Protein 4BX8 (pdb70)

Sequence (1138 aa):
AAHLSYGRVNLNVLREAVRRELREFLDKCAGSKAIVWDEYLTGPFGLIAQYSLLKEHEVEKMFTLKGNRLPAADVKNIIFFVRPRLELMDIIAENVLSEDRRGPTRDFHILFVPRRSLLCEQRLKDLGVLGSFIHREEYSLDLIPFDGDLLSMESEGAFKECYLEGDQTSLYHAAKGLMTLQALYGTIPQIFGKGECARQVANMMIRMKREFTGSQNSIFPVFDNLLLLDRNVDLLTPLATQLTYEGLIDEIYGIQNSYVKLPPEKFALPTEAKKLQLNSAEELYAEIRDKNFNAVGSVLSKKAKIISAAFEERHNKQFVSQLPHMQAARGSLANHTSIAELIKDVTTSEDFFDKLTVEQEFMSGIDTDKVNNYIEDCIAQKHSLIKVLRLVCLQSVCNSGLKQKVLDYYKREILQTYGYEHILTLHNLEKAGLLKPQTGGRNNYPTIRKTLRLWMDDVNEQNPTDISYVYSGYAPLSVRLAQLLSRPGWRSIEEVLRILPGPHFEERQPLPNRVTLIFFLGGVTFAEIAALRFLSQLEDGGTEYVIATTKLMNGTSWIEALMEKPFHAAHLSYGRVNLNVLREAVRRELREFLDKCAGSKAIVWDEYLTGPFGLIAQYSLLKEHEVEKMFTLKGNRLPAADVKNIIFFVRPRLELMDIIAENVLSEDRRGPTRDFHILFVPRRSLLCEQRLKDLGVLGSFIHREEYSLDLIPFDGDLLSMESEGAFKECYLEGDQTSLYHAAKGLMTLQALYGTIPQIFGKGECARQVANMMIRMKREFTGSQNSIFPVFDNLLLLDRNVDLLTPLATQLTYEGLIDEIYGIQNSYVKLPPEKFAPKKQGDGGKDLPTEAKKLQLNSAEELYAEIRDKNFNAVGSVLSKKAKIISAAFEERHNPHMQAARGSLANHTSIAELIKDVTTSEDFFDKLTVEQEFMSGIDTDKVNNYIEDCIAQKHSLIKVLRLVCLQSVCNSGLKQKVLDYYKREILQTYGYEHILTLHNLEKAGLLKPQTGGRNNYPTIRKTLRLWMDDVNEQNPTDISYVYSGYAPLSVRLAQLLSRPGWRSIEEVLRILPGPHFEERQPLPNRVTLIFFLGGVTFAEIAALRFLSQLEDGGTEYVIATTKLMNGTSWIEALMEKPF

GO terms:
  GO:0060090 molecular adaptor activity (F, IDA)
  GO:0005765 lysosomal membrane (C, IDA)
  GO:0030897 HOPS complex (C, IDA)
  GO:0061909 autophagosome-lysosome fusion (P, IDA)
  GO:0016192 vesicle-mediated transport (P, IDA)
  GO:0030123 AP-3 adaptor complex (C, IDA)
  GO:0071439 clathrin complex (C, IDA)
  GO:0097352 autophagosome maturation (P, IMP)
  GO:0008333 endosome to lysosome transport (P, IMP)
  GO:0005515 protein binding (F, IPI)
  GO:0010008 endosome membrane (C, TAS)
  GO:0048471 perinuclear region of cytoplasm (C, IDA)
  GO:0005769 early endosome (C, IDA)
  GO:0005770 late endosome (C, IDA)
  GO:0032400 melanosome localization (P, IDA)
  GO:0032418 lysosome localization (P, IDA)
  GO:0005765 lysosomal membrane (C, HDA)

CATH classification: 3.40.50.2060 (+3 more: 3.40.50.1910, 3.90.830.10, 1.25.40.850)

Radius of gyration: 34.43 Å; Cα contacts (8 Å, |Δi|>4): 1919; chains: 2; bounding box: 81×82×118 Å

Foldseek 3Di:
DCQQADPLFRCVLVLVVLLVVVLVVLVVVAWAEEEEEAPLVPQLCVLNDDVVSVVVSRDPYYHYLDAAEDDDDPTQEYEYEEEADAVSLVRVLNHVVNDDPVDDDHQYAYEYVQFYDPVRLVSCVVSPNSVRHPYYYHRLCAWGRLGNQETARAPLCQLCCVLPVVHLPNLLSVLVVVVSCCLRANDAFKEWEAFPSSVVSVVNNVVVVVVDDDDDRPHDHSANYEYEYEVQLFVQPQLAQWQALLSLQCVPFRATSQKTFADPVLHDVVPGTDIDGQYPVLPLSVVGRLAGLVQNVVSLVVLVVVLVVLVVVVVVVCNVVCVVVSVVSVNVSSVVVVSSVVSVVVCPDPLNVVLLVLLLCLLQPHPLADADPNLVVCLVVVPDLLNSLSSQLSSCLSQVAYAPVRLVVSVVSSCVRVHVLCVLLVVLCCSSSRHHHHPPPDRCNVVLCVVLVQFDAPADRNDGPALCSRSNGGRRPLVSVVQVCLPPRCVVPVVNSVPGDGDIDMDGDDDCCHEYEYEYRLEDESSSVSSLCVLQPPPPSSYHYRYYYNHYDHSSSSSVSSRDPDDD/DCQQADPLFRCVLVLVVLLVVVLVVLVVVAWAEEEAEAPLVPLLCVLNDDVVSVVVSRDPYYHYLDAAEDDDDPTQEYEYEEEADAVSLVRVLNHVVNYDPVDDDHQYAYEYVQFYDPVRLVSCVVSPNSVRHPYYYHRLCAWGRLGNQETARAQLCLLCCVLPVVHLPNLLSVLVVVVVCCLRANDAFKEWEAFPSSVVSVVNNVVVVVPDDDDDRPHDHSANYEYEYECQLFVQVQLAQWQALLSLQCVPFRATSQKTFADPVQADADDDPVRDQDPPGGTDIDGQYPVQPLNVVRRLAGLVQNVVSLVVLVVVLVVVVVVVVCPCNVSSVNVSSVVVVSSVVSVVVCPDPLNVVLLVLLLCLLQPHPLAAADPNLVVCLVVVPDLLNSLSSLLSSCLSQVAYACVNLVVSVVSSCVRVHVLCVLLVVLCCSSSRHHHHDPDDRCNVVLCVVLVQFDPPADRNDGPALCSRSNGGRRPLVSVVLVCLPPRCVVPVVNSVPGDGDIDMDGDDDCCREYEYEYRLEDESSSVSSLCVLQPPPVSSYHYRYYYNRHDHSSSSSVSSRDPDD

Organism: Homo sapiens (NCBI:txid9606)

Secondary structure (DSSP, 8-state):
-GGGEETTEETHHHHHHHHHHHHHHHHHS-S-EEEEE-HHHHHHHTTT--HHHHHHTTEEEEEE---S-PPP---SEEEEEE-S-HHHHHHHHHHHHT--SSSPPPEEEEEESS---HHHHHHHHHHSGGGGEEEEEE----SEEEETTEEE---TTHHHHHHHS---HHHHHHHHHHHHHHHHH---SEEEEESHHHHHHHHHHHHHHHT--SS------S-SEEEEEEGGG--SGGGS---BHHHHHHHHT-EETTEEEE-STT---PPP-EEEE-STTSHHHHHHTTSBGGGHHHHHHHHHHHHHHHHHHHH--THHHHHHHHHHHHHHHHHHHHHHHHHHHHHTSHHHHHHHHHHHHHHTTSSTTS--HHHHHHHHTT--HHHHHHHHHHHHHHHTSB-HHHHHHHHHHHHHHH-TTHHHHHHHHHHTTSS-B--SS---HHHHHHHTT-B-SS--SSS-SSGGGGGTTB--HHHHHHHHHHTT-GGGGHHHHHTSSS-EEEEE-----EEEEEEEET-B-HHHHHHHHHHHT-SSS-EEEEEEES-B--HHHHHHTTSPSS--/-GGGEETTEETHHHHHHHHHHHHHHHHHS-S-EEEEE-HHHHHHHTTT--HHHHHHTTEEEEEE---SSPPP---SEEEEEE-S-HHHHHHHHHHHHT--SSS---EEEEEESS---HHHHHHHHHHSGGGGEEEEEE----SEEEETTEEE---TTHHHHHHHS---HHHHHHHHHHHHHHHHH---SEEEEESHHHHHHHHHHHHHHHT--SS---PPPS-SEEEEEEGGG--SGGGS---BHHHHHHHHT-EETTEEEE-STTSPPPP-SSS---SSPPPEEEE-STTSHHHHHHTTSBGGGHHHHHHHHHHHHHHHHHHHH---HHHHHHHHHHHHHHHHHHHHHHTSHHHHHHHHHHHHHHTTSSTTS--HHHHHHHHTT--HHHHHHHHHHHHHHHTSB-HHHHHHHHHHHHHHH-TTHHHHHHHHHHTTSS-B--SS---HHHHHHHTT-B-SS--SSS-SSGGGGGTTBPPHHHHHHHHHHTT-GGGGHHHHHTSSS-EEEEE-----EEEEEEEET-B-HHHHHHHHHHHT-STT-EEEEEEES-B--HHHHHHTTSPSP-

Solvent-accessible surface area: 50122 Å² total; per-residue (Å²): 64,94,45,6,48,153,75,117,4,58,0,22,65,5,41,81,12,5,39,135,69,0,80,104,14,0,87,107,2,76,17,13,6,0,0,1,13,4,117,59,14,63,31,15,6,26,25,0,9,103,87,80,11,6,140,133,28,91,0,102,115,83,46,54,17,175,11,108,142,11,63,97,24,139,11,140,5,0,0,0,0,0,50,30,96,72,102,18,0,55,50,0,3,82,2,14,110,40,27,43,202,204,36,112,121,26,58,11,2,0,0,1,4,17,22,119,36,144,119,2,24,101,83,0,145,114,59,58,2,29,76,51,12,100,46,110,52,72,3,33,12,10,7,6,2,9,5,2,14,7,0,0,21,11,29,87,26,2,9,32,34,21,49,39,106,71,51,75,74,4,2,97,27,0,0,66,1,0,34,42,1,10,53,50,8,1,16,1,18,46,0,28,0,0,0,104,4,0,54,65,0,0,46,33,0,57,121,26,65,204,118,114,139,35,110,150,51,113,75,184,23,24,2,43,17,0,0,0,2,1,4,33,5,3,25,4,0,1,2,0,7,0,14,1,0,12,0,2,0,8,35,53,64,16,17,114,27,6,69,2,130,1,52,33,146,92,28,130,203,132,91,150,44,50,120,27,80,6,9,31,70,45,116,3,0,39,53,0,21,30,44,3,20,58,5,0,46,53,1,18,70,4,23,43,104,17,9,60,23,23,42,109,74,114,156,150,130,90,44,118,90,43,44,92,93,5,112,63,20,113,33,17,27,58,36,1,48,14,0,13,78,23,0,90,95,56,12,52,47,56,54,14,19,24,41,36,63,9,5,45,56,0,4,28,35,91,71,12,49,112,44,19,110,32,0,53,85,1,5,77,131,145,49,70,21,20,35,0,0,19,3,0,0,1,0,1,27,3,13,40,0,0,106,103,180,12,2,69,55,0,57,119,36,1,33,130,41,44,29,152,81,11,72,94,4,8,132,18,0,74,59,7,20,0,1,75,46,62,134,64,55,96,49,63,19,51,74,8,45,96,32,0,50,0,45,86,106,80,18,54,13,84,98,38,116,24,0,1,10,0,3,24,0,0,0,0,8,0,0,0,0,1,32,0,29,28,110,82,18,9,145,68,6,54,77,6,0,176,74,18,56,26,50,44,24,91,54,158,5,108,89,172,114,122,5,6,0,0,0,1,2,7,0,1,0,15,0,0,0,2,0,0,31,22,12,24,114,54,180,94,19,22,6,70,14,7,1,0,0,2,33,18,9,12,0,44,40,8,0,58,21,1,20,91,83,126,118,208,64,94,46,6,48,151,75,120,4,57,0,23,66,5,40,83,14,5,38,119,58,0,79,96,10,0,88,107,1,72,22,19,6,0,0,0,13,4,100,64,12,54,29,12,6,24,26,0,8,106,88,80,10,6,138,134,27,91,0,111,112,73,25,34,17,78,9,34,42,8,64,95,26,135,8,129,3,0,0,0,0,0,44,33,97,74,103,19,0,47,52,0,2,53,0,17,104,19,22,48,163,149,36,106,125,22,54,14,4,0,0,0,4,19,26,112,32,138,124,1,34,88,93,0,144,122,62,55,2,27,76,52,11,101,47,86,42,78,3,34,12,8,7,5,2,9,5,3,14,8,0,0,20,14,30,64,23,3,10,31,36,21,49,41,104,71,50,80,74,3,2,87,25,0,0,68,3,0,44,47,1,10,60,50,8,1,11,1,18,26,0,24,0,1,0,104,6,0,53,64,0,0,58,19,0,43,96,33,56,170,118,134,133,48,107,133,49,110,73,179,22,24,1,37,9,0,1,0,2,1,3,38,5,4,26,8,0,1,1,0,7,1,16,1,0,12,0,2,0,8,34,53,65,16,17,117,28,6,70,1,131,1,50,31,130,92,11,82,111,76,112,74,78,96,70,40,70,27,17,28,76,118,44,56,121,27,81,6,10,32,71,47,141,12,0,38,65,0,21,30,61,2,20,93,5,0,45,71,14,18,71,112,38,44,153,84,16,63,54,38,67,106,136,150,149,161,145,153,26,136,72,42,120,34,17,25,58,37,1,49,14,0,12,80,21,0,118,96,55,19,70,46,133,54,16,109,62,41,37,73,8,4,46,60,0,4,28,38,90,75,12,46,114,46,21,109,32,0,53,87,1,6,73,134,146,57,68,22,20,32,0,0,21,3,0,0,1,0,1,29,2,13,34,0,0,104,96,176,16,4,66,81,0,63,158,51,0,21,104,40,46,27,91,59,16,32,28,6,10,130,18,0,77,56,7,18,0,3,66,38,76,110,78,55,84,53,51,19,51,74,11,45,168,71,4,124,1,44,87,105,158,33,75,40,88,109,35,120,26,1,1,8,0,2,21,0,0,0,0,14,0,0,10,0,1,47,32,31,48,143,100,18,11,147,75,16,49,75,7,0,175,70,18,56,26,49,45,24,92,56,163,4,104,91,126,79,122,9,7,0,0,0,1,2,7,0,1,0,15,0,0,0,2,0,0,28,23,12,25,113,54,143,103,21,32,9,63,13,8,0,0,0,2,23,19,8,11,0,43,26,7,0,57,29,1,20,41,74,24,133

InterPro domains:
  IPR001619 Sec1-like protein [PF00995] (34-589)
  IPR001619 Sec1-like protein [PTHR11679] (26-591)
  IPR027482 Sec1-like, domain 2 [G3DSA:3.40.50.1910] (502-596)
  IPR036045 Sec1-like superfamily [SSF56815] (10-593)
  IPR043127 Sec1-like, domain 3a [G3DSA:3.90.830.10] (243-367)
  IPR043154 Sec1-like, domain 1 [G3DSA:3.40.50.2060] (1-143)
  IPR043155 Vacuolar protein sorting-associated protein 33, domain 3b [G3DSA:1.25.40.850] (368-459)

Structure (mmCIF, N/CA/C/O backbone):
data_4BX8
#
_entry.id   4BX8
#
_cell.length_a   71.470
_cell.length_b   125.010
_cell.length_c   83.280
_cell.angle_alpha   90.00
_cell.angle_beta   115.33
_cell.angle_gamma   90.00
#
_symmetry.space_group_name_H-M   'P 1 21 1'
#
loop_
_entity.id
_entity.type
_entity.pdbx_description
1 polymer 'VACUOLAR PROTEIN SORTING-ASSOCIATED PROTEIN 33A'
2 non-polymer 'CHLORIDE ION'
3 water water
#
loop_
_atom_site.group_PDB
_atom_site.id
_atom_site.type_symbol
_atom_site.label_atom_id
_atom_site.label_alt_id
_atom_site.label_comp_id
_atom_site.label_asym_id
_atom_site.label_entity_id
_atom_site.label_seq_id
_atom_site.pdbx_PDB_ins_code
_atom_site.Cartn_x
_atom_site.Cartn_y
_atom_site.Cartn_z
_atom_site.occupancy
_atom_site.B_iso_or_equiv
_atom_site.auth_seq_id
_atom_site.auth_comp_id
_atom_site.auth_asym_id
_atom_site.auth_atom_id
_atom_site.pdbx_PDB_model_num
ATOM 1 N N . ALA A 1 2 ? 20.939 38.764 55.142 1.00 73.82 2 ALA A N 1
ATOM 2 C CA . ALA A 1 2 ? 21.697 39.841 54.435 1.00 69.61 2 ALA A CA 1
ATOM 3 C C . ALA A 1 2 ? 21.531 39.662 52.923 1.00 67.23 2 ALA A C 1
ATOM 4 O O . ALA A 1 2 ? 22.059 38.713 52.342 1.00 63.05 2 ALA A O 1
ATOM 6 N N . ALA A 1 3 ? 20.794 40.579 52.296 1.00 68.83 3 ALA A N 1
ATOM 7 C CA . ALA A 1 3 ? 20.480 40.480 50.873 1.00 68.63 3 ALA A CA 1
ATOM 8 C C . ALA A 1 3 ? 21.733 40.457 49.990 1.00 66.37 3 ALA A C 1
ATOM 9 O O . ALA A 1 3 ? 21.764 39.772 48.968 1.00 65.85 3 ALA A O 1
ATOM 11 N N . HIS A 1 4 ? 22.775 41.190 50.389 1.00 63.89 4 HIS A N 1
ATOM 12 C CA . HIS A 1 4 ? 23.995 41.223 49.592 1.00 60.60 4 HIS A CA 1
ATOM 13 C C . HIS A 1 4 ? 24.715 39.871 49.467 1.00 60.28 4 HIS A C 1
ATOM 14 O O . HIS A 1 4 ? 25.493 39.669 48.524 1.00 57.67 4 HIS A O 1
ATOM 21 N N . LEU A 1 5 ? 24.475 38.949 50.395 1.00 62.33 5 LEU A N 1
ATOM 22 C CA . LEU A 1 5 ? 25.084 37.620 50.286 1.00 62.48 5 LEU A CA 1
ATOM 23 C C . LEU A 1 5 ? 24.440 36.731 49.220 1.00 66.86 5 LEU A C 1
ATOM 24 O O . LEU A 1 5 ? 24.946 35.640 48.922 1.00 65.30 5 LEU A O 1
ATOM 29 N N . SER A 1 6 ? 23.361 37.221 48.613 1.00 74.11 6 SER A N 1
ATOM 30 C CA . SER A 1 6 ? 22.656 36.485 47.580 1.00 77.30 6 SER A CA 1
ATOM 31 C C . SER A 1 6 ? 22.792 37.195 46.249 1.00 81.18 6 SER A C 1
ATOM 32 O O . SER A 1 6 ? 22.086 38.156 45.992 1.00 80.56 6 SER A O 1
ATOM 35 N N . TYR A 1 7 ? 23.714 36.723 45.413 1.00 85.71 7 TYR A N 1
ATOM 36 C CA . TYR A 1 7 ? 23.972 37.347 44.123 1.00 84.44 7 TYR A CA 1
ATOM 37 C C . TYR A 1 7 ? 23.690 36.375 42.991 1.00 85.80 7 TYR A C 1
ATOM 38 O O . TYR A 1 7 ? 24.376 35.350 42.825 1.00 84.13 7 TYR A O 1
ATOM 47 N N . GLY A 1 8 ? 22.674 36.727 42.202 1.00 92.21 8 GLY A N 1
ATOM 48 C CA . GLY A 1 8 ? 22.129 35.856 41.172 1.00 89.02 8 GLY A CA 1
ATOM 49 C C . GLY A 1 8 ? 21.740 34.517 41.772 1.00 87.59 8 GLY A C 1
ATOM 50 O O . GLY A 1 8 ? 20.863 34.439 42.628 1.00 83.35 8 GLY A O 1
ATOM 51 N N . ARG A 1 9 ? 22.472 33.484 41.368 1.00 86.20 9 ARG A N 1
ATOM 52 C CA . ARG A 1 9 ? 22.108 32.077 41.600 1.00 87.96 9 ARG A CA 1
ATOM 53 C C . ARG A 1 9 ? 22.667 31.482 42.925 1.00 81.62 9 ARG A C 1
ATOM 54 O O . ARG A 1 9 ? 22.150 30.475 43.428 1.00 77.94 9 ARG A O 1
ATOM 62 N N . VAL A 1 10 ? 23.700 32.132 43.477 1.00 74.87 10 VAL A N 1
ATOM 63 C CA . VAL A 1 10 ? 24.401 31.693 44.683 1.00 68.18 10 VAL A CA 1
ATOM 64 C C . VAL A 1 10 ? 23.920 32.483 45.883 1.00 65.95 10 VAL A C 1
ATOM 65 O O . VAL A 1 10 ? 24.216 33.671 46.012 1.00 67.79 10 VAL A O 1
ATOM 69 N N . ASN A 1 11 ? 23.158 31.838 46.752 1.00 64.95 11 ASN A N 1
ATOM 70 C CA . ASN A 1 11 ? 22.685 32.489 47.967 1.00 64.03 11 ASN A CA 1
ATOM 71 C C . ASN A 1 11 ? 23.557 32.038 49.130 1.00 60.78 11 ASN A C 1
ATOM 72 O O . ASN A 1 11 ? 23.367 30.952 49.673 1.00 63.50 11 ASN A O 1
ATOM 77 N N . LEU A 1 12 ? 24.514 32.873 49.506 1.00 56.02 12 LEU A N 1
ATOM 78 C CA . LEU A 1 12 ? 25.421 32.527 50.610 1.00 56.63 12 LEU A CA 1
ATOM 79 C C . LEU A 1 12 ? 24.844 32.724 52.015 1.00 57.98 12 LEU A C 1
ATOM 80 O O . LEU A 1 12 ? 25.544 32.470 52.973 1.00 62.08 12 LEU A O 1
ATOM 85 N N . ASN A 1 13 ? 23.589 33.158 52.136 1.00 58.69 13 ASN A N 1
ATOM 86 C CA . ASN A 1 13 ? 22.875 33.070 53.396 1.00 61.85 13 ASN A CA 1
ATOM 87 C C . ASN A 1 13 ? 22.662 31.641 53.839 1.00 63.60 13 ASN A C 1
ATOM 88 O O . ASN A 1 13 ? 22.560 31.380 55.025 1.00 68.60 13 ASN A O 1
ATOM 93 N N . VAL A 1 14 ? 22.569 30.714 52.897 1.00 65.69 14 VAL A N 1
ATOM 94 C CA . VAL A 1 14 ? 22.351 29.324 53.260 1.00 66.21 14 VAL A CA 1
ATOM 95 C C . VAL A 1 14 ? 23.533 28.891 54.131 1.00 66.62 14 VAL A C 1
ATOM 96 O O . VAL A 1 14 ? 23.345 28.255 55.167 1.00 74.57 14 VAL A O 1
ATOM 100 N N . LEU A 1 15 ? 24.742 29.251 53.719 1.00 64.46 15 LEU A N 1
ATOM 101 C CA . LEU A 1 15 ? 25.947 28.889 54.447 1.00 63.50 15 LEU A CA 1
ATOM 102 C C . LEU A 1 15 ? 26.022 29.645 55.757 1.00 63.93 15 LEU A C 1
ATOM 103 O O . LEU A 1 15 ? 26.195 29.070 56.815 1.00 62.33 15 LEU A O 1
ATOM 108 N N . ARG A 1 16 ? 25.851 30.955 55.689 1.00 67.16 16 ARG A N 1
ATOM 109 C CA . ARG A 1 16 ? 25.915 31.768 56.903 1.00 63.83 16 ARG A CA 1
ATOM 110 C C . ARG A 1 16 ? 24.845 31.387 57.903 1.00 72.19 16 ARG A C 1
ATOM 111 O O . ARG A 1 16 ? 25.120 31.301 59.103 1.00 79.60 16 ARG A O 1
ATOM 119 N N . GLU A 1 17 ? 23.624 31.137 57.433 1.00 76.06 17 GLU A N 1
ATOM 120 C CA . GLU A 1 17 ? 22.543 30.797 58.350 1.00 79.84 17 GLU A CA 1
ATOM 121 C C . GLU A 1 17 ? 22.809 29.442 58.969 1.00 75.55 17 GLU A C 1
ATOM 122 O O . GLU A 1 17 ? 22.433 29.225 60.116 1.00 75.39 17 GLU A O 1
ATOM 128 N N . ALA A 1 18 ? 23.473 28.550 58.221 1.00 72.30 18 ALA A N 1
ATOM 129 C CA . ALA A 1 18 ? 23.806 27.209 58.720 1.00 69.98 18 ALA A CA 1
ATOM 130 C C . ALA A 1 18 ? 24.818 27.259 59.869 1.00 70.71 18 ALA A C 1
ATOM 131 O O . ALA A 1 18 ? 24.646 26.566 60.881 1.00 77.21 18 ALA A O 1
ATOM 133 N N . VAL A 1 19 ? 25.871 28.064 59.715 1.00 66.72 19 VAL A N 1
ATOM 134 C CA . VAL A 1 19 ? 26.898 28.164 60.740 1.00 62.29 19 VAL A CA 1
ATOM 135 C C . VAL A 1 19 ? 26.349 28.969 61.916 1.00 66.85 19 VAL A C 1
ATOM 136 O O . VAL A 1 19 ? 26.612 28.631 63.063 1.00 71.73 19 VAL A O 1
ATOM 140 N N . ARG A 1 20 ? 25.540 29.991 61.647 1.00 69.18 20 ARG A N 1
ATOM 141 C CA . ARG A 1 20 ? 24.796 30.686 62.720 1.00 73.97 20 ARG A CA 1
ATOM 142 C C . ARG A 1 20 ? 23.854 29.777 63.515 1.00 81.48 20 ARG A C 1
ATOM 143 O O . ARG A 1 20 ? 23.607 30.034 64.686 1.00 86.73 20 ARG A O 1
ATOM 151 N N . ARG A 1 21 ? 23.303 28.743 62.881 1.00 86.52 21 ARG A N 1
ATOM 152 C CA . ARG A 1 21 ? 22.483 27.776 63.600 1.00 90.73 21 ARG A CA 1
ATOM 153 C C . ARG A 1 21 ? 23.356 26.851 64.445 1.00 92.12 21 ARG A C 1
ATOM 154 O O . ARG A 1 21 ? 23.066 26.663 65.624 1.00 93.61 21 ARG A O 1
ATOM 162 N N . GLU A 1 22 ? 24.419 26.274 63.868 1.00 90.82 22 GLU A N 1
ATOM 163 C CA . GLU A 1 22 ? 25.299 25.364 64.637 1.00 89.69 22 GLU A CA 1
ATOM 164 C C . GLU A 1 22 ? 25.828 26.050 65.893 1.00 86.80 22 GLU A C 1
ATOM 165 O O . GLU A 1 22 ? 26.010 25.421 66.935 1.00 90.41 22 GLU A O 1
ATOM 171 N N . LEU A 1 23 ? 26.087 27.344 65.765 1.00 84.47 23 LEU A N 1
ATOM 172 C CA . LEU A 1 23 ? 26.577 28.159 66.861 1.00 81.80 23 LEU A CA 1
ATOM 173 C C . LEU A 1 23 ? 25.557 28.228 67.984 1.00 85.52 23 LEU A C 1
ATOM 174 O O . LEU A 1 23 ? 25.873 27.918 69.120 1.00 87.52 23 LEU A O 1
ATOM 179 N N . ARG A 1 24 ? 24.336 28.633 67.652 1.00 90.82 24 ARG A N 1
ATOM 180 C CA . ARG A 1 24 ? 23.257 28.690 68.626 1.00 96.02 24 ARG A CA 1
ATOM 181 C C . ARG A 1 24 ? 23.166 27.337 69.316 1.00 100.51 24 ARG A C 1
ATOM 182 O O . ARG A 1 24 ? 23.214 27.258 70.539 1.00 100.60 24 ARG A O 1
ATOM 190 N N . GLU A 1 25 ? 23.088 26.273 68.513 1.00 102.48 25 GLU A N 1
ATOM 191 C CA . GLU A 1 25 ? 22.879 24.920 69.029 1.00 107.13 25 GLU A CA 1
ATOM 192 C C . GLU A 1 25 ? 23.971 24.560 70.015 1.00 108.02 25 GLU A C 1
ATOM 193 O O . GLU A 1 25 ? 23.674 24.045 71.084 1.00 118.13 25 GLU A O 1
ATOM 199 N N . PHE A 1 26 ? 25.222 24.870 69.677 1.00 103.86 26 PHE A N 1
ATOM 200 C CA . PHE A 1 26 ? 26.325 24.638 70.604 1.00 100.01 26 PHE A CA 1
ATOM 201 C C . PHE A 1 26 ? 26.282 25.508 71.861 1.00 99.38 26 PHE A C 1
ATOM 202 O O . PHE A 1 26 ? 26.669 25.054 72.938 1.00 100.08 26 PHE A O 1
ATOM 210 N N . LEU A 1 27 ? 25.855 26.760 71.737 1.00 97.10 27 LEU A N 1
ATOM 211 C CA . LEU A 1 27 ? 25.716 27.606 72.927 1.00 98.07 27 LEU A CA 1
ATOM 212 C C . LEU A 1 27 ? 24.622 27.061 73.874 1.00 107.19 27 LEU A C 1
ATOM 213 O O . LEU A 1 27 ? 24.791 27.052 75.084 1.00 106.26 27 LEU A O 1
ATOM 218 N N . ASP A 1 28 ? 23.518 26.579 73.311 1.00 112.43 28 ASP A N 1
ATOM 219 C CA . ASP A 1 28 ? 22.444 25.982 74.104 1.00 118.96 28 ASP A CA 1
ATOM 220 C C . ASP A 1 28 ? 22.914 24.718 74.855 1.00 118.63 28 ASP A C 1
ATOM 221 O O . ASP A 1 28 ? 22.450 24.434 75.954 1.00 118.57 28 ASP A O 1
ATOM 226 N N . LYS A 1 29 ? 23.843 23.985 74.248 1.00 113.92 29 LYS A N 1
ATOM 227 C CA . LYS A 1 29 ? 24.451 22.794 74.836 1.00 113.19 29 LYS A CA 1
ATOM 228 C C . LYS A 1 29 ? 25.312 23.107 76.071 1.00 117.09 29 LYS A C 1
ATOM 229 O O . LYS A 1 29 ? 25.494 22.252 76.935 1.00 122.60 29 LYS A O 1
ATOM 235 N N . CYS A 1 30 ? 25.869 24.315 76.154 1.00 117.49 30 CYS A N 1
ATOM 236 C CA . CYS A 1 30 ? 26.570 24.759 77.371 1.00 119.60 30 CYS A CA 1
ATOM 237 C C . CYS A 1 30 ? 25.624 25.641 78.185 1.00 121.17 30 CYS A C 1
ATOM 238 O O . CYS A 1 30 ? 25.910 26.812 78.446 1.00 119.81 30 CYS A O 1
ATOM 241 N N . ALA A 1 31 ? 24.500 25.057 78.588 1.00 123.52 31 ALA A N 1
ATOM 242 C CA . ALA A 1 31 ? 23.408 25.791 79.241 1.00 127.43 31 ALA A CA 1
ATOM 243 C C . ALA A 1 31 ? 23.847 26.524 80.504 1.00 124.88 31 ALA A C 1
ATOM 244 O O . ALA A 1 31 ? 24.811 26.126 81.151 1.00 124.01 31 ALA A O 1
ATOM 246 N N . GLY A 1 32 ? 23.123 27.584 80.852 1.00 124.70 32 GLY A N 1
ATOM 247 C CA . GLY A 1 32 ? 23.533 28.479 81.927 1.00 124.83 32 GLY A CA 1
ATOM 248 C C . GLY A 1 32 ? 24.405 29.570 81.347 1.00 120.12 32 GLY A C 1
ATOM 249 O O . GLY A 1 32 ? 24.835 29.477 80.196 1.00 121.49 32 GLY A O 1
ATOM 250 N N . SER A 1 33 ? 24.682 30.603 82.133 1.00 119.59 33 SER A N 1
ATOM 251 C CA . SER A 1 33 ? 25.501 31.720 81.661 1.00 116.03 33 SER A CA 1
ATOM 252 C C . SER A 1 33 ? 26.915 31.301 81.230 1.00 111.76 33 SER A C 1
ATOM 253 O O . SER A 1 33 ? 27.458 30.285 81.694 1.00 106.39 33 SER A O 1
ATOM 256 N N . LYS A 1 34 ? 27.490 32.114 80.334 1.00 111.42 34 LYS A N 1
ATOM 257 C CA . LYS A 1 34 ? 28.742 31.809 79.635 1.00 105.86 34 LYS A CA 1
ATOM 258 C C . LYS A 1 34 ? 29.632 33.026 79.493 1.00 104.82 34 LYS A C 1
ATOM 259 O O . LYS A 1 34 ? 29.155 34.130 79.233 1.00 110.94 34 LYS A O 1
ATOM 265 N N . ALA A 1 35 ? 30.930 32.821 79.645 1.00 98.37 35 ALA A N 1
ATOM 266 C CA . ALA A 1 35 ? 31.893 33.762 79.107 1.00 90.79 35 ALA A CA 1
ATOM 267 C C . ALA A 1 35 ? 32.766 33.032 78.097 1.00 81.01 35 ALA A C 1
ATOM 268 O O . ALA A 1 35 ? 33.234 31.927 78.359 1.00 75.38 35 ALA A O 1
ATOM 270 N N . ILE A 1 36 ? 32.951 33.647 76.928 1.00 78.88 36 ILE A N 1
ATOM 271 C CA . ILE A 1 36 ? 33.805 33.095 75.883 1.00 71.87 36 ILE A CA 1
ATOM 272 C C . ILE A 1 36 ? 35.185 33.699 75.981 1.00 69.99 36 ILE A C 1
ATOM 273 O O . ILE A 1 36 ? 35.326 34.918 76.107 1.00 70.80 36 ILE A O 1
ATOM 278 N N . VAL A 1 37 ? 36.203 32.852 75.897 1.00 68.53 37 VAL A N 1
ATOM 279 C CA . VAL A 1 37 ? 37.585 33.301 75.900 1.00 65.82 37 VAL A CA 1
ATOM 280 C C . VAL A 1 37 ? 38.104 33.068 74.506 1.00 62.85 37 VAL A C 1
ATOM 281 O O . VAL A 1 37 ? 38.270 31.930 74.109 1.00 61.71 37 VAL A O 1
ATOM 285 N N . TRP A 1 38 ? 38.407 34.162 73.803 1.00 64.26 38 TRP A N 1
ATOM 286 C CA . TRP A 1 38 ? 38.749 34.165 72.380 1.00 56.89 38 TRP A CA 1
ATOM 287 C C . TRP A 1 38 ? 40.243 34.172 72.091 1.00 56.61 38 TRP A C 1
ATOM 288 O O . TRP A 1 38 ? 40.969 35.088 72.484 1.00 55.68 38 TRP A O 1
ATOM 299 N N . ASP A 1 39 ? 40.695 33.137 71.399 1.00 54.15 39 ASP A N 1
ATOM 300 C CA . ASP A 1 39 ? 41.905 33.191 70.599 1.00 56.53 39 ASP A CA 1
ATOM 301 C C . ASP A 1 39 ? 41.800 34.459 69.722 1.00 54.42 39 ASP A C 1
ATOM 302 O O . ASP A 1 39 ? 40.863 34.621 68.979 1.00 51.52 39 ASP A O 1
ATOM 307 N N . GLU A 1 40 ? 42.739 35.365 69.872 1.00 56.95 40 GLU A N 1
ATOM 308 C CA . GLU A 1 40 ? 42.622 36.709 69.350 1.00 62.46 40 GLU A CA 1
ATOM 309 C C . GLU A 1 40 ? 42.296 36.692 67.859 1.00 62.14 40 GLU A C 1
ATOM 310 O O . GLU A 1 40 ? 41.369 37.356 67.373 1.00 59.13 40 GLU A O 1
ATOM 316 N N . TYR A 1 41 ? 43.074 35.892 67.151 1.00 60.28 41 TYR A N 1
ATOM 317 C CA . TYR A 1 41 ? 42.969 35.720 65.731 1.00 58.41 41 TYR A CA 1
ATOM 318 C C . TYR A 1 41 ? 41.567 35.416 65.183 1.00 52.93 41 TYR A C 1
ATOM 319 O O . TYR A 1 41 ? 41.247 35.775 64.056 1.00 52.74 41 TYR A O 1
ATOM 328 N N . LEU A 1 42 ? 40.711 34.776 65.971 1.00 51.20 42 LEU A N 1
ATOM 329 C CA . LEU A 1 42 ? 39.347 34.482 65.519 1.00 51.39 42 LEU A CA 1
ATOM 330 C C . LEU A 1 42 ? 38.349 35.638 65.635 1.00 50.39 42 LEU A C 1
ATOM 331 O O . LEU A 1 42 ? 37.311 35.589 64.994 1.00 54.03 42 LEU A O 1
ATOM 336 N N . THR A 1 43 ? 38.590 36.630 66.482 1.00 52.05 43 THR A N 1
ATOM 337 C CA . THR A 1 43 ? 37.515 37.611 66.778 1.00 59.35 43 THR A CA 1
ATOM 338 C C . THR A 1 43 ? 37.028 38.360 65.528 1.00 59.51 43 THR A C 1
ATOM 339 O O . THR A 1 43 ? 35.819 38.451 65.300 1.00 59.57 43 THR A O 1
ATOM 343 N N . GLY A 1 44 ? 37.971 38.853 64.712 1.00 60.04 44 GLY A N 1
ATOM 344 C CA . GLY A 1 44 ? 37.666 39.615 63.473 1.00 56.42 44 GLY A CA 1
ATOM 345 C C . GLY A 1 44 ? 36.790 38.863 62.474 1.00 54.11 44 GLY A C 1
ATOM 346 O O . GLY A 1 44 ? 35.698 39.338 62.163 1.00 51.14 44 GLY A O 1
ATOM 347 N N . PRO A 1 45 ? 37.254 37.683 61.976 1.00 50.77 45 PRO A N 1
ATOM 348 C CA . PRO A 1 45 ? 36.471 36.827 61.053 1.00 49.97 45 PRO A CA 1
ATOM 349 C C . PRO A 1 45 ? 35.077 36.441 61.560 1.00 53.61 45 PRO A C 1
ATOM 350 O O . PRO A 1 45 ? 34.095 36.419 60.793 1.00 54.27 45 PRO A O 1
ATOM 354 N N . PHE A 1 46 ? 34.998 36.106 62.835 1.00 53.87 46 PHE A N 1
ATOM 355 C CA . PHE A 1 46 ? 33.729 35.768 63.430 1.00 60.76 46 PHE A CA 1
ATOM 356 C C . PHE A 1 46 ? 32.717 36.876 63.285 1.00 57.95 46 PHE A C 1
ATOM 357 O O . PHE A 1 46 ? 31.517 36.601 63.249 1.00 59.79 46 PHE A O 1
ATOM 365 N N . GLY A 1 47 ? 33.177 38.120 63.269 1.00 56.87 47 GLY A N 1
ATOM 366 C CA . GLY A 1 47 ? 32.270 39.257 63.181 1.00 55.08 47 GLY A CA 1
ATOM 367 C C . GLY A 1 47 ? 31.336 39.160 61.988 1.00 57.63 47 GLY A C 1
ATOM 368 O O . GLY A 1 47 ? 30.235 39.699 62.016 1.00 55.81 47 GLY A O 1
ATOM 369 N N . LEU A 1 48 ? 31.780 38.463 60.942 1.00 58.45 48 LEU A N 1
ATOM 370 C CA . LEU A 1 48 ? 30.992 38.283 59.705 1.00 61.04 48 LEU A CA 1
ATOM 371 C C . LEU A 1 48 ? 29.888 37.254 59.816 1.00 57.22 48 LEU A C 1
ATOM 372 O O . LEU A 1 48 ? 29.007 37.211 58.973 1.00 57.21 48 LEU A O 1
ATOM 377 N N . ILE A 1 49 ? 29.950 36.439 60.860 1.00 58.81 49 ILE A N 1
ATOM 378 C CA . ILE A 1 49 ? 28.973 35.361 61.125 1.00 59.76 49 ILE A CA 1
ATOM 379 C C . ILE A 1 49 ? 27.981 35.812 62.203 1.00 64.41 49 ILE A C 1
ATOM 380 O O . ILE A 1 49 ? 26.775 35.692 62.044 1.00 66.98 49 ILE A O 1
ATOM 385 N N . ALA A 1 50 ? 28.499 36.327 63.309 1.00 69.89 50 ALA A N 1
ATOM 386 C CA . ALA A 1 50 ? 27.638 36.844 64.358 1.00 74.19 50 ALA A CA 1
ATOM 387 C C . ALA A 1 50 ? 28.293 37.952 65.169 1.00 74.27 50 ALA A C 1
ATOM 388 O O . ALA A 1 50 ? 29.501 37.971 65.375 1.00 70.86 50 ALA A O 1
ATOM 390 N N . GLN A 1 51 ? 27.441 38.852 65.634 1.00 83.04 51 GLN A N 1
ATOM 391 C CA . GLN A 1 51 ? 27.813 39.976 66.472 1.00 90.86 51 GLN A CA 1
ATOM 392 C C . GLN A 1 51 ? 27.465 39.627 67.929 1.00 92.45 51 GLN A C 1
ATOM 393 O O . GLN A 1 51 ? 26.936 38.539 68.199 1.00 81.97 51 GLN A O 1
ATOM 399 N N . TYR A 1 52 ?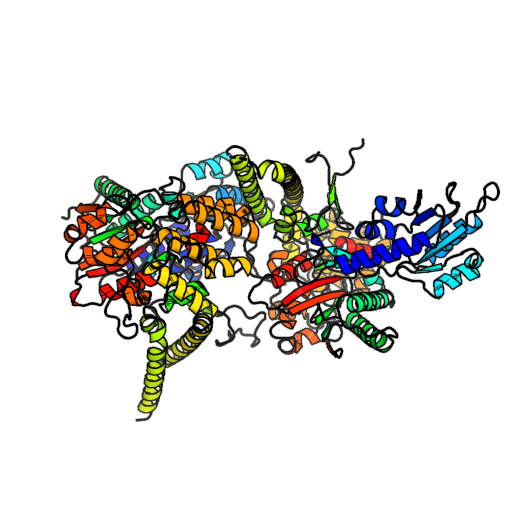 27.752 40.543 68.860 1.00 99.72 52 TYR A N 1
ATOM 400 C CA . TYR A 1 52 ? 27.439 40.306 70.281 1.00 106.46 52 TYR A CA 1
ATOM 401 C C . TYR A 1 52 ? 25.940 40.155 70.517 1.00 111.88 52 TYR A C 1
ATOM 402 O O . TYR A 1 52 ? 25.521 39.358 71.365 1.00 116.42 52 TYR A O 1
ATOM 411 N N . SER A 1 53 ? 25.135 40.908 69.767 1.00 113.96 53 SER A N 1
ATOM 412 C CA . SER A 1 53 ? 23.680 40.862 69.917 1.00 118.80 53 SER A CA 1
ATOM 413 C C . SER A 1 53 ? 23.172 39.417 69.939 1.00 119.79 53 SER A C 1
ATOM 414 O O . SER A 1 53 ? 22.415 39.046 70.845 1.00 124.97 53 SER A O 1
ATOM 417 N N . LEU A 1 54 ? 23.623 38.608 68.972 1.00 114.74 54 LEU A N 1
ATOM 418 C CA . LEU A 1 54 ? 23.264 37.182 68.899 1.00 112.70 54 LEU A CA 1
ATOM 419 C C . LEU A 1 54 ? 23.761 36.365 70.097 1.00 114.19 54 LEU A C 1
ATOM 420 O O . LEU A 1 54 ? 23.042 35.516 70.628 1.00 118.63 54 LEU A O 1
ATOM 425 N N . LEU A 1 55 ? 25.007 36.583 70.489 1.00 109.77 55 LEU A N 1
ATOM 426 C CA . LEU A 1 55 ? 25.584 35.821 71.590 1.00 108.97 55 LEU A CA 1
ATOM 427 C C . LEU A 1 55 ? 24.901 36.134 72.917 1.00 109.90 55 LEU A C 1
ATOM 428 O O . LEU A 1 55 ? 24.729 35.242 73.749 1.00 110.97 55 LEU A O 1
ATOM 433 N N . LYS A 1 56 ? 24.503 37.391 73.106 1.00 110.50 56 LYS A N 1
ATOM 434 C CA . LYS A 1 56 ? 23.723 37.769 74.288 1.00 112.56 56 LYS A CA 1
ATOM 435 C C . LYS A 1 56 ? 22.416 36.975 74.355 1.00 115.20 56 LYS A C 1
ATOM 436 O O . LYS A 1 56 ? 22.034 36.525 75.440 1.00 114.92 56 LYS A O 1
ATOM 442 N N . GLU A 1 57 ? 21.769 36.769 73.197 1.00 115.03 57 GLU A N 1
ATOM 443 C CA . GLU A 1 57 ? 20.537 35.949 73.100 1.00 121.51 57 GLU A CA 1
ATOM 444 C C . GLU A 1 57 ? 20.699 34.567 73.742 1.00 123.88 57 GLU A C 1
ATOM 445 O O . GLU A 1 57 ? 19.712 33.968 74.164 1.00 126.21 57 GLU A O 1
ATOM 451 N N . HIS A 1 58 ? 21.928 34.044 73.761 1.00 122.46 58 HIS A N 1
ATOM 452 C CA . HIS A 1 58 ? 22.217 32.731 74.352 1.00 121.36 58 HIS A CA 1
ATOM 453 C C . HIS A 1 58 ? 23.091 32.826 75.608 1.00 118.36 58 HIS A C 1
ATOM 454 O O . HIS A 1 58 ? 24.008 32.033 75.794 1.00 117.30 58 HIS A O 1
ATOM 461 N N . GLU A 1 59 ? 22.780 33.808 76.455 1.00 118.89 59 GLU A N 1
ATOM 462 C CA . GLU A 1 59 ? 23.407 33.996 77.778 1.00 122.08 59 GLU A CA 1
ATOM 463 C C . GLU A 1 59 ? 24.942 34.050 77.802 1.00 118.82 59 GLU A C 1
ATOM 464 O O . GLU A 1 59 ? 25.568 33.636 78.785 1.00 123.85 59 GLU A O 1
ATOM 470 N N . VAL A 1 60 ? 25.550 34.553 76.735 1.00 113.42 60 VAL A N 1
ATOM 471 C CA . VAL A 1 60 ? 26.956 34.919 76.803 1.00 106.36 60 VAL A CA 1
ATOM 472 C C . VAL A 1 60 ? 27.012 36.308 77.403 1.00 108.36 60 VAL A C 1
ATOM 473 O O . VAL A 1 60 ? 26.786 37.309 76.715 1.00 104.78 60 VAL A O 1
ATOM 477 N N . GLU A 1 61 ? 27.297 36.371 78.695 1.00 109.57 61 GLU A N 1
ATOM 478 C CA . GLU A 1 61 ? 27.297 37.651 79.386 1.00 113.89 61 GLU A CA 1
ATOM 479 C C . GLU A 1 61 ? 28.651 38.376 79.341 1.00 109.35 61 GLU A C 1
ATOM 480 O O . GLU A 1 61 ? 28.700 39.554 79.687 1.00 111.12 61 GLU A O 1
ATOM 486 N N . LYS A 1 62 ? 29.730 37.699 78.920 1.00 103.35 62 LYS A N 1
ATOM 487 C CA . LYS A 1 62 ? 31.088 38.314 78.889 1.00 100.40 62 LYS A CA 1
ATOM 488 C C . LYS A 1 62 ? 32.011 37.665 77.870 1.00 95.43 62 LYS A C 1
ATOM 489 O O . LYS A 1 62 ? 31.854 36.490 77.543 1.00 93.10 62 LYS A O 1
ATOM 495 N N . MET A 1 63 ? 32.990 38.440 77.390 1.00 93.38 63 MET A N 1
ATOM 496 C CA . MET A 1 63 ? 33.953 37.979 76.391 1.00 86.13 63 MET A CA 1
ATOM 497 C C . MET A 1 63 ? 35.364 38.485 76.657 1.00 84.23 63 MET A C 1
ATOM 498 O O . MET A 1 63 ? 35.579 39.670 76.739 1.00 81.32 63 MET A O 1
ATOM 503 N N . PHE A 1 64 ? 36.323 37.573 76.762 1.00 84.29 64 PHE A N 1
ATOM 504 C CA . PHE A 1 64 ? 37.715 37.932 76.998 1.00 80.27 64 PHE A CA 1
ATOM 505 C C . PHE A 1 64 ? 38.590 37.433 75.884 1.00 73.96 64 PHE A C 1
ATOM 506 O O . PHE A 1 64 ? 38.153 36.647 75.058 1.00 72.69 64 PHE A O 1
ATOM 514 N N . THR A 1 65 ? 39.843 37.861 75.909 1.00 71.08 65 THR A N 1
ATOM 515 C CA . THR A 1 65 ? 40.847 37.439 74.955 1.00 70.46 65 THR A CA 1
ATOM 516 C C . THR A 1 65 ? 41.750 36.490 75.675 1.00 71.81 65 THR A C 1
ATOM 517 O O . THR A 1 65 ? 42.045 36.670 76.850 1.00 69.60 65 THR A O 1
ATOM 521 N N . LEU A 1 66 ? 42.149 35.441 74.975 1.00 69.66 66 LEU A N 1
ATOM 522 C CA . LEU A 1 66 ? 43.008 34.441 75.554 1.00 70.81 66 LEU A CA 1
ATOM 523 C C . LEU A 1 66 ? 44.329 35.119 75.794 1.00 74.53 66 LEU A C 1
ATOM 524 O O . LEU A 1 66 ? 45.025 35.410 74.846 1.00 76.80 66 LEU A O 1
ATOM 529 N N . LYS A 1 67 ? 44.621 35.448 77.052 1.00 82.86 67 LYS A N 1
ATOM 530 C CA . LYS A 1 67 ? 45.908 36.072 77.446 1.00 86.93 67 LYS A CA 1
ATOM 531 C C . LYS A 1 67 ? 46.759 35.109 78.254 1.00 88.01 67 LYS A C 1
ATOM 532 O O . LYS A 1 67 ? 47.968 35.104 78.120 1.00 92.55 67 LYS A O 1
ATOM 538 N N . GLY A 1 68 ? 46.132 34.307 79.102 1.00 84.59 68 GLY A N 1
ATOM 539 C CA . GLY A 1 68 ? 46.876 33.412 79.977 1.00 82.96 68 GLY A CA 1
ATOM 540 C C . GLY A 1 68 ? 46.909 33.913 81.398 1.00 83.64 68 GLY A C 1
ATOM 541 O O . GLY A 1 68 ? 46.290 34.920 81.725 1.00 81.28 68 GLY A O 1
ATOM 542 N N . ASN A 1 69 ? 47.630 33.168 82.233 1.00 84.20 69 ASN A N 1
ATOM 543 C CA . ASN A 1 69 ? 47.596 33.311 83.675 1.00 85.80 69 ASN A CA 1
ATOM 544 C C . ASN A 1 69 ? 46.194 33.048 84.205 1.00 80.32 69 ASN A C 1
ATOM 545 O O . ASN A 1 69 ? 45.673 31.947 84.065 1.00 79.05 69 ASN A O 1
ATOM 550 N N . ARG A 1 70 ? 45.589 34.051 84.813 1.00 80.00 70 ARG A N 1
ATOM 551 C CA . ARG A 1 70 ? 44.321 33.878 85.474 1.00 80.35 70 ARG A CA 1
ATOM 552 C C . ARG A 1 70 ? 43.251 34.553 84.660 1.00 79.96 70 ARG A C 1
ATOM 553 O O . ARG A 1 70 ? 43.433 35.666 84.152 1.00 75.67 70 ARG A O 1
ATOM 561 N N . LEU A 1 71 ? 42.108 33.895 84.589 1.00 80.85 71 LEU A N 1
ATOM 562 C CA . LEU A 1 71 ? 40.964 34.493 83.960 1.00 83.07 71 LEU A CA 1
ATOM 563 C C . LEU A 1 71 ? 40.325 35.514 84.899 1.00 89.14 71 LEU A C 1
ATOM 564 O O . LEU A 1 71 ? 40.271 35.307 86.103 1.00 91.63 71 LEU A O 1
ATOM 569 N N . PRO A 1 72 ? 39.825 36.622 84.344 1.00 95.30 72 PRO A N 1
ATOM 570 C CA . PRO A 1 72 ? 39.105 37.563 85.188 1.00 101.71 72 PRO A CA 1
ATOM 571 C C . PRO A 1 72 ? 37.931 36.874 85.871 1.00 108.39 72 PRO A C 1
ATOM 572 O O . PRO A 1 72 ? 37.328 35.966 85.290 1.00 104.39 72 PRO A O 1
ATOM 576 N N . ALA A 1 73 ? 37.621 37.280 87.100 1.00 116.75 73 ALA A N 1
ATOM 577 C CA . ALA A 1 73 ? 36.454 36.735 87.781 1.00 121.29 73 ALA A CA 1
ATOM 578 C C . ALA A 1 73 ? 35.201 37.212 87.042 1.00 123.67 73 ALA A C 1
ATOM 579 O O . ALA A 1 73 ? 35.225 38.212 86.308 1.00 120.33 73 ALA A O 1
ATOM 581 N N . ALA A 1 74 ? 34.120 36.464 87.212 1.00 126.21 74 ALA A N 1
ATOM 582 C CA . ALA A 1 74 ? 32.881 36.716 86.490 1.00 126.90 74 ALA A CA 1
ATOM 583 C C . ALA A 1 74 ? 31.888 35.658 86.907 1.00 126.60 74 ALA A C 1
ATOM 584 O O . ALA A 1 74 ? 32.177 34.459 86.793 1.00 122.43 74 ALA A O 1
ATOM 586 N N . ASP A 1 75 ? 30.726 36.103 87.373 1.00 126.76 75 ASP A N 1
ATOM 587 C CA . ASP A 1 75 ? 29.735 35.199 87.930 1.00 128.02 75 ASP A CA 1
ATOM 588 C C . ASP A 1 75 ? 28.957 34.529 86.799 1.00 123.32 75 ASP A C 1
ATOM 589 O O . ASP A 1 75 ? 27.783 34.820 86.570 1.00 126.73 75 ASP A O 1
ATOM 594 N N . VAL A 1 76 ? 29.645 33.636 86.090 1.00 114.55 76 VAL A N 1
ATOM 595 C CA . VAL A 1 76 ? 29.024 32.784 85.086 1.00 113.88 76 VAL A CA 1
ATOM 596 C C . VAL A 1 76 ? 29.249 31.324 85.451 1.00 112.08 76 VAL A C 1
ATOM 597 O O . VAL A 1 76 ? 30.267 30.982 86.052 1.00 109.17 76 VAL A O 1
ATOM 601 N N . LYS A 1 77 ? 28.307 30.474 85.062 1.00 110.73 77 LYS A N 1
ATOM 602 C CA . LYS A 1 77 ? 28.437 29.032 85.256 1.00 111.40 77 LYS A CA 1
ATOM 603 C C . LYS A 1 77 ? 29.446 28.409 84.274 1.00 105.24 77 LYS A C 1
ATOM 604 O O . LYS A 1 77 ? 30.042 27.367 84.563 1.00 100.56 77 LYS A O 1
ATOM 610 N N . ASN A 1 78 ? 29.648 29.054 83.124 1.00 100.81 78 ASN A N 1
ATOM 611 C CA . ASN A 1 78 ? 30.475 28.472 82.085 1.00 96.44 78 ASN A CA 1
ATOM 612 C C . ASN A 1 78 ? 31.572 29.383 81.618 1.00 88.52 78 ASN A C 1
ATOM 613 O O . ASN A 1 78 ? 31.389 30.591 81.506 1.00 85.20 78 ASN A O 1
ATOM 618 N N . ILE A 1 79 ? 32.708 28.772 81.319 1.00 85.10 79 ILE A N 1
ATOM 619 C CA . ILE A 1 79 ? 33.773 29.404 80.561 1.00 82.16 79 ILE A CA 1
ATOM 620 C C . ILE A 1 79 ? 34.006 28.577 79.334 1.00 77.37 79 ILE A C 1
ATOM 621 O O . ILE A 1 79 ? 34.212 27.370 79.446 1.00 80.94 79 ILE A O 1
ATOM 626 N N . ILE A 1 80 ? 33.968 29.214 78.167 1.00 76.83 80 ILE A N 1
ATOM 627 C CA . ILE A 1 80 ? 34.137 28.502 76.895 1.00 73.04 80 ILE A CA 1
ATOM 628 C C . ILE A 1 80 ? 35.289 29.092 76.112 1.00 68.71 80 ILE A C 1
ATOM 629 O O . ILE A 1 80 ? 35.290 30.282 75.810 1.00 71.02 80 ILE A O 1
ATOM 634 N N . PHE A 1 81 ? 36.272 28.270 75.784 1.00 62.93 81 PHE A N 1
ATOM 635 C CA . PHE A 1 81 ? 37.358 28.707 74.941 1.00 59.14 81 PHE A CA 1
ATOM 636 C C . PHE A 1 81 ? 36.951 28.493 73.486 1.00 64.37 81 PHE A C 1
ATOM 637 O O . PHE A 1 81 ? 36.571 27.373 73.122 1.00 68.79 81 PHE A O 1
ATOM 645 N N . PHE A 1 82 ? 36.996 29.558 72.671 1.00 62.42 82 PHE A N 1
ATOM 646 C CA . PHE A 1 82 ? 36.885 29.462 71.210 1.00 62.95 82 PHE A CA 1
ATOM 647 C C . PHE A 1 82 ? 38.292 29.626 70.697 1.00 60.44 82 PHE A C 1
ATOM 648 O O . PHE A 1 82 ? 38.822 30.746 70.656 1.00 60.12 82 PHE A O 1
ATOM 656 N N . VAL A 1 83 ? 38.905 28.536 70.291 1.00 54.61 83 VAL A N 1
ATOM 657 C CA . VAL A 1 83 ? 40.314 28.561 69.966 1.00 54.01 83 VAL A CA 1
ATOM 658 C C . VAL A 1 83 ? 40.546 27.816 68.651 1.00 56.33 83 VAL A C 1
ATOM 659 O O . VAL A 1 83 ? 39.702 27.000 68.248 1.00 57.38 83 VAL A O 1
ATOM 663 N N . ARG A 1 84 ? 41.638 28.154 67.965 1.00 53.60 84 ARG A N 1
ATOM 664 C CA . ARG A 1 84 ? 42.081 27.414 66.815 1.00 53.60 84 ARG A CA 1
ATOM 665 C C . ARG A 1 84 ? 42.880 26.226 67.323 1.00 56.86 84 ARG A C 1
ATOM 666 O O . ARG A 1 84 ? 43.486 26.320 68.375 1.00 60.53 84 ARG A O 1
ATOM 674 N N . PRO A 1 85 ? 42.920 25.130 66.550 1.00 58.11 85 PRO A N 1
ATOM 675 C CA . PRO A 1 85 ? 43.668 23.944 66.965 1.00 65.48 85 PRO A CA 1
ATOM 676 C C . PRO A 1 85 ? 45.175 24.108 66.806 1.00 67.38 85 PRO A C 1
ATOM 677 O O . PRO A 1 85 ? 45.756 23.533 65.910 1.00 72.01 85 PRO A O 1
ATOM 681 N N . ARG A 1 86 ? 45.796 24.852 67.710 1.00 70.42 86 ARG A N 1
ATOM 682 C CA . ARG A 1 86 ? 47.241 25.091 67.663 1.00 75.32 86 ARG A CA 1
ATOM 683 C C . ARG A 1 86 ? 47.812 24.853 69.050 1.00 75.84 86 ARG A C 1
ATOM 684 O O . ARG A 1 86 ? 47.127 25.104 70.027 1.00 70.61 86 ARG A O 1
ATOM 692 N N . LEU A 1 87 ? 49.063 24.396 69.133 1.00 77.82 87 LEU A N 1
ATOM 693 C CA . LEU A 1 87 ? 49.616 23.881 70.386 1.00 77.45 87 LEU A CA 1
ATOM 694 C C . LEU A 1 87 ? 49.992 24.940 71.405 1.00 76.98 87 LEU A C 1
ATOM 695 O O . LEU A 1 87 ? 49.768 24.762 72.597 1.00 78.49 87 LEU A O 1
ATOM 700 N N . GLU A 1 88 ? 50.629 26.006 70.932 1.00 78.35 88 GLU A N 1
ATOM 701 C CA . GLU A 1 88 ? 51.010 27.164 71.755 1.00 76.82 88 GLU A CA 1
ATOM 702 C C . GLU A 1 88 ? 49.836 27.628 72.619 1.00 71.83 88 GLU A C 1
ATOM 703 O O . GLU A 1 88 ? 49.984 27.874 73.816 1.00 70.40 88 GLU A O 1
ATOM 709 N N . LEU A 1 89 ? 48.666 27.719 71.997 1.00 67.09 89 LEU A N 1
ATOM 710 C CA . LEU A 1 89 ? 47.436 28.156 72.655 1.00 65.68 89 LEU A CA 1
ATOM 711 C C . LEU A 1 89 ? 46.947 27.178 73.736 1.00 68.41 89 LEU A C 1
ATOM 712 O O . LEU A 1 89 ? 46.485 27.611 74.784 1.00 71.42 89 LEU A O 1
ATOM 717 N N . MET A 1 90 ? 47.060 25.875 73.481 1.00 69.71 90 MET A N 1
ATOM 718 C CA . MET A 1 90 ? 46.709 24.841 74.459 1.00 72.64 90 MET A CA 1
ATOM 719 C C . MET A 1 90 ? 47.428 25.064 75.794 1.00 73.92 90 MET A C 1
ATOM 720 O O . MET A 1 90 ? 46.799 24.976 76.858 1.00 74.73 90 MET A O 1
ATOM 725 N N . ASP A 1 91 ? 48.732 25.348 75.743 1.00 74.97 91 ASP A N 1
ATOM 726 C CA . ASP A 1 91 ? 49.492 25.686 76.961 1.00 77.44 91 ASP A CA 1
ATOM 727 C C . ASP A 1 91 ? 48.853 26.860 77.710 1.00 75.86 91 ASP A C 1
ATOM 728 O O . ASP A 1 91 ? 48.682 26.807 78.913 1.00 80.31 91 ASP A O 1
ATOM 733 N N . ILE A 1 92 ? 48.472 27.903 76.991 1.00 74.91 92 ILE A N 1
ATOM 734 C CA . ILE A 1 92 ? 47.853 29.067 77.623 1.00 76.96 92 ILE A CA 1
ATOM 735 C C . ILE A 1 92 ? 46.507 28.672 78.234 1.00 76.15 92 ILE A C 1
ATOM 736 O O . ILE A 1 92 ? 46.145 29.145 79.299 1.00 75.45 92 ILE A O 1
ATOM 741 N N . ILE A 1 93 ? 45.759 27.825 77.536 1.00 76.99 93 ILE A N 1
ATOM 742 C CA . ILE A 1 93 ? 44.479 27.343 78.046 1.00 76.94 93 ILE A CA 1
ATOM 743 C C . ILE A 1 93 ? 44.677 26.624 79.382 1.00 80.33 93 ILE A C 1
ATOM 744 O O . ILE A 1 93 ? 43.898 26.815 80.299 1.00 77.55 93 ILE A O 1
ATOM 749 N N . ALA A 1 94 ? 45.737 25.831 79.491 1.00 88.99 94 ALA A N 1
ATOM 750 C CA . ALA A 1 94 ? 46.022 25.091 80.725 1.00 94.76 94 ALA A CA 1
ATOM 751 C C . ALA A 1 94 ? 46.278 26.033 81.901 1.00 96.71 94 ALA A C 1
ATOM 752 O O . ALA A 1 94 ? 45.690 25.864 82.960 1.00 104.77 94 ALA A O 1
ATOM 754 N N . GLU A 1 95 ? 47.150 27.023 81.716 1.00 96.59 95 GLU A N 1
ATOM 755 C CA . GLU A 1 95 ? 47.368 28.054 82.732 1.00 95.82 95 GLU A CA 1
ATOM 756 C C . GLU A 1 95 ? 46.032 28.512 83.276 1.00 97.54 95 GLU A C 1
ATOM 757 O O . GLU A 1 95 ? 45.849 28.585 84.486 1.00 100.81 95 GLU A O 1
ATOM 763 N N . ASN A 1 96 ? 45.101 28.829 82.373 1.00 94.51 96 ASN A N 1
ATOM 764 C CA . ASN A 1 96 ? 43.766 29.305 82.769 1.00 92.10 96 ASN A CA 1
ATOM 765 C C . ASN A 1 96 ? 42.987 28.284 83.599 1.00 96.51 96 ASN A C 1
ATOM 766 O O . ASN A 1 96 ? 42.395 28.639 84.621 1.00 100.16 96 ASN A O 1
ATOM 771 N N . VAL A 1 97 ? 43.037 27.020 83.202 1.00 98.05 97 VAL A N 1
ATOM 772 C CA . VAL A 1 97 ? 42.302 25.989 83.933 1.00 106.17 97 VAL A CA 1
ATOM 773 C C . VAL A 1 97 ? 42.911 25.753 85.315 1.00 111.40 97 VAL A C 1
ATOM 774 O O . VAL A 1 97 ? 42.189 25.524 86.275 1.00 123.59 97 VAL A O 1
ATOM 778 N N . LEU A 1 98 ? 44.235 25.831 85.415 1.00 114.09 98 LEU A N 1
ATOM 779 C CA . LEU A 1 98 ? 44.948 25.542 86.673 1.00 117.77 98 LEU A CA 1
ATOM 780 C C . LEU A 1 98 ? 45.029 26.781 87.581 1.00 114.32 98 LEU A C 1
ATOM 781 O O . LEU A 1 98 ? 45.047 26.649 88.804 1.00 117.73 98 LEU A O 1
ATOM 786 N N . SER A 1 99 ? 45.062 27.970 86.972 1.00 108.99 99 SER A N 1
ATOM 787 C CA . SER A 1 99 ? 45.035 29.257 87.693 1.00 109.83 99 SER A CA 1
ATOM 788 C C . SER A 1 99 ? 43.661 29.610 88.268 1.00 110.08 99 SER A C 1
ATOM 789 O O . SER A 1 99 ? 43.423 30.779 88.625 1.00 108.35 99 SER A O 1
ATOM 792 N N . GLU A 1 100 ? 42.763 28.623 88.323 1.00 107.22 100 GLU A N 1
ATOM 793 C CA . GLU A 1 100 ? 41.447 28.812 88.880 1.00 108.50 100 GLU A CA 1
ATOM 794 C C . GLU A 1 100 ? 41.571 29.199 90.325 1.00 113.60 100 GLU A C 1
ATOM 795 O O . GLU A 1 100 ? 42.178 28.483 91.118 1.00 111.60 100 GLU A O 1
ATOM 801 N N . ASP A 1 101 ? 41.007 30.365 90.623 1.00 115.12 101 ASP A N 1
ATOM 802 C CA . ASP A 1 101 ? 40.761 30.811 91.983 1.00 118.46 101 ASP A CA 1
ATOM 803 C C . ASP A 1 101 ? 39.811 29.791 92.658 1.00 119.28 101 ASP A C 1
ATOM 804 O O . ASP A 1 101 ? 38.746 29.488 92.130 1.00 114.52 101 ASP A O 1
ATOM 809 N N . ARG A 1 102 ? 40.217 29.258 93.808 1.00 123.12 102 ARG A N 1
ATOM 810 C CA . ARG A 1 102 ? 39.378 28.338 94.599 1.00 130.99 102 ARG A CA 1
ATOM 811 C C . ARG A 1 102 ? 38.514 29.088 95.629 1.00 135.61 102 ARG A C 1
ATOM 812 O O . ARG A 1 102 ? 37.752 28.469 96.371 1.00 136.58 102 ARG A O 1
ATOM 820 N N . ARG A 1 103 ? 38.653 30.417 95.667 1.00 138.44 103 ARG A N 1
ATOM 821 C CA . ARG A 1 103 ? 37.930 31.303 96.589 1.00 143.85 103 ARG A CA 1
ATOM 822 C C . ARG A 1 103 ? 36.648 31.821 95.926 1.00 141.10 103 ARG A C 1
ATOM 823 O O . ARG A 1 103 ? 35.973 32.688 96.484 1.00 143.42 103 ARG A O 1
ATOM 831 N N . GLY A 1 104 ? 36.340 31.310 94.732 1.00 134.79 104 GLY A N 1
ATOM 832 C CA . GLY A 1 104 ? 35.054 31.542 94.091 1.00 132.29 104 GLY A CA 1
ATOM 833 C C . GLY A 1 104 ? 34.308 30.248 93.816 1.00 130.84 104 GLY A C 1
ATOM 834 O O . GLY A 1 104 ? 34.804 29.153 94.097 1.00 124.40 104 GLY A O 1
ATOM 835 N N . PRO A 1 105 ? 33.094 30.364 93.258 1.00 134.11 105 PRO A N 1
ATOM 836 C CA . PRO A 1 105 ? 32.394 29.158 92.815 1.00 133.39 105 PRO A CA 1
ATOM 837 C C . PRO A 1 105 ? 33.134 28.541 91.628 1.00 121.61 105 PRO A C 1
ATOM 838 O O . PRO A 1 105 ? 33.819 29.255 90.917 1.00 112.36 105 PRO A O 1
ATOM 842 N N . THR A 1 106 ? 33.039 27.225 91.463 1.00 120.80 106 THR A N 1
ATOM 843 C CA . THR A 1 106 ? 33.693 26.527 90.350 1.00 115.68 106 THR A CA 1
ATOM 844 C C . THR A 1 106 ? 32.987 26.852 89.038 1.00 110.93 106 THR A C 1
ATOM 845 O O . THR A 1 106 ? 31.765 26.785 88.942 1.00 111.12 106 THR A O 1
ATOM 849 N N . ARG A 1 107 ? 33.766 27.215 88.034 1.00 107.19 107 ARG A N 1
ATOM 850 C CA . ARG A 1 107 ? 33.228 27.497 86.699 1.00 107.29 107 ARG A CA 1
ATOM 851 C C . ARG A 1 107 ? 33.532 26.310 85.826 1.00 105.96 107 ARG A C 1
ATOM 852 O O . ARG A 1 107 ? 34.610 25.720 85.910 1.00 105.87 107 ARG A O 1
ATOM 860 N N . ASP A 1 108 ? 32.552 25.937 85.018 1.00 105.70 108 ASP A N 1
ATOM 861 C CA . ASP A 1 108 ? 32.678 24.759 84.206 1.00 104.24 108 ASP A CA 1
ATOM 862 C C . ASP A 1 108 ? 33.373 25.185 82.958 1.00 100.45 108 ASP A C 1
ATOM 863 O O . ASP A 1 108 ? 33.130 26.295 82.451 1.00 95.93 108 ASP A O 1
ATOM 868 N N . PHE A 1 109 ? 34.241 24.302 82.477 1.00 97.66 109 PHE A N 1
ATOM 869 C CA . PHE A 1 109 ? 35.069 24.590 81.338 1.00 92.34 109 PHE A CA 1
ATOM 870 C C . PHE A 1 109 ? 34.629 23.782 80.140 1.00 91.47 109 PHE A C 1
ATOM 871 O O . PHE A 1 109 ? 34.280 22.607 80.253 1.00 92.31 109 PHE A O 1
ATOM 879 N N . HIS A 1 110 ? 34.619 24.461 78.999 1.00 85.02 110 HIS A N 1
ATOM 880 C CA . HIS A 1 110 ? 34.310 23.872 77.717 1.00 83.38 110 HIS A CA 1
ATOM 881 C C . HIS A 1 110 ? 35.274 24.447 76.678 1.00 78.72 110 HIS A C 1
ATOM 882 O O . HIS A 1 110 ? 35.805 25.550 76.819 1.00 76.19 110 HIS A O 1
ATOM 889 N N . ILE A 1 111 ? 35.459 23.716 75.598 1.00 74.94 111 ILE A N 1
ATOM 890 C CA . ILE A 1 111 ? 36.344 24.178 74.560 1.00 70.83 111 ILE A CA 1
ATOM 891 C C . ILE A 1 111 ? 35.642 23.952 73.220 1.00 68.44 111 ILE A C 1
ATOM 892 O O . ILE A 1 111 ? 34.940 22.953 73.030 1.00 72.50 111 ILE A O 1
ATOM 897 N N . LEU A 1 112 ? 35.778 24.917 72.324 1.00 63.24 112 LEU A N 1
ATOM 898 C CA . LEU A 1 112 ? 35.208 24.821 70.987 1.00 65.19 112 LEU A CA 1
ATOM 899 C C . LEU A 1 112 ? 36.338 25.025 70.020 1.00 60.00 112 LEU A C 1
ATOM 900 O O . LEU A 1 112 ? 36.848 26.142 69.888 1.00 55.88 112 LEU A O 1
ATOM 905 N N . PHE A 1 113 ? 36.768 23.952 69.371 1.00 59.99 113 PHE A N 1
ATOM 906 C CA . PHE A 1 113 ? 37.839 24.070 68.394 1.00 59.55 113 PHE A CA 1
ATOM 907 C C . PHE A 1 113 ? 37.253 24.622 67.113 1.00 57.10 113 PHE A C 1
ATOM 908 O O . PHE A 1 113 ? 36.182 24.183 66.715 1.00 56.09 113 PHE A O 1
ATOM 916 N N . VAL A 1 114 ? 37.965 25.592 66.505 1.00 56.06 114 VAL A N 1
ATOM 917 C CA . VAL A 1 114 ? 37.570 26.239 65.253 1.00 53.96 114 VAL A CA 1
ATOM 918 C C . VAL A 1 114 ? 38.701 26.159 64.238 1.00 52.34 114 VAL A C 1
ATOM 919 O O . VAL A 1 114 ? 39.766 26.688 64.473 1.00 46.87 114 VAL A O 1
ATOM 923 N N . PRO A 1 115 ? 38.466 25.499 63.092 1.00 52.33 115 PRO A N 1
ATOM 924 C CA . PRO A 1 115 ? 37.225 24.863 62.647 1.00 56.26 115 PRO A CA 1
ATOM 925 C C . PRO A 1 115 ? 36.952 23.454 63.221 1.00 58.77 115 PRO A C 1
ATOM 926 O O . PRO A 1 115 ? 35.820 23.004 63.176 1.00 59.11 115 PRO A O 1
ATOM 930 N N . ARG A 1 116 ? 37.969 22.789 63.752 1.00 57.39 116 ARG A N 1
ATOM 931 C CA . ARG A 1 116 ? 37.812 21.425 64.249 1.00 61.63 116 ARG A CA 1
ATOM 932 C C . ARG A 1 116 ? 38.972 21.019 65.129 1.00 61.90 116 ARG A C 1
ATOM 933 O O . ARG A 1 116 ? 40.022 21.654 65.099 1.00 61.13 116 ARG A O 1
ATOM 941 N N . ARG A 1 117 ? 38.803 19.948 65.893 1.00 66.17 117 ARG A N 1
ATOM 942 C CA . ARG A 1 117 ? 39.856 19.531 66.808 1.00 67.32 117 ARG A CA 1
ATOM 943 C C . ARG A 1 117 ? 41.038 19.013 66.018 1.00 67.76 117 ARG A C 1
ATOM 944 O O . ARG A 1 117 ? 40.968 18.923 64.819 1.00 68.07 117 ARG A O 1
ATOM 952 N N . SER A 1 118 ? 42.125 18.696 66.704 1.00 71.73 118 SER A N 1
ATOM 953 C CA . SER A 1 118 ? 43.224 17.919 66.133 1.00 74.28 118 SER A CA 1
ATOM 954 C C . SER A 1 118 ? 43.651 16.925 67.194 1.00 81.57 118 SER A C 1
ATOM 955 O O . SER A 1 118 ? 43.550 17.225 68.380 1.00 79.22 118 SER A O 1
ATOM 958 N N . LEU A 1 119 ? 44.162 15.767 66.764 1.00 88.53 119 LEU A N 1
ATOM 959 C CA . LEU A 1 119 ? 44.722 14.771 67.675 1.00 96.98 119 LEU A CA 1
ATOM 960 C C . LEU A 1 119 ? 45.856 15.332 68.560 1.00 96.07 119 LEU A C 1
ATOM 961 O O . LEU A 1 119 ? 45.834 15.182 69.774 1.00 94.35 119 LEU A O 1
ATOM 966 N N . LEU A 1 120 ? 46.826 15.994 67.932 1.00 97.07 120 LEU A N 1
ATOM 967 C CA . LEU A 1 120 ? 48.006 16.535 68.619 1.00 99.72 120 LEU A CA 1
ATOM 968 C C . LEU A 1 120 ? 47.658 17.443 69.777 1.00 98.52 120 LEU A C 1
ATOM 969 O O . LEU A 1 120 ? 48.312 17.408 70.821 1.00 102.76 120 LEU A O 1
ATOM 974 N N . CYS A 1 121 ? 46.641 18.269 69.565 1.00 96.00 121 CYS A N 1
ATOM 975 C CA . CYS A 1 121 ? 46.213 19.269 70.547 1.00 97.27 121 CYS A CA 1
ATOM 976 C C . CYS A 1 121 ? 45.709 18.644 71.828 1.00 103.36 121 CYS A C 1
ATOM 977 O O . CYS A 1 121 ? 46.159 18.987 72.922 1.00 105.31 121 CYS A O 1
ATOM 980 N N . GLU A 1 122 ? 44.765 17.721 71.676 1.00 107.40 122 GLU A N 1
ATOM 981 C CA . GLU A 1 122 ? 44.169 17.048 72.813 1.00 108.51 122 GLU A CA 1
ATOM 982 C C . GLU A 1 122 ? 45.231 16.268 73.587 1.00 111.13 122 GLU A C 1
ATOM 983 O O . GLU A 1 122 ? 45.132 16.157 74.803 1.00 115.71 122 GLU A O 1
ATOM 989 N N . GLN A 1 123 ? 46.259 15.768 72.898 1.00 111.10 123 GLN A N 1
ATOM 990 C CA . GLN A 1 123 ? 47.413 15.162 73.584 1.00 115.98 123 GLN A CA 1
ATOM 991 C C . GLN A 1 123 ? 48.164 16.191 74.427 1.00 111.19 123 GLN A C 1
ATOM 992 O O . GLN A 1 123 ? 48.729 15.850 75.450 1.00 117.65 123 GLN A O 1
ATOM 998 N N . ARG A 1 124 ? 48.209 17.440 73.983 1.00 104.10 124 ARG A N 1
ATOM 999 C CA . ARG A 1 124 ? 48.852 18.477 74.776 1.00 100.42 124 ARG A CA 1
ATOM 1000 C C . ARG A 1 124 ? 48.094 18.721 76.050 1.00 100.12 124 ARG A C 1
ATOM 1001 O O . ARG A 1 124 ? 48.693 19.021 77.086 1.00 96.75 124 ARG A O 1
ATOM 1009 N N . LEU A 1 125 ? 46.770 18.690 75.931 1.00 100.89 125 LEU A N 1
ATOM 1010 C CA . LEU A 1 125 ? 45.893 18.975 77.057 1.00 104.39 125 LEU A CA 1
ATOM 1011 C C . LEU A 1 125 ? 45.896 17.808 78.044 1.00 109.50 125 LEU A C 1
ATOM 1012 O O . LEU A 1 125 ? 45.907 18.029 79.261 1.00 111.68 125 LEU A O 1
ATOM 1017 N N . LYS A 1 126 ? 45.910 16.579 77.518 1.00 109.91 126 LYS A N 1
ATOM 1018 C CA . LYS A 1 126 ? 45.995 15.374 78.355 1.00 116.93 126 LYS A CA 1
ATOM 1019 C C . LYS A 1 126 ? 47.334 15.283 79.102 1.00 119.09 126 LYS A C 1
ATOM 1020 O O . LYS A 1 126 ? 47.366 14.867 80.259 1.00 121.27 126 LYS A O 1
ATOM 1026 N N . ASP A 1 127 ? 48.420 15.655 78.419 1.00 118.88 127 ASP A N 1
ATOM 1027 C CA . ASP A 1 127 ? 49.774 15.643 78.983 1.00 121.25 127 ASP A CA 1
ATOM 1028 C C . ASP A 1 127 ? 49.916 16.756 80.018 1.00 118.50 127 ASP A C 1
ATOM 1029 O O . ASP A 1 127 ? 50.600 16.593 81.033 1.00 118.07 127 ASP A O 1
ATOM 1034 N N . LEU A 1 128 ? 49.236 17.874 79.774 1.00 114.58 128 LEU A N 1
ATOM 1035 C CA . LEU A 1 128 ? 49.231 18.998 80.718 1.00 116.56 128 LEU A CA 1
ATOM 1036 C C . LEU A 1 128 ? 48.313 18.783 81.939 1.00 117.40 128 LEU A C 1
ATOM 1037 O O . LEU A 1 128 ? 48.386 19.540 82.906 1.00 112.48 128 LEU A O 1
ATOM 1042 N N . GLY A 1 129 ? 47.443 17.772 81.868 1.00 122.94 129 GLY A N 1
ATOM 1043 C CA . GLY A 1 129 ? 46.558 17.389 82.979 1.00 122.65 129 GLY A CA 1
ATOM 1044 C C . GLY A 1 129 ? 45.104 17.803 82.792 1.00 120.20 129 GLY A C 1
ATOM 1045 O O . GLY A 1 129 ? 44.189 17.105 83.229 1.00 117.94 129 GLY A O 1
ATOM 1046 N N . VAL A 1 130 ? 44.900 18.932 82.114 1.00 115.98 130 VAL A N 1
ATOM 1047 C CA . VAL A 1 130 ? 43.599 19.609 82.062 1.00 112.42 130 VAL A CA 1
ATOM 1048 C C . VAL A 1 130 ? 42.552 19.015 81.118 1.00 112.03 130 VAL A C 1
ATOM 1049 O O . VAL A 1 130 ? 41.403 19.463 81.124 1.00 110.06 130 VAL A O 1
ATOM 1053 N N . LEU A 1 131 ? 42.925 18.030 80.305 1.00 112.74 131 LEU A N 1
ATOM 1054 C CA . LEU A 1 131 ? 41.992 17.487 79.313 1.00 111.02 131 LEU A CA 1
ATOM 1055 C C . LEU A 1 131 ? 40.682 17.053 79.962 1.00 114.40 131 LEU A C 1
ATOM 1056 O O . LEU A 1 131 ? 39.596 17.321 79.439 1.00 110.91 131 LEU A O 1
ATOM 1061 N N . GLY A 1 132 ? 40.795 16.393 81.113 1.00 119.17 132 GLY A N 1
ATOM 1062 C CA . GLY A 1 132 ? 39.634 15.855 81.801 1.00 121.65 132 GLY A CA 1
ATOM 1063 C C . GLY A 1 132 ? 38.688 16.878 82.411 1.00 120.10 132 GLY A C 1
ATOM 1064 O O . GLY A 1 132 ? 37.604 16.506 82.854 1.00 129.04 132 GLY A O 1
ATOM 1065 N N . SER A 1 133 ? 39.078 18.154 82.433 1.00 111.12 133 SER A N 1
ATOM 1066 C CA . SER A 1 133 ? 38.291 19.215 83.083 1.00 106.00 133 SER A CA 1
ATOM 1067 C C . SER A 1 133 ? 37.246 19.845 82.169 1.00 101.11 133 SER A C 1
ATOM 1068 O O . SER A 1 133 ? 36.389 20.617 82.617 1.00 98.57 133 SER A O 1
ATOM 1071 N N . PHE A 1 134 ? 37.336 19.551 80.880 1.00 96.32 134 PHE A N 1
ATOM 1072 C CA . PHE A 1 134 ? 36.380 20.095 79.939 1.00 93.94 134 PHE A CA 1
ATOM 1073 C C . PHE A 1 134 ? 35.163 19.201 79.894 1.00 94.26 134 PHE A C 1
ATOM 1074 O O . PHE A 1 134 ? 35.288 18.025 79.647 1.00 97.31 134 PHE A O 1
ATOM 1082 N N . ILE A 1 135 ? 33.992 19.785 80.117 1.00 93.97 135 ILE A N 1
ATOM 1083 C CA . ILE A 1 135 ? 32.732 19.085 79.949 1.00 100.35 135 ILE A CA 1
ATOM 1084 C C . ILE A 1 135 ? 32.511 18.774 78.463 1.00 99.69 135 ILE A C 1
ATOM 1085 O O . ILE A 1 135 ? 32.650 17.619 78.043 1.00 103.39 135 ILE A O 1
ATOM 1090 N N . HIS A 1 136 ? 32.195 19.809 77.680 1.00 97.83 136 HIS A N 1
ATOM 1091 C CA . HIS A 1 136 ? 32.006 19.695 76.228 1.00 95.90 136 HIS A CA 1
ATOM 1092 C C . HIS A 1 136 ? 33.292 20.066 75.492 1.00 87.52 136 HIS A C 1
ATOM 1093 O O . HIS A 1 136 ? 33.762 21.202 75.573 1.00 85.49 136 HIS A O 1
ATOM 1100 N N . ARG A 1 137 ? 33.870 19.092 74.802 1.00 84.62 137 ARG A N 1
ATOM 1101 C CA . ARG A 1 137 ? 34.785 19.365 73.705 1.00 84.36 137 ARG A CA 1
ATOM 1102 C C . ARG A 1 137 ? 33.981 19.226 72.409 1.00 83.55 137 ARG A C 1
ATOM 1103 O O . ARG A 1 137 ? 33.193 18.309 72.262 1.00 85.38 137 ARG A O 1
ATOM 1111 N N . GLU A 1 138 ? 34.146 20.185 71.506 1.00 82.86 138 GLU A N 1
ATOM 1112 C CA . GLU A 1 138 ? 33.313 20.293 70.306 1.00 82.49 138 GLU A CA 1
ATOM 1113 C C . GLU A 1 138 ? 34.109 20.968 69.230 1.00 79.48 138 GLU A C 1
ATOM 1114 O O . GLU A 1 138 ? 35.196 21.485 69.486 1.00 80.90 138 GLU A O 1
ATOM 1120 N N . GLU A 1 139 ? 33.552 20.967 68.027 1.00 77.48 139 GLU A N 1
ATOM 1121 C CA . GLU A 1 139 ? 34.140 21.658 66.918 1.00 76.00 139 GLU A CA 1
ATOM 1122 C C . GLU A 1 139 ? 33.063 22.489 66.177 1.00 77.22 139 GLU A C 1
ATOM 1123 O O . GLU A 1 139 ? 31.869 22.180 66.250 1.00 71.88 139 GLU A O 1
ATOM 1129 N N . TYR A 1 140 ? 33.500 23.570 65.517 1.00 69.34 140 TYR A N 1
ATOM 1130 C CA . TYR A 1 140 ? 32.601 24.477 64.815 1.00 69.51 140 TYR A CA 1
ATOM 1131 C C . TYR A 1 140 ? 33.219 24.713 63.452 1.00 64.73 140 TYR A C 1
ATOM 1132 O O . TYR A 1 140 ? 34.198 25.414 63.336 1.00 53.33 140 TYR A O 1
ATOM 1141 N N . SER A 1 141 ? 32.634 24.096 62.441 1.00 67.82 141 SER A N 1
ATOM 1142 C CA . SER A 1 141 ? 33.299 23.905 61.170 1.00 68.77 141 SER A CA 1
ATOM 1143 C C . SER A 1 141 ? 33.110 25.136 60.318 1.00 63.63 141 SER A C 1
ATOM 1144 O O . SER A 1 141 ? 32.411 25.133 59.311 1.00 65.74 141 SER A O 1
ATOM 1147 N N . LEU A 1 142 ? 33.752 26.199 60.752 1.00 60.16 142 LEU A N 1
ATOM 1148 C CA . LEU A 1 142 ? 33.720 27.452 60.046 1.00 58.55 142 LEU A CA 1
ATOM 1149 C C . LEU A 1 142 ? 35.003 27.462 59.247 1.00 56.06 142 LEU A C 1
ATOM 1150 O O . LEU A 1 142 ? 36.059 27.672 59.810 1.00 51.07 142 LEU A O 1
ATOM 1155 N N . ASP A 1 143 ? 34.896 27.137 57.955 1.00 52.30 143 ASP A N 1
ATOM 1156 C CA . ASP A 1 143 ? 36.036 27.073 57.068 1.00 49.34 143 ASP A CA 1
ATOM 1157 C C . ASP A 1 143 ? 35.891 28.266 56.131 1.00 51.71 143 ASP A C 1
ATOM 1158 O O . ASP A 1 143 ? 36.486 29.299 56.386 1.00 54.84 143 ASP A O 1
ATOM 1163 N N . LEU A 1 144 ? 35.085 28.151 55.081 1.00 51.04 144 LEU A N 1
ATOM 1164 C CA . LEU A 1 144 ? 34.849 29.284 54.185 1.00 46.96 144 LEU A CA 1
ATOM 1165 C C . LEU A 1 144 ? 33.877 30.311 54.767 1.00 46.36 144 LEU A C 1
ATOM 1166 O O . LEU A 1 144 ? 32.737 30.010 55.043 1.00 47.43 144 LEU A O 1
ATOM 1171 N N . ILE A 1 145 ? 34.333 31.538 54.948 1.00 47.45 145 ILE A N 1
ATOM 1172 C CA . ILE A 1 145 ? 33.479 32.586 55.514 1.00 49.12 145 ILE A CA 1
ATOM 1173 C C . ILE A 1 145 ? 32.935 33.499 54.400 1.00 48.35 145 ILE A C 1
ATOM 1174 O O . ILE A 1 145 ? 33.722 34.077 53.677 1.00 47.27 145 ILE A O 1
ATOM 1179 N N . PRO A 1 146 ? 31.598 33.667 54.292 1.00 50.69 146 PRO A N 1
ATOM 1180 C CA . PRO A 1 146 ? 31.041 34.595 53.309 1.00 52.46 146 PRO A CA 1
ATOM 1181 C C . PRO A 1 146 ? 31.406 36.027 53.595 1.00 51.93 146 PRO A C 1
ATOM 1182 O O . PRO A 1 146 ? 31.076 36.525 54.674 1.00 53.77 146 PRO A O 1
ATOM 1186 N N . PHE A 1 147 ? 32.103 36.668 52.656 1.00 49.25 147 PHE A N 1
ATOM 1187 C CA . PHE A 1 147 ? 32.448 38.103 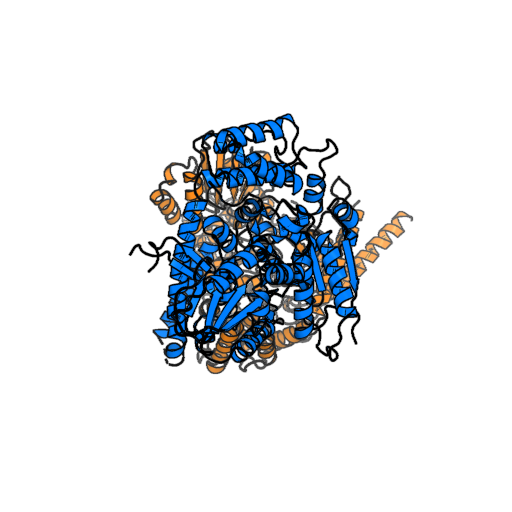52.756 1.00 47.92 147 PHE A CA 1
ATOM 1188 C C . PHE A 1 147 ? 31.519 38.974 51.927 1.00 48.33 147 PHE A C 1
ATOM 1189 O O . PHE A 1 147 ? 31.347 40.162 52.231 1.00 50.78 147 PHE A O 1
ATOM 1197 N N . ASP A 1 148 ? 30.970 38.399 50.856 1.00 45.48 148 ASP A N 1
ATOM 1198 C CA . ASP A 1 148 ? 30.015 39.081 49.971 1.00 46.49 148 ASP A CA 1
ATOM 1199 C C . ASP A 1 148 ? 29.354 38.011 49.086 1.00 46.52 148 ASP A C 1
ATOM 1200 O O . ASP A 1 148 ? 29.718 36.814 49.140 1.00 46.41 148 ASP A O 1
ATOM 1205 N N . GLY A 1 149 ? 28.433 38.430 48.230 1.00 46.86 149 GLY A N 1
ATOM 1206 C CA . GLY A 1 149 ? 27.681 37.504 47.423 1.00 47.20 149 GLY A CA 1
ATOM 1207 C C . GLY A 1 149 ? 28.484 36.576 46.507 1.00 46.48 149 GLY A C 1
ATOM 1208 O O . GLY A 1 149 ? 28.019 35.528 46.149 1.00 48.70 149 GLY A O 1
ATOM 1209 N N . ASP A 1 150 ? 29.642 37.021 46.048 1.00 45.39 150 ASP A N 1
ATOM 1210 C CA . ASP A 1 150 ? 30.527 36.227 45.231 1.00 43.49 150 ASP A CA 1
ATOM 1211 C C . ASP A 1 150 ? 31.875 36.009 45.934 1.00 40.11 150 ASP A C 1
ATOM 1212 O O . ASP A 1 150 ? 32.866 35.751 45.283 1.00 41.91 150 ASP A O 1
ATOM 1217 N N . LEU A 1 151 ? 31.964 36.151 47.239 1.00 40.65 151 LEU A N 1
ATOM 1218 C CA . LEU A 1 151 ? 33.285 36.066 47.870 1.00 42.58 151 LEU A CA 1
ATOM 1219 C C . LEU A 1 151 ? 33.324 35.335 49.195 1.00 42.45 151 LEU A C 1
ATOM 1220 O O . LEU A 1 151 ? 32.625 35.710 50.136 1.00 46.17 151 LEU A O 1
ATOM 1225 N N . LEU A 1 152 ? 34.149 34.292 49.244 1.00 42.55 152 LEU A N 1
ATOM 1226 C CA . LEU A 1 152 ? 34.382 33.502 50.453 1.00 43.63 152 LEU A CA 1
ATOM 1227 C C . LEU A 1 152 ? 35.865 33.425 50.807 1.00 42.59 152 LEU A C 1
ATOM 1228 O O . LEU A 1 152 ? 36.704 33.321 49.937 1.00 40.03 152 LEU A O 1
ATOM 1233 N N . SER A 1 153 ? 36.190 33.486 52.094 1.00 42.71 153 SER A N 1
ATOM 1234 C CA . SER A 1 153 ? 37.583 33.307 52.522 1.00 43.16 153 SER A CA 1
ATOM 1235 C C . SER A 1 153 ? 37.705 32.462 53.774 1.00 43.85 153 SER A C 1
ATOM 1236 O O . SER A 1 153 ? 36.892 32.572 54.691 1.00 47.01 153 SER A O 1
ATOM 1239 N N . MET A 1 154 ? 38.772 31.683 53.828 1.00 44.68 154 MET A N 1
ATOM 1240 C CA . MET A 1 154 ? 39.188 31.012 55.053 1.00 46.14 154 MET A CA 1
ATOM 1241 C C . MET A 1 154 ? 39.823 31.949 56.071 1.00 49.64 154 MET A C 1
ATOM 1242 O O . MET A 1 154 ? 39.820 31.640 57.250 1.00 54.15 154 MET A O 1
ATOM 1247 N N . GLU A 1 155 ? 40.316 33.105 55.635 1.00 47.46 155 GLU A N 1
ATOM 1248 C CA . GLU A 1 155 ? 41.167 33.962 56.456 1.00 49.73 155 GLU A CA 1
ATOM 1249 C C . GLU A 1 155 ? 42.193 33.201 57.305 1.00 48.26 155 GLU A C 1
ATOM 1250 O O . GLU A 1 155 ? 42.292 33.357 58.504 1.00 48.31 155 GLU A O 1
ATOM 1256 N N . SER A 1 156 ? 42.976 32.412 56.612 1.00 52.68 156 SER A N 1
ATOM 1257 C CA . SER A 1 156 ? 44.058 31.637 57.164 1.00 54.27 156 SER A CA 1
ATOM 1258 C C . SER A 1 156 ? 45.391 32.250 56.643 1.00 59.52 156 SER A C 1
ATOM 1259 O O . SER A 1 156 ? 45.909 31.921 55.553 1.00 58.43 156 SER A O 1
ATOM 1262 N N . GLU A 1 157 ? 45.929 33.160 57.434 1.00 62.02 157 GLU A N 1
ATOM 1263 C CA . GLU A 1 157 ? 47.095 33.996 57.031 1.00 68.46 157 GLU A CA 1
ATOM 1264 C C . GLU A 1 157 ? 48.348 33.172 56.753 1.00 62.91 157 GLU A C 1
ATOM 1265 O O . GLU A 1 157 ? 49.022 33.394 55.749 1.00 63.40 157 GLU A O 1
ATOM 1271 N N . GLY A 1 158 ? 48.646 32.230 57.647 1.00 57.18 158 GLY A N 1
ATOM 1272 C CA . GLY A 1 158 ? 49.821 31.375 57.530 1.00 53.63 158 GLY A CA 1
ATOM 1273 C C . GLY A 1 158 ? 49.769 30.344 56.425 1.00 49.89 158 GLY A C 1
ATOM 1274 O O . GLY A 1 158 ? 50.729 29.610 56.238 1.00 53.59 158 GLY A O 1
ATOM 1275 N N . ALA A 1 159 ? 48.691 30.278 55.652 1.00 46.67 159 ALA A N 1
ATOM 1276 C CA . ALA A 1 159 ? 48.529 29.146 54.744 1.00 46.25 159 ALA A CA 1
ATOM 1277 C C . ALA A 1 159 ? 49.608 29.054 53.659 1.00 48.12 159 ALA A C 1
ATOM 1278 O O . ALA A 1 159 ? 50.034 27.956 53.274 1.00 46.39 159 ALA A O 1
ATOM 1280 N N . PHE A 1 160 ? 49.995 30.208 53.122 1.00 47.51 160 PHE A N 1
ATOM 1281 C CA . PHE A 1 160 ? 51.020 30.265 52.103 1.00 47.72 160 PHE A CA 1
ATOM 1282 C C . PHE A 1 160 ? 52.355 29.802 52.674 1.00 46.47 160 PHE A C 1
ATOM 1283 O O . PHE A 1 160 ? 53.059 28.992 52.080 1.00 44.84 160 PHE A O 1
ATOM 1291 N N . LYS A 1 161 ? 52.716 30.359 53.817 1.00 46.89 161 LYS A N 1
ATOM 1292 C CA . LYS A 1 161 ? 53.971 30.022 54.450 1.00 48.57 161 LYS A CA 1
ATOM 1293 C C . LYS A 1 161 ? 54.033 28.499 54.740 1.00 49.48 161 LYS A C 1
ATOM 1294 O O . LYS A 1 161 ? 55.060 27.849 54.498 1.00 49.50 161 LYS A O 1
ATOM 1300 N N . GLU A 1 162 ? 52.934 27.949 55.236 1.00 49.44 162 GLU A N 1
ATOM 1301 C CA . GLU A 1 162 ? 52.899 26.561 55.701 1.00 52.75 162 GLU A CA 1
ATOM 1302 C C . GLU A 1 162 ? 53.094 25.599 54.539 1.00 51.63 162 GLU A C 1
ATOM 1303 O O . GLU A 1 162 ? 53.963 24.738 54.589 1.00 48.67 162 GLU A O 1
ATOM 1309 N N . CYS A 1 163 ? 52.298 25.789 53.485 1.00 50.21 163 CYS A N 1
ATOM 1310 C CA . CYS A 1 163 ? 52.329 24.915 52.320 1.00 48.34 163 CYS A CA 1
ATOM 1311 C C . CYS A 1 163 ? 53.621 25.039 51.540 1.00 48.49 163 CYS A C 1
ATOM 1312 O O . CYS A 1 163 ? 54.178 24.015 51.156 1.00 50.98 163 CYS A O 1
ATOM 1315 N N . TYR A 1 164 ? 54.084 26.267 51.275 1.00 48.74 164 TYR A N 1
ATOM 1316 C CA . TYR A 1 164 ? 55.220 26.477 50.351 1.00 46.62 164 TYR A CA 1
ATOM 1317 C C . TYR A 1 164 ? 56.568 26.485 51.064 1.00 47.34 164 TYR A C 1
ATOM 1318 O O . TYR A 1 164 ? 57.586 26.179 50.428 1.00 41.65 164 TYR A O 1
ATOM 1327 N N . LEU A 1 165 ? 56.595 26.821 52.367 1.00 47.92 165 LEU A N 1
ATOM 1328 C CA . LEU A 1 165 ? 57.858 26.814 53.099 1.00 49.83 165 LEU A CA 1
ATOM 1329 C C . LEU A 1 165 ? 58.056 25.710 54.137 1.00 52.83 165 LEU A C 1
ATOM 1330 O O . LEU A 1 165 ? 59.184 25.295 54.352 1.00 54.90 165 LEU A O 1
ATOM 1335 N N . GLU A 1 166 ? 56.999 25.265 54.810 1.00 54.86 166 GLU A N 1
ATOM 1336 C CA . GLU A 1 166 ? 57.174 24.443 55.998 1.00 58.08 166 GLU A CA 1
ATOM 1337 C C . GLU A 1 166 ? 56.749 23.001 55.779 1.00 58.98 166 GLU A C 1
ATOM 1338 O O . GLU A 1 166 ? 56.696 22.226 56.717 1.00 64.28 166 GLU A O 1
ATOM 1344 N N . GLY A 1 167 ? 56.454 22.644 54.535 1.00 59.36 167 GLY A N 1
ATOM 1345 C CA . GLY A 1 167 ? 55.927 21.332 54.195 1.00 62.80 167 GLY A CA 1
ATOM 1346 C C . GLY A 1 167 ? 54.587 20.941 54.818 1.00 64.71 167 GLY A C 1
ATOM 1347 O O . GLY A 1 167 ? 54.206 19.785 54.742 1.00 70.41 167 GLY A O 1
ATOM 1348 N N . ASP A 1 168 ? 53.864 21.904 55.397 1.00 61.18 168 ASP A N 1
ATOM 1349 C CA . ASP A 1 168 ? 52.631 21.666 56.160 1.00 57.61 168 ASP A CA 1
ATOM 1350 C C . ASP A 1 168 ? 51.379 22.006 55.320 1.00 56.80 168 ASP A C 1
ATOM 1351 O O . ASP A 1 168 ? 51.106 23.173 55.026 1.00 60.31 168 ASP A O 1
ATOM 1356 N N . GLN A 1 169 ? 50.621 20.987 54.961 1.00 57.96 169 GLN A N 1
ATOM 1357 C CA . GLN A 1 169 ? 49.396 21.138 54.189 1.00 60.63 169 GLN A CA 1
ATOM 1358 C C . GLN A 1 169 ? 48.095 21.096 55.027 1.00 59.20 169 GLN A C 1
ATOM 1359 O O . GLN A 1 169 ? 47.028 20.835 54.491 1.00 59.97 169 GLN A O 1
ATOM 1365 N N . THR A 1 170 ? 48.168 21.416 56.313 1.00 55.83 170 THR A N 1
ATOM 1366 C CA . THR A 1 170 ? 46.973 21.472 57.145 1.00 57.86 170 THR A CA 1
ATOM 1367 C C . THR A 1 170 ? 45.851 22.373 56.612 1.00 59.10 170 THR A C 1
ATOM 1368 O O . THR A 1 170 ? 44.686 22.042 56.723 1.00 63.69 170 THR A O 1
ATOM 1372 N N . SER A 1 171 ? 46.195 23.518 56.034 1.00 57.15 171 SER A N 1
ATOM 1373 C CA . SER A 1 171 ? 45.198 24.414 55.485 1.00 55.13 171 SER A CA 1
ATOM 1374 C C . SER A 1 171 ? 44.453 23.816 54.282 1.00 54.12 171 SER A C 1
ATOM 1375 O O . SER A 1 171 ? 43.246 24.041 54.088 1.00 55.10 171 SER A O 1
ATOM 1378 N N . LEU A 1 172 ? 45.161 23.048 53.476 1.00 50.32 172 LEU A N 1
ATOM 1379 C CA . LEU A 1 172 ? 44.546 22.407 52.337 1.00 49.20 172 LEU A CA 1
ATOM 1380 C C . LEU A 1 172 ? 43.442 21.432 52.813 1.00 49.81 172 LEU A C 1
ATOM 1381 O O . LEU A 1 172 ? 42.385 21.286 52.187 1.00 51.72 172 LEU A O 1
ATOM 1386 N N . TYR A 1 173 ? 43.697 20.748 53.910 1.00 47.86 173 TYR A N 1
ATOM 1387 C CA . TYR A 1 173 ? 42.717 19.821 54.439 1.00 48.55 173 TYR A CA 1
ATOM 1388 C C . TYR A 1 173 ? 41.474 20.598 54.812 1.00 47.95 173 TYR A C 1
ATOM 1389 O O . TYR A 1 173 ? 40.365 20.206 54.464 1.00 49.64 173 TYR A O 1
ATOM 1398 N N . HIS A 1 174 ? 41.641 21.680 55.542 1.00 47.23 174 HIS A N 1
ATOM 1399 C CA . HIS A 1 174 ? 40.501 22.496 55.883 1.00 49.34 174 HIS A CA 1
ATOM 1400 C C . HIS A 1 174 ? 39.781 23.042 54.626 1.00 50.30 174 HIS A C 1
ATOM 1401 O O . HIS A 1 174 ? 38.544 23.048 54.595 1.00 50.79 174 HIS A O 1
ATOM 1408 N N . ALA A 1 175 ? 40.536 23.490 53.622 1.00 46.26 175 ALA A N 1
ATOM 1409 C CA . ALA A 1 175 ? 39.941 23.874 52.325 1.00 47.38 175 ALA A CA 1
ATOM 1410 C C . ALA A 1 175 ? 39.048 22.756 51.768 1.00 48.62 175 ALA A C 1
ATOM 1411 O O . ALA A 1 175 ? 37.890 22.993 51.371 1.00 50.34 175 ALA A O 1
ATOM 1413 N N . ALA A 1 176 ? 39.577 21.542 51.733 1.00 47.32 176 ALA A N 1
ATOM 1414 C CA . ALA A 1 176 ? 38.786 20.390 51.224 1.00 49.69 176 ALA A CA 1
ATOM 1415 C C . ALA A 1 176 ? 37.504 20.210 52.031 1.00 49.18 176 ALA A C 1
ATOM 1416 O O . ALA A 1 176 ? 36.412 20.029 51.494 1.00 49.14 176 ALA A O 1
ATOM 1418 N N . LYS A 1 177 ? 37.650 20.308 53.340 1.00 52.61 177 LYS A N 1
ATOM 1419 C CA . LYS A 1 177 ? 36.515 20.246 54.275 1.00 53.67 177 LYS A CA 1
ATOM 1420 C C . LYS A 1 177 ? 35.484 21.320 53.973 1.00 51.70 177 LYS A C 1
ATOM 1421 O O . LYS A 1 177 ? 34.269 21.080 53.971 1.00 54.39 177 LYS A O 1
ATOM 1427 N N . GLY A 1 178 ? 35.971 22.520 53.729 1.00 51.11 178 GLY A N 1
ATOM 1428 C CA . GLY A 1 178 ? 35.097 23.628 53.389 1.00 49.40 178 GLY A CA 1
ATOM 1429 C C . GLY A 1 178 ? 34.386 23.396 52.068 1.00 49.92 178 GLY A C 1
ATOM 1430 O O . GLY A 1 178 ? 33.220 23.727 51.932 1.00 49.80 178 GLY A O 1
ATOM 1431 N N . LEU A 1 179 ? 35.081 22.841 51.085 1.00 49.70 179 LEU A N 1
ATOM 1432 C CA . LEU A 1 179 ? 34.419 22.453 49.850 1.00 49.99 179 LEU A CA 1
ATOM 1433 C C . LEU A 1 179 ? 33.349 21.388 50.067 1.00 53.13 179 LEU A C 1
ATOM 1434 O O . LEU A 1 179 ? 32.361 21.363 49.318 1.00 49.01 179 LEU A O 1
ATOM 1439 N N . MET A 1 180 ? 33.531 20.500 51.063 1.00 54.67 180 MET A N 1
ATOM 1440 C CA . MET A 1 180 ? 32.493 19.491 51.347 1.00 57.63 180 MET A CA 1
ATOM 1441 C C . MET A 1 180 ? 31.244 20.145 51.926 1.00 58.61 180 MET A C 1
ATOM 1442 O O . MET A 1 180 ? 30.106 19.790 51.591 1.00 63.32 180 MET A O 1
ATOM 1447 N N . THR A 1 181 ? 31.452 21.088 52.821 1.00 56.62 181 THR A N 1
ATOM 1448 C CA . THR A 1 181 ? 30.357 21.850 53.371 1.00 56.19 181 THR A CA 1
ATOM 1449 C C . THR A 1 181 ? 29.604 22.586 52.282 1.00 57.22 181 THR A C 1
ATOM 1450 O O . THR A 1 181 ? 28.381 22.601 52.270 1.00 57.05 181 THR A O 1
ATOM 1454 N N . LEU A 1 182 ? 30.331 23.165 51.339 1.00 57.84 182 LEU A N 1
ATOM 1455 C CA . LEU A 1 182 ? 29.692 23.852 50.203 1.00 58.31 182 LEU A CA 1
ATOM 1456 C C . LEU A 1 182 ? 28.890 22.905 49.383 1.00 58.17 182 LEU A C 1
ATOM 1457 O O . LEU A 1 182 ? 27.806 23.258 48.952 1.00 57.83 182 LEU A O 1
ATOM 1462 N N . GLN A 1 183 ? 29.455 21.734 49.108 1.00 60.57 183 GLN A N 1
ATOM 1463 C CA . GLN A 1 183 ? 28.751 20.741 48.302 1.00 61.25 183 GLN A CA 1
ATOM 1464 C C . GLN A 1 183 ? 27.499 20.235 48.994 1.00 63.14 183 GLN A C 1
ATOM 1465 O O . GLN A 1 183 ? 26.478 20.007 48.340 1.00 67.61 183 GLN A O 1
ATOM 1471 N N . ALA A 1 184 ? 27.540 20.107 50.311 1.00 62.60 184 ALA A N 1
ATOM 1472 C CA . ALA A 1 184 ? 26.364 19.588 51.029 1.00 65.18 184 ALA A CA 1
ATOM 1473 C C . ALA A 1 184 ? 25.175 20.572 50.983 1.00 66.36 184 ALA A C 1
ATOM 1474 O O . ALA A 1 184 ? 24.019 20.150 50.928 1.00 70.42 184 ALA A O 1
ATOM 1476 N N . LEU A 1 185 ? 25.474 21.869 50.970 1.00 63.12 185 LEU A N 1
ATOM 1477 C CA . LEU A 1 185 ? 24.456 22.926 50.857 1.00 61.05 185 LEU A CA 1
ATOM 1478 C C . LEU A 1 185 ? 24.104 23.359 49.408 1.00 59.51 185 LEU A C 1
ATOM 1479 O O . LEU A 1 185 ? 22.967 23.720 49.157 1.00 58.29 185 LEU A O 1
ATOM 1484 N N . TYR A 1 186 ? 25.043 23.273 48.467 1.00 58.91 186 TYR A N 1
ATOM 1485 C CA . TYR A 1 186 ? 24.868 23.816 47.084 1.00 56.59 186 TYR A CA 1
ATOM 1486 C C . TYR A 1 186 ? 24.998 22.792 45.967 1.00 54.18 186 TYR A C 1
ATOM 1487 O O . TYR A 1 186 ? 24.943 23.127 44.776 1.00 53.72 186 TYR A O 1
ATOM 1496 N N . GLY A 1 187 ? 25.163 21.542 46.344 1.00 55.58 187 GLY A N 1
ATOM 1497 C CA . GLY A 1 187 ? 25.241 20.487 45.358 1.00 55.24 187 GLY A CA 1
ATOM 1498 C C . GLY A 1 187 ? 26.679 20.187 45.057 1.00 54.19 187 GLY A C 1
ATOM 1499 O O . GLY A 1 187 ? 27.569 21.012 45.238 1.00 52.79 187 GLY A O 1
ATOM 1500 N N . THR A 1 188 ? 26.884 18.949 44.646 1.00 57.17 188 THR A N 1
ATOM 1501 C CA . THR A 1 188 ? 28.150 18.438 44.191 1.00 55.95 188 THR A CA 1
ATOM 1502 C C . THR A 1 188 ? 28.609 19.196 42.976 1.00 54.63 188 THR A C 1
ATOM 1503 O O . THR A 1 188 ? 27.808 19.473 42.094 1.00 54.59 188 THR A O 1
ATOM 1507 N N . ILE A 1 189 ? 29.900 19.484 42.911 1.00 56.09 189 ILE A N 1
ATOM 1508 C CA . ILE A 1 189 ? 30.515 20.193 41.756 1.00 56.36 189 ILE A CA 1
ATOM 1509 C C . ILE A 1 189 ? 30.997 19.173 40.742 1.00 55.87 189 ILE A C 1
ATOM 1510 O O . ILE A 1 189 ? 31.919 18.405 41.044 1.00 53.54 189 ILE A O 1
ATOM 1515 N N . PRO A 1 190 ? 30.386 19.167 39.544 1.00 55.40 190 PRO A N 1
ATOM 1516 C CA . PRO A 1 190 ? 30.621 18.080 38.577 1.00 56.60 190 PRO A CA 1
ATOM 1517 C C . PRO A 1 190 ? 32.022 18.008 38.058 1.00 55.84 190 PRO A C 1
ATOM 1518 O O . PRO A 1 190 ? 32.555 16.922 37.896 1.00 54.05 190 PRO A O 1
ATOM 1522 N N . GLN A 1 191 ? 32.604 19.169 37.797 1.00 55.19 191 GLN A N 1
ATOM 1523 C CA . GLN A 1 191 ? 33.881 19.251 37.107 1.00 57.80 191 GLN A CA 1
ATOM 1524 C C . GLN A 1 191 ? 34.847 20.001 37.971 1.00 53.40 191 GLN A C 1
ATOM 1525 O O . GLN A 1 191 ? 34.509 21.036 38.511 1.00 52.97 191 GLN A O 1
ATOM 1531 N N . ILE A 1 192 ? 36.042 19.463 38.118 1.00 52.93 192 ILE A N 1
ATOM 1532 C CA . ILE A 1 192 ? 37.085 20.086 38.901 1.00 54.54 192 ILE A CA 1
ATOM 1533 C C . ILE A 1 192 ? 38.264 20.285 37.973 1.00 54.31 192 ILE A C 1
ATOM 1534 O O . ILE A 1 192 ? 38.692 19.343 37.341 1.00 57.45 192 ILE A O 1
ATOM 1539 N N . PHE A 1 193 ? 38.777 21.507 37.914 1.00 52.24 193 PHE A N 1
ATOM 1540 C CA . PHE A 1 193 ? 40.004 21.810 37.223 1.00 52.68 193 PHE A CA 1
ATOM 1541 C C . PHE A 1 193 ? 41.013 22.399 38.183 1.00 50.13 193 PHE A C 1
ATOM 1542 O O . PHE A 1 193 ? 40.653 23.146 39.110 1.00 49.12 193 PHE A O 1
ATOM 1550 N N . GLY A 1 194 ? 42.284 22.131 37.948 1.00 49.64 194 GLY A N 1
ATOM 1551 C CA . GLY A 1 194 ? 43.307 22.745 38.793 1.00 49.37 194 GLY A CA 1
ATOM 1552 C C . GLY A 1 194 ? 44.628 22.971 38.110 1.00 47.19 194 GLY A C 1
ATOM 1553 O O . GLY A 1 194 ? 44.938 22.316 37.118 1.00 48.32 194 GLY A O 1
ATOM 1554 N N . LYS A 1 195 ? 45.390 23.914 38.654 1.00 46.86 195 LYS A N 1
ATOM 1555 C CA . LYS A 1 195 ? 46.804 24.093 38.319 1.00 46.57 195 LYS A CA 1
ATOM 1556 C C . LYS A 1 195 ? 47.571 24.417 39.575 1.00 44.92 195 LYS A C 1
ATOM 1557 O O . LYS A 1 195 ? 47.292 25.408 40.226 1.00 46.20 195 LYS A O 1
ATOM 1563 N N . GLY A 1 196 ? 48.538 23.576 39.919 1.00 46.59 196 GLY A N 1
ATOM 1564 C CA . GLY A 1 196 ? 49.325 23.731 41.149 1.00 46.66 196 GLY A CA 1
ATOM 1565 C C . GLY A 1 196 ? 49.461 22.469 41.996 1.00 48.49 196 GLY A C 1
ATOM 1566 O O . GLY A 1 196 ? 48.623 21.552 41.947 1.00 48.10 196 GLY A O 1
ATOM 1567 N N . GLU A 1 197 ? 50.503 22.431 42.818 1.00 49.75 197 GLU A N 1
ATOM 1568 C CA . GLU A 1 197 ? 50.697 21.290 43.728 1.00 51.31 197 GLU A CA 1
ATOM 1569 C C . GLU A 1 197 ? 49.620 21.296 44.819 1.00 50.73 197 GLU A C 1
ATOM 1570 O O . GLU A 1 197 ? 48.979 20.269 45.068 1.00 53.12 197 GLU A O 1
ATOM 1576 N N . CYS A 1 198 ? 49.404 22.456 45.443 1.00 50.22 198 CYS A N 1
ATOM 1577 C CA . CYS A 1 198 ? 48.410 22.547 46.477 1.00 49.75 198 CYS A CA 1
ATOM 1578 C C . CYS A 1 198 ? 47.064 22.206 45.878 1.00 48.26 198 CYS A C 1
ATOM 1579 O O . CYS A 1 198 ? 46.300 21.485 46.517 1.00 47.98 198 CYS A O 1
ATOM 1582 N N . ALA A 1 199 ? 46.766 22.692 44.672 1.00 44.35 199 ALA A N 1
ATOM 1583 C CA . ALA A 1 199 ? 45.494 22.357 44.019 1.00 44.26 199 ALA A CA 1
ATOM 1584 C C . ALA A 1 199 ? 45.269 20.868 43.803 1.00 42.84 199 ALA A C 1
ATOM 1585 O O . ALA A 1 199 ? 44.145 20.376 43.984 1.00 42.63 199 ALA A O 1
ATOM 1587 N N . ARG A 1 200 ? 46.318 20.146 43.418 1.00 45.00 200 ARG A N 1
ATOM 1588 C CA . ARG A 1 200 ? 46.242 18.668 43.253 1.00 47.79 200 ARG A CA 1
ATOM 1589 C C . ARG A 1 200 ? 45.825 18.025 44.575 1.00 49.98 200 ARG A C 1
ATOM 1590 O O . ARG A 1 200 ? 44.894 17.213 44.646 1.00 55.82 200 ARG A O 1
ATOM 1598 N N . GLN A 1 201 ? 46.486 18.427 45.640 1.00 52.18 201 GLN A N 1
ATOM 1599 C CA . GLN A 1 201 ? 46.177 17.901 46.971 1.00 55.40 201 GLN A CA 1
ATOM 1600 C C . GLN A 1 201 ? 44.740 18.177 47.442 1.00 52.07 201 GLN A C 1
ATOM 1601 O O . GLN A 1 201 ? 44.068 17.282 47.963 1.00 52.37 201 GLN A O 1
ATOM 1607 N N . VAL A 1 202 ? 44.249 19.385 47.217 1.00 49.07 202 VAL A N 1
ATOM 1608 C CA . VAL A 1 202 ? 42.901 19.659 47.612 1.00 48.84 202 VAL A CA 1
ATOM 1609 C C . VAL A 1 202 ? 41.941 18.785 46.831 1.00 50.05 202 VAL A C 1
ATOM 1610 O O . VAL A 1 202 ? 40.996 18.201 47.402 1.00 48.83 202 VAL A O 1
ATOM 1614 N N . ALA A 1 203 ? 42.187 18.681 45.526 1.00 52.52 203 ALA A N 1
ATOM 1615 C CA . ALA A 1 203 ? 41.369 17.814 44.654 1.00 53.89 203 ALA A CA 1
ATOM 1616 C C . ALA A 1 203 ? 41.341 16.410 45.181 1.00 54.83 203 ALA A C 1
ATOM 1617 O O . ALA A 1 203 ? 40.277 15.766 45.293 1.00 59.50 203 ALA A O 1
ATOM 1619 N N . ASN A 1 204 ? 42.517 15.891 45.485 1.00 54.48 204 ASN A N 1
ATOM 1620 C CA . ASN A 1 204 ? 42.585 14.514 45.952 1.00 56.35 204 ASN A CA 1
ATOM 1621 C C . ASN A 1 204 ? 41.784 14.329 47.197 1.00 54.95 204 ASN A C 1
ATOM 1622 O O . ASN A 1 204 ? 41.127 13.302 47.381 1.00 54.88 204 ASN A O 1
ATOM 1627 N N . MET A 1 205 ? 41.849 15.325 48.075 1.00 52.80 205 MET A N 1
ATOM 1628 C CA . MET A 1 205 ? 41.172 15.251 49.364 1.00 54.93 205 MET A CA 1
ATOM 1629 C C . MET A 1 205 ? 39.669 15.348 49.192 1.00 55.02 205 MET A C 1
ATOM 1630 O O . MET A 1 205 ? 38.923 14.545 49.783 1.00 59.33 205 MET A O 1
ATOM 1635 N N . MET A 1 206 ? 39.217 16.259 48.339 1.00 54.92 206 MET A N 1
ATOM 1636 C CA . MET A 1 206 ? 37.770 16.356 48.000 1.00 55.04 206 MET A CA 1
ATOM 1637 C C . MET A 1 206 ? 37.219 15.027 47.565 1.00 54.15 206 MET A C 1
ATOM 1638 O O . MET A 1 206 ? 36.109 14.654 47.910 1.00 53.50 206 MET A O 1
ATOM 1643 N N . ILE A 1 207 ? 37.961 14.386 46.687 1.00 54.04 207 ILE A N 1
ATOM 1644 C CA . ILE A 1 207 ? 37.421 13.236 45.985 1.00 57.82 207 ILE A CA 1
ATOM 1645 C C . ILE A 1 207 ? 37.340 12.037 46.960 1.00 58.00 207 ILE A C 1
ATOM 1646 O O . ILE A 1 207 ? 36.347 11.371 47.022 1.00 59.14 207 ILE A O 1
ATOM 1651 N N . ARG A 1 208 ? 38.385 11.864 47.739 1.00 59.17 208 ARG A N 1
ATOM 1652 C CA . ARG A 1 208 ? 38.447 10.878 48.809 1.00 63.53 208 ARG A CA 1
ATOM 1653 C C . ARG A 1 208 ? 37.365 11.118 49.875 1.00 65.02 208 ARG A C 1
ATOM 1654 O O . ARG A 1 208 ? 36.708 10.154 50.338 1.00 61.13 208 ARG A O 1
ATOM 1662 N N . MET A 1 209 ? 37.161 12.391 50.248 1.00 62.65 209 MET A N 1
ATOM 1663 C CA . MET A 1 209 ? 36.202 12.699 51.316 1.00 64.24 209 MET A CA 1
ATOM 1664 C C . MET A 1 209 ? 34.789 12.344 50.848 1.00 65.67 209 MET A C 1
ATOM 1665 O O . MET A 1 209 ? 33.985 11.793 51.620 1.00 66.06 209 MET A O 1
ATOM 1670 N N . LYS A 1 210 ? 34.503 12.634 49.578 1.00 65.50 210 LYS A N 1
ATOM 1671 C CA . LYS A 1 210 ? 33.194 12.338 49.018 1.00 67.84 210 LYS A CA 1
ATOM 1672 C C . LYS A 1 210 ? 33.025 10.855 48.912 1.00 67.57 210 LYS A C 1
ATOM 1673 O O . LYS A 1 210 ? 31.948 10.327 49.168 1.00 66.84 210 LYS A O 1
ATOM 1679 N N . ARG A 1 211 ? 34.080 10.183 48.485 1.00 68.56 211 ARG A N 1
ATOM 1680 C CA . ARG A 1 211 ? 34.093 8.725 48.567 1.00 72.41 211 ARG A CA 1
ATOM 1681 C C . ARG A 1 211 ? 33.688 8.240 49.972 1.00 73.60 211 ARG A C 1
ATOM 1682 O O . ARG A 1 211 ? 32.905 7.300 50.110 1.00 73.17 211 ARG A O 1
ATOM 1690 N N . GLU A 1 212 ? 34.246 8.903 50.998 1.00 75.42 212 GLU A N 1
ATOM 1691 C CA . GLU A 1 212 ? 34.113 8.528 52.435 1.00 79.68 212 GLU A CA 1
ATOM 1692 C C . GLU A 1 212 ? 32.829 9.053 53.114 1.00 81.49 212 GLU A C 1
ATOM 1693 O O . GLU A 1 212 ? 32.628 8.846 54.299 1.00 81.48 212 GLU A O 1
ATOM 1699 N N . PHE A 1 213 ? 31.948 9.704 52.372 1.00 83.47 213 PHE A N 1
ATOM 1700 C CA . PHE A 1 213 ? 30.758 10.291 52.973 1.00 86.35 213 PHE A CA 1
ATOM 1701 C C . PHE A 1 213 ? 29.707 9.233 53.387 1.00 90.41 213 PHE A C 1
ATOM 1702 O O . PHE A 1 213 ? 29.415 8.300 52.630 1.00 88.62 213 PHE A O 1
ATOM 1710 N N . THR A 1 214 ? 29.140 9.395 54.587 1.00 94.03 214 THR A N 1
ATOM 1711 C CA . THR A 1 214 ? 28.202 8.403 55.163 1.00 99.12 214 THR A CA 1
ATOM 1712 C C . THR A 1 214 ? 26.765 8.899 55.429 1.00 97.00 214 THR A C 1
ATOM 1713 O O . THR A 1 214 ? 25.977 8.165 56.033 1.00 96.33 214 THR A O 1
ATOM 1717 N N . GLY A 1 215 ? 26.428 10.121 54.994 1.00 94.31 215 GLY A N 1
ATOM 1718 C CA . GLY A 1 215 ? 25.067 10.670 55.137 1.00 92.83 215 GLY A CA 1
ATOM 1719 C C . GLY A 1 215 ? 23.987 10.107 54.213 1.00 92.04 215 GLY A C 1
ATOM 1720 O O . GLY A 1 215 ? 24.267 9.303 53.333 1.00 86.62 215 GLY A O 1
ATOM 1721 N N . SER A 1 216 ? 22.742 10.537 54.432 1.00 94.79 216 SER A N 1
ATOM 1722 C CA . SER A 1 216 ? 21.707 10.524 53.396 1.00 97.95 216 SER A CA 1
ATOM 1723 C C . SER A 1 216 ? 22.249 11.150 52.109 1.00 94.83 216 SER A C 1
ATOM 1724 O O . SER A 1 216 ? 23.203 11.943 52.119 1.00 91.92 216 SER A O 1
ATOM 1727 N N . GLN A 1 217 ? 21.608 10.812 51.002 1.00 98.35 217 GLN A N 1
ATOM 1728 C CA . GLN A 1 217 ? 22.148 11.181 49.691 1.00 99.83 217 GLN A CA 1
ATOM 1729 C C . GLN A 1 217 ? 21.865 12.635 49.343 1.00 91.83 217 GLN A C 1
ATOM 1730 O O . GLN A 1 217 ? 20.729 13.075 49.466 1.00 87.05 217 GLN A O 1
ATOM 1736 N N . ASN A 1 218 ? 22.904 13.370 48.938 1.00 92.00 218 ASN A N 1
ATOM 1737 C CA . ASN A 1 218 ? 22.739 14.749 48.468 1.00 88.59 218 ASN A CA 1
ATOM 1738 C C . ASN A 1 218 ? 21.881 14.789 47.217 1.00 88.52 218 ASN A C 1
ATOM 1739 O O . ASN A 1 218 ? 22.305 14.359 46.145 1.00 86.77 218 ASN A O 1
ATOM 1744 N N . SER A 1 219 ? 20.686 15.350 47.367 1.00 90.80 219 SER A N 1
ATOM 1745 C CA . SER A 1 219 ? 19.712 15.467 46.297 1.00 90.84 219 SER A CA 1
ATOM 1746 C C . SER A 1 219 ? 19.483 16.950 46.018 1.00 85.61 219 SER A C 1
ATOM 1747 O O . SER A 1 219 ? 18.341 17.409 45.971 1.00 82.18 219 SER A O 1
ATOM 1750 N N . ILE A 1 220 ? 20.595 17.679 45.862 1.00 80.86 220 ILE A N 1
ATOM 1751 C CA . ILE A 1 220 ? 20.595 19.105 45.463 1.00 78.23 220 ILE A CA 1
ATOM 1752 C C . ILE A 1 220 ? 21.205 19.378 44.077 1.00 78.82 220 ILE A C 1
ATOM 1753 O O . ILE A 1 220 ? 22.319 18.942 43.755 1.00 71.06 220 ILE A O 1
ATOM 1758 N N . PHE A 1 221 ? 20.472 20.155 43.276 1.00 83.88 221 PHE A N 1
ATOM 1759 C CA . PHE A 1 221 ? 20.896 20.498 41.929 1.00 84.53 221 PHE A CA 1
ATOM 1760 C C . PHE A 1 221 ? 22.069 21.466 42.030 1.00 79.14 221 PHE A C 1
ATOM 1761 O O . PHE A 1 221 ? 21.945 22.501 42.676 1.00 79.14 221 PHE A O 1
ATOM 1769 N N . PRO A 1 222 ? 23.198 21.133 41.381 1.00 75.87 222 PRO A N 1
ATOM 1770 C CA . PRO A 1 222 ? 24.433 21.919 41.442 1.00 73.85 222 PRO A CA 1
ATOM 1771 C C . PRO A 1 222 ? 24.282 23.404 41.092 1.00 71.52 222 PRO A C 1
ATOM 1772 O O . PRO A 1 222 ? 23.829 23.781 40.005 1.00 70.54 222 PRO A O 1
ATOM 1776 N N . VAL A 1 223 ? 24.688 24.228 42.032 1.00 66.48 223 VAL A N 1
ATOM 1777 C CA . VAL A 1 223 ? 24.769 25.623 41.806 1.00 65.42 223 VAL A CA 1
ATOM 1778 C C . VAL A 1 223 ? 26.042 25.927 41.008 1.00 64.79 223 VAL A C 1
ATOM 1779 O O . VAL A 1 223 ? 26.019 26.760 40.081 1.00 66.76 223 VAL A O 1
ATOM 1783 N N . PHE A 1 224 ? 27.150 25.299 41.387 1.00 58.77 224 PHE A N 1
ATOM 1784 C CA . PHE A 1 224 ? 28.438 25.535 40.734 1.00 59.41 224 PHE A CA 1
ATOM 1785 C C . PHE A 1 224 ? 28.659 24.496 39.692 1.00 59.33 224 PHE A C 1
ATOM 1786 O O . PHE A 1 224 ? 28.600 23.316 40.005 1.00 68.18 224 PHE A O 1
ATOM 1794 N N . ASP A 1 225 ? 28.943 24.916 38.467 1.00 56.97 225 ASP A N 1
ATOM 1795 C CA . ASP A 1 225 ? 29.216 23.973 37.365 1.00 57.57 225 ASP A CA 1
ATOM 1796 C C . ASP A 1 225 ? 30.640 23.427 37.422 1.00 58.79 225 ASP A C 1
ATOM 1797 O O . ASP A 1 225 ? 30.888 22.289 37.066 1.00 60.71 225 ASP A O 1
ATOM 1802 N N . ASN A 1 226 ? 31.572 24.275 37.860 1.00 62.65 226 ASN A N 1
ATOM 1803 C CA . ASN A 1 226 ? 33.012 23.983 37.831 1.00 61.85 226 ASN A CA 1
ATOM 1804 C C . ASN A 1 226 ? 33.692 24.466 39.086 1.00 56.31 226 ASN A C 1
ATOM 1805 O O . ASN A 1 226 ? 33.291 25.476 39.663 1.00 52.45 226 ASN A O 1
ATOM 1810 N N . LEU A 1 227 ? 34.768 23.785 39.461 1.00 53.59 227 LEU A N 1
ATOM 1811 C CA . LEU A 1 227 ? 35.688 24.312 40.442 1.00 50.47 227 LEU A CA 1
ATOM 1812 C C . LEU A 1 227 ? 37.034 24.510 39.772 1.00 48.84 227 LEU A C 1
ATOM 1813 O O . LEU A 1 227 ? 37.503 23.619 39.101 1.00 50.07 227 LEU A O 1
ATOM 1818 N N . LEU A 1 228 ? 37.659 25.669 39.968 1.00 46.94 228 LEU A N 1
ATOM 1819 C CA . LEU A 1 228 ? 39.031 25.870 39.510 1.00 45.63 228 LEU A CA 1
ATOM 1820 C C . LEU A 1 228 ? 39.902 26.171 40.693 1.00 44.92 228 LEU A C 1
ATOM 1821 O O . LEU A 1 228 ? 39.731 27.204 41.374 1.00 47.16 228 LEU A O 1
ATOM 1826 N N . LEU A 1 229 ? 40.832 25.267 40.947 1.00 44.87 229 LEU A N 1
ATOM 1827 C CA . LEU A 1 229 ? 41.741 25.375 42.081 1.00 44.75 229 LEU A CA 1
ATOM 1828 C C . LEU A 1 229 ? 43.080 25.905 41.564 1.00 43.48 229 LEU A C 1
ATOM 1829 O O . LEU A 1 229 ? 43.691 25.298 40.679 1.00 41.66 229 LEU A O 1
ATOM 1834 N N . LEU A 1 230 ? 43.548 27.013 42.127 1.00 45.36 230 LEU A N 1
ATOM 1835 C CA . LEU A 1 230 ? 44.786 27.657 41.667 1.00 45.59 230 LEU A CA 1
ATOM 1836 C C . LEU A 1 230 ? 45.797 27.973 42.772 1.00 44.53 230 LEU A C 1
ATOM 1837 O O . LEU A 1 230 ? 45.458 28.578 43.807 1.00 45.37 230 LEU A O 1
ATOM 1842 N N . ASP A 1 231 ? 47.032 27.524 42.561 1.00 43.93 231 ASP A N 1
ATOM 1843 C CA . ASP A 1 231 ? 48.127 27.752 43.510 1.00 43.40 231 ASP A CA 1
ATOM 1844 C C . ASP A 1 231 ? 48.606 29.143 43.363 1.00 41.57 231 ASP A C 1
ATOM 1845 O O . ASP A 1 231 ? 48.875 29.594 42.251 1.00 40.56 231 ASP A O 1
ATOM 1850 N N . ARG A 1 232 ? 48.710 29.843 44.486 1.00 39.26 232 ARG A N 1
ATOM 1851 C CA . ARG A 1 232 ? 49.191 31.210 44.473 1.00 38.41 232 ARG A CA 1
ATOM 1852 C C . ARG A 1 232 ? 50.547 31.258 43.789 1.00 39.66 232 ARG A C 1
ATOM 1853 O O . ARG A 1 232 ? 50.858 32.213 43.057 1.00 39.19 232 ARG A O 1
ATOM 1861 N N . ASN A 1 233 ? 51.333 30.196 43.959 1.00 41.57 233 ASN A N 1
ATOM 1862 C CA . ASN A 1 233 ? 52.700 30.224 43.437 1.00 44.92 233 ASN A CA 1
ATOM 1863 C C . ASN A 1 233 ? 52.811 30.031 41.936 1.00 42.52 233 ASN A C 1
ATOM 1864 O O . ASN A 1 233 ? 53.875 30.086 41.365 1.00 40.82 233 ASN A O 1
ATOM 1869 N N . VAL A 1 234 ? 51.691 29.838 41.297 1.00 44.59 234 VAL A N 1
ATOM 1870 C CA . VAL A 1 234 ? 51.644 29.857 39.837 1.00 47.50 234 VAL A CA 1
ATOM 1871 C C . VAL A 1 234 ? 51.676 31.272 39.298 1.00 43.60 234 VAL A C 1
ATOM 1872 O O . VAL A 1 234 ? 52.069 31.503 38.155 1.00 42.28 234 VAL A O 1
ATOM 1876 N N . ASP A 1 235 ? 51.207 32.213 40.111 1.00 42.30 235 ASP A N 1
ATOM 1877 C CA . ASP A 1 235 ? 51.312 33.628 39.784 1.00 40.46 235 ASP A CA 1
ATOM 1878 C C . ASP A 1 235 ? 51.796 34.400 41.001 1.00 37.74 235 ASP A C 1
ATOM 1879 O O . ASP A 1 235 ? 50.992 35.010 41.724 1.00 38.11 235 ASP A O 1
ATOM 1884 N N . LEU A 1 236 ? 53.117 34.412 41.196 1.00 37.42 236 LEU A N 1
ATOM 1885 C CA . LEU A 1 236 ? 53.760 35.192 42.282 1.00 36.85 236 LEU A CA 1
ATOM 1886 C C . LEU A 1 236 ? 53.934 36.660 42.006 1.00 38.41 236 LEU A C 1
ATOM 1887 O O . LEU A 1 236 ? 54.205 37.452 42.919 1.00 41.24 236 LEU A O 1
ATOM 1892 N N . LEU A 1 237 ? 53.737 37.069 40.772 1.00 39.83 237 LEU A N 1
ATOM 1893 C CA . LEU A 1 237 ? 53.899 38.475 40.431 1.00 39.31 237 LEU A CA 1
ATOM 1894 C C . LEU A 1 237 ? 52.757 39.294 40.976 1.00 38.94 237 LEU A C 1
ATOM 1895 O O . LEU A 1 237 ? 52.969 40.324 41.626 1.00 40.13 237 LEU A O 1
ATOM 1900 N N . THR A 1 238 ? 51.532 38.880 40.673 1.00 36.94 238 THR A N 1
ATOM 1901 C CA . THR A 1 238 ? 50.381 39.763 40.839 1.00 35.34 238 THR A CA 1
ATOM 1902 C C . THR A 1 238 ? 50.272 40.468 42.180 1.00 33.56 238 THR A C 1
ATOM 1903 O O . THR A 1 238 ? 50.056 41.691 42.225 1.00 33.96 238 THR A O 1
ATOM 1907 N N . PRO A 1 239 ? 50.415 39.731 43.287 1.00 32.82 239 PRO A N 1
ATOM 1908 C CA . PRO A 1 239 ? 50.323 40.407 44.628 1.00 33.56 239 PRO A CA 1
ATOM 1909 C C . PRO A 1 239 ? 51.423 41.438 44.898 1.00 33.40 239 PRO A C 1
ATOM 1910 O O . PRO A 1 239 ? 51.225 42.390 45.689 1.00 32.50 239 PRO A O 1
ATOM 1914 N N . LEU A 1 240 ? 52.565 41.283 44.239 1.00 30.79 240 LEU A N 1
ATOM 1915 C CA . LEU A 1 240 ? 53.643 42.243 44.433 1.00 32.27 240 LEU A CA 1
ATOM 1916 C C . LEU A 1 240 ? 53.317 43.636 43.887 1.00 32.85 240 LEU A C 1
ATOM 1917 O O . LEU A 1 240 ? 53.743 44.641 44.476 1.00 34.48 240 LEU A O 1
ATOM 1922 N N . ALA A 1 241 ? 52.528 43.713 42.812 1.00 32.46 241 ALA A N 1
ATOM 1923 C CA . ALA A 1 241 ? 52.232 45.011 42.168 1.00 35.47 241 ALA A CA 1
ATOM 1924 C C . ALA A 1 241 ? 51.273 45.901 42.960 1.00 37.34 241 ALA A C 1
ATOM 1925 O O . ALA A 1 241 ? 50.400 45.402 43.693 1.00 36.77 241 ALA A O 1
ATOM 1927 N N . THR A 1 242 ? 51.417 47.221 42.790 1.00 35.13 242 THR A N 1
ATOM 1928 C CA . THR A 1 242 ? 50.496 48.158 43.427 1.00 35.37 242 THR A CA 1
ATOM 1929 C C . THR A 1 242 ? 49.150 48.099 42.714 1.00 35.79 242 THR A C 1
ATOM 1930 O O . THR A 1 242 ? 49.040 48.397 41.536 1.00 35.09 242 THR A O 1
ATOM 1934 N N . GLN A 1 243 ? 48.138 47.648 43.442 1.00 37.05 243 GLN A N 1
ATOM 1935 C CA . GLN A 1 243 ? 46.758 47.589 42.965 1.00 33.90 243 GLN A CA 1
ATOM 1936 C C . GLN A 1 243 ? 46.281 48.983 42.702 1.00 33.84 243 GLN A C 1
ATOM 1937 O O . GLN A 1 243 ? 46.638 49.890 43.460 1.00 33.09 243 GLN A O 1
ATOM 1943 N N . LEU A 1 244 ? 45.490 49.165 41.629 1.00 34.40 244 LEU A N 1
ATOM 1944 C CA . LEU A 1 244 ? 45.063 50.539 41.180 1.00 33.48 244 LEU A CA 1
ATOM 1945 C C . LEU A 1 244 ? 43.561 50.670 41.093 1.00 33.69 244 LEU A C 1
ATOM 1946 O O . LEU A 1 244 ? 43.084 51.647 40.607 1.00 34.31 244 LEU A O 1
ATOM 1951 N N . THR A 1 245 ? 42.803 49.665 41.547 1.00 36.39 245 THR A N 1
ATOM 1952 C CA . THR A 1 245 ? 41.358 49.834 41.678 1.00 37.50 245 THR A CA 1
ATOM 1953 C C . THR A 1 245 ? 41.049 50.585 42.994 1.00 37.57 245 THR A C 1
ATOM 1954 O O . THR A 1 245 ? 41.956 50.824 43.795 1.00 37.20 245 THR A O 1
ATOM 1958 N N . TYR A 1 246 ? 39.793 51.023 43.158 1.00 36.52 246 TYR A N 1
ATOM 1959 C CA . TYR A 1 246 ? 39.412 51.847 44.315 1.00 35.05 246 TYR A CA 1
ATOM 1960 C C . TYR A 1 246 ? 39.599 50.987 45.566 1.00 35.64 246 TYR A C 1
ATOM 1961 O O . TYR A 1 246 ? 40.361 51.332 46.431 1.00 37.49 246 TYR A O 1
ATOM 1970 N N . GLU A 1 247 ? 38.959 49.830 45.606 1.00 36.22 247 GLU A N 1
ATOM 1971 C CA . GLU A 1 247 ? 39.078 48.904 46.743 1.00 38.26 247 GLU A CA 1
ATOM 1972 C C . GLU A 1 247 ? 40.540 48.497 46.929 1.00 38.21 247 GLU A C 1
ATOM 1973 O O . GLU A 1 247 ? 41.021 48.483 48.030 1.00 35.96 247 GLU A O 1
ATOM 1979 N N . GLY A 1 248 ? 41.265 48.224 45.843 1.00 39.72 248 GLY A N 1
ATOM 1980 C CA . GLY A 1 248 ? 42.672 47.846 45.970 1.00 37.59 248 GLY A CA 1
ATOM 1981 C C . GLY A 1 248 ? 43.505 48.923 46.655 1.00 36.61 248 GLY A C 1
ATOM 1982 O O . GLY A 1 248 ? 44.270 48.639 47.547 1.00 37.05 248 GLY A O 1
ATOM 1983 N N . LEU A 1 249 ? 43.362 50.169 46.212 1.00 34.39 249 LEU A N 1
ATOM 1984 C CA . LEU A 1 249 ? 44.051 51.264 46.844 1.00 34.39 249 LEU A CA 1
ATOM 1985 C C . LEU A 1 249 ? 43.694 51.464 48.315 1.00 34.11 249 LEU A C 1
ATOM 1986 O O . LEU A 1 249 ? 44.566 51.737 49.123 1.00 32.59 249 LEU A O 1
ATOM 1991 N N . ILE A 1 250 ? 42.421 51.313 48.651 1.00 36.01 250 ILE A N 1
ATOM 1992 C CA . ILE A 1 250 ? 42.009 51.382 50.034 1.00 37.91 250 ILE A CA 1
ATOM 1993 C C . ILE A 1 250 ? 42.771 50.309 50.828 1.00 41.36 250 ILE A C 1
ATOM 1994 O O . ILE A 1 250 ? 43.320 50.594 51.933 1.00 45.21 250 ILE A O 1
ATOM 1999 N N . ASP A 1 251 ? 42.819 49.101 50.280 1.00 35.51 251 ASP A N 1
ATOM 2000 C CA . ASP A 1 251 ? 43.516 48.002 50.930 1.00 36.12 251 ASP A CA 1
ATOM 2001 C C . ASP A 1 251 ? 45.008 48.283 50.998 1.00 36.11 251 ASP A C 1
ATOM 2002 O O . ASP A 1 251 ? 45.609 48.044 52.024 1.00 39.90 251 ASP A O 1
ATOM 2007 N N . GLU A 1 252 ? 45.602 48.840 49.944 1.00 35.61 252 GLU A N 1
ATOM 2008 C CA . GLU A 1 252 ? 47.033 49.057 49.948 1.00 35.78 252 GLU A CA 1
ATOM 2009 C C . GLU A 1 252 ? 47.433 50.077 50.942 1.00 35.71 252 GLU A C 1
ATOM 2010 O O . GLU A 1 252 ? 48.475 49.948 51.519 1.00 36.73 252 GLU A O 1
ATOM 2016 N N . ILE A 1 253 ? 46.621 51.119 51.115 1.00 37.08 253 ILE A N 1
ATOM 2017 C CA . ILE A 1 253 ? 47.008 52.259 51.908 1.00 37.91 253 ILE A CA 1
ATOM 2018 C C . ILE A 1 253 ? 46.558 52.139 53.365 1.00 40.49 253 ILE A C 1
ATOM 2019 O O . ILE A 1 253 ? 47.295 52.468 54.258 1.00 37.62 253 ILE A O 1
ATOM 2024 N N . TYR A 1 254 ? 45.309 51.743 53.565 1.00 42.18 254 TYR A N 1
ATOM 2025 C CA . TYR A 1 254 ? 44.749 51.627 54.885 1.00 43.19 254 TYR A CA 1
ATOM 2026 C C . TYR A 1 254 ? 44.558 50.218 55.322 1.00 42.53 254 TYR A C 1
ATOM 2027 O O . TYR A 1 254 ? 44.588 49.968 56.490 1.00 45.14 254 TYR A O 1
ATOM 2036 N N . GLY A 1 255 ? 44.387 49.281 54.406 1.00 44.13 255 GLY A N 1
ATOM 2037 C CA . GLY A 1 255 ? 44.103 47.900 54.785 1.00 45.04 255 GLY A CA 1
ATOM 2038 C C . GLY A 1 255 ? 42.616 47.710 55.053 1.00 47.07 255 GLY A C 1
ATOM 2039 O O . GLY A 1 255 ? 41.985 48.517 55.744 1.00 52.50 255 GLY A O 1
ATOM 2040 N N . ILE A 1 256 ? 42.045 46.664 54.477 1.00 46.77 256 ILE A N 1
ATOM 2041 C CA . ILE A 1 256 ? 40.691 46.232 54.802 1.00 47.42 256 ILE A CA 1
ATOM 2042 C C . ILE A 1 256 ? 40.737 44.912 55.533 1.00 47.13 256 ILE A C 1
ATOM 2043 O O . ILE A 1 256 ? 41.291 43.955 55.016 1.00 52.65 256 ILE A O 1
ATOM 2048 N N . GLN A 1 257 ? 40.136 44.866 56.716 1.00 49.32 257 GLN A N 1
ATOM 2049 C CA . GLN A 1 257 ? 40.177 43.693 57.618 1.00 51.64 257 GLN A CA 1
ATOM 2050 C C . GLN A 1 257 ? 38.756 43.188 57.930 1.00 49.30 257 GLN A C 1
ATOM 2051 O O . GLN A 1 257 ? 37.951 43.910 58.503 1.00 44.33 257 GLN A O 1
ATOM 2057 N N . ASN A 1 258 ? 38.427 41.965 57.521 1.00 46.16 258 ASN A N 1
ATOM 2058 C CA . ASN A 1 258 ? 37.074 41.470 57.723 1.00 47.38 258 ASN A CA 1
ATOM 2059 C C . ASN A 1 258 ? 36.016 42.483 57.291 1.00 49.96 258 ASN A C 1
ATOM 2060 O O . ASN A 1 258 ? 35.010 42.700 57.965 1.00 50.68 258 ASN A O 1
ATOM 2065 N N . SER A 1 259 ? 36.298 43.100 56.144 1.00 50.40 259 SER A N 1
ATOM 2066 C CA . SER A 1 259 ? 35.407 43.943 55.379 1.00 49.56 259 SER A CA 1
ATOM 2067 C C . SER A 1 259 ? 35.249 45.322 55.963 1.00 50.54 259 SER A C 1
ATOM 2068 O O . SER A 1 259 ? 34.433 46.095 55.473 1.00 52.44 259 SER A O 1
ATOM 2071 N N . TYR A 1 260 ? 36.048 45.648 56.969 1.00 51.51 260 TYR A N 1
ATOM 2072 C CA . TYR A 1 260 ? 36.054 46.958 57.570 1.00 50.10 260 TYR A CA 1
ATOM 2073 C C . TYR A 1 260 ? 37.388 47.643 57.298 1.00 49.59 260 TYR A C 1
ATOM 2074 O O . TYR A 1 260 ? 38.423 46.996 57.175 1.00 46.82 260 TYR A O 1
ATOM 2083 N N . VAL A 1 261 ? 37.345 48.972 57.218 1.00 47.05 261 VAL A N 1
ATOM 2084 C CA . VAL A 1 261 ? 38.532 49.767 57.115 1.00 47.42 261 VAL A CA 1
ATOM 2085 C C . VAL A 1 261 ? 38.504 50.854 58.208 1.00 48.38 261 VAL A C 1
ATOM 2086 O O . VAL A 1 261 ? 37.438 51.308 58.615 1.00 49.40 261 VAL A O 1
ATOM 2090 N N . LYS A 1 262 ? 39.677 51.281 58.657 1.00 50.09 262 LYS A N 1
ATOM 2091 C CA . LYS A 1 262 ? 39.777 52.386 59.620 1.00 54.33 262 LYS A CA 1
ATOM 2092 C C . LYS A 1 262 ? 40.534 53.547 59.019 1.00 51.43 262 LYS A C 1
ATOM 2093 O O . LYS A 1 262 ? 41.645 53.373 58.565 1.00 49.59 262 LYS A O 1
ATOM 2099 N N . LEU A 1 263 ? 39.916 54.718 59.017 1.00 53.32 263 LEU A N 1
ATOM 2100 C CA . LEU A 1 263 ? 40.399 55.859 58.257 1.00 53.08 263 LEU A CA 1
ATOM 2101 C C . LEU A 1 263 ? 40.711 57.037 59.160 1.00 53.66 263 LEU A C 1
ATOM 2102 O O . LEU A 1 263 ? 40.087 57.193 60.191 1.00 55.47 263 LEU A O 1
ATOM 2107 N N . PRO A 1 264 ? 41.663 57.884 58.772 1.00 54.12 264 PRO A N 1
ATOM 2108 C CA . PRO A 1 264 ? 41.792 59.153 59.472 1.00 58.36 264 PRO A CA 1
ATOM 2109 C C . PRO A 1 264 ? 40.420 59.838 59.587 1.00 60.76 264 PRO A C 1
ATOM 2110 O O . PRO A 1 264 ? 39.677 59.917 58.591 1.00 61.24 264 PRO A O 1
ATOM 2114 N N . PRO A 1 265 ? 40.086 60.374 60.766 1.00 60.65 265 PRO A N 1
ATOM 2115 C CA . PRO A 1 265 ? 38.687 60.779 60.976 1.00 59.65 265 PRO A CA 1
ATOM 2116 C C . PRO A 1 265 ? 38.300 62.213 60.625 1.00 60.76 265 PRO A C 1
ATOM 2117 O O . PRO A 1 265 ? 37.121 62.563 60.701 1.00 62.27 265 PRO A O 1
ATOM 2121 N N . GLU A 1 266 ? 39.269 63.029 60.235 1.00 63.20 266 GLU A N 1
ATOM 2122 C CA . GLU A 1 266 ? 39.059 64.482 60.085 1.00 67.18 266 GLU A CA 1
ATOM 2123 C C . GLU A 1 266 ? 38.007 64.849 59.068 1.00 66.05 266 GLU A C 1
ATOM 2124 O O . GLU A 1 266 ? 37.182 65.716 59.315 1.00 67.44 266 GLU A O 1
ATOM 2130 N N . LYS A 1 267 ? 38.046 64.219 57.901 1.00 62.86 267 LYS A N 1
ATOM 2131 C CA . LYS A 1 267 ? 37.111 64.611 56.843 1.00 59.04 267 LYS A CA 1
ATOM 2132 C C . LYS A 1 267 ? 35.691 64.137 57.150 1.00 59.97 267 LYS A C 1
ATOM 2133 O O . LYS A 1 267 ? 34.763 64.648 56.561 1.00 65.44 267 LYS A O 1
ATOM 2139 N N . PHE A 1 268 ? 35.526 63.158 58.040 1.00 59.74 268 PHE A N 1
ATOM 2140 C CA . PHE A 1 268 ? 34.229 62.557 58.326 1.00 59.81 268 PHE A CA 1
ATOM 2141 C C . PHE A 1 268 ? 33.608 63.167 59.605 1.00 68.96 268 PHE A C 1
ATOM 2142 O O . PHE A 1 268 ? 34.165 64.108 60.222 1.00 64.37 268 PHE A O 1
ATOM 2150 N N . ALA A 1 269 ? 32.472 62.593 60.009 1.00 75.52 269 ALA A N 1
ATOM 2151 C CA . ALA A 1 269 ? 31.797 62.927 61.278 1.00 86.65 269 ALA A CA 1
ATOM 2152 C C . ALA A 1 269 ? 31.996 61.820 62.331 1.00 88.11 269 ALA A C 1
ATOM 2153 O O . ALA A 1 269 ? 32.174 60.641 61.986 1.00 86.57 269 ALA A O 1
ATOM 2155 N N . LEU A 1 280 ? 37.547 61.325 73.040 1.00 79.13 280 LEU A N 1
ATOM 2156 C CA . LEU A 1 280 ? 38.935 61.560 72.618 1.00 81.42 280 LEU A CA 1
ATOM 2157 C C . LEU A 1 280 ? 39.988 60.594 73.248 1.00 80.77 280 LEU A C 1
ATOM 2158 O O . LEU A 1 280 ? 39.839 60.180 74.399 1.00 82.31 280 LEU A O 1
ATOM 2163 N N . PRO A 1 281 ? 41.067 60.253 72.494 1.00 77.99 281 PRO A N 1
ATOM 2164 C CA . PRO A 1 281 ? 41.343 60.733 71.128 1.00 78.53 281 PRO A CA 1
ATOM 2165 C C . PRO A 1 281 ? 40.274 60.270 70.143 1.00 76.20 281 PRO A C 1
ATOM 2166 O O . PRO A 1 281 ? 39.578 59.266 70.409 1.00 69.96 281 PRO A O 1
ATOM 2170 N N . THR A 1 282 ? 40.113 61.052 69.072 1.00 74.86 282 THR A N 1
ATOM 2171 C CA . THR A 1 282 ? 39.113 60.765 68.095 1.00 78.03 282 THR A CA 1
ATOM 2172 C C . THR A 1 282 ? 39.503 59.404 67.524 1.00 78.00 282 THR A C 1
ATOM 2173 O O . THR A 1 282 ? 40.603 59.228 66.985 1.00 73.54 282 THR A O 1
ATOM 2177 N N . GLU A 1 283 ? 38.603 58.444 67.670 1.00 75.60 283 GLU A N 1
ATOM 2178 C CA . GLU A 1 283 ? 38.817 57.164 67.063 1.00 77.01 283 GLU A CA 1
ATOM 2179 C C . GLU A 1 283 ? 38.762 57.252 65.524 1.00 72.69 283 GLU A C 1
ATOM 2180 O O . GLU A 1 283 ? 38.031 58.041 64.925 1.00 71.92 283 GLU A O 1
ATOM 2186 N N . ALA A 1 284 ? 39.575 56.427 64.895 1.00 68.62 284 ALA A N 1
ATOM 2187 C CA . ALA A 1 284 ? 39.490 56.226 63.488 1.00 64.73 284 ALA A CA 1
ATOM 2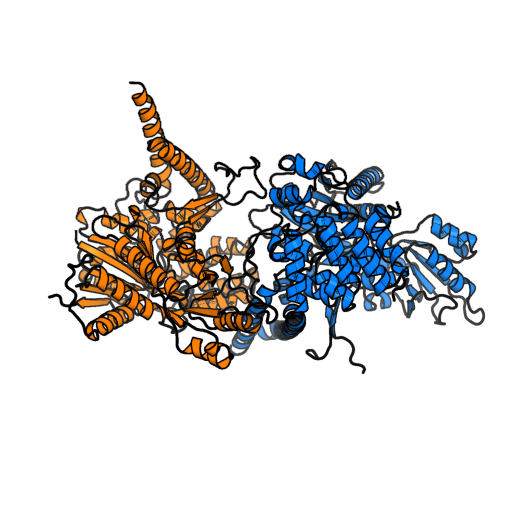188 C C . ALA A 1 284 ? 38.038 56.045 63.064 1.00 64.78 284 ALA A C 1
ATOM 2189 O O . ALA A 1 284 ? 37.251 55.408 63.748 1.00 63.65 284 ALA A O 1
ATOM 2191 N N . LYS A 1 285 ? 37.706 56.630 61.921 1.00 64.09 285 LYS A N 1
ATOM 2192 C CA . LYS A 1 285 ? 36.442 56.409 61.265 1.00 61.63 285 LYS A CA 1
ATOM 2193 C C . LYS A 1 285 ? 36.433 54.975 60.742 1.00 60.97 285 LYS A C 1
ATOM 2194 O O . LYS A 1 285 ? 37.210 54.621 59.851 1.00 61.64 285 LYS A O 1
ATOM 2200 N N . LYS A 1 286 ? 35.566 54.151 61.305 1.00 57.43 286 LYS A N 1
ATOM 2201 C CA . LYS A 1 286 ? 35.490 52.759 60.949 1.00 56.15 286 LYS A CA 1
ATOM 2202 C C . LYS A 1 286 ? 34.346 52.577 59.976 1.00 55.42 286 LYS A C 1
ATOM 2203 O O . LYS A 1 286 ? 33.217 52.968 60.269 1.00 53.70 286 LYS A O 1
ATOM 2209 N N . LEU A 1 287 ? 34.612 52.001 58.808 1.00 54.77 287 LEU A N 1
ATOM 2210 C CA . LEU A 1 287 ? 33.558 51.782 57.814 1.00 53.27 287 LEU A CA 1
ATOM 2211 C C . LEU A 1 287 ? 33.543 50.367 57.334 1.00 53.10 287 LEU A C 1
ATOM 2212 O O . LEU A 1 287 ? 34.594 49.759 57.152 1.00 51.43 287 LEU A O 1
ATOM 2217 N N . GLN A 1 288 ? 32.349 49.861 57.049 1.00 56.02 288 GLN A N 1
ATOM 2218 C CA . GLN A 1 288 ? 32.197 48.551 56.424 1.00 54.01 288 GLN A CA 1
ATOM 2219 C C . GLN A 1 288 ? 32.125 48.758 54.917 1.00 49.58 288 GLN A C 1
ATOM 2220 O O . GLN A 1 288 ? 31.535 49.718 54.467 1.00 51.44 288 GLN A O 1
ATOM 2226 N N . LEU A 1 289 ? 32.762 47.860 54.172 1.00 44.81 289 LEU A N 1
ATOM 2227 C CA . LEU A 1 289 ? 32.945 47.954 52.757 1.00 44.69 289 LEU A CA 1
ATOM 2228 C C . LEU A 1 289 ? 32.598 46.625 52.126 1.00 43.60 289 LEU A C 1
ATOM 2229 O O . LEU A 1 289 ? 33.385 45.707 52.150 1.00 41.91 289 LEU A O 1
ATOM 2234 N N . ASN A 1 290 ? 31.376 46.548 51.613 1.00 46.05 290 ASN A N 1
ATOM 2235 C CA . ASN A 1 290 ? 30.874 45.418 50.826 1.00 44.23 290 ASN A CA 1
ATOM 2236 C C . ASN A 1 290 ? 29.727 45.888 49.949 1.00 42.64 290 ASN A C 1
ATOM 2237 O O . ASN A 1 290 ? 29.396 47.077 49.928 1.00 43.31 290 ASN A O 1
ATOM 2242 N N . SER A 1 291 ? 29.109 44.967 49.222 1.00 44.19 291 SER A N 1
ATOM 2243 C CA . SER A 1 291 ? 28.188 45.350 48.152 1.00 44.75 291 SER A CA 1
ATOM 2244 C C . SER A 1 291 ? 26.821 45.780 48.636 1.00 46.14 291 SER A C 1
ATOM 2245 O O . SER A 1 291 ? 25.994 46.183 47.837 1.00 46.51 291 SER A O 1
ATOM 2248 N N . ALA A 1 292 ? 26.571 45.724 49.934 1.00 48.51 292 ALA A N 1
ATOM 2249 C CA . ALA A 1 292 ? 25.292 46.214 50.464 1.00 49.79 292 ALA A CA 1
ATOM 2250 C C . ALA A 1 292 ? 25.174 47.697 50.291 1.00 50.47 292 ALA A C 1
ATOM 2251 O O . ALA A 1 292 ? 24.068 48.200 50.293 1.00 55.36 292 ALA A O 1
ATOM 2253 N N . GLU A 1 293 ? 26.298 48.400 50.192 1.00 50.31 293 GLU A N 1
ATOM 2254 C CA . GLU A 1 293 ? 26.277 49.854 49.969 1.00 54.14 293 GLU A CA 1
ATOM 2255 C C . GLU A 1 293 ? 26.312 50.097 48.448 1.00 54.12 293 GLU A C 1
ATOM 2256 O O . GLU A 1 293 ? 27.304 49.809 47.789 1.00 54.49 293 GLU A O 1
ATOM 2262 N N . GLU A 1 294 ? 25.215 50.582 47.897 1.00 56.62 294 GLU A N 1
ATOM 2263 C CA . GLU A 1 294 ? 25.047 50.635 46.424 1.00 58.44 294 GLU A CA 1
ATOM 2264 C C . GLU A 1 294 ? 26.174 51.394 45.759 1.00 51.32 294 GLU A C 1
ATOM 2265 O O . GLU A 1 294 ? 26.726 50.978 44.767 1.00 47.46 294 GLU A O 1
ATOM 2271 N N . LEU A 1 295 ? 26.500 52.539 46.309 1.00 49.41 295 LEU A N 1
ATOM 2272 C CA . LEU A 1 295 ? 27.520 53.346 45.709 1.00 47.58 295 LEU A CA 1
ATOM 2273 C C . LEU A 1 295 ? 28.840 52.594 45.676 1.00 45.89 295 LEU A C 1
ATOM 2274 O O . LEU A 1 295 ? 29.602 52.714 44.709 1.00 44.63 295 LEU A O 1
ATOM 2279 N N . TYR A 1 296 ? 29.146 51.862 46.755 1.00 44.89 296 TYR A N 1
ATOM 2280 C CA . TYR A 1 296 ? 30.437 51.182 46.833 1.00 41.16 296 TYR A CA 1
ATOM 2281 C C . TYR A 1 296 ? 30.518 50.052 45.826 1.00 40.95 296 TYR A C 1
ATOM 2282 O O . TYR A 1 296 ? 31.577 49.794 45.254 1.00 39.69 296 TYR A O 1
ATOM 2291 N N . ALA A 1 297 ? 29.400 49.358 45.637 1.00 42.04 297 ALA A N 1
ATOM 2292 C CA . ALA A 1 297 ? 29.305 48.348 44.596 1.00 43.90 297 ALA A CA 1
ATOM 2293 C C . ALA A 1 297 ? 29.643 48.945 43.259 1.00 46.62 297 ALA A C 1
ATOM 2294 O O . ALA A 1 297 ? 30.226 48.272 42.420 1.00 46.72 297 ALA A O 1
ATOM 2296 N N . GLU A 1 298 ? 29.248 50.199 43.023 1.00 51.42 298 GLU A N 1
ATOM 2297 C CA . GLU A 1 298 ? 29.445 50.768 41.698 1.00 51.77 298 GLU A CA 1
ATOM 2298 C C . GLU A 1 298 ? 30.903 51.198 41.507 1.00 49.44 298 GLU A C 1
ATOM 2299 O O . GLU A 1 298 ? 31.410 51.088 40.395 1.00 48.43 298 GLU A O 1
ATOM 2305 N N . ILE A 1 299 ? 31.611 51.561 42.587 1.00 44.08 299 ILE A N 1
ATOM 2306 C CA . ILE A 1 299 ? 33.004 52.011 42.447 1.00 40.60 299 ILE A CA 1
ATOM 2307 C C . ILE A 1 299 ? 34.152 51.110 42.902 1.00 37.86 299 ILE A C 1
ATOM 2308 O O . ILE A 1 299 ? 35.266 51.230 42.400 1.00 35.20 299 ILE A O 1
ATOM 2313 N N . ARG A 1 300 ? 33.908 50.176 43.817 1.00 40.34 300 ARG A N 1
ATOM 2314 C CA . ARG A 1 300 ? 34.997 49.358 44.316 1.00 37.94 300 ARG A CA 1
ATOM 2315 C C . ARG A 1 300 ? 35.893 48.765 43.243 1.00 38.76 300 ARG A C 1
ATOM 2316 O O . ARG A 1 300 ? 37.101 48.779 43.406 1.00 41.85 300 ARG A O 1
ATOM 2324 N N . ASP A 1 301 ? 35.307 48.203 42.193 1.00 38.06 301 ASP A N 1
ATOM 2325 C CA . ASP A 1 301 ? 36.064 47.516 41.111 1.00 40.52 301 ASP A CA 1
ATOM 2326 C C . ASP A 1 301 ? 36.643 48.449 40.029 1.00 38.58 301 ASP A C 1
ATOM 2327 O O . ASP A 1 301 ? 37.313 47.988 39.114 1.00 37.69 301 ASP A O 1
ATOM 2332 N N . LYS A 1 302 ? 36.366 49.732 40.101 1.00 39.97 302 LYS A N 1
ATOM 2333 C CA . LYS A 1 302 ? 36.836 50.604 39.055 1.00 41.90 302 LYS A CA 1
ATOM 2334 C C . LYS A 1 302 ? 38.288 50.940 39.255 1.00 39.43 302 LYS A C 1
ATOM 2335 O O . LYS A 1 302 ? 38.729 51.013 40.376 1.00 38.23 302 LYS A O 1
ATOM 2341 N N . ASN A 1 303 ? 39.012 51.145 38.156 1.00 37.86 303 ASN A N 1
ATOM 2342 C CA . ASN A 1 303 ? 40.294 51.813 38.215 1.00 37.06 303 ASN A CA 1
ATOM 2343 C C . ASN A 1 303 ? 40.064 53.125 38.961 1.00 35.52 303 ASN A C 1
ATOM 2344 O O . ASN A 1 303 ? 39.027 53.767 38.785 1.00 32.11 303 ASN A O 1
ATOM 2349 N N . PHE A 1 304 ? 40.998 53.484 39.813 1.00 34.51 304 PHE A N 1
ATOM 2350 C CA . PHE A 1 304 ? 40.776 54.624 40.666 1.00 36.62 304 PHE A CA 1
ATOM 2351 C C . PHE A 1 304 ? 40.538 55.868 39.843 1.00 37.74 304 PHE A C 1
ATOM 2352 O O . PHE A 1 304 ? 39.693 56.654 40.204 1.00 36.86 304 PHE A O 1
ATOM 2360 N N . ASN A 1 305 ? 41.213 56.023 38.714 1.00 42.05 305 ASN A N 1
ATOM 2361 C CA . ASN A 1 305 ? 40.974 57.220 37.847 1.00 42.49 305 ASN A CA 1
ATOM 2362 C C . ASN A 1 305 ? 39.557 57.340 37.274 1.00 42.49 305 ASN A C 1
ATOM 2363 O O . ASN A 1 305 ? 39.263 58.316 36.560 1.00 40.21 305 ASN A O 1
ATOM 2368 N N . ALA A 1 306 ? 38.708 56.332 37.476 1.00 40.06 306 ALA A N 1
ATOM 2369 C CA . ALA A 1 306 ? 37.339 56.390 36.939 1.00 39.58 306 ALA A CA 1
ATOM 2370 C C . ALA A 1 306 ? 36.363 56.807 38.012 1.00 40.29 306 ALA A C 1
ATOM 2371 O O . ALA A 1 306 ? 35.232 57.130 37.710 1.00 46.64 306 ALA A O 1
ATOM 2373 N N . VAL A 1 307 ? 36.794 56.848 39.276 1.00 40.93 307 VAL A N 1
ATOM 2374 C CA . VAL A 1 307 ? 35.868 57.021 40.399 1.00 37.71 307 VAL A CA 1
ATOM 2375 C C . VAL A 1 307 ? 35.235 58.420 40.450 1.00 40.04 307 VAL A C 1
ATOM 2376 O O . VAL A 1 307 ? 34.024 58.555 40.660 1.00 42.38 307 VAL A O 1
ATOM 2380 N N . GLY A 1 308 ? 36.049 59.460 40.297 1.00 38.78 308 GLY A N 1
ATOM 2381 C CA . GLY A 1 308 ? 35.548 60.827 40.191 1.00 36.88 308 GLY A CA 1
ATOM 2382 C C . GLY A 1 308 ? 34.240 60.927 39.432 1.00 38.58 308 GLY A C 1
ATOM 2383 O O . GLY A 1 308 ? 33.264 61.490 39.949 1.00 38.07 308 GLY A O 1
ATOM 2384 N N . SER A 1 309 ? 34.181 60.348 38.233 1.00 40.40 309 SER A N 1
ATOM 2385 C CA . SER A 1 309 ? 32.985 60.503 37.392 1.00 46.02 309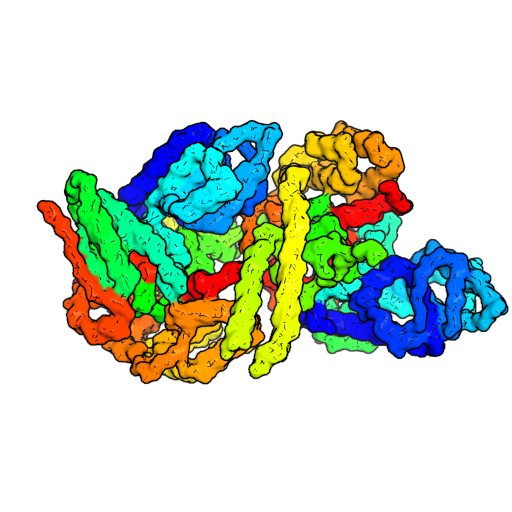 SER A CA 1
ATOM 2386 C C . SER A 1 309 ? 31.751 59.852 37.944 1.00 42.35 309 SER A C 1
ATOM 2387 O O . SER A 1 309 ? 30.627 60.340 37.711 1.00 45.08 309 SER A O 1
ATOM 2390 N N . VAL A 1 310 ? 31.920 58.716 38.603 1.00 40.15 310 VAL A N 1
ATOM 2391 C CA . VAL A 1 310 ? 30.771 58.095 39.194 1.00 39.97 310 VAL A CA 1
ATOM 2392 C C . VAL A 1 310 ? 30.241 59.017 40.318 1.00 41.35 310 VAL A C 1
ATOM 2393 O O . VAL A 1 310 ? 29.030 59.221 40.424 1.00 40.59 310 VAL A O 1
ATOM 2397 N N . LEU A 1 311 ? 31.149 59.581 41.119 1.00 41.51 311 LEU A N 1
ATOM 2398 C CA . LEU A 1 311 ? 30.771 60.496 42.245 1.00 43.44 311 LEU A CA 1
ATOM 2399 C C . LEU A 1 311 ? 29.944 61.666 41.790 1.00 41.81 311 LEU A C 1
ATOM 2400 O O . LEU A 1 311 ? 28.885 61.955 42.344 1.00 42.09 311 LEU A O 1
ATOM 2405 N N . SER A 1 312 ? 30.392 62.316 40.742 1.00 43.58 312 SER A N 1
ATOM 2406 C CA . SER A 1 312 ? 29.609 63.399 40.135 1.00 43.17 312 SER A CA 1
ATOM 2407 C C . SER A 1 312 ? 28.250 62.929 39.657 1.00 43.24 312 SER A C 1
ATOM 2408 O O . SER A 1 312 ? 27.276 63.610 39.827 1.00 45.59 312 SER A O 1
ATOM 2411 N N . LYS A 1 313 ? 28.185 61.767 39.033 1.00 43.27 313 LYS A N 1
ATOM 2412 C CA . LYS A 1 313 ? 26.926 61.260 38.553 1.00 45.04 313 LYS A CA 1
ATOM 2413 C C . LYS A 1 313 ? 26.032 60.972 39.764 1.00 44.85 313 LYS A C 1
ATOM 2414 O O . LYS A 1 313 ? 24.838 61.250 39.716 1.00 47.09 313 LYS A O 1
ATOM 2420 N N . LYS A 1 314 ? 26.582 60.449 40.856 1.00 46.04 314 LYS A N 1
ATOM 2421 C CA . LYS A 1 314 ? 25.752 60.154 42.019 1.00 48.41 314 LYS A CA 1
ATOM 2422 C C . LYS A 1 314 ? 25.124 61.432 42.573 1.00 49.27 314 LYS A C 1
ATOM 2423 O O . LYS A 1 314 ? 23.960 61.422 42.966 1.00 48.04 314 LYS A O 1
ATOM 2429 N N . ALA A 1 315 ? 25.909 62.504 42.630 1.00 47.58 315 ALA A N 1
ATOM 2430 C CA . ALA A 1 315 ? 25.393 63.789 43.077 1.00 52.32 315 ALA A CA 1
ATOM 2431 C C . ALA A 1 315 ? 24.164 64.225 42.296 1.00 54.02 315 ALA A C 1
ATOM 2432 O O . ALA A 1 315 ? 23.155 64.626 42.886 1.00 60.74 315 ALA A O 1
ATOM 2434 N N . LYS A 1 316 ? 24.198 64.100 40.984 1.00 54.67 316 LYS A N 1
ATOM 2435 C CA . LYS A 1 316 ? 23.014 64.451 40.211 1.00 56.24 316 LYS A CA 1
ATOM 2436 C C . LYS A 1 316 ? 21.836 63.528 40.553 1.00 55.40 316 LYS A C 1
ATOM 2437 O O . LYS A 1 316 ? 20.710 63.977 40.739 1.00 54.05 316 LYS A O 1
ATOM 2443 N N . ILE A 1 317 ? 22.085 62.226 40.632 1.00 55.66 317 ILE A N 1
ATOM 2444 C CA . ILE A 1 317 ? 20.973 61.301 40.881 1.00 56.28 317 ILE A CA 1
ATOM 2445 C C . ILE A 1 317 ? 20.303 61.648 42.218 1.00 58.34 317 ILE A C 1
ATOM 2446 O O . ILE A 1 317 ? 19.074 61.603 42.333 1.00 59.67 317 ILE A O 1
ATOM 2451 N N . ILE A 1 318 ? 21.113 62.027 43.205 1.00 56.35 318 ILE A N 1
ATOM 2452 C CA . ILE A 1 318 ? 20.598 62.432 44.514 1.00 57.76 318 ILE A CA 1
ATOM 2453 C C . ILE A 1 318 ? 19.804 63.723 44.451 1.00 58.77 318 ILE A C 1
ATOM 2454 O O . ILE A 1 318 ? 18.715 63.789 45.000 1.00 59.10 318 ILE A O 1
ATOM 2459 N N . SER A 1 319 ? 20.309 64.730 43.754 1.00 60.35 319 SER A N 1
ATOM 2460 C CA . SER A 1 319 ? 19.591 66.016 43.649 1.00 61.73 319 SER A CA 1
ATOM 2461 C C . SER A 1 319 ? 18.222 65.876 43.013 1.00 62.21 319 SER A C 1
ATOM 2462 O O . SER A 1 319 ? 17.251 66.450 43.485 1.00 65.37 319 SER A O 1
ATOM 2465 N N . ALA A 1 320 ? 18.178 65.155 41.902 1.00 61.97 320 ALA A N 1
ATOM 2466 C CA . ALA A 1 320 ? 16.931 64.773 41.239 1.00 61.64 320 ALA A CA 1
ATOM 2467 C C . ALA A 1 320 ? 15.962 64.023 42.152 1.00 58.82 320 ALA A C 1
ATOM 2468 O O . ALA A 1 320 ? 14.784 64.295 42.123 1.00 60.11 320 ALA A O 1
ATOM 2470 N N . ALA A 1 321 ? 16.451 63.081 42.943 1.00 56.31 321 ALA A N 1
ATOM 2471 C CA . ALA A 1 321 ? 15.585 62.422 43.911 1.00 61.10 321 ALA A CA 1
ATOM 2472 C C . ALA A 1 321 ? 14.932 63.449 44.878 1.00 66.88 321 ALA A C 1
ATOM 2473 O O . ALA A 1 321 ? 13.735 63.329 45.196 1.00 68.38 321 ALA A O 1
ATOM 2475 N N . PHE A 1 322 ? 15.706 64.455 45.314 1.00 67.73 322 PHE A N 1
ATOM 2476 C CA . PHE A 1 322 ? 15.185 65.517 46.177 1.00 70.48 322 PHE A CA 1
ATOM 2477 C C . PHE A 1 322 ? 14.294 66.468 45.429 1.00 71.86 322 PHE A C 1
ATOM 2478 O O . PHE A 1 322 ? 13.297 66.912 45.972 1.00 72.48 322 PHE A O 1
ATOM 2486 N N . GLU A 1 323 ? 14.655 66.775 44.189 1.00 78.33 323 GLU A N 1
ATOM 2487 C CA . GLU A 1 323 ? 13.852 67.660 43.338 1.00 84.65 323 GLU A CA 1
ATOM 2488 C C . GLU A 1 323 ? 12.488 67.061 43.041 1.00 87.11 323 GLU A C 1
ATOM 2489 O O . GLU A 1 323 ? 11.521 67.778 42.973 1.00 89.79 323 GLU A O 1
ATOM 2495 N N . GLU A 1 324 ? 12.414 65.748 42.870 1.00 90.79 324 GLU A N 1
ATOM 2496 C CA . GLU A 1 324 ? 11.132 65.061 42.793 1.00 93.62 324 GLU A CA 1
ATOM 2497 C C . GLU A 1 324 ? 10.352 65.150 44.111 1.00 90.23 324 GLU A C 1
ATOM 2498 O O . GLU A 1 324 ? 9.169 65.474 44.101 1.00 85.20 324 GLU A O 1
ATOM 2504 N N . ARG A 1 325 ? 11.024 64.864 45.229 1.00 90.94 325 ARG A N 1
ATOM 2505 C CA . ARG A 1 325 ? 10.423 64.977 46.573 1.00 90.97 325 ARG A CA 1
ATOM 2506 C C . ARG A 1 325 ? 9.942 66.410 46.866 1.00 92.66 325 ARG A C 1
ATOM 2507 O O . ARG A 1 325 ? 9.040 66.604 47.671 1.00 88.81 325 ARG A O 1
ATOM 2515 N N . HIS A 1 326 ? 10.526 67.401 46.195 1.00 93.37 326 HIS A N 1
ATOM 2516 C CA . HIS A 1 326 ? 10.058 68.773 46.317 1.00 96.26 326 HIS A CA 1
ATOM 2517 C C . HIS A 1 326 ? 8.702 68.969 45.613 1.00 94.31 326 HIS A C 1
ATOM 2518 O O . HIS A 1 326 ? 7.825 69.640 46.147 1.00 93.29 326 HIS A O 1
ATOM 2525 N N . ASN A 1 327 ? 8.530 68.368 44.433 1.00 93.62 327 ASN A N 1
ATOM 2526 C CA . ASN A 1 327 ? 7.271 68.450 43.673 1.00 94.03 327 ASN A CA 1
ATOM 2527 C C . ASN A 1 327 ? 6.414 67.213 43.910 1.00 89.33 327 ASN A C 1
ATOM 2528 O O . ASN A 1 327 ? 5.248 67.193 43.536 1.00 86.25 327 ASN A O 1
ATOM 2533 N N . LYS A 1 335 ? 3.938 60.958 49.135 1.00 93.54 335 LYS A N 1
ATOM 2534 C CA . LYS A 1 335 ? 3.453 59.593 48.898 1.00 99.74 335 LYS A CA 1
ATOM 2535 C C . LYS A 1 335 ? 4.554 58.533 49.108 1.00 101.03 335 LYS A C 1
ATOM 2536 O O . LYS A 1 335 ? 4.792 58.086 50.237 1.00 102.76 335 LYS A O 1
ATOM 2538 N N . GLN A 1 336 ? 5.214 58.149 48.012 1.00 98.97 336 GLN A N 1
ATOM 2539 C CA . GLN A 1 336 ? 6.298 57.147 48.001 1.00 95.37 336 GLN A CA 1
ATOM 2540 C C . GLN A 1 336 ? 7.612 57.757 48.543 1.00 94.35 336 GLN A C 1
ATOM 2541 O O . GLN A 1 336 ? 8.512 57.036 49.001 1.00 87.20 336 GLN A O 1
ATOM 2547 N N . PHE A 1 337 ? 7.695 59.088 48.521 1.00 97.41 337 PHE A N 1
ATOM 2548 C CA . PHE A 1 337 ? 8.897 59.809 48.953 1.00 99.19 337 PHE A CA 1
ATOM 2549 C C . PHE A 1 337 ? 9.096 59.950 50.464 1.00 100.67 337 PHE A C 1
ATOM 2550 O O . PHE A 1 337 ? 10.221 60.189 50.916 1.00 102.45 337 PHE A O 1
ATOM 2558 N N . VAL A 1 338 ? 8.028 59.782 51.238 1.00 98.41 338 VAL A N 1
ATOM 2559 C CA . VAL A 1 338 ? 8.166 59.603 52.684 1.00 96.94 338 VAL A CA 1
ATOM 2560 C C . VAL A 1 338 ? 8.974 58.325 52.990 1.00 93.75 338 VAL A C 1
ATOM 2561 O O . VAL A 1 338 ? 9.802 58.297 53.902 1.00 88.79 338 VAL A O 1
ATOM 2565 N N . SER A 1 339 ? 8.752 57.281 52.197 1.00 92.46 339 SER A N 1
ATOM 2566 C CA . SER A 1 339 ? 9.398 55.983 52.414 1.00 90.39 339 SER A CA 1
ATOM 2567 C C . SER A 1 339 ? 10.851 55.920 51.892 1.00 86.33 339 SER A C 1
ATOM 2568 O O . SER A 1 339 ? 11.728 55.350 52.539 1.00 83.41 339 SER A O 1
ATOM 2571 N N . GLN A 1 340 ? 11.097 56.504 50.725 1.00 84.01 340 GLN A N 1
ATOM 2572 C CA . GLN A 1 340 ? 12.436 56.541 50.163 1.00 82.32 340 GLN A CA 1
ATOM 2573 C C . GLN A 1 340 ? 13.391 57.515 50.893 1.00 76.25 340 GLN A C 1
ATOM 2574 O O . GLN A 1 340 ? 14.599 57.468 50.687 1.00 70.46 340 GLN A O 1
ATOM 2580 N N . LEU A 1 341 ? 12.861 58.375 51.752 1.00 76.81 341 LEU A N 1
ATOM 2581 C CA . LEU A 1 341 ? 13.669 59.419 52.375 1.00 79.58 341 LEU A CA 1
ATOM 2582 C C . LEU A 1 341 ? 14.816 58.882 53.259 1.00 82.24 341 LEU A C 1
ATOM 2583 O O . LEU A 1 341 ? 15.944 59.362 53.146 1.00 85.21 341 LEU A O 1
ATOM 2588 N N . PRO A 1 342 ? 14.543 57.887 54.131 1.00 85.15 342 PRO A N 1
ATOM 2589 C CA . PRO A 1 342 ? 15.644 57.184 54.827 1.00 84.54 342 PRO A CA 1
ATOM 2590 C C . PRO A 1 342 ? 16.695 56.535 53.889 1.00 79.72 342 PRO A C 1
ATOM 2591 O O . PRO A 1 342 ? 17.834 56.326 54.314 1.00 72.34 342 PRO A O 1
ATOM 2595 N N . HIS A 1 343 ? 16.301 56.202 52.656 1.00 78.97 343 HIS A N 1
ATOM 2596 C CA . HIS A 1 343 ? 17.231 55.713 51.630 1.00 77.99 343 HIS A CA 1
ATOM 2597 C C . HIS A 1 343 ? 18.030 56.892 51.040 1.00 74.32 343 HIS A C 1
ATOM 2598 O O . HIS A 1 343 ? 19.259 56.846 50.903 1.00 70.14 343 HIS A O 1
ATOM 2605 N N . MET A 1 344 ? 17.312 57.953 50.705 1.00 72.18 344 MET A N 1
ATOM 2606 C CA . MET A 1 344 ? 17.918 59.157 50.147 1.00 71.34 344 MET A CA 1
ATOM 2607 C C . MET A 1 344 ? 18.966 59.759 51.063 1.00 68.22 344 MET A C 1
ATOM 2608 O O . MET A 1 344 ? 20.065 60.056 50.601 1.00 63.72 344 MET A O 1
ATOM 2613 N N . GLN A 1 345 ? 18.631 59.923 52.349 1.00 69.97 345 GLN A N 1
ATOM 2614 C CA . GLN A 1 345 ? 19.570 60.486 53.336 1.00 71.85 345 GLN A CA 1
ATOM 2615 C C . GLN A 1 345 ? 20.834 59.636 53.392 1.00 68.94 345 GLN A C 1
ATOM 2616 O O . GLN A 1 345 ? 21.967 60.150 53.295 1.00 66.84 345 GLN A O 1
ATOM 2622 N N . ALA A 1 346 ? 20.635 58.330 53.495 1.00 65.19 346 ALA A N 1
ATOM 2623 C CA . ALA A 1 346 ? 21.739 57.393 53.547 1.00 63.14 346 ALA A CA 1
ATOM 2624 C C . ALA A 1 346 ? 22.587 57.450 52.290 1.00 62.57 346 ALA A C 1
ATOM 2625 O O . ALA A 1 346 ? 23.808 57.370 52.377 1.00 59.94 346 ALA A O 1
ATOM 2627 N N . ALA A 1 347 ? 21.952 57.612 51.132 1.00 62.77 347 ALA A N 1
ATOM 2628 C CA . ALA A 1 347 ? 22.703 57.774 49.883 1.00 65.05 347 ALA A CA 1
ATOM 2629 C C . ALA A 1 347 ? 23.539 59.073 49.848 1.00 61.59 347 ALA A C 1
ATOM 2630 O O . ALA A 1 347 ? 24.618 59.065 49.249 1.00 60.14 347 ALA A O 1
ATOM 2632 N N . ARG A 1 348 ? 23.087 60.161 50.483 1.00 58.67 348 ARG A N 1
ATOM 2633 C CA . ARG A 1 348 ? 23.950 61.372 50.541 1.00 60.04 348 ARG A CA 1
ATOM 2634 C C . ARG A 1 348 ? 25.156 61.155 51.404 1.00 59.41 348 ARG A C 1
ATOM 2635 O O . ARG A 1 348 ? 26.224 61.732 51.136 1.00 58.39 348 ARG A O 1
ATOM 2643 N N . GLY A 1 349 ? 24.938 60.387 52.481 1.00 57.06 349 GLY A N 1
ATOM 2644 C CA . GLY A 1 349 ? 25.954 60.115 53.495 1.00 52.96 349 GLY A CA 1
ATOM 2645 C C . GLY A 1 349 ? 27.021 59.233 52.928 1.00 51.73 349 GLY A C 1
ATOM 2646 O O . GLY A 1 349 ? 28.212 59.466 53.090 1.00 50.91 349 GLY A O 1
ATOM 2647 N N . SER A 1 350 ? 26.566 58.177 52.268 1.00 50.73 350 SER A N 1
ATOM 2648 C CA . SER A 1 350 ? 27.399 57.339 51.449 1.00 47.60 350 SER A CA 1
ATOM 2649 C C . SER A 1 350 ? 28.209 58.157 50.421 1.00 44.97 350 SER A C 1
ATOM 2650 O O . SER A 1 350 ? 29.415 58.017 50.310 1.00 43.96 350 SER A O 1
ATOM 2653 N N . LEU A 1 351 ? 27.565 59.021 49.654 1.00 44.06 351 LEU A N 1
ATOM 2654 C CA . LEU A 1 351 ? 28.322 59.833 48.688 1.00 42.49 351 LEU A CA 1
ATOM 2655 C C . LEU A 1 351 ? 29.356 60.702 49.397 1.00 41.84 351 LEU A C 1
ATOM 2656 O O . LEU A 1 351 ? 30.475 60.849 48.919 1.00 41.55 351 LEU A O 1
ATOM 2661 N N . ALA A 1 352 ? 28.982 61.277 50.528 1.00 43.02 352 ALA A N 1
ATOM 2662 C CA . ALA A 1 352 ? 29.926 62.090 51.328 1.00 44.81 352 ALA A CA 1
ATOM 2663 C C . ALA A 1 352 ? 31.095 61.247 51.855 1.00 44.73 352 ALA A C 1
ATOM 2664 O O . ALA A 1 352 ? 32.254 61.675 51.816 1.00 48.88 352 ALA A O 1
ATOM 2666 N N . ASN A 1 353 ? 30.817 60.028 52.303 1.00 44.10 353 ASN A N 1
ATOM 2667 C CA . ASN A 1 353 ? 31.889 59.174 52.799 1.00 44.02 353 ASN A CA 1
ATOM 2668 C C . ASN A 1 353 ? 32.893 58.841 51.720 1.00 43.34 353 ASN A C 1
ATOM 2669 O O . ASN A 1 353 ? 34.107 58.915 51.941 1.00 43.19 353 ASN A O 1
ATOM 2674 N N . HIS A 1 354 ? 32.406 58.459 50.547 1.00 42.63 354 HIS A N 1
ATOM 2675 C CA . HIS A 1 354 ? 33.310 58.033 49.484 1.00 40.14 354 HIS A CA 1
ATOM 2676 C C . HIS A 1 354 ? 33.952 59.189 48.769 1.00 41.23 354 HIS A C 1
ATOM 2677 O O . HIS A 1 354 ? 35.055 59.065 48.238 1.00 40.48 354 HIS A O 1
ATOM 2684 N N . THR A 1 355 ? 33.314 60.361 48.791 1.00 43.91 355 THR A N 1
ATOM 2685 C CA . THR A 1 355 ? 33.995 61.545 48.306 1.00 44.44 355 THR A CA 1
ATOM 2686 C C . THR A 1 355 ? 35.253 61.782 49.196 1.00 44.32 355 THR A C 1
ATOM 2687 O O . THR A 1 355 ? 36.315 62.127 48.717 1.00 48.76 355 THR A O 1
ATOM 2691 N N . SER A 1 356 ? 35.149 61.542 50.491 1.00 44.14 356 SER A N 1
ATOM 2692 C CA . SER A 1 356 ? 36.273 61.793 51.392 1.00 42.32 356 SER A CA 1
ATOM 2693 C C . SER A 1 356 ? 37.357 60.762 51.194 1.00 41.85 356 SER A C 1
ATOM 2694 O O . SER A 1 356 ? 38.534 61.071 51.150 1.00 44.23 356 SER A O 1
ATOM 2697 N N . ILE A 1 357 ? 36.971 59.510 51.061 1.00 41.08 357 ILE A N 1
ATOM 2698 C CA . ILE A 1 357 ? 37.963 58.464 50.839 1.00 39.29 357 ILE A CA 1
ATOM 2699 C C . ILE A 1 357 ? 38.730 58.701 49.550 1.00 39.57 357 ILE A C 1
ATOM 2700 O O . ILE A 1 357 ? 39.931 58.650 49.531 1.00 39.61 357 ILE A O 1
ATOM 2705 N N . ALA A 1 358 ? 38.022 59.002 48.472 1.00 41.51 358 ALA A N 1
ATOM 2706 C CA . ALA A 1 358 ? 38.656 59.309 47.208 1.00 42.33 358 ALA A CA 1
ATOM 2707 C C . ALA A 1 358 ? 39.692 60.401 47.400 1.00 41.48 358 ALA A C 1
ATOM 2708 O O . ALA A 1 358 ? 40.771 60.279 46.845 1.00 38.95 358 ALA A O 1
ATOM 2710 N N . GLU A 1 359 ? 39.374 61.442 48.180 1.00 40.31 359 GLU A N 1
ATOM 2711 C CA . GLU A 1 359 ? 40.333 62.529 48.434 1.00 43.39 359 GLU A CA 1
ATOM 2712 C C . GLU A 1 359 ? 41.536 62.011 49.217 1.00 45.02 359 GLU A C 1
ATOM 2713 O O . GLU A 1 359 ? 42.662 62.367 48.903 1.00 45.61 359 GLU A O 1
ATOM 2719 N N . LEU A 1 360 ? 41.314 61.171 50.232 1.00 44.66 360 LEU A N 1
ATOM 2720 C CA . LEU A 1 360 ? 42.445 60.625 50.945 1.00 42.74 360 LEU A CA 1
ATOM 2721 C C . LEU A 1 360 ? 43.342 59.856 50.005 1.00 43.39 360 LEU A C 1
ATOM 2722 O O . LEU A 1 360 ? 44.551 59.940 50.102 1.00 39.88 360 LEU A O 1
ATOM 2727 N N . ILE A 1 361 ? 42.744 59.091 49.093 1.00 45.76 361 ILE A N 1
ATOM 2728 C CA . ILE A 1 361 ? 43.521 58.234 48.171 1.00 46.67 361 ILE A CA 1
ATOM 2729 C C . ILE A 1 361 ? 44.255 59.026 47.103 1.00 44.05 361 ILE A C 1
ATOM 2730 O O . ILE A 1 361 ? 45.405 58.746 46.830 1.00 43.83 361 ILE A O 1
ATOM 2735 N N . LYS A 1 362 ? 43.587 60.023 46.532 1.00 47.15 362 LYS A N 1
ATOM 2736 C CA . LYS A 1 362 ? 44.184 60.946 45.537 1.00 48.03 362 LYS A CA 1
ATOM 2737 C C . LYS A 1 362 ? 45.448 61.626 46.115 1.00 53.45 362 LYS A C 1
ATOM 2738 O O . LYS A 1 362 ? 46.434 61.817 45.409 1.00 58.76 362 LYS A O 1
ATOM 2744 N N . ASP A 1 363 ? 45.426 61.973 47.407 1.00 53.94 363 ASP A N 1
ATOM 2745 C CA . ASP A 1 363 ? 46.600 62.502 48.094 1.00 54.51 363 ASP A CA 1
ATOM 2746 C C . ASP A 1 363 ? 47.768 61.561 48.042 1.00 50.44 363 ASP A C 1
ATOM 2747 O O . ASP A 1 363 ? 48.880 61.992 47.779 1.00 47.48 363 ASP A O 1
ATOM 2752 N N . VAL A 1 364 ? 47.542 60.280 48.327 1.00 45.52 364 VAL A N 1
ATOM 2753 C CA . VAL A 1 364 ? 48.613 59.330 48.181 1.00 45.00 364 VAL A CA 1
ATOM 2754 C C . VAL A 1 364 ? 49.010 59.209 46.711 1.00 43.30 364 VAL A C 1
ATOM 2755 O O . VAL A 1 364 ? 50.172 59.268 46.393 1.00 50.85 364 VAL A O 1
ATOM 2759 N N . THR A 1 365 ? 48.064 59.044 45.810 1.00 43.32 365 THR A N 1
ATOM 2760 C CA . THR A 1 365 ? 48.421 58.670 44.445 1.00 47.19 365 THR A CA 1
ATOM 2761 C C . THR A 1 365 ? 48.945 59.790 43.573 1.00 49.93 365 THR A C 1
ATOM 2762 O O . THR A 1 365 ? 49.256 59.528 42.417 1.00 50.95 365 THR A O 1
ATOM 2766 N N . THR A 1 366 ? 49.011 61.024 44.084 1.00 53.00 366 THR A N 1
ATOM 2767 C CA . THR A 1 366 ? 49.552 62.158 43.314 1.00 53.15 366 THR A CA 1
ATOM 2768 C C . THR A 1 366 ? 50.883 62.656 43.877 1.00 53.54 366 THR A C 1
ATOM 2769 O O . THR A 1 366 ? 51.425 63.654 43.425 1.00 57.90 366 THR A O 1
ATOM 2773 N N . SER A 1 367 ? 51.441 61.936 44.825 1.00 49.04 367 SER A N 1
ATOM 2774 C CA . SER A 1 367 ? 52.760 62.278 45.329 1.00 47.79 367 SER A CA 1
ATOM 2775 C C . SER A 1 367 ? 53.798 61.833 44.304 1.00 50.18 367 SER A C 1
ATOM 2776 O O . SER A 1 367 ? 53.555 60.901 43.520 1.00 45.18 367 SER A O 1
ATOM 2779 N N . GLU A 1 368 ? 54.969 62.460 44.351 1.00 50.52 368 GLU A N 1
ATOM 2780 C CA . GLU A 1 368 ? 56.072 62.118 43.476 1.00 52.70 368 GLU A CA 1
ATOM 2781 C C . GLU A 1 368 ? 56.572 60.693 43.731 1.00 50.76 368 GLU A C 1
ATOM 2782 O O . GLU A 1 368 ? 56.902 59.968 42.798 1.00 48.50 368 GLU A O 1
ATOM 2788 N N . ASP A 1 369 ? 56.619 60.282 44.995 1.00 49.88 369 ASP A N 1
ATOM 2789 C CA . ASP A 1 369 ?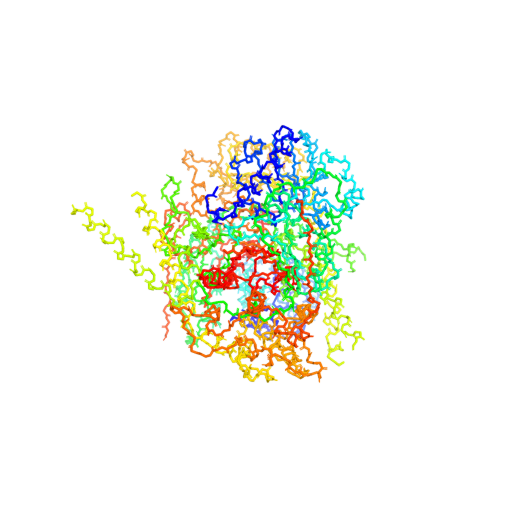 57.084 58.961 45.299 1.00 46.17 369 ASP A CA 1
ATOM 2790 C C . ASP A 1 369 ? 56.181 57.902 44.650 1.00 43.74 369 ASP A C 1
ATOM 2791 O O . ASP A 1 369 ? 56.663 56.926 44.100 1.00 44.52 369 ASP A O 1
ATOM 2796 N N . PHE A 1 370 ? 54.878 58.114 44.672 1.00 42.38 370 PHE A N 1
ATOM 2797 C CA . PHE A 1 370 ? 53.968 57.170 44.064 1.00 43.33 370 PHE A CA 1
ATOM 2798 C C . PHE A 1 370 ? 54.149 57.049 42.562 1.00 44.27 370 PHE A C 1
ATOM 2799 O O . PHE A 1 370 ? 54.169 55.904 42.045 1.00 40.17 370 PHE A O 1
ATOM 2807 N N . PHE A 1 371 ? 54.309 58.192 41.877 1.00 40.59 371 PHE A N 1
ATOM 2808 C CA . PHE A 1 371 ? 54.568 58.201 40.447 1.00 39.32 371 PHE A CA 1
ATOM 2809 C C . PHE A 1 371 ? 55.826 57.424 40.160 1.00 38.31 371 PHE A C 1
ATOM 2810 O O . PHE A 1 371 ? 55.867 56.627 39.222 1.00 42.65 371 PHE A O 1
ATOM 2818 N N . ASP A 1 372 ? 56.889 57.668 40.912 1.00 36.77 372 ASP A N 1
ATOM 2819 C CA . ASP A 1 372 ? 58.175 56.985 40.632 1.00 38.99 372 ASP A CA 1
ATOM 2820 C C . ASP A 1 372 ? 58.102 55.472 40.848 1.00 35.92 372 ASP A C 1
ATOM 2821 O O . ASP A 1 372 ? 58.598 54.698 40.033 1.00 36.68 372 ASP A O 1
ATOM 2826 N N . LYS A 1 373 ? 57.509 55.057 41.967 1.00 37.18 373 LYS A N 1
ATOM 2827 C CA . LYS A 1 373 ? 57.282 53.620 42.257 1.00 35.51 373 LYS A CA 1
ATOM 2828 C C . LYS A 1 373 ? 56.531 52.949 41.110 1.00 35.58 373 LYS A C 1
ATOM 2829 O O . LYS A 1 373 ? 56.909 51.901 40.597 1.00 40.04 373 LYS A O 1
ATOM 2835 N N . LEU A 1 374 ? 55.431 53.535 40.734 1.00 35.44 374 LEU A N 1
ATOM 2836 C CA . LEU A 1 374 ? 54.613 52.989 39.660 1.00 36.67 374 LEU A CA 1
ATOM 2837 C C . LEU A 1 374 ? 55.327 52.898 38.304 1.00 37.14 374 LEU A C 1
ATOM 2838 O O . LEU A 1 374 ? 55.094 51.953 37.551 1.00 35.06 374 LEU A O 1
ATOM 2843 N N . THR A 1 375 ? 56.196 53.873 38.002 1.00 35.75 375 THR A N 1
ATOM 2844 C CA . THR A 1 375 ? 56.991 53.818 36.796 1.00 36.64 375 THR A CA 1
ATOM 2845 C C . THR A 1 375 ? 57.895 52.577 36.841 1.00 37.17 375 THR A C 1
ATOM 2846 O O . THR A 1 375 ? 58.001 51.824 35.897 1.00 34.91 375 THR A O 1
ATOM 2850 N N . VAL A 1 376 ? 58.549 52.363 37.956 1.00 41.70 376 VAL A N 1
ATOM 2851 C CA . VAL A 1 376 ? 59.430 51.197 38.068 1.00 39.55 376 VAL A CA 1
ATOM 2852 C C . VAL A 1 376 ? 58.610 49.953 37.943 1.00 35.34 376 VAL A C 1
ATOM 2853 O O . VAL A 1 376 ? 59.021 49.011 37.291 1.00 38.21 376 VAL A O 1
ATOM 2857 N N . GLU A 1 377 ? 57.454 49.901 38.577 1.00 35.33 377 GLU A N 1
ATOM 2858 C CA . GLU A 1 377 ? 56.688 48.616 38.590 1.00 37.34 377 GLU A CA 1
ATOM 2859 C C . GLU A 1 377 ? 56.351 48.250 37.171 1.00 35.43 377 GLU A C 1
ATOM 2860 O O . GLU A 1 377 ? 56.492 47.113 36.792 1.00 32.60 377 GLU A O 1
ATOM 2866 N N . GLN A 1 378 ? 55.916 49.253 36.416 1.00 33.90 378 GLN A N 1
ATOM 2867 C CA . GLN A 1 378 ? 55.519 49.081 35.038 1.00 35.35 378 GLN A CA 1
ATOM 2868 C C . GLN A 1 378 ? 56.697 48.801 34.119 1.00 37.00 378 GLN A C 1
ATOM 2869 O O . GLN A 1 378 ? 56.575 48.020 33.184 1.00 35.91 378 GLN A O 1
ATOM 2875 N N . GLU A 1 379 ? 57.864 49.352 34.430 1.00 39.09 379 GLU A N 1
ATOM 2876 C CA . GLU A 1 379 ? 59.061 48.934 33.711 1.00 41.39 379 GLU A CA 1
ATOM 2877 C C . GLU A 1 379 ? 59.225 47.408 33.888 1.00 40.50 379 GLU A C 1
ATOM 2878 O O . GLU A 1 379 ? 59.265 46.660 32.909 1.00 39.98 379 GLU A O 1
ATOM 2884 N N . PHE A 1 380 ? 59.290 46.935 35.132 1.00 38.49 380 PHE A N 1
ATOM 2885 C CA . PHE A 1 380 ? 59.501 45.499 35.342 1.00 39.77 380 PHE A CA 1
ATOM 2886 C C . PHE A 1 380 ? 58.442 44.640 34.686 1.00 38.51 380 PHE A C 1
ATOM 2887 O O . PHE A 1 380 ? 58.751 43.589 34.145 1.00 39.14 380 PHE A O 1
ATOM 2895 N N . MET A 1 381 ? 57.188 45.060 34.773 1.00 39.57 381 MET A N 1
ATOM 2896 C CA . MET A 1 381 ? 56.103 44.210 34.306 1.00 39.27 381 MET A CA 1
ATOM 2897 C C . MET A 1 381 ? 56.055 44.098 32.782 1.00 38.88 381 MET A C 1
ATOM 2898 O O . MET A 1 381 ? 55.516 43.127 32.226 1.00 44.76 381 MET A O 1
ATOM 2903 N N . SER A 1 382 ? 56.663 45.049 32.126 1.00 40.01 382 SER A N 1
ATOM 2904 C CA . SER A 1 382 ? 56.718 45.056 30.693 1.00 43.91 382 SER A CA 1
ATOM 2905 C C . SER A 1 382 ? 58.119 44.691 30.116 1.00 46.31 382 SER A C 1
ATOM 2906 O O . SER A 1 382 ? 58.349 44.846 28.917 1.00 51.08 382 SER A O 1
ATOM 2909 N N . GLY A 1 383 ? 59.028 44.242 30.964 1.00 41.87 383 GLY A N 1
ATOM 2910 C CA . GLY A 1 383 ? 60.293 43.688 30.515 1.00 43.21 383 GLY A CA 1
ATOM 2911 C C . GLY A 1 383 ? 61.524 44.582 30.530 1.00 43.57 383 GLY A C 1
ATOM 2912 O O . GLY A 1 383 ? 62.568 44.153 30.088 1.00 48.41 383 GLY A O 1
ATOM 2913 N N . ILE A 1 384 ? 61.424 45.797 31.048 1.00 45.59 384 ILE A N 1
ATOM 2914 C CA . ILE A 1 384 ? 62.530 46.761 30.990 1.00 48.36 384 ILE A CA 1
ATOM 2915 C C . ILE A 1 384 ? 63.447 46.699 32.224 1.00 47.59 384 ILE A C 1
ATOM 2916 O O . ILE A 1 384 ? 63.020 46.899 33.347 1.00 50.98 384 ILE A O 1
ATOM 2921 N N . ASP A 1 385 ? 64.712 46.408 31.962 1.00 47.03 385 ASP A N 1
ATOM 2922 C CA . ASP A 1 385 ? 65.819 46.495 32.912 1.00 46.13 385 ASP A CA 1
ATOM 2923 C C . ASP A 1 385 ? 65.575 45.665 34.153 1.00 44.64 385 ASP A C 1
ATOM 2924 O O . ASP A 1 385 ? 65.880 46.071 35.248 1.00 42.36 385 ASP A O 1
ATOM 2929 N N . THR A 1 386 ? 65.054 44.461 33.950 1.00 45.90 386 THR A N 1
ATOM 2930 C CA . THR A 1 386 ? 64.708 43.598 35.077 1.00 42.76 386 THR A CA 1
ATOM 2931 C C . THR A 1 386 ? 65.954 42.919 35.644 1.00 42.91 386 THR A C 1
ATOM 2932 O O . THR A 1 386 ? 65.849 42.173 36.611 1.00 42.84 386 THR A O 1
ATOM 2936 N N . ASP A 1 387 ? 67.122 43.176 35.048 1.00 41.81 387 ASP A N 1
ATOM 2937 C CA . ASP A 1 387 ? 68.351 42.449 35.396 1.00 40.76 387 ASP A CA 1
ATOM 2938 C C . ASP A 1 387 ? 69.452 43.349 35.989 1.00 41.09 387 ASP A C 1
ATOM 2939 O O . ASP A 1 387 ? 70.513 42.863 36.316 1.00 44.27 387 ASP A O 1
ATOM 2944 N N . LYS A 1 388 ? 69.202 44.649 36.114 1.00 43.51 388 LYS A N 1
ATOM 2945 C CA . LYS A 1 388 ? 70.196 45.576 36.640 1.00 44.84 388 LYS A CA 1
ATOM 2946 C C . LYS A 1 388 ? 69.735 46.092 37.963 1.00 45.54 388 LYS A C 1
ATOM 2947 O O . LYS A 1 388 ? 68.535 46.155 38.192 1.00 47.62 388 LYS A O 1
ATOM 2953 N N . VAL A 1 389 ? 70.660 46.526 38.812 1.00 43.11 389 VAL A N 1
ATOM 2954 C CA . VAL A 1 389 ? 70.270 47.244 40.023 1.00 41.86 389 VAL A CA 1
ATOM 2955 C C . VAL A 1 389 ? 69.477 48.488 39.694 1.00 41.94 389 VAL A C 1
ATOM 2956 O O . VAL A 1 389 ? 69.879 49.277 38.866 1.00 44.11 389 VAL A O 1
ATOM 2960 N N . ASN A 1 390 ? 68.343 48.671 40.325 1.00 39.33 390 ASN A N 1
ATOM 2961 C CA . ASN A 1 390 ? 67.498 49.792 39.984 1.00 38.65 390 ASN A CA 1
ATOM 2962 C C . ASN A 1 390 ? 67.745 51.021 40.883 1.00 39.98 390 ASN A C 1
ATOM 2963 O O . ASN A 1 390 ? 67.759 50.912 42.129 1.00 37.90 390 ASN A O 1
ATOM 2968 N N . ASN A 1 391 ? 67.941 52.181 40.262 1.00 40.43 391 ASN A N 1
ATOM 2969 C CA . ASN A 1 391 ? 68.307 53.369 40.984 1.00 41.36 391 ASN A CA 1
ATOM 2970 C C . ASN A 1 391 ? 67.249 53.801 41.993 1.00 42.11 391 ASN A C 1
ATOM 2971 O O . ASN A 1 391 ? 67.595 54.265 43.101 1.00 39.82 391 ASN A O 1
ATOM 2976 N N . TYR A 1 392 ? 65.970 53.660 41.630 1.00 39.83 392 TYR A N 1
ATOM 2977 C CA . TYR A 1 392 ? 64.901 54.112 42.510 1.00 39.48 392 TYR A CA 1
ATOM 2978 C C . TYR A 1 392 ? 64.901 53.228 43.738 1.00 38.56 392 TYR A C 1
ATOM 2979 O O . TYR A 1 392 ? 64.843 53.739 44.853 1.00 39.64 392 TYR A O 1
ATOM 2988 N N . ILE A 1 393 ? 65.025 51.922 43.547 1.00 38.07 393 ILE A N 1
ATOM 2989 C CA . ILE A 1 393 ? 65.115 51.029 44.684 1.00 37.80 393 ILE A CA 1
ATOM 2990 C C . ILE A 1 393 ? 66.304 51.367 45.539 1.00 38.63 393 ILE A C 1
ATOM 2991 O O . ILE A 1 393 ? 66.190 51.340 46.743 1.00 40.58 393 ILE A O 1
ATOM 2996 N N . GLU A 1 394 ? 67.436 51.736 44.945 1.00 40.69 394 GLU A N 1
ATOM 2997 C CA . GLU A 1 394 ? 68.601 52.114 45.752 1.00 41.91 394 GLU A CA 1
ATOM 2998 C C . GLU A 1 394 ? 68.304 53.364 46.571 1.00 40.70 394 GLU A C 1
ATOM 2999 O O . GLU A 1 394 ? 68.708 53.418 47.697 1.00 38.01 394 GLU A O 1
ATOM 3005 N N . ASP A 1 395 ? 67.673 54.369 45.947 1.00 40.37 395 ASP A N 1
ATOM 3006 C CA . ASP A 1 395 ? 67.286 55.578 46.616 1.00 41.37 395 ASP A CA 1
ATOM 3007 C C . ASP A 1 395 ? 66.334 55.304 47.769 1.00 42.36 395 ASP A C 1
ATOM 3008 O O . ASP A 1 395 ? 66.482 55.872 48.834 1.00 39.53 395 ASP A O 1
ATOM 3013 N N . CYS A 1 396 ? 65.403 54.378 47.593 1.00 43.80 396 CYS A N 1
ATOM 3014 C CA . CYS A 1 396 ? 64.462 54.100 48.673 1.00 41.92 396 CYS A CA 1
ATOM 3015 C C . CYS A 1 396 ? 65.202 53.492 49.831 1.00 42.63 396 CYS A C 1
ATOM 3016 O O . CYS A 1 396 ? 64.916 53.765 50.955 1.00 44.32 396 CYS A O 1
ATOM 3019 N N . ILE A 1 397 ? 66.162 52.640 49.552 1.00 45.44 397 ILE A N 1
ATOM 3020 C CA . ILE A 1 397 ? 66.929 52.029 50.627 1.00 45.20 397 ILE A CA 1
ATOM 3021 C C . ILE A 1 397 ? 67.753 53.075 51.359 1.00 46.98 397 ILE A C 1
ATOM 3022 O O . ILE A 1 397 ? 67.849 53.075 52.580 1.00 48.05 397 ILE A O 1
ATOM 3027 N N . ALA A 1 398 ? 68.380 53.950 50.598 1.00 47.86 398 ALA A N 1
ATOM 3028 C CA . ALA A 1 398 ? 69.257 54.928 51.173 1.00 51.24 398 ALA A CA 1
ATOM 3029 C C . ALA A 1 398 ? 68.462 55.908 52.019 1.00 49.36 398 ALA A C 1
ATOM 3030 O O . ALA A 1 398 ? 68.935 56.343 53.017 1.00 49.50 398 ALA A O 1
ATOM 3032 N N . GLN A 1 399 ? 67.259 56.249 51.588 1.00 50.18 399 GLN A N 1
ATOM 3033 C CA . GLN A 1 399 ? 66.359 57.083 52.371 1.00 51.86 399 GLN A CA 1
ATOM 3034 C C . GLN A 1 399 ? 65.579 56.287 53.421 1.00 47.92 399 GLN A C 1
ATOM 3035 O O . GLN A 1 399 ? 64.763 56.863 54.122 1.00 43.24 399 GLN A O 1
ATOM 3041 N N . LYS A 1 400 ? 65.808 54.979 53.528 1.00 45.36 400 LYS A N 1
ATOM 3042 C CA . LYS A 1 400 ? 65.193 54.180 54.593 1.00 46.24 400 LYS A CA 1
ATOM 3043 C C . LYS A 1 400 ? 63.688 54.244 54.553 1.00 43.65 400 LYS A C 1
ATOM 3044 O O . LYS A 1 400 ? 63.023 54.329 55.549 1.00 45.84 400 LYS A O 1
ATOM 3050 N N . HIS A 1 401 ? 63.156 54.148 53.359 1.00 44.52 401 HIS A N 1
ATOM 3051 C CA . HIS A 1 401 ? 61.768 53.850 53.169 1.00 42.95 401 HIS A CA 1
ATOM 3052 C C . HIS A 1 401 ? 61.378 52.479 53.757 1.00 42.01 401 HIS A C 1
ATOM 3053 O O . HIS A 1 401 ? 62.229 51.656 54.101 1.00 34.90 401 HIS A O 1
ATOM 3060 N N . SER A 1 402 ? 60.079 52.288 53.915 1.00 41.98 402 SER A N 1
ATOM 3061 C CA . SER A 1 402 ? 59.517 51.048 54.436 1.00 44.10 402 SER A CA 1
ATOM 3062 C C . SER A 1 402 ? 60.188 49.817 53.833 1.00 43.64 402 SER A C 1
ATOM 3063 O O . SER A 1 402 ? 60.299 49.651 52.606 1.00 44.87 402 SER A O 1
ATOM 3066 N N . LEU A 1 403 ? 60.680 48.959 54.688 1.00 43.33 403 LEU A N 1
ATOM 3067 C CA . LEU A 1 403 ? 61.293 47.747 54.210 1.00 43.72 403 LEU A CA 1
ATOM 3068 C C . LEU A 1 403 ? 60.374 47.010 53.227 1.00 42.93 403 LEU A C 1
ATOM 3069 O O . LEU A 1 403 ? 60.802 46.544 52.188 1.00 42.31 403 LEU A O 1
ATOM 3074 N N . ILE A 1 404 ? 59.105 46.911 53.577 1.00 45.08 404 ILE A N 1
ATOM 3075 C CA . ILE A 1 404 ? 58.158 46.115 52.792 1.00 42.64 404 ILE A CA 1
ATOM 3076 C C . ILE A 1 404 ? 57.983 46.628 51.375 1.00 38.55 404 ILE A C 1
ATOM 3077 O O . ILE A 1 404 ? 57.788 45.870 50.460 1.00 36.94 404 ILE A O 1
ATOM 3082 N N . LYS A 1 405 ? 58.018 47.925 51.206 1.00 38.41 405 LYS A N 1
ATOM 3083 C CA . LYS A 1 405 ? 57.904 48.475 49.886 1.00 37.76 405 LYS A CA 1
ATOM 3084 C C . LYS A 1 405 ? 59.145 48.090 49.083 1.00 35.83 405 LYS A C 1
ATOM 3085 O O . LYS A 1 405 ? 59.062 47.789 47.907 1.00 35.63 405 LYS A O 1
ATOM 3091 N N . VAL A 1 406 ? 60.306 48.129 49.715 1.00 36.30 406 VAL A N 1
ATOM 3092 C CA . VAL A 1 406 ? 61.553 47.796 49.052 1.00 35.38 406 VAL A CA 1
ATOM 3093 C C . VAL A 1 406 ? 61.505 46.310 48.659 1.00 35.94 406 VAL A C 1
ATOM 3094 O O . VAL A 1 406 ? 61.831 45.962 47.523 1.00 33.94 406 VAL A O 1
ATOM 3098 N N . LEU A 1 407 ? 61.056 45.470 49.573 1.00 35.47 407 LEU A N 1
ATOM 3099 C CA . LEU A 1 407 ? 61.019 44.043 49.313 1.00 36.98 407 LEU A CA 1
ATOM 3100 C C . LEU A 1 407 ? 60.045 43.715 48.199 1.00 37.57 407 LEU A C 1
ATOM 3101 O O . LEU A 1 407 ? 60.307 42.800 47.368 1.00 33.97 407 LEU A O 1
ATOM 3106 N N . ARG A 1 408 ? 58.908 44.412 48.186 1.00 35.92 408 ARG A N 1
ATOM 3107 C CA . ARG A 1 408 ? 57.947 44.183 47.108 1.00 36.88 408 ARG A CA 1
ATOM 3108 C C . ARG A 1 408 ? 58.544 44.428 45.730 1.00 34.32 408 ARG A C 1
ATOM 3109 O O . ARG A 1 408 ? 58.392 43.620 44.806 1.00 35.06 408 ARG A O 1
ATOM 3117 N N . LEU A 1 409 ? 59.314 45.501 45.625 1.00 35.59 409 LEU A N 1
ATOM 3118 C CA . LEU A 1 409 ? 59.930 45.851 44.372 1.00 34.39 409 LEU A CA 1
ATOM 3119 C C . LEU A 1 409 ? 61.071 44.885 44.000 1.00 35.18 409 LEU A C 1
ATOM 3120 O O . LEU A 1 409 ? 61.194 44.501 42.829 1.00 35.47 409 LEU A O 1
ATOM 3125 N N . VAL A 1 410 ? 61.951 44.539 44.935 1.00 32.89 410 VAL A N 1
ATOM 3126 C CA . VAL A 1 410 ? 63.051 43.673 44.555 1.00 35.09 410 VAL A CA 1
ATOM 3127 C C . VAL A 1 410 ? 62.548 42.280 44.191 1.00 32.80 410 VAL A C 1
ATOM 3128 O O . VAL A 1 410 ? 63.031 41.695 43.247 1.00 35.86 410 VAL A O 1
ATOM 3132 N N . CYS A 1 411 ? 61.500 41.817 44.849 1.00 32.67 411 CYS A N 1
ATOM 3133 C CA . CYS A 1 411 ? 60.830 40.583 44.465 1.00 34.98 411 CYS A CA 1
ATOM 3134 C C . CYS A 1 411 ? 60.114 40.693 43.121 1.00 35.55 411 CYS A C 1
ATOM 3135 O O . CYS A 1 411 ? 60.074 39.730 42.337 1.00 36.76 411 CYS A O 1
ATOM 3138 N N . LEU A 1 412 ? 59.514 41.845 42.859 1.00 35.46 412 LEU A N 1
ATOM 3139 C CA . LEU A 1 412 ? 58.855 42.041 41.580 1.00 35.24 412 LEU A CA 1
ATOM 3140 C C . LEU A 1 412 ? 59.893 41.904 40.476 1.00 36.92 412 LEU A C 1
ATOM 3141 O O . LEU A 1 412 ? 59.699 41.177 39.524 1.00 39.72 412 LEU A O 1
ATOM 3146 N N . GLN A 1 413 ? 61.030 42.551 40.665 1.00 35.82 413 GLN A N 1
ATOM 3147 C CA . GLN A 1 413 ? 62.126 42.411 39.743 1.00 35.77 413 GLN A CA 1
ATOM 3148 C C . GLN A 1 413 ? 62.567 40.943 39.522 1.00 36.21 413 GLN A C 1
ATOM 3149 O O . GLN A 1 413 ? 62.813 40.498 38.395 1.00 31.04 413 GLN A O 1
ATOM 3155 N N . SER A 1 414 ? 62.730 40.241 40.632 1.00 35.89 414 SER A N 1
ATOM 3156 C CA . SER A 1 414 ? 63.213 38.904 40.577 1.00 36.48 414 SER A CA 1
ATOM 3157 C C . SER A 1 414 ? 62.228 38.007 39.808 1.00 35.20 414 SER A C 1
ATOM 3158 O O . SER A 1 414 ? 62.616 37.214 38.972 1.00 34.21 414 SER A O 1
ATOM 3161 N N . VAL A 1 415 ? 60.946 38.149 40.067 1.00 35.11 415 VAL A N 1
ATOM 3162 C CA . VAL A 1 415 ? 59.968 37.311 39.398 1.00 34.05 415 VAL A CA 1
ATOM 3163 C C . VAL A 1 415 ? 59.863 37.676 37.917 1.00 34.76 415 VAL A C 1
ATOM 3164 O O . VAL A 1 415 ? 59.694 36.806 37.105 1.00 35.57 415 VAL A O 1
ATOM 3168 N N . CYS A 1 416 ? 59.913 38.953 37.555 1.00 34.66 416 CYS A N 1
ATOM 3169 C CA . CYS A 1 416 ? 59.903 39.335 36.125 1.00 36.77 416 CYS A CA 1
ATOM 3170 C C . CYS A 1 416 ? 61.193 38.873 35.417 1.00 40.77 416 CYS A C 1
ATOM 3171 O O . CYS A 1 416 ? 61.209 38.737 34.201 1.00 45.08 416 CYS A O 1
ATOM 3174 N N . ASN A 1 417 ? 62.258 38.598 36.169 1.00 39.84 417 ASN A N 1
ATOM 3175 C CA . ASN A 1 417 ? 63.531 38.181 35.574 1.00 39.57 417 ASN A CA 1
ATOM 3176 C C . ASN A 1 417 ? 63.886 36.695 35.755 1.00 40.64 417 ASN A C 1
ATOM 3177 O O . ASN A 1 417 ? 64.887 36.247 35.222 1.00 41.04 417 ASN A O 1
ATOM 3182 N N . SER A 1 418 ? 63.048 35.941 36.463 1.00 40.79 418 SER A N 1
ATOM 3183 C CA . SER A 1 418 ? 63.379 34.565 36.911 1.00 44.44 418 SER A CA 1
ATOM 3184 C C . SER A 1 418 ? 64.627 34.538 37.771 1.00 43.55 418 SER A C 1
ATOM 3185 O O . SER A 1 418 ? 65.524 33.722 37.551 1.00 44.48 418 SER A O 1
ATOM 3188 N N . GLY A 1 419 ? 64.666 35.403 38.773 1.00 41.54 419 GLY A N 1
ATOM 3189 C CA . GLY A 1 419 ? 65.811 35.488 39.651 1.00 40.15 419 GLY A CA 1
ATOM 3190 C C . GLY A 1 419 ? 66.797 36.476 39.087 1.00 43.45 419 GLY A C 1
ATOM 3191 O O . GLY A 1 419 ? 66.636 36.939 37.974 1.00 45.72 419 GLY A O 1
ATOM 3192 N N . LEU A 1 420 ? 67.769 36.868 39.904 1.00 45.73 420 LEU A N 1
ATOM 3193 C CA . LEU A 1 420 ? 68.714 37.923 39.556 1.00 44.71 420 LEU A CA 1
ATOM 3194 C C . LEU A 1 420 ? 70.117 37.342 39.506 1.00 43.55 420 LEU A C 1
ATOM 3195 O O . LEU A 1 420 ? 70.340 36.289 40.044 1.00 42.59 420 LEU A O 1
ATOM 3200 N N . LYS A 1 421 ? 71.039 38.001 38.830 1.00 47.76 421 LYS A N 1
ATOM 3201 C CA . LYS A 1 421 ? 72.437 37.558 38.782 1.00 54.24 421 LYS A CA 1
ATOM 3202 C C . LYS A 1 421 ? 72.990 37.712 40.144 1.00 52.21 421 LYS A C 1
ATOM 3203 O O . LYS A 1 421 ? 72.438 38.488 40.918 1.00 54.18 421 LYS A O 1
ATOM 3209 N N . GLN A 1 422 ? 74.124 37.065 40.403 1.00 57.71 422 GLN A N 1
ATOM 3210 C CA . GLN A 1 422 ? 74.758 37.125 41.715 1.00 61.43 422 GLN A CA 1
ATOM 3211 C C . GLN A 1 422 ? 75.114 38.540 42.123 1.00 61.07 422 GLN A C 1
ATOM 3212 O O . GLN A 1 422 ? 74.821 38.940 43.243 1.00 63.52 422 GLN A O 1
ATOM 3218 N N . LYS A 1 423 ? 75.727 39.291 41.214 1.00 59.11 423 LYS A N 1
ATOM 3219 C CA . LYS A 1 423 ? 76.208 40.624 41.527 1.00 61.68 423 LYS A CA 1
ATOM 3220 C C . LYS A 1 423 ? 75.039 41.491 42.011 1.00 56.66 423 LYS A C 1
ATOM 3221 O O . LYS A 1 423 ? 75.186 42.261 42.959 1.00 51.22 423 LYS A O 1
ATOM 3227 N N . VAL A 1 424 ? 73.869 41.304 41.388 1.00 51.31 424 VAL A N 1
ATOM 3228 C CA . VAL A 1 424 ? 72.686 42.093 41.687 1.00 45.99 424 VAL A CA 1
ATOM 3229 C C . VAL A 1 424 ? 71.935 41.579 42.919 1.00 45.83 424 VAL A C 1
ATOM 3230 O O . VAL A 1 424 ? 71.589 42.370 43.793 1.00 46.97 424 VAL A O 1
ATOM 3234 N N . LEU A 1 425 ? 71.712 40.279 43.030 1.00 44.34 425 LEU A N 1
ATOM 3235 C CA . LEU A 1 425 ? 71.100 39.751 44.265 1.00 47.11 425 LEU A CA 1
ATOM 3236 C C . LEU A 1 425 ? 71.913 40.085 45.504 1.00 45.43 425 LEU A C 1
ATOM 3237 O O . LEU A 1 425 ? 71.353 40.500 46.492 1.00 44.84 425 LEU A O 1
ATOM 3242 N N . ASP A 1 426 ? 73.234 39.930 45.429 1.00 46.08 426 ASP A N 1
ATOM 3243 C CA . ASP A 1 426 ? 74.114 40.179 46.566 1.00 47.06 426 ASP A CA 1
ATOM 3244 C C . ASP A 1 426 ? 74.158 41.634 46.938 1.00 46.63 426 ASP A C 1
ATOM 3245 O O . ASP A 1 426 ? 74.282 41.979 48.118 1.00 46.81 426 ASP A O 1
ATOM 3250 N N . TYR A 1 427 ? 74.079 42.502 45.934 1.00 47.31 427 TYR A N 1
ATOM 3251 C CA . TYR A 1 427 ? 74.098 43.911 46.213 1.00 44.97 427 TYR A CA 1
ATOM 3252 C C . TYR A 1 427 ? 72.829 44.241 47.005 1.00 45.87 427 TYR A C 1
ATOM 3253 O O . TYR A 1 427 ? 72.897 44.894 48.040 1.00 45.04 427 TYR A O 1
ATOM 3262 N N . TYR A 1 428 ? 71.684 43.698 46.594 1.00 42.46 428 TYR A N 1
ATOM 3263 C CA . TYR A 1 428 ? 70.483 44.069 47.254 1.00 40.36 428 TYR A CA 1
ATOM 3264 C C . TYR A 1 428 ? 70.422 43.516 48.675 1.00 42.92 428 TYR A C 1
ATOM 3265 O O . TYR A 1 428 ? 69.935 44.197 49.573 1.00 44.19 428 TYR A O 1
ATOM 3274 N N . LYS A 1 429 ? 70.868 42.275 48.868 1.00 43.73 429 LYS A N 1
ATOM 3275 C CA . LYS A 1 429 ? 70.901 41.678 50.181 1.00 45.25 429 LYS A CA 1
ATOM 3276 C C . LYS A 1 429 ? 71.831 42.441 51.129 1.00 45.61 429 LYS A C 1
ATOM 3277 O O . LYS A 1 429 ? 71.436 42.804 52.260 1.00 46.67 429 LYS A O 1
ATOM 3283 N N . ARG A 1 430 ? 73.020 42.770 50.675 1.00 44.77 430 ARG A N 1
ATOM 3284 C CA . ARG A 1 430 ? 73.945 43.508 51.545 1.00 50.97 430 ARG A CA 1
ATOM 3285 C C . ARG A 1 430 ? 73.366 44.875 51.980 1.00 49.08 430 ARG A C 1
ATOM 3286 O O . ARG A 1 430 ? 73.451 45.235 53.138 1.00 51.50 430 ARG A O 1
ATOM 3294 N N . GLU A 1 431 ? 72.718 45.600 51.083 1.00 47.83 431 GLU A N 1
ATOM 3295 C CA . GLU A 1 431 ? 72.166 46.924 51.415 1.00 46.93 431 GLU A CA 1
ATOM 3296 C C . GLU A 1 431 ? 70.945 46.866 52.321 1.00 43.14 431 GLU A C 1
ATOM 3297 O O . GLU A 1 431 ? 70.766 47.724 53.197 1.00 42.65 431 GLU A O 1
ATOM 3303 N N . ILE A 1 432 ? 70.084 45.873 52.067 1.00 39.85 432 ILE A N 1
ATOM 3304 C CA . ILE A 1 432 ? 68.927 45.623 52.887 1.00 38.82 432 ILE A CA 1
ATOM 3305 C C . ILE A 1 432 ? 69.382 45.261 54.333 1.00 40.13 432 ILE A C 1
ATOM 3306 O O . ILE A 1 432 ? 68.963 45.898 55.286 1.00 43.14 432 ILE A O 1
ATOM 3311 N N . LEU A 1 433 ? 70.251 44.274 54.463 1.00 41.74 433 LEU A N 1
ATOM 3312 C CA . LEU A 1 433 ? 70.799 43.878 55.776 1.00 46.64 433 LEU A CA 1
ATOM 3313 C C . LEU A 1 433 ? 71.455 45.050 56.507 1.00 50.89 433 LEU A C 1
ATOM 3314 O O . LEU A 1 433 ? 71.158 45.279 57.676 1.00 52.44 433 LEU A O 1
ATOM 3319 N N . GLN A 1 434 ? 72.316 45.789 55.805 1.00 51.73 434 GLN A N 1
ATOM 3320 C CA . GLN A 1 434 ? 73.017 46.896 56.400 1.00 55.65 434 GLN A CA 1
ATOM 3321 C C . GLN A 1 434 ? 72.092 47.984 56.870 1.00 52.26 434 GLN A C 1
ATOM 3322 O O . GLN A 1 434 ? 72.368 48.634 57.879 1.00 51.31 434 GLN A O 1
ATOM 3328 N N . THR A 1 435 ? 71.025 48.222 56.120 1.00 48.78 435 THR A N 1
ATOM 3329 C CA . THR A 1 435 ? 70.120 49.352 56.417 1.00 49.96 435 THR A CA 1
ATOM 3330 C C . THR A 1 435 ? 69.004 49.012 57.423 1.00 48.09 435 THR A C 1
ATOM 3331 O O . THR A 1 435 ? 68.632 49.835 58.248 1.00 48.69 435 THR A O 1
ATOM 3335 N N . TYR A 1 436 ? 68.455 47.801 57.322 1.00 47.33 436 TYR A N 1
ATOM 3336 C CA . TYR A 1 436 ? 67.280 47.433 58.098 1.00 44.12 436 TYR A CA 1
ATOM 3337 C C . TYR A 1 436 ? 67.617 46.392 59.170 1.00 44.70 436 TYR A C 1
ATOM 3338 O O . TYR A 1 436 ? 66.817 46.129 60.031 1.00 43.15 436 TYR A O 1
ATOM 3347 N N . GLY A 1 437 ? 68.822 45.838 59.132 1.00 46.87 437 GLY A N 1
ATOM 3348 C CA . GLY A 1 437 ? 69.337 45.024 60.238 1.00 46.33 437 GLY A CA 1
ATOM 3349 C C . GLY A 1 437 ? 69.487 43.570 59.831 1.00 46.34 437 GLY A C 1
ATOM 3350 O O . GLY A 1 437 ? 68.753 43.079 58.982 1.00 45.61 437 GLY A O 1
ATOM 3351 N N . TYR A 1 438 ? 70.415 42.872 60.473 1.00 49.63 438 TYR A N 1
ATOM 3352 C CA . TYR A 1 438 ? 70.786 41.503 60.115 1.00 51.36 438 TYR A CA 1
ATOM 3353 C C . TYR A 1 438 ? 69.741 40.458 60.541 1.00 51.09 438 TYR A C 1
ATOM 3354 O O . TYR A 1 438 ? 69.771 39.319 60.068 1.00 49.78 438 TYR A O 1
ATOM 3363 N N . GLU A 1 439 ? 68.782 40.855 61.377 1.00 50.32 439 GLU A N 1
ATOM 3364 C CA . GLU A 1 439 ? 67.630 40.018 61.655 1.00 51.29 439 GLU A CA 1
ATOM 3365 C C . GLU A 1 439 ? 66.945 39.578 60.340 1.00 50.15 439 GLU A C 1
ATOM 3366 O O . GLU A 1 439 ? 66.347 38.491 60.260 1.00 48.60 439 GLU A O 1
ATOM 3372 N N . HIS A 1 440 ? 67.050 40.410 59.308 1.00 48.51 440 HIS A N 1
ATOM 3373 C CA . HIS A 1 440 ? 66.345 40.177 58.041 1.00 47.11 440 HIS A CA 1
ATOM 3374 C C . HIS A 1 440 ? 66.979 39.149 57.154 1.00 45.78 440 HIS A C 1
ATOM 3375 O O . HIS A 1 440 ? 66.496 38.883 56.082 1.00 46.90 440 HIS A O 1
ATOM 3382 N N . ILE A 1 441 ? 68.038 38.541 57.621 1.00 45.92 441 ILE A N 1
ATOM 3383 C CA . ILE A 1 441 ? 68.470 37.304 57.003 1.00 48.92 441 ILE A CA 1
ATOM 3384 C C . ILE A 1 441 ? 67.465 36.129 57.088 1.00 49.56 441 ILE A C 1
ATOM 3385 O O . ILE A 1 441 ? 67.492 35.260 56.237 1.00 48.93 441 ILE A O 1
ATOM 3390 N N . LEU A 1 442 ? 66.586 36.096 58.098 1.00 47.22 442 LEU A N 1
ATOM 3391 C CA . LEU A 1 442 ? 65.447 35.161 58.077 1.00 48.49 442 LEU A CA 1
ATOM 3392 C C . LEU A 1 442 ? 64.528 35.571 56.901 1.00 46.26 442 LEU A C 1
ATOM 3393 O O . LEU A 1 442 ? 64.155 34.754 56.071 1.00 44.15 442 LEU A O 1
ATOM 3398 N N . THR A 1 443 ? 64.169 36.844 56.875 1.00 44.64 443 THR A N 1
ATOM 3399 C CA . THR A 1 443 ? 63.331 37.392 55.858 1.00 44.27 443 THR A CA 1
ATOM 3400 C C . THR A 1 443 ? 63.818 36.993 54.464 1.00 42.70 443 THR A C 1
ATOM 3401 O O . THR A 1 443 ? 63.052 36.478 53.674 1.00 40.73 443 THR A O 1
ATOM 3405 N N . LEU A 1 444 ? 65.099 37.153 54.168 1.00 43.77 444 LEU A N 1
ATOM 3406 C CA . LEU A 1 444 ? 65.585 36.835 52.802 1.00 46.20 444 LEU A CA 1
ATOM 3407 C C . LEU A 1 444 ? 65.596 35.322 52.489 1.00 45.36 444 LEU A C 1
ATOM 3408 O O . LEU A 1 444 ? 65.255 34.878 51.385 1.00 43.18 444 LEU A O 1
ATOM 3413 N N . HIS A 1 445 ? 65.949 34.526 53.481 1.00 47.37 445 HIS A N 1
ATOM 3414 C CA . HIS A 1 445 ? 65.848 33.083 53.352 1.00 51.11 445 HIS A CA 1
ATOM 3415 C C . HIS A 1 445 ? 64.417 32.654 53.007 1.00 45.77 445 HIS A C 1
ATOM 3416 O O . HIS A 1 445 ? 64.214 31.858 52.095 1.00 43.93 445 HIS A O 1
ATOM 3423 N N . ASN A 1 446 ? 63.435 33.237 53.684 1.00 42.38 446 ASN A N 1
ATOM 3424 C CA . ASN A 1 446 ? 62.044 32.916 53.398 1.00 41.48 446 ASN A CA 1
ATOM 3425 C C . ASN A 1 446 ? 61.595 33.343 52.015 1.00 41.00 446 ASN A C 1
ATOM 3426 O O . ASN A 1 446 ? 60.830 32.618 51.373 1.00 42.98 446 ASN A O 1
ATOM 3431 N N . LEU A 1 447 ? 62.050 34.501 51.560 1.00 39.00 447 LEU A N 1
ATOM 3432 C CA . LEU A 1 447 ? 61.644 34.999 50.243 1.00 40.37 447 LEU A CA 1
ATOM 3433 C C . LEU A 1 447 ? 62.254 34.128 49.148 1.00 41.60 447 LEU A C 1
ATOM 3434 O O . LEU A 1 447 ? 61.689 33.974 48.088 1.00 39.71 447 LEU A O 1
ATOM 3439 N N . GLU A 1 448 ? 63.426 33.568 49.403 1.00 46.03 448 GLU A N 1
ATOM 3440 C CA . GLU A 1 448 ? 64.030 32.675 48.421 1.00 46.12 448 GLU A CA 1
ATOM 3441 C C . GLU A 1 448 ? 63.303 31.326 48.405 1.00 46.11 448 GLU A C 1
ATOM 3442 O O . GLU A 1 448 ? 62.996 30.812 47.341 1.00 40.31 448 GLU A O 1
ATOM 3448 N N . LYS A 1 449 ? 63.024 30.761 49.582 1.00 45.98 449 LYS A N 1
ATOM 3449 C CA . LYS A 1 449 ? 62.325 29.469 49.630 1.00 45.35 449 LYS A CA 1
ATOM 3450 C C . LYS A 1 449 ? 60.952 29.622 48.975 1.00 43.42 449 LYS A C 1
ATOM 3451 O O . LYS A 1 449 ? 60.442 28.700 48.369 1.00 47.07 449 LYS A O 1
ATOM 3453 N N . ALA A 1 450 ? 60.361 30.793 49.076 1.00 40.41 450 ALA A N 1
ATOM 3454 C CA . ALA A 1 450 ? 59.054 31.050 48.513 1.00 41.33 450 ALA A CA 1
ATOM 3455 C C . ALA A 1 450 ? 59.044 31.394 47.023 1.00 41.90 450 ALA A C 1
ATOM 3456 O O . ALA A 1 450 ? 57.971 31.581 46.478 1.00 41.87 450 ALA A O 1
ATOM 3458 N N . GLY A 1 451 ? 60.207 31.492 46.371 1.00 41.38 451 GLY A N 1
ATOM 3459 C CA . GLY A 1 451 ? 60.302 31.828 44.944 1.00 42.03 451 GLY A CA 1
ATOM 3460 C C . GLY A 1 451 ? 60.299 33.333 44.638 1.00 42.85 451 GLY A C 1
ATOM 3461 O O . GLY A 1 451 ? 60.333 33.748 43.480 1.00 43.54 451 GLY A O 1
ATOM 3462 N N . LEU A 1 452 ? 60.312 34.158 45.668 1.00 40.05 452 LEU A N 1
ATOM 3463 C CA . LEU A 1 452 ? 60.126 35.570 45.467 1.00 42.15 452 LEU A CA 1
ATOM 3464 C C . LEU A 1 452 ? 61.399 36.350 45.137 1.00 39.47 452 LEU A C 1
ATOM 3465 O O . LEU A 1 452 ? 61.340 37.358 44.458 1.00 42.83 452 LEU A O 1
ATOM 3470 N N . LEU A 1 453 ? 62.533 35.921 45.662 1.00 43.12 453 LEU A N 1
ATOM 3471 C CA . LEU A 1 453 ? 63.771 36.687 45.535 1.00 45.21 453 LEU A CA 1
ATOM 3472 C C . LEU A 1 453 ? 64.807 35.657 45.589 1.00 43.04 453 LEU A C 1
ATOM 3473 O O . LEU A 1 453 ? 65.082 35.150 46.654 1.00 44.24 453 LEU A O 1
ATOM 3478 N N . LYS A 1 454 ? 65.332 35.302 44.417 1.00 44.54 454 LYS A N 1
ATOM 3479 C CA . LYS A 1 454 ? 66.212 34.171 44.304 1.00 45.49 454 LYS A CA 1
ATOM 3480 C C . LYS A 1 454 ? 67.271 34.447 43.285 1.00 45.94 454 LYS A C 1
ATOM 3481 O O . LYS A 1 454 ? 67.150 35.403 42.527 1.00 44.19 454 LYS A O 1
ATOM 3487 N N . PRO A 1 455 ? 68.338 33.623 43.264 1.00 47.91 455 PRO A N 1
ATOM 3488 C CA . PRO A 1 455 ? 69.346 33.790 42.205 1.00 49.46 455 PRO A CA 1
ATOM 3489 C C . PRO A 1 455 ? 68.802 33.132 41.017 1.00 49.02 455 PRO A C 1
ATOM 3490 O O . PRO A 1 455 ? 68.064 32.185 41.176 1.00 49.53 455 PRO A O 1
ATOM 3494 N N . GLN A 1 456 ? 69.109 33.648 39.837 1.00 50.95 456 GLN A N 1
ATOM 3495 C CA . GLN A 1 456 ? 68.698 32.970 38.609 1.00 53.56 456 GLN A CA 1
ATOM 3496 C C . GLN A 1 456 ? 69.488 31.675 38.370 1.00 60.16 456 GLN A C 1
ATOM 3497 O O . GLN A 1 456 ? 70.521 31.427 38.999 1.00 61.43 456 GLN A O 1
ATOM 3503 N N . THR A 1 457 ? 69.006 30.866 37.441 1.00 66.44 457 THR A N 1
ATOM 3504 C CA . THR A 1 457 ? 69.702 29.649 37.082 1.00 75.61 457 THR A CA 1
ATOM 3505 C C . THR A 1 457 ? 70.765 29.879 36.003 1.00 85.72 457 THR A C 1
ATOM 3506 O O . THR A 1 457 ? 71.728 29.109 35.927 1.00 93.63 457 THR A O 1
ATOM 3510 N N . GLY A 1 458 ? 70.579 30.892 35.152 1.00 86.45 458 GLY A N 1
ATOM 3511 C CA . GLY A 1 458 ? 71.426 31.058 33.958 1.00 86.32 458 GLY A CA 1
ATOM 3512 C C . GLY A 1 458 ? 70.908 30.299 32.742 1.00 83.03 458 GLY A C 1
ATOM 3513 O O . GLY A 1 458 ? 71.482 30.384 31.662 1.00 86.64 458 GLY A O 1
ATOM 3514 N N . GLY A 1 459 ? 69.837 29.526 32.920 1.00 81.75 459 GLY A N 1
ATOM 3515 C CA . GLY A 1 459 ? 68.941 29.172 31.813 1.00 79.62 459 GLY A CA 1
ATOM 3516 C C . GLY A 1 459 ? 68.242 30.411 31.245 1.00 74.76 459 GLY A C 1
ATOM 3517 O O . GLY A 1 459 ? 68.481 31.548 31.698 1.00 75.32 459 GLY A O 1
ATOM 3518 N N . ARG A 1 460 ? 67.397 30.196 30.237 1.00 69.54 460 ARG A N 1
ATOM 3519 C CA . ARG A 1 460 ? 66.623 31.275 29.623 1.00 64.14 460 ARG A CA 1
ATOM 3520 C C . ARG A 1 460 ? 65.564 31.711 30.634 1.00 59.76 460 ARG A C 1
ATOM 3521 O O . ARG A 1 460 ? 64.982 30.869 31.305 1.00 56.83 460 ARG A O 1
ATOM 3523 N N . ASN A 1 461 ? 65.375 33.022 30.779 1.00 56.27 461 ASN A N 1
ATOM 3524 C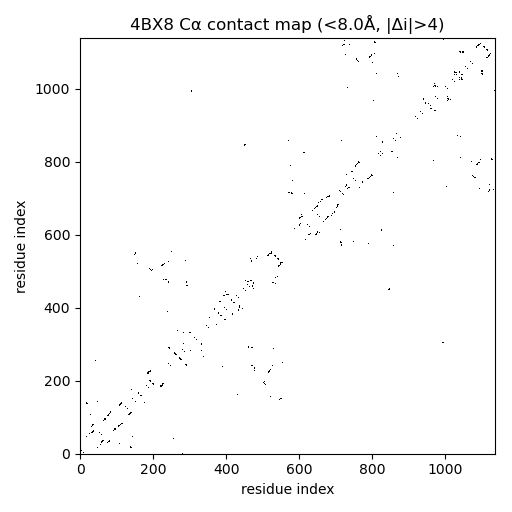 CA . ASN A 1 461 ? 64.217 33.598 31.467 1.00 53.10 461 ASN A CA 1
ATOM 3525 C C . ASN A 1 461 ? 62.925 33.403 30.661 1.00 52.50 461 ASN A C 1
ATOM 3526 O O . ASN A 1 461 ? 62.719 34.044 29.643 1.00 50.94 461 ASN A O 1
ATOM 3531 N N . ASN A 1 462 ? 62.034 32.564 31.168 1.00 56.28 462 ASN A N 1
ATOM 3532 C CA . ASN A 1 462 ? 60.761 32.268 30.508 1.00 57.62 462 ASN A CA 1
ATOM 3533 C C . ASN A 1 462 ? 59.647 33.317 30.636 1.00 55.80 462 ASN A C 1
ATOM 3534 O O . ASN A 1 462 ? 58.662 33.274 29.879 1.00 55.37 462 ASN A O 1
ATOM 3539 N N . TYR A 1 463 ? 59.757 34.231 31.591 1.00 50.02 463 TYR A N 1
ATOM 3540 C CA . TYR A 1 463 ? 58.652 35.139 31.808 1.00 48.46 463 TYR A CA 1
ATOM 3541 C C . TYR A 1 463 ? 58.208 35.973 30.583 1.00 48.21 463 TYR A C 1
ATOM 3542 O O . TYR A 1 463 ? 57.007 36.225 30.401 1.00 47.06 463 TYR A O 1
ATOM 3551 N N . PRO A 1 464 ? 59.159 36.418 29.744 1.00 49.00 464 PRO A N 1
ATOM 3552 C CA . PRO A 1 464 ? 58.771 37.158 28.548 1.00 46.52 464 PRO A CA 1
ATOM 3553 C C . PRO A 1 464 ? 57.918 36.348 27.616 1.00 47.09 464 PRO A C 1
ATOM 3554 O O . PRO A 1 464 ? 57.002 36.877 27.023 1.00 50.12 464 PRO A O 1
ATOM 3558 N N . THR A 1 465 ? 58.208 35.059 27.489 1.00 51.10 465 THR A N 1
ATOM 3559 C CA . THR A 1 465 ? 57.406 34.188 26.658 1.00 51.65 465 THR A CA 1
ATOM 3560 C C . THR A 1 465 ? 56.005 34.102 27.190 1.00 50.20 465 THR A C 1
ATOM 3561 O O . THR A 1 465 ? 55.043 34.123 26.427 1.00 51.83 465 THR A O 1
ATOM 3565 N N . ILE A 1 466 ? 55.871 34.012 28.505 1.00 46.15 466 ILE A N 1
ATOM 3566 C CA . ILE A 1 466 ? 54.545 33.905 29.094 1.00 46.32 466 ILE A CA 1
ATOM 3567 C C . ILE A 1 466 ? 53.787 35.197 28.925 1.00 45.12 466 ILE A C 1
ATOM 3568 O O . ILE A 1 466 ? 52.609 35.214 28.550 1.00 46.81 466 ILE A O 1
ATOM 3573 N N . ARG A 1 467 ? 54.488 36.289 29.166 1.00 45.44 467 ARG A N 1
ATOM 3574 C CA . ARG A 1 467 ? 53.885 37.613 29.114 1.00 45.32 467 ARG A CA 1
ATOM 3575 C C . ARG A 1 467 ? 53.325 37.900 27.730 1.00 45.61 467 ARG A C 1
ATOM 3576 O O . ARG A 1 467 ? 52.204 38.357 27.585 1.00 44.41 467 ARG A O 1
ATOM 3584 N N . LYS A 1 468 ? 54.111 37.599 26.715 1.00 49.74 468 LYS A N 1
ATOM 3585 C CA . LYS A 1 468 ? 53.718 37.876 25.371 1.00 49.39 468 LYS A CA 1
ATOM 3586 C C . LYS A 1 468 ? 52.523 37.018 24.968 1.00 50.20 468 LYS A C 1
ATOM 3587 O O . LYS A 1 468 ? 51.505 37.544 24.515 1.00 51.46 468 LYS A O 1
ATOM 3593 N N . THR A 1 469 ? 52.680 35.704 25.121 1.00 47.77 469 THR A N 1
ATOM 3594 C CA . THR A 1 469 ? 51.714 34.690 24.738 1.00 46.64 469 THR A CA 1
ATOM 3595 C C . THR A 1 469 ? 50.350 34.843 25.382 1.00 46.57 469 THR A C 1
ATOM 3596 O O . THR A 1 469 ? 49.348 34.468 24.794 1.00 49.77 469 THR A O 1
ATOM 3600 N N . LEU A 1 470 ? 50.323 35.291 26.626 1.00 43.27 470 LEU A N 1
ATOM 3601 C CA . LEU A 1 470 ? 49.093 35.540 27.307 1.00 41.61 470 LEU A CA 1
ATOM 3602 C C . LEU A 1 470 ? 48.800 37.059 27.438 1.00 42.28 470 LEU A C 1
ATOM 3603 O O . LEU A 1 470 ? 47.875 37.469 28.168 1.00 42.75 470 LEU A O 1
ATOM 3608 N N . ARG A 1 471 ? 49.562 37.891 26.752 1.00 41.09 471 ARG A N 1
ATOM 3609 C CA . ARG A 1 471 ? 49.256 39.338 26.700 1.00 45.46 471 ARG A CA 1
ATOM 3610 C C . ARG A 1 471 ? 49.070 39.952 28.087 1.00 44.55 471 ARG A C 1
ATOM 3611 O O . ARG A 1 471 ? 48.040 40.545 28.381 1.00 46.70 471 ARG A O 1
ATOM 3619 N N . LEU A 1 472 ? 50.081 39.805 28.935 1.00 40.43 472 LEU A N 1
ATOM 3620 C CA . LEU A 1 472 ? 49.999 40.248 30.302 1.00 40.09 472 LEU A CA 1
ATOM 3621 C C . LEU A 1 472 ? 50.306 41.706 30.480 1.00 37.56 472 LEU A C 1
ATOM 3622 O O . LEU A 1 472 ? 50.005 42.266 31.521 1.00 43.51 472 LEU A O 1
ATOM 3627 N N . TRP A 1 473 ? 51.017 42.279 29.539 1.00 38.21 473 TRP A N 1
ATOM 3628 C CA . TRP A 1 473 ? 51.310 43.717 29.547 1.00 38.93 473 TRP A CA 1
ATOM 3629 C C . TRP A 1 473 ? 50.814 44.330 28.263 1.00 43.08 473 TRP A C 1
ATOM 3630 O O . TRP A 1 473 ? 51.139 43.832 27.198 1.00 47.14 473 TRP A O 1
ATOM 3641 N N . MET A 1 474 ? 49.994 45.371 28.378 1.00 44.44 474 MET A N 1
ATOM 3642 C CA . MET A 1 474 ? 49.598 46.215 27.264 1.00 45.94 474 MET A CA 1
ATOM 3643 C C . MET A 1 474 ? 49.772 47.687 27.633 1.00 46.41 474 MET A C 1
ATOM 3644 O O . MET A 1 474 ? 49.458 48.116 28.757 1.00 44.79 474 MET A O 1
ATOM 3649 N N . ASP A 1 475 ? 50.252 48.469 26.689 1.00 47.66 475 ASP A N 1
ATOM 3650 C CA . ASP A 1 475 ? 50.340 49.923 26.857 1.00 49.68 475 ASP A CA 1
ATOM 3651 C C . ASP A 1 475 ? 48.972 50.608 26.636 1.00 48.99 475 ASP A C 1
ATOM 3652 O O . ASP A 1 475 ? 48.089 50.081 25.926 1.00 44.07 475 ASP A O 1
ATOM 3657 N N . ASP A 1 476 ? 48.825 51.803 27.216 1.00 51.13 476 ASP A N 1
ATOM 3658 C CA . ASP A 1 476 ? 47.674 52.674 26.965 1.00 61.73 476 ASP A CA 1
ATOM 3659 C C . ASP A 1 476 ? 46.327 51.953 27.021 1.00 60.17 476 ASP A C 1
ATOM 3660 O O . ASP A 1 476 ? 45.553 51.963 26.069 1.00 67.96 476 ASP A O 1
ATOM 3665 N N . VAL A 1 477 ? 46.060 51.363 28.163 1.00 53.68 477 VAL A N 1
ATOM 3666 C CA . VAL A 1 477 ? 44.862 50.601 28.399 1.00 53.16 477 VAL A CA 1
ATOM 3667 C C . VAL A 1 477 ? 43.729 51.559 28.782 1.00 51.04 477 VAL A C 1
ATOM 3668 O O . VAL A 1 477 ? 43.961 52.600 29.378 1.00 49.25 477 VAL A O 1
ATOM 3672 N N . ASN A 1 478 ? 42.496 51.220 28.458 1.00 49.56 478 ASN A N 1
ATOM 3673 C CA . ASN A 1 478 ? 41.390 52.118 28.804 1.00 47.02 478 ASN A CA 1
ATOM 3674 C C . ASN A 1 478 ? 40.970 51.859 30.219 1.00 45.74 478 ASN A C 1
ATOM 3675 O O . ASN A 1 478 ? 40.637 50.704 30.573 1.00 42.67 478 ASN A O 1
ATOM 3680 N N . GLU A 1 479 ? 41.024 52.910 31.040 1.00 42.89 479 GLU A N 1
ATOM 3681 C CA . GLU A 1 479 ? 40.700 52.806 32.455 1.00 42.76 479 GLU A CA 1
ATOM 3682 C C . GLU A 1 479 ? 39.277 53.228 32.762 1.00 42.74 479 GLU A C 1
ATOM 3683 O O . GLU A 1 479 ? 38.744 52.818 33.800 1.00 42.49 479 GLU A O 1
ATOM 3689 N N . GLN A 1 480 ? 38.677 53.990 31.852 1.00 42.34 480 GLN A N 1
ATOM 3690 C CA . GLN A 1 480 ? 37.328 54.533 31.988 1.00 42.47 480 GLN A CA 1
ATOM 3691 C C . GLN A 1 480 ? 36.217 53.569 31.547 1.00 46.01 480 GLN A C 1
ATOM 3692 O O . GLN A 1 480 ? 35.219 53.443 32.237 1.00 50.52 480 GLN A O 1
ATOM 3698 N N . ASN A 1 481 ? 36.384 52.922 30.394 1.00 45.87 481 ASN A N 1
ATOM 3699 C CA . ASN A 1 481 ? 35.540 51.816 29.941 1.00 47.37 481 ASN A CA 1
ATOM 3700 C C . ASN A 1 481 ? 36.429 50.645 29.565 1.00 44.87 481 ASN A C 1
ATOM 3701 O O . ASN A 1 481 ? 36.821 50.505 28.429 1.00 45.53 481 ASN A O 1
ATOM 3706 N N . PRO A 1 482 ? 36.818 49.842 30.557 1.00 43.91 482 PRO A N 1
ATOM 3707 C CA . PRO A 1 482 ? 37.779 48.792 30.295 1.00 43.65 482 PRO A CA 1
ATOM 3708 C C . PRO A 1 482 ? 37.318 47.802 29.252 1.00 41.78 482 PRO A C 1
ATOM 3709 O O . PRO A 1 482 ? 36.154 47.455 29.222 1.00 39.09 482 PRO A O 1
ATOM 3713 N N . THR A 1 483 ? 38.242 47.352 28.415 1.00 43.51 483 THR A N 1
ATOM 3714 C CA . THR A 1 483 ? 37.971 46.227 27.511 1.00 46.38 483 THR A CA 1
ATOM 3715 C C . THR A 1 483 ? 38.749 44.980 27.867 1.00 45.30 483 THR A C 1
ATOM 3716 O O . THR A 1 483 ? 38.609 43.972 27.176 1.00 44.75 483 THR A O 1
ATOM 3720 N N . ASP A 1 484 ? 39.621 45.051 28.877 1.00 42.66 484 ASP A N 1
ATOM 3721 C CA . ASP A 1 484 ? 40.424 43.903 29.251 1.00 43.40 484 ASP A CA 1
ATOM 3722 C C . ASP A 1 484 ? 40.714 43.927 30.745 1.00 41.10 484 ASP A C 1
ATOM 3723 O O . ASP A 1 484 ? 40.536 44.964 31.376 1.00 35.53 484 ASP A O 1
ATOM 3728 N N . ILE A 1 485 ? 41.107 42.768 31.305 1.00 39.08 485 ILE A N 1
ATOM 3729 C CA . ILE A 1 485 ? 41.330 42.633 32.744 1.00 36.76 485 ILE A CA 1
ATOM 3730 C C . ILE A 1 485 ? 42.534 43.451 33.242 1.00 35.47 485 ILE A C 1
ATOM 3731 O O . ILE A 1 485 ? 42.653 43.762 34.446 1.00 31.75 485 ILE A O 1
ATOM 3736 N N . SER A 1 486 ? 43.421 43.797 32.326 1.00 35.60 486 SER A N 1
ATOM 3737 C CA . SER A 1 486 ? 44.549 44.640 32.648 1.00 34.40 486 SER A CA 1
ATOM 3738 C C . SER A 1 486 ? 44.192 46.043 33.166 1.00 33.58 486 SER A C 1
ATOM 3739 O O . SER A 1 486 ? 45.086 46.751 33.592 1.00 33.43 486 SER A O 1
ATOM 3742 N N . TYR A 1 487 ? 42.928 46.462 33.099 1.00 33.42 487 TYR A N 1
ATOM 3743 C CA . TYR A 1 487 ? 42.553 47.804 33.597 1.00 33.10 487 TYR A CA 1
ATOM 3744 C C . TYR A 1 487 ? 42.826 47.896 35.111 1.00 34.62 487 TYR A C 1
ATOM 3745 O O . TYR A 1 487 ? 43.150 49.001 35.625 1.00 31.56 487 TYR A O 1
ATOM 3754 N N . VAL A 1 488 ? 42.752 46.744 35.814 1.00 30.05 488 VAL A N 1
ATOM 3755 C CA . VAL A 1 488 ? 42.956 46.770 37.243 1.00 30.05 488 VAL A CA 1
ATOM 3756 C C . VAL A 1 488 ? 44.382 47.119 37.666 1.00 29.56 488 VAL A C 1
ATOM 3757 O O . VAL A 1 488 ? 44.570 47.540 38.788 1.00 28.09 488 VAL A O 1
ATOM 3761 N N . TYR A 1 489 ? 45.378 46.920 36.813 1.00 31.39 489 TYR A N 1
ATOM 3762 C CA . TYR A 1 489 ? 46.732 47.389 37.093 1.00 31.53 489 TYR A CA 1
ATOM 3763 C C . TYR A 1 489 ? 47.174 48.356 35.977 1.00 34.85 489 TYR A C 1
ATOM 3764 O O . TYR A 1 489 ? 48.375 48.512 35.715 1.00 37.33 489 TYR A O 1
ATOM 3773 N N . SER A 1 490 ? 46.221 49.026 35.343 1.00 32.00 490 SER A N 1
ATOM 3774 C CA . SER A 1 490 ? 46.573 49.983 34.289 1.00 35.38 490 SER A CA 1
ATOM 3775 C C . SER A 1 490 ? 47.605 49.431 33.310 1.00 33.36 490 SER A C 1
ATOM 3776 O O . SER A 1 490 ? 48.505 50.155 32.868 1.00 34.07 490 SER A O 1
ATOM 3779 N N . GLY A 1 491 ? 47.471 48.162 32.951 1.00 33.72 491 GLY A N 1
ATOM 3780 C CA . GLY A 1 491 ? 48.386 47.542 31.944 1.00 35.51 491 GLY A CA 1
ATOM 3781 C C . GLY A 1 491 ? 48.714 46.072 32.128 1.00 37.13 491 GLY A C 1
ATOM 3782 O O . GLY A 1 491 ? 48.921 45.354 31.180 1.00 36.95 491 GLY A O 1
ATOM 3783 N N . TYR A 1 492 ? 48.780 45.631 33.369 1.00 37.42 492 TYR A N 1
ATOM 3784 C CA . TYR A 1 492 ? 49.117 44.270 33.652 1.00 36.00 492 TYR A CA 1
ATOM 3785 C C . TYR A 1 492 ? 47.847 43.483 33.869 1.00 36.00 492 TYR A C 1
ATOM 3786 O O . TYR A 1 492 ? 47.079 43.760 34.792 1.00 37.81 492 TYR A O 1
ATOM 3795 N N . ALA A 1 493 ? 47.661 42.476 33.046 1.00 35.98 493 ALA A N 1
ATOM 3796 C CA . ALA A 1 493 ? 46.593 41.531 33.193 1.00 35.77 493 ALA A CA 1
ATOM 3797 C C . ALA A 1 493 ? 46.984 40.415 34.179 1.00 36.42 493 ALA A C 1
ATOM 3798 O O . ALA A 1 493 ? 47.902 39.659 33.931 1.00 37.21 493 ALA A O 1
ATOM 3800 N N . PRO A 1 494 ? 46.303 40.312 35.318 1.00 39.58 494 PRO A N 1
ATOM 3801 C CA . PRO A 1 494 ? 46.739 39.253 36.275 1.00 39.24 494 PRO A CA 1
ATOM 3802 C C . PRO A 1 494 ? 46.847 37.846 35.640 1.00 39.99 494 PRO A C 1
ATOM 3803 O O . PRO A 1 494 ? 45.907 37.380 34.995 1.00 39.90 494 PRO A O 1
ATOM 3807 N N . LEU A 1 495 ? 48.011 37.206 35.766 1.00 43.42 495 LEU A N 1
ATOM 3808 C CA . LEU A 1 495 ? 48.242 35.886 35.120 1.00 42.58 495 LEU A CA 1
ATOM 3809 C C . LEU A 1 495 ? 47.209 34.951 35.640 1.00 40.09 495 LEU A C 1
ATOM 3810 O O . LEU A 1 495 ? 46.645 34.179 34.889 1.00 38.32 495 LEU A O 1
ATOM 3815 N N . SER A 1 496 ? 46.916 35.061 36.926 1.00 38.64 496 SER A N 1
ATOM 3816 C CA . SER A 1 496 ? 45.955 34.146 37.533 1.00 40.72 496 SER A CA 1
ATOM 3817 C C . SER A 1 496 ? 44.590 34.167 36.858 1.00 40.65 496 SER A C 1
ATOM 3818 O O . SER A 1 496 ? 44.061 33.132 36.487 1.00 43.93 496 SER A O 1
ATOM 3821 N N . VAL A 1 497 ? 44.047 35.366 36.700 1.00 43.91 497 VAL A N 1
ATOM 3822 C CA . VAL A 1 497 ? 42.741 35.589 36.064 1.00 40.71 497 VAL A CA 1
ATOM 3823 C C . VAL A 1 497 ? 42.790 35.269 34.582 1.00 40.15 497 VAL A C 1
ATOM 3824 O O . VAL A 1 497 ? 41.834 34.781 34.022 1.00 41.54 497 VAL A O 1
ATOM 3828 N N . ARG A 1 498 ? 43.918 35.543 33.949 1.00 39.15 498 ARG A N 1
ATOM 3829 C CA . ARG A 1 498 ? 44.060 35.242 32.525 1.00 37.93 498 ARG A CA 1
ATOM 3830 C C . ARG A 1 498 ? 43.932 33.732 32.368 1.00 39.92 498 ARG A C 1
ATOM 3831 O O . ARG A 1 498 ? 43.274 33.271 31.463 1.00 38.35 498 ARG A O 1
ATOM 3839 N N . LEU A 1 499 ? 44.503 32.971 33.298 1.00 38.70 499 LEU A N 1
ATOM 3840 C CA . LEU A 1 499 ? 44.406 31.534 33.204 1.00 41.72 499 LEU A CA 1
ATOM 3841 C C . LEU A 1 499 ? 42.984 31.048 33.404 1.00 42.01 499 LEU A C 1
ATOM 3842 O O . LEU A 1 499 ? 42.554 30.078 32.768 1.00 38.80 499 LEU A O 1
ATOM 3847 N N . ALA A 1 500 ? 42.247 31.739 34.279 1.00 42.13 500 ALA A N 1
ATOM 3848 C CA . ALA A 1 500 ? 40.835 31.438 34.469 1.00 42.42 500 ALA A CA 1
ATOM 3849 C C . ALA A 1 500 ? 40.092 31.676 33.145 1.00 43.35 500 ALA A C 1
ATOM 3850 O O . ALA A 1 500 ? 39.285 30.872 32.696 1.00 47.35 500 ALA A O 1
ATOM 3852 N N . GLN A 1 501 ? 40.396 32.798 32.539 1.00 43.07 501 GLN A N 1
ATOM 3853 C CA . GLN A 1 501 ? 39.707 33.240 31.357 1.00 43.11 501 GLN A CA 1
ATOM 3854 C C . GLN A 1 501 ? 39.874 32.270 30.195 1.00 43.72 501 GLN A C 1
ATOM 3855 O O . GLN A 1 501 ? 38.929 31.955 29.511 1.00 44.27 501 GLN A O 1
ATOM 3861 N N . LEU A 1 502 ? 41.111 31.858 29.963 1.00 44.17 502 LEU A N 1
ATOM 3862 C CA . LEU A 1 502 ? 41.449 30.982 28.877 1.00 45.75 502 LEU A CA 1
ATOM 3863 C C . LEU A 1 502 ? 41.038 29.510 29.115 1.00 46.89 502 LEU A C 1
ATOM 3864 O O . LEU A 1 502 ? 40.870 28.745 28.168 1.00 48.25 502 LEU A O 1
ATOM 3869 N N . LEU A 1 503 ? 40.881 29.125 30.370 1.00 49.79 503 LEU A N 1
ATOM 3870 C CA . LEU A 1 503 ? 40.311 27.824 30.703 1.00 53.24 503 LEU A CA 1
ATOM 3871 C C . LEU A 1 503 ? 38.909 27.780 30.185 1.00 55.54 503 LEU A C 1
ATOM 3872 O O . LEU A 1 503 ? 38.520 26.840 29.567 1.00 58.16 503 LEU A O 1
ATOM 3877 N N . SER A 1 504 ? 38.172 28.857 30.413 1.00 60.68 504 SER A N 1
ATOM 3878 C CA . SER A 1 504 ? 36.797 28.974 29.973 1.00 60.88 504 SER A CA 1
ATOM 3879 C C . SER A 1 504 ? 36.681 29.077 28.443 1.00 63.44 504 SER A C 1
ATOM 3880 O O . SER A 1 504 ? 35.787 28.487 27.845 1.00 66.35 504 SER A O 1
ATOM 3883 N N . ARG A 1 505 ? 37.597 29.804 27.811 1.00 62.88 505 ARG A N 1
ATOM 3884 C CA . ARG A 1 505 ? 37.600 29.962 26.351 1.00 62.17 505 ARG A CA 1
ATOM 3885 C C . ARG A 1 505 ? 38.989 30.383 25.856 1.00 56.74 505 ARG A C 1
ATOM 3886 O O . ARG A 1 505 ? 39.476 31.414 26.275 1.00 58.05 505 ARG A O 1
ATOM 3894 N N . PRO A 1 506 ? 39.612 29.612 24.942 1.00 54.71 506 PRO A N 1
ATOM 3895 C CA . PRO A 1 506 ? 39.088 28.466 24.228 1.00 53.80 506 PRO A CA 1
ATOM 3896 C C . PRO A 1 506 ? 39.484 27.135 24.855 1.00 53.40 506 PRO A C 1
ATOM 3897 O O . PRO A 1 506 ? 39.361 26.114 24.203 1.00 52.79 506 PRO A O 1
ATOM 3901 N N . GLY A 1 507 ? 39.960 27.157 26.106 1.00 53.31 507 GLY A N 1
ATOM 3902 C CA . GLY A 1 507 ? 40.335 25.941 26.823 1.00 51.53 507 GLY A CA 1
ATOM 3903 C C . GLY A 1 507 ? 41.827 25.854 26.971 1.00 50.89 507 GLY A C 1
ATOM 3904 O O . GLY A 1 507 ? 42.568 26.410 26.164 1.00 49.81 507 GLY A O 1
ATOM 3905 N N . TRP A 1 508 ? 42.281 25.121 27.976 1.00 51.18 508 TRP A N 1
ATOM 3906 C CA . TRP A 1 508 ? 43.715 25.095 28.269 1.00 54.16 508 TRP A CA 1
ATOM 3907 C C . TRP A 1 508 ? 44.584 24.237 27.339 1.00 57.51 508 TRP A C 1
ATOM 3908 O O . TRP A 1 508 ? 45.819 24.302 27.455 1.00 56.23 508 TRP A O 1
ATOM 3919 N N . ARG A 1 509 ? 43.978 23.479 26.421 1.00 61.82 509 ARG A N 1
ATOM 3920 C CA . ARG A 1 509 ? 44.770 22.746 25.442 1.00 68.05 509 ARG A CA 1
ATOM 3921 C C . ARG A 1 509 ? 45.435 23.734 24.494 1.00 65.82 509 ARG A C 1
ATOM 3922 O O . ARG A 1 509 ? 46.587 23.570 24.126 1.00 65.76 509 ARG A O 1
ATOM 3930 N N . SER A 1 510 ? 44.764 24.824 24.164 1.00 65.86 510 SER A N 1
ATOM 3931 C CA . SER A 1 510 ? 45.417 25.835 23.321 1.00 63.74 510 SER A CA 1
ATOM 3932 C C . SER A 1 510 ? 46.619 26.567 24.015 1.00 62.34 510 SER A C 1
ATOM 3933 O O . SER A 1 510 ? 47.254 27.405 23.380 1.00 57.79 510 SER A O 1
ATOM 3936 N N . ILE A 1 511 ? 46.934 26.275 25.295 1.00 59.48 511 ILE A N 1
ATOM 3937 C CA . ILE A 1 511 ? 48.096 26.916 25.941 1.00 60.42 511 ILE A CA 1
ATOM 3938 C C . ILE A 1 511 ? 49.006 25.965 26.682 1.00 62.67 511 ILE A C 1
ATOM 3939 O O . ILE A 1 511 ? 49.680 26.348 27.640 1.00 58.51 511 ILE A O 1
ATOM 3944 N N . GLU A 1 512 ? 49.040 24.725 26.213 1.00 67.45 512 GLU A N 1
ATOM 3945 C CA . GLU A 1 512 ? 49.813 23.673 26.840 1.00 69.27 512 GLU A CA 1
ATOM 3946 C C . GLU A 1 512 ? 51.290 24.039 27.054 1.00 66.91 512 GLU A C 1
ATOM 3947 O O . GLU A 1 512 ? 51.837 23.755 28.105 1.00 67.94 512 GLU A O 1
ATOM 3953 N N . GLU A 1 513 ? 51.937 24.678 26.088 1.00 67.58 513 GLU A N 1
ATOM 3954 C CA . GLU A 1 513 ? 53.366 25.007 26.228 1.00 67.34 513 GLU A CA 1
ATOM 3955 C C . GLU A 1 513 ? 53.620 25.974 27.388 1.00 65.04 513 GLU A C 1
ATOM 3956 O O . GLU A 1 513 ? 54.624 25.857 28.121 1.00 64.48 513 GLU A O 1
ATOM 3958 N N . VAL A 1 514 ? 52.695 26.906 27.574 1.00 61.31 514 VAL A N 1
ATOM 3959 C CA . VAL A 1 514 ? 52.792 27.857 28.672 1.00 58.19 514 VAL A CA 1
ATOM 3960 C C . VAL A 1 514 ? 52.510 27.205 30.033 1.00 56.79 514 VAL A C 1
ATOM 3961 O O . VAL A 1 514 ? 53.249 27.390 30.998 1.00 52.32 514 VAL A O 1
ATOM 3965 N N . LEU A 1 515 ? 51.473 26.388 30.100 1.00 54.61 515 LEU A N 1
ATOM 3966 C CA . LEU A 1 515 ? 51.189 25.663 31.333 1.00 52.79 515 LEU A CA 1
ATOM 3967 C C . LEU A 1 515 ? 52.360 24.804 31.810 1.00 54.86 515 LEU A C 1
ATOM 3968 O O . LEU A 1 515 ? 52.636 24.743 32.990 1.00 53.87 515 LEU A O 1
ATOM 3973 N N . ARG A 1 516 ? 53.045 24.142 30.891 1.00 59.27 516 ARG A N 1
ATOM 3974 C CA . ARG A 1 516 ? 54.171 23.276 31.257 1.00 61.63 516 ARG A CA 1
ATOM 3975 C C . ARG A 1 516 ? 55.359 24.020 31.858 1.00 60.77 516 ARG A C 1
ATOM 3976 O O . ARG A 1 516 ? 56.176 23.410 32.510 1.00 65.37 516 ARG A O 1
ATOM 3984 N N . ILE A 1 517 ? 55.504 25.313 31.604 1.00 59.33 517 ILE A N 1
ATOM 3985 C CA . ILE A 1 517 ? 56.622 26.065 32.199 1.00 60.69 517 ILE A CA 1
ATOM 3986 C C . ILE A 1 517 ? 56.132 26.903 33.375 1.00 58.31 517 ILE A C 1
ATOM 3987 O O . ILE A 1 517 ? 56.774 27.871 33.751 1.00 62.35 517 ILE A O 1
ATOM 3992 N N . LEU A 1 518 ? 54.971 26.526 33.910 1.00 55.34 518 LEU A N 1
ATOM 3993 C CA . LEU A 1 518 ? 54.464 27.040 35.151 1.00 54.74 518 LEU A CA 1
ATOM 3994 C C . LEU A 1 518 ? 54.377 25.892 36.154 1.00 54.94 518 LEU A C 1
ATOM 3995 O O . LEU A 1 518 ? 54.090 24.765 35.780 1.00 55.58 518 LEU A O 1
ATOM 4000 N N . PRO A 1 519 ? 54.580 26.183 37.437 1.00 53.86 519 PRO A N 1
ATOM 4001 C CA . PRO A 1 519 ? 54.723 25.177 38.497 1.00 55.64 519 PRO A CA 1
ATOM 4002 C C . PRO A 1 519 ? 53.557 24.202 38.706 1.00 54.02 519 PRO A C 1
ATOM 4003 O O . PRO A 1 519 ? 52.384 24.575 38.671 1.00 53.97 519 PRO A O 1
ATOM 4007 N N . GLY A 1 520 ? 53.904 22.959 38.958 1.00 52.96 520 GLY A N 1
ATOM 4008 C CA . GLY A 1 520 ? 52.927 21.936 39.271 1.00 54.08 520 GLY A CA 1
ATOM 4009 C C . GLY A 1 520 ? 52.083 21.473 38.103 1.00 51.00 520 GLY A C 1
ATOM 4010 O O . GLY A 1 520 ? 52.142 22.029 37.017 1.00 52.39 520 GLY A O 1
ATOM 4011 N N . PRO A 1 521 ? 51.240 20.484 38.358 1.00 48.51 521 PRO A N 1
ATOM 4012 C CA . PRO A 1 521 ? 50.424 19.950 37.301 1.00 50.79 521 PRO A CA 1
ATOM 4013 C C . PRO A 1 521 ? 49.169 20.764 37.008 1.00 49.83 521 PRO A C 1
ATOM 4014 O O . PRO A 1 521 ? 48.675 21.481 37.863 1.00 48.28 521 PRO A O 1
ATOM 4018 N N . HIS A 1 522 ? 48.612 20.534 35.821 1.00 53.53 522 HIS A N 1
ATOM 4019 C CA . HIS A 1 522 ? 47.256 20.947 35.493 1.00 51.89 522 HIS A CA 1
ATOM 4020 C C . HIS A 1 522 ? 46.446 19.681 35.316 1.00 50.61 522 HIS A C 1
ATOM 4021 O O . HIS A 1 522 ? 46.901 18.753 34.671 1.00 48.86 522 HIS A O 1
ATOM 4028 N N . PHE A 1 523 ? 45.238 19.648 35.863 1.00 48.53 523 PHE A N 1
ATOM 4029 C CA . PHE A 1 523 ? 44.435 18.446 35.805 1.00 50.04 523 PHE A CA 1
ATOM 4030 C C . PHE A 1 523 ? 42.979 18.814 35.708 1.00 49.80 523 PHE A C 1
ATOM 4031 O O . PHE A 1 523 ? 42.593 19.971 35.924 1.00 49.54 523 PHE A O 1
ATOM 4039 N N . GLU A 1 524 ? 42.187 17.824 35.344 1.00 52.14 524 GLU A N 1
ATOM 4040 C CA . GLU A 1 524 ? 40.755 17.867 35.520 1.00 54.87 524 GLU A CA 1
ATOM 4041 C C . GLU A 1 524 ? 40.269 16.556 36.123 1.00 56.14 524 GLU A C 1
ATOM 4042 O O . GLU A 1 524 ? 40.907 15.515 35.972 1.00 53.36 524 GLU A O 1
ATOM 4048 N N . GLU A 1 525 ? 39.176 16.637 36.867 1.00 55.93 525 GLU A N 1
ATOM 4049 C CA . GLU A 1 525 ? 38.556 15.474 37.476 1.00 58.14 525 GLU A CA 1
ATOM 4050 C C . GLU A 1 525 ? 37.081 15.704 37.322 1.00 58.39 525 GLU A C 1
ATOM 4051 O O . GLU A 1 525 ? 36.669 16.832 37.141 1.00 54.43 525 GLU A O 1
ATOM 4057 N N . ARG A 1 526 ? 36.309 14.624 37.363 1.00 63.85 526 ARG A N 1
ATOM 4058 C CA . ARG A 1 526 ? 34.868 14.648 37.208 1.00 67.23 526 ARG A CA 1
ATOM 4059 C C . ARG A 1 526 ? 34.250 13.957 38.390 1.00 66.82 526 ARG A C 1
ATOM 4060 O O . ARG A 1 526 ? 34.643 12.859 38.747 1.00 68.34 526 ARG A O 1
ATOM 4068 N N . GLN A 1 527 ? 33.277 14.592 39.005 1.00 66.04 527 GLN A N 1
ATOM 4069 C CA . GLN A 1 527 ? 32.547 13.959 40.065 1.00 65.46 527 GLN A CA 1
ATOM 4070 C C . GLN A 1 527 ? 31.182 13.549 39.533 1.00 69.16 527 GLN A C 1
ATOM 4071 O O . GLN A 1 527 ? 30.483 14.368 38.945 1.00 65.87 527 GLN A O 1
ATOM 4077 N N . PRO A 1 528 ? 30.784 12.269 39.738 1.00 74.13 528 PRO A N 1
ATOM 4078 C CA . PRO A 1 528 ? 29.563 11.769 39.113 1.00 78.11 528 PRO A CA 1
ATOM 4079 C C . PRO A 1 528 ? 28.280 12.323 39.747 1.00 82.17 528 PRO A C 1
ATOM 4080 O O . PRO A 1 528 ? 28.246 12.578 40.946 1.00 80.49 528 PRO A O 1
ATOM 4084 N N . LEU A 1 529 ? 27.240 12.492 38.929 1.00 91.39 529 LEU A N 1
ATOM 4085 C CA . LEU A 1 529 ? 25.914 12.914 39.387 1.00 96.47 529 LEU A CA 1
ATOM 4086 C C . LEU A 1 529 ? 24.802 11.921 39.065 1.00 97.56 529 LEU A C 1
ATOM 4087 O O . LEU A 1 529 ? 24.816 11.308 37.990 1.00 94.51 529 LEU A O 1
ATOM 4092 N N . PRO A 1 530 ? 23.798 11.816 39.961 1.00 101.27 530 PRO A N 1
ATOM 4093 C CA . PRO A 1 530 ? 22.529 11.142 39.582 1.00 102.67 530 PRO A CA 1
ATOM 4094 C C . PRO A 1 530 ? 21.758 11.876 38.462 1.00 99.20 530 PRO A C 1
ATOM 4095 O O . PRO A 1 530 ? 20.815 11.321 37.890 1.00 97.75 530 PRO A O 1
ATOM 4099 N N . ASN A 1 542 ? 24.701 30.550 31.102 1.00 83.91 542 ASN A N 1
ATOM 4100 C CA . ASN A 1 542 ? 25.926 30.957 31.798 1.00 83.07 542 ASN A CA 1
ATOM 4101 C C . ASN A 1 542 ? 26.340 29.973 32.901 1.00 79.98 542 ASN A C 1
ATOM 4102 O O . ASN A 1 542 ? 25.653 29.796 33.913 1.00 75.86 542 ASN A O 1
ATOM 4107 N N . ARG A 1 543 ? 27.466 29.319 32.678 1.00 75.70 543 ARG A N 1
ATOM 4108 C CA . ARG A 1 543 ? 28.103 28.506 33.699 1.00 74.11 543 ARG A CA 1
ATOM 4109 C C . ARG A 1 543 ? 28.572 29.339 34.928 1.00 63.57 543 ARG A C 1
ATOM 4110 O O . ARG A 1 543 ? 28.933 30.505 34.801 1.00 58.35 543 ARG A O 1
ATOM 4118 N N . VAL A 1 544 ? 28.546 28.730 36.111 1.00 58.56 544 VAL A N 1
ATOM 4119 C CA . VAL A 1 544 ? 29.134 29.335 37.309 1.00 53.74 544 VAL A CA 1
ATOM 4120 C C . VAL A 1 544 ? 30.361 28.582 37.707 1.00 51.37 544 VAL A C 1
ATOM 4121 O O . VAL A 1 544 ? 30.298 27.387 37.916 1.00 56.36 544 VAL A O 1
ATOM 4125 N N . THR A 1 545 ? 31.483 29.279 37.788 1.00 50.39 545 THR A N 1
ATOM 4126 C CA . THR A 1 545 ? 32.747 28.690 38.192 1.00 49.08 545 THR A CA 1
ATOM 4127 C C . THR A 1 545 ? 33.171 29.208 39.558 1.00 48.84 545 THR A C 1
ATOM 4128 O O . THR A 1 545 ? 33.175 30.429 39.805 1.00 49.22 545 THR A O 1
ATOM 4132 N N . LEU A 1 546 ? 33.484 28.271 40.449 1.00 46.47 546 LEU A N 1
ATOM 4133 C CA . LEU A 1 546 ? 34.045 28.570 41.763 1.00 46.57 546 LEU A CA 1
ATOM 4134 C C . LEU A 1 546 ? 35.535 28.564 41.602 1.00 46.56 546 LEU A C 1
ATOM 4135 O O . LEU A 1 546 ? 36.101 27.572 41.158 1.00 51.34 546 LEU A O 1
ATOM 4140 N N . ILE A 1 547 ? 36.188 29.656 41.946 1.00 46.76 547 ILE A N 1
ATOM 4141 C CA . ILE A 1 547 ? 37.609 29.765 41.702 1.00 45.65 547 ILE A CA 1
ATOM 4142 C C . ILE A 1 547 ? 38.280 29.947 43.047 1.00 46.14 547 ILE A C 1
ATOM 4143 O O . ILE A 1 547 ? 37.994 30.866 43.785 1.00 43.01 547 ILE A O 1
ATOM 4148 N N . PHE A 1 548 ? 39.179 29.030 43.361 1.00 47.06 548 PHE A N 1
ATOM 4149 C CA . PHE A 1 548 ? 39.696 28.924 44.705 1.00 44.03 548 PHE A CA 1
ATOM 4150 C C . PHE A 1 548 ? 41.188 29.219 44.697 1.00 42.32 548 PHE A C 1
ATOM 4151 O O . PHE A 1 548 ? 41.959 28.435 44.152 1.00 40.51 548 PHE A O 1
ATOM 4159 N N . PHE A 1 549 ? 41.597 30.343 45.293 1.00 40.68 549 PHE A N 1
ATOM 4160 C CA . PHE A 1 549 ? 43.000 30.739 45.287 1.00 40.82 549 PHE A CA 1
ATOM 4161 C C . PHE A 1 549 ? 43.620 30.151 46.501 1.00 39.22 549 PHE A C 1
ATOM 4162 O O . PHE A 1 549 ? 43.233 30.492 47.623 1.00 40.92 549 PHE A O 1
ATOM 4170 N N . LEU A 1 550 ? 44.537 29.217 46.274 1.00 39.40 550 LEU A N 1
ATOM 4171 C CA . LEU A 1 550 ? 45.194 28.515 47.354 1.00 38.67 550 LEU A CA 1
ATOM 4172 C C . LEU A 1 550 ? 46.502 29.261 47.596 1.00 37.37 550 LEU A C 1
ATOM 4173 O O . LEU A 1 550 ? 47.444 29.075 46.845 1.00 36.46 550 LEU A O 1
ATOM 4178 N N . GLY A 1 551 ? 46.538 30.041 48.683 1.00 36.00 551 GLY A N 1
ATOM 4179 C CA . GLY A 1 551 ? 47.672 30.868 49.029 1.00 34.95 551 GLY A CA 1
ATOM 4180 C C . GLY A 1 551 ? 47.391 32.372 48.941 1.00 36.31 551 GLY A C 1
ATOM 4181 O O . GLY A 1 551 ? 48.340 33.150 49.004 1.00 33.91 551 GLY A O 1
ATOM 4182 N N . GLY A 1 552 ? 46.125 32.791 48.737 1.00 36.83 552 GLY A N 1
ATOM 4183 C CA . GLY A 1 552 ? 45.745 34.218 48.783 1.00 38.30 552 GLY A CA 1
ATOM 4184 C C . GLY A 1 552 ? 45.292 34.824 47.465 1.00 38.33 552 GLY A C 1
ATOM 4185 O O . GLY A 1 552 ? 45.729 34.408 46.365 1.00 34.22 552 GLY A O 1
ATOM 4186 N N . VAL A 1 553 ? 44.460 35.864 47.576 1.00 38.30 553 VAL A N 1
ATOM 4187 C CA . VAL A 1 553 ? 44.008 36.615 46.402 1.00 34.71 553 VAL A CA 1
ATOM 4188 C C . VAL A 1 553 ? 43.890 38.084 46.730 1.00 36.96 553 VAL A C 1
ATOM 4189 O O . VAL A 1 553 ? 43.626 38.434 47.869 1.00 37.92 553 VAL A O 1
ATOM 4193 N N . THR A 1 554 ? 44.110 38.942 45.737 1.00 36.36 554 THR A N 1
ATOM 4194 C CA . THR A 1 554 ? 44.035 40.346 45.912 1.00 34.83 554 THR A CA 1
ATOM 4195 C C . THR A 1 554 ? 42.665 40.863 45.519 1.00 33.61 554 THR A C 1
ATOM 4196 O O . THR A 1 554 ? 41.962 40.214 44.759 1.00 36.23 554 THR A O 1
ATOM 4200 N N . PHE A 1 555 ? 42.301 42.054 46.002 1.00 31.85 555 PHE A N 1
ATOM 4201 C CA . PHE A 1 555 ? 41.083 42.688 45.555 1.00 31.46 555 PHE A CA 1
ATOM 4202 C C . PHE A 1 555 ? 41.091 43.063 44.032 1.00 33.12 555 PHE A C 1
ATOM 4203 O O . PHE A 1 555 ? 40.059 42.981 43.362 1.00 33.12 555 PHE A O 1
ATOM 4211 N N . ALA A 1 556 ? 42.246 43.398 43.489 1.00 30.89 556 ALA A N 1
ATOM 4212 C CA . ALA A 1 556 ? 42.382 43.624 42.086 1.00 34.66 556 ALA A CA 1
ATOM 4213 C C . ALA A 1 556 ? 42.057 42.396 41.235 1.00 37.54 556 ALA A C 1
ATOM 4214 O O . ALA A 1 556 ? 41.362 42.513 40.236 1.00 41.34 556 ALA A O 1
ATOM 4216 N N . GLU A 1 557 ? 42.584 41.232 41.620 1.00 38.10 557 GLU A N 1
ATOM 4217 C CA . GLU A 1 557 ? 42.240 39.976 40.973 1.00 38.04 557 GLU A CA 1
ATOM 4218 C C . GLU A 1 557 ? 40.754 39.699 41.030 1.00 37.49 557 GLU A C 1
ATOM 4219 O O . GLU A 1 557 ? 40.156 39.265 40.037 1.00 39.90 557 GLU A O 1
ATOM 4225 N N . ILE A 1 558 ? 40.158 39.972 42.188 1.00 32.91 558 ILE A N 1
ATOM 4226 C CA . ILE A 1 558 ? 38.734 39.825 42.365 1.00 32.88 558 ILE A CA 1
ATOM 4227 C C . ILE A 1 558 ? 37.944 40.761 41.415 1.00 34.52 558 ILE A C 1
ATOM 4228 O O . ILE A 1 558 ? 37.001 40.334 40.708 1.00 34.87 558 ILE A O 1
ATOM 4233 N N . ALA A 1 559 ? 38.343 42.027 41.363 1.00 33.89 559 ALA A N 1
ATOM 4234 C CA . ALA A 1 559 ? 37.768 42.965 40.401 1.00 34.57 559 ALA A CA 1
ATOM 4235 C C . ALA A 1 559 ? 37.846 42.455 39.006 1.00 38.43 559 ALA A C 1
ATOM 4236 O O . ALA A 1 559 ? 36.890 42.601 38.246 1.00 39.96 559 ALA A O 1
ATOM 4238 N N . ALA A 1 560 ? 38.964 41.826 38.643 1.00 41.11 560 ALA A N 1
ATOM 4239 C CA . ALA A 1 560 ? 39.142 41.360 37.266 1.00 37.85 560 ALA A CA 1
ATOM 4240 C C . ALA A 1 560 ? 38.225 40.199 36.951 1.00 39.62 560 ALA A C 1
ATOM 4241 O O . ALA A 1 560 ? 37.774 40.040 35.824 1.00 42.72 560 ALA A O 1
ATOM 4243 N N . LEU A 1 561 ? 38.018 39.337 37.932 1.00 39.47 561 LEU A N 1
ATOM 4244 C CA . LEU A 1 561 ? 37.090 38.211 37.796 1.00 36.23 561 LEU A CA 1
ATOM 4245 C C . LEU A 1 561 ? 35.661 38.696 37.753 1.00 36.25 561 LEU A C 1
ATOM 4246 O O . LEU A 1 561 ? 34.859 38.132 37.032 1.00 35.00 561 LEU A O 1
ATOM 4251 N N . ARG A 1 562 ? 35.311 39.743 38.512 1.00 38.31 562 ARG A N 1
ATOM 4252 C CA . ARG A 1 562 ? 33.968 40.336 38.332 1.00 38.75 562 ARG A CA 1
ATOM 4253 C C . ARG A 1 562 ? 33.802 40.965 36.931 1.00 39.37 562 ARG A C 1
ATOM 4254 O O . ARG A 1 562 ? 32.709 40.991 36.380 1.00 40.79 562 ARG A O 1
ATOM 4262 N N . PHE A 1 563 ? 34.891 41.480 36.370 1.00 40.05 563 PHE A N 1
ATOM 4263 C CA . PHE A 1 563 ? 34.881 42.013 35.026 1.00 40.51 563 PHE A CA 1
ATOM 4264 C C . PHE A 1 563 ? 34.579 40.860 34.042 1.00 43.28 563 PHE A C 1
ATOM 4265 O O . PHE A 1 563 ? 33.798 41.012 33.115 1.00 41.81 563 PHE A O 1
ATOM 4273 N N . LEU A 1 564 ? 35.201 39.708 34.226 1.00 42.78 564 LEU A N 1
ATOM 4274 C CA . LEU A 1 564 ? 34.939 38.626 33.295 1.00 45.50 564 LEU A CA 1
ATOM 4275 C C . LEU A 1 564 ? 33.465 38.186 33.385 1.00 47.37 564 LEU A C 1
ATOM 4276 O O . LEU A 1 564 ? 32.830 37.892 32.368 1.00 43.49 564 LEU A O 1
ATOM 4281 N N . SER A 1 565 ? 32.935 38.168 34.601 1.00 47.16 565 SER A N 1
ATOM 4282 C CA . SER A 1 565 ? 31.601 37.671 34.832 1.00 48.92 565 SER A CA 1
ATOM 4283 C C . SER A 1 565 ? 30.540 38.553 34.224 1.00 52.30 565 SER A C 1
ATOM 4284 O O . SER A 1 565 ? 29.457 38.082 34.001 1.00 53.51 565 SER A O 1
ATOM 4287 N N . GLN A 1 566 ? 30.831 39.829 33.968 1.00 58.26 566 GLN A N 1
ATOM 4288 C CA . GLN A 1 566 ? 29.839 40.741 33.390 1.00 60.15 566 GLN A CA 1
ATOM 4289 C C . GLN A 1 566 ? 30.023 40.944 31.888 1.00 64.67 566 GLN A C 1
ATOM 4290 O O . GLN A 1 566 ? 29.305 41.736 31.294 1.00 68.54 566 GLN A O 1
ATOM 4296 N N . LEU A 1 567 ? 30.994 40.290 31.260 1.00 62.90 567 LEU A N 1
ATOM 4297 C CA . LEU A 1 567 ? 31.013 40.283 29.803 1.00 65.33 567 LEU A CA 1
ATOM 4298 C C . LEU A 1 567 ? 29.891 39.378 29.306 1.00 73.78 567 LEU A C 1
ATOM 4299 O O . LEU A 1 567 ? 29.857 38.194 29.690 1.00 80.83 567 LEU A O 1
ATOM 4304 N N . GLU A 1 568 ? 28.989 39.922 28.479 1.00 76.72 568 GLU A N 1
ATOM 4305 C CA . GLU A 1 568 ? 27.913 39.145 27.803 1.00 93.90 568 GLU A CA 1
ATOM 4306 C C . GLU A 1 568 ? 28.452 37.920 27.022 1.00 89.73 568 GLU A C 1
ATOM 4307 O O . GLU A 1 568 ? 27.866 36.827 27.058 1.00 95.45 568 GLU A O 1
ATOM 4313 N N . ASP A 1 569 ? 29.577 38.108 26.336 1.00 89.89 569 ASP A N 1
ATOM 4314 C CA . ASP A 1 569 ? 30.190 37.038 25.523 1.00 97.85 569 ASP A CA 1
ATOM 4315 C C . ASP A 1 569 ? 30.904 35.907 26.304 1.00 89.87 569 ASP A C 1
ATOM 4316 O O . ASP A 1 569 ? 30.894 34.761 25.855 1.00 93.73 569 ASP A O 1
ATOM 4321 N N . GLY A 1 570 ? 31.494 36.228 27.455 1.00 82.45 570 GLY A N 1
ATOM 4322 C CA . GLY A 1 570 ? 32.432 35.339 28.179 1.00 78.14 570 GLY A CA 1
ATOM 4323 C C . GLY A 1 570 ? 31.909 33.996 28.688 1.00 81.16 570 GLY A C 1
ATOM 4324 O O . GLY A 1 570 ? 32.704 33.060 28.929 1.00 76.66 570 GLY A O 1
ATOM 4325 N N . GLY A 1 571 ? 30.585 33.912 28.876 1.00 79.33 571 GLY A N 1
ATOM 4326 C CA . GLY A 1 571 ? 29.885 32.648 29.155 1.00 77.26 571 GLY A CA 1
ATOM 4327 C C . GLY A 1 571 ? 30.245 31.939 30.458 1.00 74.62 571 GLY A C 1
ATOM 4328 O O . GLY A 1 571 ? 30.071 30.718 30.570 1.00 74.69 571 GLY A O 1
ATOM 4329 N N . THR A 1 572 ? 30.744 32.695 31.436 1.00 63.30 572 THR A N 1
ATOM 4330 C CA . THR A 1 572 ? 31.180 32.149 32.713 1.00 56.39 572 THR A CA 1
ATOM 4331 C C . THR A 1 572 ? 31.113 33.247 33.771 1.00 53.04 572 THR A C 1
ATOM 4332 O O . THR A 1 572 ? 31.565 34.347 33.542 1.00 47.69 572 THR A O 1
ATOM 4336 N N . GLU A 1 573 ? 30.505 32.934 34.909 1.00 53.02 573 GLU A N 1
ATOM 4337 C CA . GLU A 1 573 ? 30.491 33.810 36.061 1.00 53.45 573 GLU A CA 1
ATOM 4338 C C . GLU A 1 573 ? 31.276 33.186 37.180 1.00 49.67 573 GLU A C 1
ATOM 4339 O O . GLU A 1 573 ? 31.225 31.966 37.368 1.00 46.51 573 GLU A O 1
ATOM 4345 N N . TYR A 1 574 ? 31.986 34.026 37.932 1.00 45.53 574 TYR A N 1
ATOM 4346 C CA . TYR A 1 574 ? 32.923 33.551 38.927 1.00 44.23 574 TYR A CA 1
ATOM 4347 C C . TYR A 1 574 ? 32.421 33.816 40.313 1.00 43.66 574 TYR A C 1
ATOM 4348 O O . TYR A 1 574 ? 31.805 34.831 40.566 1.00 44.85 574 TYR A O 1
ATOM 4357 N N . VAL A 1 575 ? 32.625 32.857 41.203 1.00 44.37 575 VAL A N 1
ATOM 4358 C CA . VAL A 1 575 ? 32.485 33.074 42.651 1.00 43.63 575 VAL A CA 1
ATOM 4359 C C . VAL A 1 575 ? 33.861 32.784 43.190 1.00 42.93 575 VAL A C 1
ATOM 4360 O O . VAL A 1 575 ? 34.442 31.737 42.881 1.00 42.78 575 VAL A O 1
ATOM 4364 N N . ILE A 1 576 ? 34.398 33.718 43.954 1.00 40.82 576 ILE A N 1
ATOM 4365 C CA . ILE A 1 576 ? 35.776 33.656 44.332 1.00 41.25 576 ILE A CA 1
ATOM 4366 C C . ILE A 1 576 ? 35.900 33.107 45.743 1.00 42.17 576 ILE A C 1
ATOM 4367 O O . ILE A 1 576 ? 35.273 33.591 46.679 1.00 39.80 576 ILE A O 1
ATOM 4372 N N . ALA A 1 577 ? 36.751 32.110 45.876 1.00 43.73 577 ALA A N 1
ATOM 4373 C CA . ALA A 1 577 ? 37.106 31.559 47.168 1.00 45.32 577 ALA A CA 1
ATOM 4374 C C . ALA A 1 577 ? 38.610 31.649 47.350 1.00 46.15 577 ALA A C 1
ATOM 4375 O O . ALA A 1 577 ? 39.388 31.640 46.361 1.00 43.20 577 ALA A O 1
ATOM 4377 N N . THR A 1 578 ? 39.023 31.776 48.617 1.00 44.37 578 THR A N 1
ATOM 4378 C CA . THR A 1 578 ? 40.435 31.952 48.926 1.00 41.02 578 THR A CA 1
ATOM 4379 C C . THR A 1 578 ? 40.754 31.532 50.329 1.00 41.23 578 THR A C 1
ATOM 4380 O O . THR A 1 578 ? 39.900 31.596 51.210 1.00 38.62 578 THR A O 1
ATOM 4384 N N . THR A 1 579 ? 42.026 31.195 50.529 1.00 41.51 579 THR A N 1
ATOM 4385 C CA . THR A 1 579 ? 42.544 30.938 51.841 1.00 40.37 579 THR A CA 1
ATOM 4386 C C . THR A 1 579 ? 42.722 32.203 52.623 1.00 42.01 579 THR A C 1
ATOM 4387 O O . THR A 1 579 ? 42.718 32.145 53.872 1.00 51.00 579 THR A O 1
ATOM 4391 N N . LYS A 1 580 ? 42.905 33.331 51.927 1.00 39.02 580 LYS A N 1
ATOM 4392 C CA . LYS A 1 580 ? 43.159 34.635 52.556 1.00 38.64 580 LYS A CA 1
ATOM 4393 C C . LYS A 1 580 ? 43.020 35.801 51.556 1.00 36.98 580 LYS A C 1
ATOM 4394 O O . LYS A 1 580 ? 43.473 35.754 50.415 1.00 36.19 580 LYS A O 1
ATOM 4400 N N . LEU A 1 581 ? 42.332 36.828 51.993 1.00 39.01 581 LEU A N 1
ATOM 4401 C CA . LEU A 1 581 ? 42.373 38.105 51.316 1.00 37.44 581 LEU A CA 1
ATOM 4402 C C . LEU A 1 581 ? 43.657 38.790 51.732 1.00 36.89 581 LEU A C 1
ATOM 4403 O O . LEU A 1 581 ? 43.893 39.040 52.915 1.00 34.80 581 LEU A O 1
ATOM 4408 N N . MET A 1 582 ? 44.505 39.068 50.762 1.00 40.96 582 MET A N 1
ATOM 4409 C CA . MET A 1 582 ? 45.738 39.755 51.050 1.00 43.18 582 MET A CA 1
ATOM 4410 C C . MET A 1 582 ? 46.124 40.754 49.970 1.00 40.84 582 MET A C 1
ATOM 4411 O O . MET A 1 582 ? 45.459 40.846 48.915 1.00 39.15 582 MET A O 1
ATOM 4416 N N . ASN A 1 583 ? 47.152 41.545 50.310 1.00 39.52 583 ASN A N 1
ATOM 4417 C CA . ASN A 1 583 ? 47.926 42.344 49.394 1.00 37.93 583 ASN A CA 1
ATOM 4418 C C . ASN A 1 583 ? 49.418 42.076 49.565 1.00 38.31 583 ASN A C 1
ATOM 4419 O O . ASN A 1 583 ? 49.833 41.379 50.470 1.00 43.71 583 ASN A O 1
ATOM 4424 N N . GLY A 1 584 ? 50.231 42.625 48.688 1.00 35.21 584 GLY A N 1
ATOM 4425 C CA . GLY A 1 584 ? 51.649 42.356 48.713 1.00 34.91 584 GLY A CA 1
ATOM 4426 C C . GLY A 1 584 ? 52.296 42.659 50.057 1.00 34.22 584 GLY A C 1
ATOM 4427 O O . GLY A 1 584 ? 53.261 42.007 50.421 1.00 34.77 584 GLY A O 1
ATOM 4428 N N . THR A 1 585 ? 51.792 43.667 50.764 1.00 33.25 585 THR A N 1
ATOM 4429 C CA . THR A 1 585 ? 52.367 44.073 52.017 1.00 33.04 585 THR A CA 1
ATOM 4430 C C . THR A 1 585 ? 52.068 43.017 53.089 1.00 37.15 585 THR A C 1
ATOM 4431 O O . THR A 1 585 ? 52.997 42.491 53.691 1.00 38.06 585 THR A O 1
ATOM 4435 N N . SER A 1 586 ? 50.789 42.654 53.281 1.00 37.83 586 SER A N 1
ATOM 4436 C CA . SER A 1 586 ? 50.433 41.599 54.241 1.00 38.32 586 SER A CA 1
ATOM 4437 C C . SER A 1 586 ? 50.938 40.215 53.813 1.00 37.46 586 SER A C 1
ATOM 4438 O O . SER A 1 586 ? 51.198 39.366 54.644 1.00 42.19 586 SER A O 1
ATOM 4441 N N . TRP A 1 587 ? 51.137 39.993 52.535 1.00 37.56 587 TRP A N 1
ATOM 4442 C CA . TRP A 1 587 ? 51.659 38.707 52.079 1.00 39.64 587 TRP A CA 1
ATOM 4443 C C . TRP A 1 587 ? 53.122 38.516 52.507 1.00 40.60 587 TRP A C 1
ATOM 4444 O O . TRP A 1 587 ? 53.532 37.498 53.041 1.00 42.28 587 TRP A O 1
ATOM 4455 N N . ILE A 1 588 ? 53.925 39.520 52.247 1.00 39.45 588 ILE A N 1
ATOM 4456 C CA . ILE A 1 588 ? 55.290 39.445 52.637 1.00 41.41 588 ILE A CA 1
ATOM 4457 C C . ILE A 1 588 ? 55.445 39.495 54.173 1.00 41.90 588 ILE A C 1
ATOM 4458 O O . ILE A 1 588 ? 56.300 38.843 54.715 1.00 38.85 588 ILE A O 1
ATOM 4463 N N . GLU A 1 589 ? 54.616 40.253 54.871 1.00 42.63 589 GLU A N 1
ATOM 4464 C CA . GLU A 1 589 ? 54.722 40.295 56.303 1.00 45.35 589 GLU A CA 1
ATOM 4465 C C . GLU A 1 589 ? 54.505 38.909 56.930 1.00 44.59 589 GLU A C 1
ATOM 4466 O O . GLU A 1 589 ? 55.162 38.562 57.898 1.00 42.58 589 GLU A O 1
ATOM 4472 N N . ALA A 1 590 ? 53.615 38.108 56.351 1.00 42.68 590 ALA A N 1
ATOM 4473 C CA . ALA A 1 590 ? 53.347 36.775 56.872 1.00 43.99 590 ALA A CA 1
ATOM 4474 C C . ALA A 1 590 ? 54.518 35.834 56.588 1.00 46.08 590 ALA A C 1
ATOM 4475 O O . ALA A 1 590 ? 54.529 34.713 57.072 1.00 46.49 590 ALA A O 1
ATOM 4477 N N . LEU A 1 591 ? 55.483 36.274 55.777 1.00 46.05 591 LEU A N 1
ATOM 4478 C CA . LEU A 1 591 ? 56.736 35.549 55.607 1.00 46.19 591 LEU A CA 1
ATOM 4479 C C . LEU A 1 591 ? 57.873 36.095 56.476 1.00 46.63 591 LEU A C 1
ATOM 4480 O O . LEU A 1 591 ? 59.006 35.618 56.415 1.00 51.16 591 LEU A O 1
ATOM 4485 N N . MET A 1 592 ? 57.585 37.078 57.299 1.00 48.78 592 MET A N 1
ATOM 4486 C CA . MET A 1 592 ? 58.592 37.618 58.189 1.00 52.19 592 MET A CA 1
ATOM 4487 C C . MET A 1 592 ? 58.396 37.005 59.557 1.00 53.66 592 MET A C 1
ATOM 4488 O O . MET A 1 592 ? 57.297 36.548 59.912 1.00 51.87 592 MET A O 1
ATOM 4493 N N . GLU A 1 593 ? 59.457 37.025 60.344 1.00 56.77 593 GLU A N 1
ATOM 4494 C CA . GLU A 1 593 ? 59.393 36.421 61.661 1.00 59.59 593 GLU A CA 1
ATOM 4495 C C . GLU A 1 593 ? 58.700 37.365 62.661 1.00 59.99 593 GLU A C 1
ATOM 4496 O O . GLU A 1 593 ? 59.132 38.509 62.874 1.00 50.85 593 GLU A O 1
ATOM 4502 N N . LYS A 1 594 ? 57.610 36.869 63.257 1.00 62.82 594 LYS A N 1
ATOM 4503 C CA . LYS A 1 594 ? 56.879 37.615 64.278 1.00 65.83 594 LYS A CA 1
ATOM 4504 C C . LYS A 1 594 ? 57.777 37.664 65.532 1.00 66.60 594 LYS A C 1
ATOM 4505 O O . LYS A 1 594 ? 58.521 36.715 65.768 1.00 63.25 594 LYS A O 1
ATOM 4507 N N . PRO A 1 595 ? 57.801 38.804 66.274 1.00 69.62 595 PRO A N 1
ATOM 4508 C CA . PRO A 1 595 ? 57.240 40.167 66.053 1.00 73.18 595 PRO A CA 1
ATOM 4509 C C . PRO A 1 595 ? 58.145 41.108 65.237 1.00 76.37 595 PRO A C 1
ATOM 4510 O O . PRO A 1 595 ? 59.318 40.804 65.065 1.00 73.88 595 PRO A O 1
ATOM 4514 N N . PHE A 1 596 ? 57.609 42.254 64.789 1.00 83.90 596 PHE A N 1
ATOM 4515 C CA . PHE A 1 596 ? 58.345 43.196 63.908 1.00 88.15 596 PHE A CA 1
ATOM 4516 C C . PHE A 1 596 ? 59.064 44.331 64.655 1.00 96.99 596 PHE A C 1
ATOM 4517 O O . PHE A 1 596 ? 58.927 44.451 65.872 1.00 108.93 596 PHE A O 1
ATOM 4525 N N . HIS A 1 597 ? 59.832 45.154 63.929 1.00 100.26 597 HIS A N 1
ATOM 4526 C CA . HIS A 1 597 ? 60.719 46.162 64.550 1.00 103.51 597 HIS A CA 1
ATOM 4527 C C . HIS A 1 597 ? 60.149 47.592 64.477 1.00 99.71 597 HIS A C 1
ATOM 4528 O O . HIS A 1 597 ? 59.591 48.006 63.457 1.00 93.17 597 HIS A O 1
ATOM 4535 N N . ALA B 1 2 ? 43.533 59.053 -1.696 1.00 69.17 2 ALA B N 1
ATOM 4536 C CA . ALA B 1 2 ? 42.567 57.927 -1.558 1.00 62.68 2 ALA B CA 1
ATOM 4537 C C . ALA B 1 2 ? 41.498 58.046 -2.638 1.00 58.10 2 ALA B C 1
ATOM 4538 O O . ALA B 1 2 ? 40.697 58.971 -2.622 1.00 59.05 2 ALA B O 1
ATOM 4540 N N . ALA B 1 3 ? 41.501 57.110 -3.576 1.00 54.83 3 ALA B N 1
ATOM 4541 C CA . ALA B 1 3 ? 40.636 57.176 -4.732 1.00 52.41 3 ALA B CA 1
ATOM 4542 C C . ALA B 1 3 ? 39.176 57.135 -4.336 1.00 49.88 3 ALA B C 1
ATOM 4543 O O . ALA B 1 3 ? 38.341 57.811 -4.987 1.00 50.14 3 ALA B O 1
ATOM 4545 N N . HIS B 1 4 ? 38.838 56.365 -3.290 1.00 45.17 4 HIS B N 1
ATOM 4546 C CA . HIS B 1 4 ? 37.435 56.275 -2.881 1.00 42.90 4 HIS B CA 1
ATOM 4547 C C . HIS B 1 4 ? 36.842 57.613 -2.398 1.00 41.90 4 HIS B C 1
ATOM 4548 O O . HIS B 1 4 ? 35.630 57.765 -2.410 1.00 40.59 4 HIS B O 1
ATOM 4555 N N . LEU B 1 5 ? 37.668 58.578 -1.994 1.00 41.39 5 LEU B N 1
ATOM 4556 C CA . LEU B 1 5 ? 37.151 59.876 -1.620 1.00 42.09 5 LEU B CA 1
ATOM 4557 C C . LEU B 1 5 ? 36.698 60.761 -2.796 1.00 43.86 5 LEU B C 1
ATOM 4558 O O . LEU B 1 5 ? 36.106 61.824 -2.604 1.00 39.58 5 LEU B O 1
ATOM 4563 N N . SER B 1 6 ? 36.942 60.288 -4.012 1.00 49.53 6 SER B N 1
ATOM 4564 C CA . SER B 1 6 ? 36.599 61.028 -5.211 1.00 50.67 6 SER B CA 1
ATOM 4565 C C . SER B 1 6 ? 35.532 60.247 -5.955 1.00 54.81 6 SER B C 1
ATOM 4566 O O . SER B 1 6 ? 35.831 59.291 -6.641 1.00 51.26 6 SER B O 1
ATOM 4569 N N . TYR B 1 7 ? 34.277 60.667 -5.796 1.00 59.22 7 TYR B N 1
ATOM 4570 C CA . TYR B 1 7 ? 33.170 60.003 -6.447 1.00 62.64 7 TYR B CA 1
ATOM 4571 C C . TYR B 1 7 ? 32.461 60.962 -7.404 1.00 67.53 7 TYR B C 1
ATOM 4572 O O . TYR B 1 7 ? 31.835 61.955 -6.991 1.00 59.28 7 TYR B O 1
ATOM 4581 N N . GLY B 1 8 ? 32.553 60.617 -8.693 1.00 73.43 8 GLY B N 1
ATOM 4582 C CA . GLY B 1 8 ? 32.104 61.475 -9.772 1.00 70.40 8 GLY B CA 1
ATOM 4583 C C . GLY B 1 8 ? 32.742 62.844 -9.649 1.00 66.82 8 GLY B C 1
ATOM 4584 O O . GLY B 1 8 ? 33.952 62.983 -9.725 1.00 67.42 8 GLY B O 1
ATOM 4585 N N . ARG B 1 9 ? 31.899 63.833 -9.374 1.00 64.54 9 ARG B N 1
ATOM 4586 C CA . ARG B 1 9 ? 32.230 65.254 -9.497 1.00 66.62 9 ARG B CA 1
ATOM 4587 C C . ARG B 1 9 ? 32.836 65.859 -8.201 1.00 63.07 9 ARG B C 1
ATOM 4588 O O . ARG B 1 9 ? 33.511 66.890 -8.253 1.00 66.75 9 ARG B O 1
ATOM 4596 N N . VAL B 1 10 ? 32.601 65.202 -7.068 1.00 56.35 10 VAL B N 1
ATOM 4597 C CA . VAL B 1 10 ? 33.073 65.647 -5.764 1.00 53.73 10 VAL B CA 1
ATOM 4598 C C . VAL B 1 10 ? 34.342 64.917 -5.354 1.00 50.16 10 VAL B C 1
ATOM 4599 O O . VAL B 1 10 ? 34.303 63.734 -5.059 1.00 52.03 10 VAL B O 1
ATOM 4603 N N . ASN B 1 11 ? 35.458 65.625 -5.342 1.00 49.71 11 ASN B N 1
ATOM 4604 C CA . ASN B 1 11 ? 36.701 65.042 -4.952 1.00 47.80 11 ASN B CA 1
ATOM 4605 C C . ASN B 1 11 ? 37.025 65.524 -3.550 1.00 47.87 11 ASN B C 1
ATOM 4606 O O . ASN B 1 11 ? 37.513 66.641 -3.353 1.00 48.93 11 ASN B O 1
ATOM 4611 N N . LEU B 1 12 ? 36.743 64.667 -2.580 1.00 44.04 12 LEU B N 1
ATOM 4612 C CA . LEU B 1 12 ? 36.968 65.017 -1.186 1.00 43.53 12 LEU B CA 1
ATOM 4613 C C . LEU B 1 12 ? 38.409 64.885 -0.733 1.00 44.52 12 LEU B C 1
ATOM 4614 O O . LEU B 1 12 ? 38.683 65.176 0.411 1.00 42.67 12 LEU B O 1
ATOM 4619 N N . ASN B 1 13 ? 39.324 64.512 -1.626 1.00 44.29 13 ASN B N 1
ATOM 4620 C CA . ASN B 1 13 ? 40.752 64.685 -1.356 1.00 45.14 13 ASN B CA 1
ATOM 4621 C C . ASN B 1 13 ? 41.159 66.148 -1.244 1.00 46.00 13 ASN B C 1
ATOM 4622 O O . ASN B 1 13 ? 42.126 66.469 -0.547 1.00 48.61 13 ASN B O 1
ATOM 4627 N N . VAL B 1 14 ? 40.447 67.047 -1.916 1.00 45.65 14 VAL B N 1
ATOM 4628 C CA . VAL B 1 14 ? 40.812 68.472 -1.841 1.00 47.48 14 VAL B CA 1
ATOM 4629 C C . VAL B 1 14 ? 40.686 68.955 -0.379 1.00 47.97 14 VAL B C 1
ATOM 4630 O O . VAL B 1 14 ? 41.573 69.608 0.163 1.00 48.65 14 VAL B O 1
ATOM 4634 N N . LEU B 1 15 ? 39.608 68.538 0.276 1.00 48.14 15 LEU B N 1
ATOM 4635 C CA . LEU B 1 15 ? 39.381 68.849 1.655 1.00 48.30 15 LEU B CA 1
ATOM 4636 C C . LEU B 1 15 ? 40.367 68.123 2.553 1.00 47.38 15 LEU B C 1
ATOM 4637 O O . LEU B 1 15 ? 41.030 68.731 3.408 1.00 51.82 15 LEU B O 1
ATOM 4642 N N . ARG B 1 16 ? 40.489 66.836 2.363 1.00 44.91 16 ARG B N 1
ATOM 4643 C CA . ARG B 1 16 ? 41.401 66.063 3.210 1.00 47.75 16 ARG B CA 1
ATOM 4644 C C . ARG B 1 16 ? 42.839 66.563 3.068 1.00 49.80 16 ARG B C 1
ATOM 4645 O O . ARG B 1 16 ? 43.570 66.639 4.054 1.00 52.43 16 ARG B O 1
ATOM 4653 N N . GLU B 1 17 ? 43.262 66.850 1.844 1.00 50.86 17 GLU B N 1
ATOM 4654 C CA . GLU B 1 17 ? 44.637 67.255 1.631 1.00 54.64 17 GLU B CA 1
ATOM 4655 C C . GLU B 1 17 ? 44.881 68.615 2.252 1.00 53.62 17 GLU B C 1
ATOM 4656 O O . GLU B 1 17 ? 45.973 68.883 2.736 1.00 53.61 17 GLU B O 1
ATOM 4662 N N . ALA B 1 18 ? 43.841 69.440 2.289 1.00 54.37 18 ALA B N 1
ATOM 4663 C CA . ALA B 1 18 ? 43.923 70.766 2.907 1.00 58.90 18 ALA B CA 1
ATOM 4664 C C . ALA B 1 18 ? 44.114 70.698 4.423 1.00 56.96 18 ALA B C 1
ATOM 4665 O O . ALA B 1 18 ? 44.916 71.447 4.988 1.00 60.05 18 ALA B O 1
ATOM 4667 N N . VAL B 1 19 ? 43.367 69.822 5.085 1.00 55.42 19 VAL B N 1
ATOM 4668 C CA . VAL B 1 19 ? 43.477 69.693 6.544 1.00 53.61 19 VAL B CA 1
ATOM 4669 C C . VAL B 1 19 ? 44.774 68.965 6.891 1.00 53.79 19 VAL B C 1
ATOM 4670 O O . VAL B 1 19 ? 45.443 69.315 7.858 1.00 53.68 19 VAL B O 1
ATOM 4674 N N . ARG B 1 20 ? 45.161 67.993 6.072 1.00 54.55 20 ARG B N 1
ATOM 4675 C CA . ARG B 1 20 ? 46.489 67.366 6.196 1.00 56.27 20 ARG B CA 1
ATOM 4676 C C . ARG B 1 20 ? 47.639 68.364 6.022 1.00 61.94 20 ARG B C 1
ATOM 4677 O O . ARG B 1 20 ? 48.711 68.146 6.577 1.00 63.59 20 ARG B O 1
ATOM 4685 N N . ARG B 1 21 ? 47.447 69.420 5.227 1.00 62.15 21 ARG B N 1
ATOM 4686 C CA . ARG B 1 21 ? 48.474 70.466 5.115 1.00 65.25 21 ARG B CA 1
ATOM 4687 C C . ARG B 1 21 ? 48.493 71.343 6.379 1.00 62.50 21 ARG B C 1
ATOM 4688 O O . ARG B 1 21 ? 49.561 71.573 6.935 1.00 63.00 21 ARG B O 1
ATOM 4696 N N . GLU B 1 22 ? 47.335 71.819 6.842 1.00 58.05 22 GLU B N 1
ATOM 4697 C CA . GLU B 1 22 ? 47.308 72.664 8.042 1.00 59.15 22 GLU B CA 1
ATOM 4698 C C . GLU B 1 22 ? 47.964 71.964 9.235 1.00 59.72 22 GLU B C 1
ATOM 4699 O O . GLU B 1 22 ? 48.597 72.601 10.097 1.00 60.81 22 GLU B O 1
ATOM 4705 N N . LEU B 1 23 ? 47.775 70.652 9.283 1.00 58.04 23 LEU B N 1
ATOM 4706 C CA . LEU B 1 23 ? 48.340 69.838 10.333 1.00 61.00 23 LEU B CA 1
ATOM 4707 C C . LEU B 1 23 ? 49.849 69.866 10.272 1.00 61.03 23 LEU B C 1
ATOM 4708 O O . LEU B 1 23 ? 50.502 70.128 11.278 1.00 62.25 23 LEU B O 1
ATOM 4713 N N . ARG B 1 24 ? 50.392 69.557 9.097 1.00 62.05 24 ARG B N 1
ATOM 4714 C CA . ARG B 1 24 ? 51.829 69.566 8.894 1.00 65.92 24 ARG B CA 1
ATOM 4715 C C . ARG B 1 24 ? 52.327 70.904 9.365 1.00 67.73 24 ARG B C 1
ATOM 4716 O O . ARG B 1 24 ? 53.241 70.980 10.181 1.00 70.85 24 ARG B O 1
ATOM 4724 N N . GLU B 1 25 ? 51.696 71.957 8.868 1.00 70.41 25 GLU B N 1
ATOM 4725 C CA . GLU B 1 25 ? 52.173 73.315 9.108 1.00 73.77 25 GLU B CA 1
ATOM 4726 C C . GLU B 1 25 ? 52.216 73.593 10.584 1.00 69.78 25 GLU B C 1
ATOM 4727 O O . GLU B 1 25 ? 53.199 74.127 11.070 1.00 71.06 25 GLU B O 1
ATOM 4733 N N . PHE B 1 26 ? 51.174 73.202 11.305 1.00 68.61 26 PHE B N 1
ATOM 4734 C CA . PHE B 1 26 ? 51.196 73.354 12.764 1.00 69.65 26 PHE B CA 1
ATOM 4735 C C . PHE B 1 26 ? 52.251 72.489 13.492 1.00 68.74 26 PHE B C 1
ATOM 4736 O O . PHE B 1 26 ? 52.807 72.904 14.512 1.00 68.92 26 PHE B O 1
ATOM 4744 N N . LEU B 1 27 ? 52.485 71.273 13.018 1.00 67.54 27 LEU B N 1
ATOM 4745 C CA . LEU B 1 27 ? 53.514 70.433 13.632 1.00 66.91 27 LEU B CA 1
ATOM 4746 C C . LEU B 1 27 ? 54.895 71.051 13.427 1.00 69.65 27 LEU B C 1
ATOM 4747 O O . LEU B 1 27 ? 55.728 71.053 14.329 1.00 72.23 27 LEU B O 1
ATOM 4752 N N . ASP B 1 28 ? 55.130 71.613 12.253 1.00 72.92 28 ASP B N 1
ATOM 4753 C CA . ASP B 1 28 ? 56.401 72.291 11.975 1.00 76.15 28 ASP B CA 1
ATOM 4754 C C . ASP B 1 28 ? 56.628 73.508 12.885 1.00 74.25 28 ASP B C 1
ATOM 4755 O O . ASP B 1 28 ? 57.755 73.834 13.235 1.00 79.96 28 ASP B O 1
ATOM 4760 N N . LYS B 1 29 ? 55.549 74.176 13.249 1.00 70.96 29 LYS B N 1
ATOM 4761 C CA . LYS B 1 29 ? 55.575 75.319 14.155 1.00 73.66 29 LYS B CA 1
ATOM 4762 C C . LYS B 1 29 ? 55.979 74.940 15.599 1.00 73.00 29 LYS B C 1
ATOM 4763 O O . LYS B 1 29 ? 56.485 75.773 16.327 1.00 71.41 29 LYS B O 1
ATOM 4769 N N . CYS B 1 30 ? 55.732 73.693 16.021 1.00 70.94 30 CYS B N 1
ATOM 4770 C CA . CYS B 1 30 ? 56.258 73.187 17.305 1.00 68.40 30 CYS B CA 1
ATOM 4771 C C . CYS B 1 30 ? 57.523 72.392 17.049 1.00 67.44 30 CYS B C 1
ATOM 4772 O O . CYS B 1 30 ? 57.609 71.198 17.360 1.00 71.87 30 CYS B O 1
ATOM 4775 N N . ALA B 1 31 ? 58.505 73.062 16.482 1.00 68.45 31 ALA B N 1
ATOM 4776 C CA . ALA B 1 31 ? 59.733 72.412 16.011 1.00 68.93 31 ALA B CA 1
ATOM 4777 C C . ALA B 1 31 ? 60.469 71.636 17.105 1.00 64.61 31 ALA B C 1
ATOM 4778 O O . ALA B 1 31 ? 60.373 71.979 18.273 1.00 64.62 31 ALA B O 1
ATOM 4780 N N . GLY B 1 32 ? 61.252 70.638 16.711 1.00 63.71 32 GLY B N 1
ATOM 4781 C CA . GLY B 1 32 ? 61.874 69.719 17.663 1.00 63.31 32 GLY B CA 1
ATOM 4782 C C . GLY B 1 32 ? 60.933 68.564 17.895 1.00 59.24 32 GLY B C 1
ATOM 4783 O O . GLY B 1 32 ? 59.776 68.629 17.486 1.00 55.40 32 GLY B O 1
ATOM 4784 N N . SER B 1 33 ? 61.423 67.501 18.534 1.00 60.67 33 SER B N 1
ATOM 4785 C CA . SER B 1 33 ? 60.603 66.301 18.784 1.00 59.12 33 SER B CA 1
ATOM 4786 C C . SER B 1 33 ? 59.349 66.609 19.626 1.00 58.55 33 SER B C 1
ATOM 4787 O O . SER B 1 33 ? 59.320 67.588 20.396 1.00 55.67 33 SER B O 1
ATOM 4790 N N . LYS B 1 34 ? 58.328 65.760 19.435 1.00 58.07 34 LYS B N 1
ATOM 4791 C CA . LYS B 1 34 ? 56.993 65.963 19.970 1.00 55.29 34 LYS B CA 1
ATOM 4792 C C . LYS B 1 34 ? 56.400 64.673 20.499 1.00 52.89 34 LYS B C 1
ATOM 4793 O O . LYS B 1 34 ? 56.547 63.621 19.899 1.00 53.91 34 LYS B O 1
ATOM 4799 N N . ALA B 1 35 ? 55.695 64.764 21.614 1.00 50.18 35 ALA B N 1
ATOM 4800 C CA . ALA B 1 35 ? 54.705 63.761 21.949 1.00 49.45 35 ALA B CA 1
ATOM 4801 C C . ALA B 1 35 ? 53.330 64.445 21.989 1.00 48.40 35 ALA B C 1
ATOM 4802 O O . ALA B 1 35 ? 53.173 65.504 22.595 1.00 44.76 35 ALA B O 1
ATOM 4804 N N . ILE B 1 36 ? 52.336 63.834 21.337 1.00 47.70 36 ILE B N 1
ATOM 4805 C CA . ILE B 1 36 ? 50.944 64.316 21.388 1.00 43.02 36 ILE B CA 1
ATOM 4806 C C . ILE B 1 36 ? 50.186 63.599 22.501 1.00 42.80 36 ILE B C 1
ATOM 4807 O O . ILE B 1 36 ? 50.260 62.385 22.616 1.00 38.29 36 ILE B O 1
ATOM 4812 N N . VAL B 1 37 ? 49.458 64.374 23.302 1.00 43.45 37 VAL B N 1
ATOM 4813 C CA . VAL B 1 37 ? 48.612 63.839 24.349 1.00 43.36 37 VAL B CA 1
ATOM 4814 C C . VAL B 1 37 ? 47.191 64.028 23.893 1.00 44.23 37 VAL B C 1
ATOM 4815 O O . VAL B 1 37 ? 46.730 65.160 23.787 1.00 42.75 37 VAL B O 1
ATOM 4819 N N . TRP B 1 38 ? 46.506 62.915 23.630 1.00 44.04 38 TRP B N 1
ATOM 4820 C CA . TRP B 1 38 ? 45.211 62.904 22.957 1.00 42.82 38 TRP B CA 1
ATOM 4821 C C . TRP B 1 38 ? 44.047 62.807 23.927 1.00 44.69 38 TRP B C 1
ATOM 4822 O O . TRP B 1 38 ? 43.945 61.848 24.670 1.00 47.73 38 TRP B O 1
ATOM 4833 N N . ASP B 1 39 ? 43.158 63.790 23.877 1.00 48.01 39 ASP B N 1
ATOM 4834 C CA . ASP B 1 39 ? 41.772 63.654 24.277 1.00 51.05 39 ASP B CA 1
ATOM 4835 C C . ASP B 1 39 ? 41.275 62.395 23.570 1.00 54.31 39 ASP B C 1
ATOM 4836 O O . ASP B 1 39 ? 41.280 62.338 22.344 1.00 55.31 39 ASP B O 1
ATOM 4841 N N . GLU B 1 40 ? 40.858 61.391 24.334 1.00 57.03 40 GLU B N 1
ATOM 4842 C CA . GLU B 1 40 ? 40.582 60.060 23.797 1.00 61.36 40 GLU B CA 1
ATOM 4843 C C . GLU B 1 40 ? 39.616 60.142 22.606 1.00 58.96 40 GLU B C 1
ATOM 4844 O O . GLU B 1 40 ? 39.853 59.575 21.545 1.00 54.39 40 GLU B O 1
ATOM 4850 N N . TYR B 1 41 ? 38.570 60.932 22.787 1.00 57.83 41 TYR B N 1
ATOM 4851 C CA . TYR B 1 41 ? 37.537 61.129 21.797 1.00 59.10 41 TYR B CA 1
ATOM 4852 C C . TYR B 1 41 ? 38.024 61.533 20.395 1.00 54.32 41 TYR B C 1
ATOM 4853 O O . TYR B 1 41 ? 37.364 61.251 19.414 1.00 55.09 41 TYR B O 1
ATOM 4862 N N . LEU B 1 42 ? 39.156 62.216 20.300 1.00 50.88 42 LEU B N 1
ATOM 4863 C CA . LEU B 1 42 ? 39.663 62.647 19.005 1.00 48.42 42 LEU B CA 1
ATOM 4864 C C . LEU B 1 42 ? 40.487 61.618 18.263 1.00 43.73 42 LEU B C 1
ATOM 4865 O O . LEU B 1 42 ? 40.662 61.782 17.063 1.00 38.86 42 LEU B O 1
ATOM 4870 N N . THR B 1 43 ? 40.958 60.551 18.921 1.00 46.94 43 THR B N 1
ATOM 4871 C CA . THR B 1 43 ? 41.892 59.593 18.237 1.00 46.90 43 THR B CA 1
ATOM 4872 C C . THR B 1 43 ? 41.264 58.932 17.032 1.00 43.81 43 THR B C 1
ATOM 4873 O O . THR B 1 43 ? 41.857 58.947 15.956 1.00 51.23 43 THR B O 1
ATOM 4877 N N . GLY B 1 44 ? 40.044 58.457 17.185 1.00 44.39 44 GLY B N 1
ATOM 4878 C CA . GLY B 1 44 ? 39.342 57.729 16.134 1.00 44.80 44 GLY B CA 1
ATOM 4879 C C . GLY B 1 44 ? 39.125 58.571 14.872 1.00 47.77 44 GLY B C 1
ATOM 4880 O O . GLY B 1 44 ? 39.574 58.155 13.817 1.00 47.72 44 GLY B O 1
ATOM 4881 N N . PRO B 1 45 ? 38.436 59.741 14.982 1.00 43.96 45 PRO B N 1
ATOM 4882 C CA . PRO B 1 45 ? 38.161 60.639 13.845 1.00 46.46 45 PRO B CA 1
ATOM 4883 C C . PRO B 1 45 ? 39.390 61.150 13.142 1.00 50.40 45 PRO B C 1
ATOM 4884 O O . PRO B 1 45 ? 39.443 61.163 11.902 1.00 56.62 45 PRO B O 1
ATOM 4888 N N . PHE B 1 46 ? 40.404 61.502 13.920 1.00 50.21 46 PHE B N 1
ATOM 4889 C CA . PHE B 1 46 ? 41.683 61.858 13.336 1.00 49.41 46 PHE B CA 1
ATOM 4890 C C . PHE B 1 46 ? 42.299 60.804 12.450 1.00 46.71 46 PHE B C 1
ATOM 4891 O O . PHE B 1 46 ? 43.000 61.146 11.511 1.00 53.99 46 PHE B O 1
ATOM 4899 N N . GLY B 1 47 ? 42.055 59.526 12.740 1.00 43.43 47 GLY B N 1
ATOM 4900 C CA . GLY B 1 47 ? 42.599 58.448 11.948 1.00 42.00 47 GLY B CA 1
ATOM 4901 C C . GLY B 1 47 ? 42.243 58.545 10.490 1.00 42.55 47 GLY B C 1
ATOM 4902 O O . GLY B 1 47 ? 42.993 58.099 9.659 1.00 46.36 47 GLY B O 1
ATOM 4903 N N . LEU B 1 48 ? 41.107 59.165 10.188 1.00 43.35 48 LEU B N 1
ATOM 4904 C CA . LEU B 1 48 ? 40.639 59.342 8.808 1.00 45.39 48 LEU B CA 1
ATOM 4905 C C . LEU B 1 48 ? 41.359 60.438 8.050 1.00 46.64 48 LEU B C 1
ATOM 4906 O O . LEU B 1 48 ? 41.263 60.497 6.834 1.00 47.76 48 LEU B O 1
ATOM 4911 N N . ILE B 1 49 ? 42.081 61.292 8.778 1.00 48.88 49 ILE B N 1
ATOM 4912 C CA . ILE B 1 49 ? 42.853 62.414 8.224 1.00 46.32 49 ILE B CA 1
ATOM 4913 C C . ILE B 1 49 ? 44.335 62.045 8.142 1.00 46.48 49 ILE B C 1
ATOM 4914 O O . ILE B 1 49 ? 44.979 62.227 7.114 1.00 47.12 49 ILE B O 1
ATOM 4919 N N . ALA B 1 50 ? 44.886 61.546 9.237 1.00 50.69 50 ALA B N 1
ATOM 4920 C CA . ALA B 1 50 ? 46.269 61.100 9.223 1.00 55.54 50 ALA B CA 1
ATOM 4921 C C . ALA B 1 50 ? 46.566 59.979 10.210 1.00 60.14 50 ALA B C 1
ATOM 4922 O O . ALA B 1 50 ? 45.978 59.894 11.294 1.00 61.46 50 ALA B O 1
ATOM 4924 N N . GLN B 1 51 ? 47.474 59.111 9.770 1.00 65.54 51 GLN B N 1
ATOM 4925 C CA . GLN B 1 51 ? 47.924 57.944 10.492 1.00 69.45 51 GLN B CA 1
ATOM 4926 C C . GLN B 1 51 ? 49.256 58.300 11.137 1.00 71.95 51 GLN B C 1
ATOM 4927 O O . GLN B 1 51 ? 49.758 59.414 10.941 1.00 67.44 51 GLN B O 1
ATOM 4933 N N . TYR B 1 52 ? 49.837 57.361 11.888 1.00 73.57 52 TYR B N 1
ATOM 4934 C CA . TYR B 1 52 ? 51.116 57.611 12.551 1.00 76.34 52 TYR B CA 1
ATOM 4935 C C . TYR B 1 52 ? 52.250 57.892 11.552 1.00 76.37 52 TYR B C 1
ATOM 4936 O O . TYR B 1 52 ? 53.125 58.727 11.811 1.00 73.66 52 TYR B O 1
ATOM 4945 N N . SER B 1 53 ? 52.214 57.213 10.414 1.00 79.91 53 SER B N 1
ATOM 4946 C CA . SER B 1 53 ? 53.246 57.378 9.387 1.00 85.77 53 SER B CA 1
ATOM 4947 C C . SER B 1 53 ? 53.504 58.863 9.095 1.00 82.54 53 SER B C 1
ATOM 4948 O O . SER B 1 53 ? 54.658 59.296 9.102 1.00 86.21 53 SER B O 1
ATOM 4951 N N . LEU B 1 54 ? 52.430 59.628 8.872 1.00 78.25 54 LEU B N 1
ATOM 4952 C CA . LEU B 1 54 ? 52.524 61.074 8.627 1.00 74.67 54 LEU B CA 1
ATOM 4953 C C . LEU B 1 54 ? 53.070 61.860 9.821 1.00 75.18 54 LEU B C 1
ATOM 4954 O O . LEU B 1 54 ? 53.896 62.764 9.657 1.00 73.97 54 LEU B O 1
ATOM 4959 N N . LEU B 1 55 ? 52.587 61.539 11.018 1.00 72.11 55 LEU B N 1
ATOM 4960 C CA . LEU B 1 55 ? 53.016 62.250 12.207 1.00 68.75 55 LEU B CA 1
ATOM 4961 C C . LEU B 1 55 ? 54.484 62.002 12.500 1.00 70.85 55 LEU B C 1
ATOM 4962 O O . LEU B 1 55 ? 55.185 62.917 12.950 1.00 67.78 55 LEU B O 1
ATOM 4967 N N . LYS B 1 56 ? 54.955 60.781 12.239 1.00 78.20 56 LYS B N 1
ATOM 4968 C CA . LYS B 1 56 ? 56.387 60.487 12.365 1.00 85.14 56 LYS B CA 1
ATOM 4969 C C . LYS B 1 56 ? 57.219 61.409 11.458 1.00 87.72 56 LYS B C 1
ATOM 4970 O O . LYS B 1 56 ? 58.269 61.899 11.873 1.00 85.47 56 LYS B O 1
ATOM 4976 N N . GLU B 1 57 ? 56.734 61.651 10.234 1.00 91.45 57 GLU B N 1
ATOM 4977 C CA . GLU B 1 57 ? 57.401 62.577 9.272 1.00 94.38 57 GLU B CA 1
ATOM 4978 C C . GLU B 1 57 ? 57.690 63.957 9.878 1.00 87.12 57 GLU B C 1
ATOM 4979 O O . GLU B 1 57 ? 58.611 64.643 9.431 1.00 86.82 57 GLU B O 1
ATOM 4985 N N . HIS B 1 58 ? 56.891 64.360 10.866 1.00 79.99 58 HIS B N 1
ATOM 4986 C CA . HIS B 1 58 ? 57.090 65.628 11.555 1.00 79.40 58 HIS B CA 1
ATOM 4987 C C . HIS B 1 58 ? 57.510 65.462 13.020 1.00 74.86 58 HIS B C 1
ATOM 4988 O O . HIS B 1 58 ? 57.037 66.165 13.882 1.00 71.59 58 HIS B O 1
ATOM 4995 N N . GLU B 1 59 ? 58.418 64.520 13.263 1.00 78.17 59 GLU B N 1
ATOM 4996 C CA . GLU B 1 59 ? 59.050 64.276 14.568 1.00 80.52 59 GLU B CA 1
ATOM 4997 C C . GLU B 1 59 ? 58.098 64.096 15.747 1.00 76.52 59 GLU B C 1
ATOM 4998 O O . GLU B 1 59 ? 58.440 64.436 16.882 1.00 80.91 59 GLU B O 1
ATOM 5004 N N . VAL B 1 60 ? 56.918 63.542 15.504 1.00 73.39 60 VAL B N 1
ATOM 5005 C CA . VAL B 1 60 ? 56.095 63.032 16.615 1.00 67.94 60 VAL B CA 1
ATOM 5006 C C . VAL B 1 60 ? 56.600 61.641 16.956 1.00 66.21 60 VAL B C 1
ATOM 5007 O O . VAL B 1 60 ? 56.261 60.675 16.289 1.00 66.27 60 VAL B O 1
ATOM 5011 N N . GLU B 1 61 ? 57.424 61.547 17.986 1.00 68.71 61 GLU B N 1
ATOM 5012 C CA . GLU B 1 61 ? 58.017 60.270 18.349 1.00 72.41 61 GLU B CA 1
ATOM 5013 C C . GLU B 1 61 ? 57.180 59.441 19.325 1.00 69.44 61 GLU B C 1
ATOM 5014 O O . GLU B 1 61 ? 57.469 58.269 19.523 1.00 70.52 61 GLU B O 1
ATOM 5020 N N . LYS B 1 62 ? 56.133 60.020 19.906 1.00 66.11 62 LYS B N 1
ATOM 5021 C CA . LYS B 1 62 ? 55.305 59.291 20.881 1.00 67.90 62 LYS B CA 1
ATOM 5022 C C . LYS B 1 62 ? 53.882 59.861 21.006 1.00 64.21 62 LYS B C 1
ATOM 5023 O O . LYS B 1 62 ? 53.647 61.057 20.754 1.00 65.03 62 LYS B O 1
ATOM 5029 N N . MET B 1 63 ? 52.934 59.009 21.397 1.00 62.39 63 MET B N 1
ATOM 5030 C CA . MET B 1 63 ? 51.529 59.421 21.540 1.00 57.38 63 MET B CA 1
ATOM 5031 C C . MET B 1 63 ? 50.925 58.836 22.792 1.00 56.60 63 MET B C 1
ATOM 5032 O O . MET B 1 63 ? 51.015 57.669 22.977 1.00 53.04 63 MET B O 1
ATOM 5037 N N . PHE B 1 64 ? 50.338 59.674 23.652 1.00 56.13 64 PHE B N 1
ATOM 5038 C CA . PHE B 1 64 ? 49.662 59.222 24.868 1.00 57.90 64 PHE B CA 1
ATOM 5039 C C . PHE B 1 64 ? 48.227 59.678 24.882 1.00 55.22 64 PHE B C 1
ATOM 5040 O O . PHE B 1 64 ? 47.803 60.465 24.068 1.00 55.66 64 PHE B O 1
ATOM 5048 N N . THR B 1 65 ? 47.482 59.150 25.829 1.00 59.11 65 THR B N 1
ATOM 5049 C CA . THR B 1 65 ? 46.087 59.476 25.994 1.00 57.49 65 THR B CA 1
ATOM 5050 C C . THR B 1 65 ? 46.037 60.382 27.182 1.00 54.31 65 THR B C 1
ATOM 5051 O O . THR B 1 65 ? 46.747 60.169 28.146 1.00 57.89 65 THR B O 1
ATOM 5055 N N . LEU B 1 66 ? 45.184 61.385 27.105 1.00 52.08 66 LEU B N 1
ATOM 5056 C CA . LEU B 1 66 ? 45.012 62.323 28.188 1.00 53.81 66 LEU B CA 1
ATOM 5057 C C . LEU B 1 66 ? 44.407 61.506 29.329 1.00 57.42 66 LEU B C 1
ATOM 5058 O O . LEU B 1 66 ? 43.256 61.137 29.236 1.00 55.94 66 LEU B O 1
ATOM 5063 N N . LYS B 1 67 ? 45.223 61.164 30.329 1.00 59.75 67 LYS B N 1
ATOM 5064 C CA . LYS B 1 67 ? 44.774 60.442 31.542 1.00 68.78 67 LYS B CA 1
ATOM 5065 C C . LYS B 1 67 ? 44.823 61.336 32.755 1.00 70.37 67 LYS B C 1
ATOM 5066 O O . LYS B 1 67 ? 43.989 61.231 33.631 1.00 71.45 67 LYS B O 1
ATOM 5072 N N . GLY B 1 68 ? 45.821 62.208 32.810 1.00 70.80 68 GLY B N 1
ATOM 5073 C CA . GLY B 1 68 ? 46.008 63.044 33.964 1.00 72.53 68 GLY B CA 1
ATOM 5074 C C . GLY B 1 68 ? 47.162 62.578 34.828 1.00 72.23 68 GLY B C 1
ATOM 5075 O O . GLY B 1 68 ? 47.914 61.662 34.459 1.00 68.46 68 GLY B O 1
ATOM 5076 N N . ASN B 1 69 ? 47.266 63.215 35.994 1.00 72.39 69 ASN B N 1
ATOM 5077 C CA . ASN B 1 69 ? 48.381 63.025 36.918 1.00 73.51 69 ASN B CA 1
ATOM 5078 C C . ASN B 1 69 ? 49.711 63.410 36.271 1.00 69.90 69 ASN B C 1
ATOM 5079 O O . ASN B 1 69 ? 49.848 64.543 35.847 1.00 70.15 69 ASN B O 1
ATOM 5084 N N . ARG B 1 70 ? 50.662 62.479 36.177 1.00 68.44 70 ARG B N 1
ATOM 5085 C CA . ARG B 1 70 ? 51.961 62.758 35.620 1.00 65.51 70 ARG B CA 1
ATOM 5086 C C . ARG B 1 70 ? 52.057 62.121 34.251 1.00 62.80 70 ARG B C 1
ATOM 5087 O O . ARG B 1 70 ? 51.654 60.984 34.044 1.00 61.99 70 ARG B O 1
ATOM 5095 N N . LEU B 1 71 ? 52.599 62.870 33.312 1.00 59.96 71 LEU B N 1
ATOM 5096 C CA . LEU B 1 71 ? 52.824 62.339 32.008 1.00 58.21 71 LEU B CA 1
ATOM 5097 C C . LEU B 1 71 ? 54.012 61.383 32.057 1.00 60.31 71 LEU B C 1
ATOM 5098 O O . LEU B 1 71 ? 55.011 61.645 32.751 1.00 57.57 71 LEU B O 1
ATOM 5103 N N . PRO B 1 72 ? 53.941 60.296 31.281 1.00 61.25 72 PRO B N 1
ATOM 5104 C CA . PRO B 1 72 ? 55.112 59.433 31.176 1.00 63.98 72 PRO B CA 1
ATOM 5105 C C . PRO B 1 72 ? 56.340 60.207 30.719 1.00 65.74 72 PRO B C 1
ATOM 5106 O O . PRO B 1 72 ? 56.231 61.163 29.949 1.00 68.75 72 PRO B O 1
ATOM 5110 N N . ALA B 1 73 ? 57.509 59.826 31.210 1.00 68.17 73 ALA B N 1
ATOM 5111 C CA . ALA B 1 73 ? 58.729 60.466 30.766 1.00 64.81 73 ALA B CA 1
ATOM 5112 C C . ALA B 1 73 ? 58.970 60.082 29.300 1.00 64.47 73 ALA B C 1
ATOM 5113 O O . ALA B 1 73 ? 58.450 59.074 28.807 1.00 64.56 73 ALA B O 1
ATOM 5115 N N . ALA B 1 74 ? 59.758 60.901 28.618 1.00 62.77 74 ALA B N 1
ATOM 5116 C CA . ALA B 1 74 ? 60.010 60.753 27.201 1.00 64.05 74 ALA B CA 1
ATOM 5117 C C . ALA B 1 74 ? 60.888 61.925 26.820 1.00 64.04 74 ALA B C 1
ATOM 5118 O O . ALA B 1 74 ? 60.484 63.049 27.026 1.00 58.99 74 ALA B O 1
ATOM 5120 N N . ASP B 1 75 ? 62.094 61.688 26.300 1.00 73.87 75 ASP B N 1
ATOM 5121 C CA . ASP B 1 75 ? 63.017 62.805 25.987 1.00 80.72 75 ASP B CA 1
ATOM 5122 C C . ASP B 1 75 ? 62.638 63.429 24.639 1.00 79.46 75 ASP B C 1
ATOM 5123 O O . ASP B 1 75 ? 63.319 63.263 23.620 1.00 85.46 75 ASP B O 1
ATOM 5128 N N . VAL B 1 76 ? 61.513 64.131 24.665 1.00 74.64 76 VAL B N 1
ATOM 5129 C CA . VAL B 1 76 ? 61.074 64.954 23.572 1.00 70.79 76 VAL B CA 1
ATOM 5130 C C . VAL B 1 76 ? 61.131 66.364 24.073 1.00 66.63 76 VAL B C 1
ATOM 5131 O O . VAL B 1 76 ? 60.963 66.622 25.255 1.00 65.62 76 VAL B O 1
ATOM 5135 N N . LYS B 1 77 ? 61.384 67.272 23.157 1.00 67.67 77 LYS B N 1
ATOM 5136 C CA . LYS B 1 77 ? 61.422 68.688 23.437 1.00 66.15 77 LYS B CA 1
ATOM 5137 C C . LYS B 1 77 ? 59.992 69.229 23.658 1.00 65.49 77 LYS B C 1
ATOM 5138 O O . LYS B 1 77 ? 59.793 70.226 24.372 1.00 66.99 77 LYS B O 1
ATOM 5144 N N . ASN B 1 78 ? 58.994 68.584 23.046 1.00 58.76 78 ASN B N 1
ATOM 5145 C CA . ASN B 1 78 ? 57.650 69.122 23.059 1.00 55.63 78 ASN B CA 1
ATOM 5146 C C . ASN B 1 78 ? 56.621 68.144 23.526 1.00 53.16 78 ASN B C 1
ATOM 5147 O O . ASN B 1 78 ? 56.707 66.956 23.260 1.00 52.97 78 ASN B O 1
ATOM 5152 N N . ILE B 1 79 ? 55.644 68.670 24.248 1.00 51.96 79 ILE B N 1
ATOM 5153 C CA . ILE B 1 79 ? 54.420 67.963 24.553 1.00 47.77 79 ILE B CA 1
ATOM 5154 C C . ILE B 1 79 ? 53.288 68.770 23.993 1.00 47.02 79 ILE B C 1
ATOM 5155 O O . ILE B 1 79 ? 53.190 69.973 24.307 1.00 48.00 79 ILE B O 1
ATOM 5160 N N . ILE B 1 80 ? 52.444 68.140 23.176 1.00 43.55 80 ILE B N 1
ATOM 5161 C CA . ILE B 1 80 ? 51.306 68.831 22.559 1.00 43.43 80 ILE B CA 1
ATOM 5162 C C . ILE B 1 80 ? 50.005 68.175 22.933 1.00 41.57 80 ILE B C 1
ATOM 5163 O O . ILE B 1 80 ? 49.816 67.016 22.678 1.00 41.82 80 ILE B O 1
ATOM 5168 N N . PHE B 1 81 ? 49.107 68.926 23.549 1.00 42.70 81 PHE B N 1
ATOM 5169 C CA . PHE B 1 81 ? 47.772 68.438 23.804 1.00 41.83 81 PHE B CA 1
ATOM 5170 C C . PHE B 1 81 ? 46.876 68.698 22.581 1.00 44.23 81 PHE B C 1
ATOM 5171 O O . PHE B 1 81 ? 46.796 69.850 22.089 1.00 44.47 81 PHE B O 1
ATOM 5179 N N . PHE B 1 82 ? 46.264 67.646 22.056 1.00 44.74 82 PHE B N 1
ATOM 5180 C CA . PHE B 1 82 ? 45.215 67.757 21.029 1.00 45.16 82 PHE B CA 1
ATOM 5181 C C . PHE B 1 82 ? 43.955 67.479 21.792 1.00 46.39 82 PHE B C 1
ATOM 5182 O O . PHE B 1 82 ? 43.657 66.339 22.113 1.00 50.01 82 PHE B O 1
ATOM 5190 N N . VAL B 1 83 ? 43.186 68.513 22.047 1.00 49.60 83 VAL B N 1
ATOM 5191 C CA . VAL B 1 83 ? 42.043 68.400 22.897 1.00 48.02 83 VAL B CA 1
ATOM 5192 C C . VAL B 1 83 ? 40.867 69.108 22.244 1.00 50.43 83 VAL B C 1
ATOM 5193 O O . VAL B 1 83 ? 41.044 69.974 21.385 1.00 51.78 83 VAL B O 1
ATOM 5197 N N . ARG B 1 84 ? 39.659 68.701 22.622 1.00 56.30 84 ARG B N 1
ATOM 5198 C CA . ARG B 1 84 ? 38.459 69.443 22.257 1.00 60.40 84 ARG B CA 1
ATOM 5199 C C . ARG B 1 84 ? 38.302 70.560 23.268 1.00 62.38 84 ARG B C 1
ATOM 5200 O O . ARG B 1 84 ? 38.723 70.408 24.420 1.00 60.30 84 ARG B O 1
ATOM 5208 N N . PRO B 1 85 ? 37.663 71.671 22.852 1.00 64.69 85 PRO B N 1
ATOM 5209 C CA . PRO B 1 85 ? 37.468 72.815 23.778 1.00 70.19 85 PRO B CA 1
ATOM 5210 C C . PRO B 1 85 ? 36.408 72.569 24.838 1.00 71.08 85 PRO B C 1
ATOM 5211 O O . PRO B 1 85 ? 35.319 73.075 24.708 1.00 75.69 85 PRO B O 1
ATOM 5215 N N . ARG B 1 86 ? 36.722 71.789 25.867 1.00 74.95 86 ARG B N 1
ATOM 5216 C CA . ARG B 1 86 ? 35.753 71.425 26.917 1.00 80.07 86 ARG B CA 1
ATOM 5217 C C . ARG B 1 86 ? 36.419 71.575 28.240 1.00 85.19 86 ARG B C 1
ATOM 5218 O O . ARG B 1 86 ? 37.620 71.350 28.341 1.00 91.96 86 ARG B O 1
ATOM 5226 N N . LEU B 1 87 ? 35.656 71.914 29.270 1.00 95.47 87 LEU B N 1
ATOM 5227 C CA . LEU B 1 87 ? 36.241 72.386 30.535 1.00 104.12 87 LEU B CA 1
ATOM 5228 C C . LEU B 1 87 ? 36.833 71.287 31.421 1.00 103.74 87 LEU B C 1
ATOM 5229 O O . LEU B 1 87 ? 37.884 71.477 32.043 1.00 107.72 87 LEU B O 1
ATOM 5234 N N . GLU B 1 88 ? 36.116 70.175 31.525 1.00 104.97 88 GLU B N 1
ATOM 5235 C CA . GLU B 1 88 ? 36.561 68.983 32.280 1.00 104.65 88 GLU B CA 1
ATOM 5236 C C . GLU B 1 88 ? 37.997 68.584 31.923 1.00 96.11 88 GLU B C 1
ATOM 5237 O O . GLU B 1 88 ? 38.831 68.296 32.798 1.00 94.48 88 GLU B O 1
ATOM 5243 N N . LEU B 1 89 ? 38.273 68.603 30.624 1.00 90.08 89 LEU B N 1
ATOM 5244 C CA . LEU B 1 89 ? 39.581 68.243 30.084 1.00 85.89 89 LEU B CA 1
ATOM 5245 C C . LEU B 1 89 ? 40.688 69.246 30.468 1.00 85.99 89 LEU B C 1
ATOM 5246 O O . LEU B 1 89 ? 41.813 68.830 30.767 1.00 84.90 89 LEU B O 1
ATOM 5251 N N . MET B 1 90 ? 40.362 70.547 30.477 1.00 84.69 90 MET B N 1
ATOM 5252 C CA . MET B 1 90 ? 41.305 71.601 30.907 1.00 79.47 90 MET B CA 1
ATOM 5253 C C . MET B 1 90 ? 41.894 71.315 32.299 1.00 77.69 90 MET B C 1
ATOM 5254 O O . MET B 1 90 ? 43.105 71.424 32.498 1.00 72.12 90 MET B O 1
ATOM 5259 N N . ASP B 1 91 ? 41.043 70.917 33.242 1.00 79.27 91 ASP B N 1
ATOM 5260 C CA . ASP B 1 91 ? 41.521 70.509 34.560 1.00 81.06 91 ASP B CA 1
ATOM 5261 C C . ASP B 1 91 ? 42.554 69.397 34.450 1.00 76.31 91 ASP B C 1
ATOM 5262 O O . ASP B 1 91 ? 43.574 69.439 35.122 1.00 80.28 91 ASP B O 1
ATOM 5267 N N . ILE B 1 92 ? 42.284 68.383 33.631 1.00 73.49 92 ILE B N 1
ATOM 5268 C CA . ILE B 1 92 ? 43.211 67.240 33.498 1.00 70.96 92 ILE B CA 1
ATOM 5269 C C . ILE B 1 92 ? 44.512 67.707 32.871 1.00 64.93 92 ILE B C 1
ATOM 5270 O O . ILE B 1 92 ? 45.584 67.297 33.294 1.00 65.39 92 ILE B O 1
ATOM 5275 N N . ILE B 1 93 ? 44.414 68.606 31.899 1.00 60.22 93 ILE B N 1
ATOM 5276 C CA . ILE B 1 93 ? 45.604 69.207 31.304 1.00 56.45 93 ILE B CA 1
ATOM 5277 C C . ILE B 1 93 ? 46.469 69.891 32.358 1.00 59.17 93 ILE B C 1
ATOM 5278 O O . ILE B 1 93 ? 47.691 69.752 32.338 1.00 58.47 93 ILE B O 1
ATOM 5283 N N . ALA B 1 94 ? 45.845 70.609 33.288 1.00 65.51 94 ALA B N 1
ATOM 5284 C CA . ALA B 1 94 ? 46.592 71.322 34.344 1.00 68.93 94 ALA B CA 1
ATOM 5285 C C . ALA B 1 94 ? 47.375 70.363 35.243 1.00 71.01 94 ALA B C 1
ATOM 5286 O O . ALA B 1 94 ? 48.564 70.549 35.466 1.00 71.57 94 ALA B O 1
ATOM 5288 N N . GLU B 1 95 ? 46.718 69.321 35.736 1.00 76.92 95 GLU B N 1
ATOM 5289 C CA . GLU B 1 95 ? 47.422 68.263 36.467 1.00 78.26 95 GLU B CA 1
ATOM 5290 C C . GLU B 1 95 ? 48.716 67.882 35.770 1.00 72.61 95 GLU B C 1
ATOM 5291 O O . GLU B 1 95 ? 49.770 67.849 36.396 1.00 73.44 95 GLU B O 1
ATOM 5297 N N . ASN B 1 96 ? 48.622 67.601 34.470 1.00 66.80 96 ASN B N 1
ATOM 5298 C CA . ASN B 1 96 ? 49.793 67.228 33.682 1.00 62.04 96 ASN B CA 1
ATOM 5299 C C . ASN B 1 96 ? 50.869 68.317 33.696 1.00 59.81 96 ASN B C 1
ATOM 5300 O O . ASN B 1 96 ? 52.055 68.012 33.831 1.00 63.89 96 ASN B O 1
ATOM 5305 N N . VAL B 1 97 ? 50.477 69.573 33.542 1.00 58.83 97 VAL B N 1
ATOM 5306 C CA . VAL B 1 97 ? 51.475 70.643 33.477 1.00 62.47 97 VAL B CA 1
ATOM 5307 C C . VAL B 1 97 ? 52.162 70.819 34.833 1.00 65.02 97 VAL B C 1
ATOM 5308 O O . VAL B 1 97 ? 53.362 71.093 34.886 1.00 68.01 97 VAL B O 1
ATOM 5312 N N . LEU B 1 98 ? 51.402 70.663 35.912 1.00 67.90 98 LEU B N 1
ATOM 5313 C CA . LEU B 1 98 ? 51.901 70.916 37.287 1.00 71.09 98 LEU B CA 1
ATOM 5314 C C . LEU B 1 98 ? 52.588 69.696 37.864 1.00 69.75 98 LEU B C 1
ATOM 5315 O O . LEU B 1 98 ? 53.534 69.826 38.636 1.00 69.28 98 LEU B O 1
ATOM 5320 N N . SER B 1 99 ? 52.138 68.509 37.450 1.00 68.50 99 SER B N 1
ATOM 5321 C CA . SER B 1 99 ? 52.749 67.250 37.882 1.00 69.91 99 SER B CA 1
ATOM 5322 C C . SER B 1 99 ? 54.084 66.923 37.231 1.00 65.94 99 SER B C 1
ATOM 5323 O O . SER B 1 99 ? 54.587 65.814 37.420 1.00 64.66 99 SER B O 1
ATOM 5326 N N . GLU B 1 100 ? 54.646 67.851 36.466 1.00 64.63 100 GLU B N 1
ATOM 5327 C CA . GLU B 1 100 ? 55.836 67.552 35.674 1.00 65.95 100 GLU B CA 1
ATOM 5328 C C . GLU B 1 100 ? 57.015 67.332 36.533 1.00 72.24 100 GLU B C 1
ATOM 5329 O O . GLU B 1 100 ? 57.252 68.113 37.459 1.00 77.74 100 GLU B O 1
ATOM 5335 N N . ASP B 1 101 ? 57.788 66.299 36.204 1.00 77.60 101 ASP B N 1
ATOM 5336 C CA . ASP B 1 101 ? 59.023 66.001 36.913 1.00 81.78 101 ASP B CA 1
ATOM 5337 C C . ASP B 1 101 ? 59.994 67.195 36.743 1.00 85.71 101 ASP B C 1
ATOM 5338 O O . ASP B 1 101 ? 60.326 67.599 35.620 1.00 81.65 101 ASP B O 1
ATOM 5343 N N . ARG B 1 102 ? 60.411 67.782 37.862 1.00 91.06 102 ARG B N 1
ATOM 5344 C CA . ARG B 1 102 ? 61.338 68.921 37.847 1.00 91.56 102 ARG B CA 1
ATOM 5345 C C . ARG B 1 102 ? 62.795 68.465 37.934 1.00 86.68 102 ARG B C 1
ATOM 5346 O O . ARG B 1 102 ? 63.696 69.303 37.927 1.00 85.22 102 ARG B O 1
ATOM 5354 N N . ARG B 1 103 ? 63.020 67.150 38.025 1.00 81.54 103 ARG B N 1
ATOM 5355 C CA . ARG B 1 103 ? 64.374 66.594 38.146 1.00 80.40 103 ARG B CA 1
ATOM 5356 C C . ARG B 1 103 ? 64.928 66.251 36.778 1.00 78.84 103 ARG B C 1
ATOM 5357 O O . ARG B 1 103 ? 66.059 65.815 36.652 1.00 81.59 103 ARG B O 1
ATOM 5365 N N . GLY B 1 104 ? 64.113 66.430 35.750 1.00 76.47 104 GLY B N 1
ATOM 5366 C CA . GLY B 1 104 ? 64.454 65.977 34.417 1.00 76.29 104 GLY B CA 1
ATOM 5367 C C . GLY B 1 104 ? 64.639 67.171 33.509 1.00 76.30 104 GLY B C 1
ATOM 5368 O O . GLY B 1 104 ? 64.567 68.325 33.949 1.00 71.79 104 GLY B O 1
ATOM 5369 N N . PRO B 1 105 ? 64.890 66.906 32.232 1.00 75.21 105 PRO B N 1
ATOM 5370 C CA . PRO B 1 105 ? 64.872 68.028 31.288 1.00 75.94 105 PRO B CA 1
ATOM 5371 C C . PRO B 1 105 ? 63.447 68.602 31.183 1.00 67.74 105 PRO B C 1
ATOM 5372 O O . PRO B 1 105 ? 62.476 67.871 31.349 1.00 65.04 105 PRO B O 1
ATOM 5376 N N . THR B 1 106 ? 63.347 69.901 30.939 1.00 64.18 106 THR B N 1
ATOM 5377 C CA . THR B 1 106 ? 62.072 70.586 30.838 1.00 60.92 106 THR B CA 1
ATOM 5378 C C . THR B 1 106 ? 61.503 70.327 29.455 1.00 58.28 106 THR B C 1
ATOM 5379 O O . THR B 1 106 ? 62.225 70.398 28.459 1.00 59.13 106 THR B O 1
ATOM 5383 N N . ARG B 1 107 ? 60.219 70.022 29.413 1.00 55.70 107 ARG B N 1
ATOM 5384 C CA . ARG B 1 107 ? 59.510 69.842 28.163 1.00 54.91 107 ARG B CA 1
ATOM 5385 C C . ARG B 1 107 ? 58.616 71.041 27.932 1.00 54.51 107 ARG B C 1
ATOM 5386 O O . ARG B 1 107 ? 58.020 71.574 28.863 1.00 54.05 107 ARG B O 1
ATOM 5394 N N . ASP B 1 108 ? 58.536 71.458 26.679 1.00 54.44 108 ASP B N 1
ATOM 5395 C CA . ASP B 1 108 ? 57.760 72.622 26.323 1.00 55.93 108 ASP B CA 1
ATOM 5396 C C . ASP B 1 108 ? 56.375 72.154 26.062 1.00 51.40 108 ASP B C 1
ATOM 5397 O O . ASP B 1 108 ? 56.186 71.079 25.505 1.00 52.36 108 ASP B O 1
ATOM 5402 N N . PHE B 1 109 ? 55.411 72.973 26.452 1.00 50.83 109 PHE B N 1
ATOM 5403 C CA . PHE B 1 109 ? 54.025 72.635 26.335 1.00 50.87 109 PHE B CA 1
ATOM 5404 C C . PHE B 1 109 ? 53.339 73.484 25.271 1.00 51.98 109 PHE B C 1
ATOM 5405 O O . PHE B 1 109 ? 53.570 74.684 25.175 1.00 53.39 109 PHE B O 1
ATOM 5413 N N . HIS B 1 110 ? 52.484 72.821 24.495 1.00 48.97 110 HIS B N 1
ATOM 5414 C CA . HIS B 1 110 ? 51.647 73.432 23.488 1.00 50.74 110 HIS B CA 1
ATOM 5415 C C . HIS B 1 110 ? 50.250 72.808 23.524 1.00 50.06 110 HIS B C 1
ATOM 5416 O O . HIS B 1 110 ? 50.071 71.682 23.977 1.00 50.66 110 HIS B O 1
ATOM 5423 N N . ILE B 1 111 ? 49.261 73.531 23.010 1.00 51.47 111 ILE B N 1
ATOM 5424 C CA . ILE B 1 111 ? 47.903 73.031 23.003 1.00 50.70 111 ILE B CA 1
ATOM 5425 C C . ILE B 1 111 ? 47.277 73.346 21.649 1.00 51.79 111 ILE B C 1
ATOM 5426 O O . ILE B 1 111 ? 47.558 74.375 21.041 1.00 56.82 111 ILE B O 1
ATOM 5431 N N . LEU B 1 112 ? 46.541 72.387 21.125 1.00 50.82 112 LEU B N 1
ATOM 5432 C CA . LEU B 1 112 ? 45.891 72.526 19.846 1.00 50.03 112 LEU B CA 1
ATOM 5433 C C . LEU B 1 112 ? 44.443 72.239 20.087 1.00 51.86 112 LEU B C 1
ATOM 5434 O O . LEU B 1 112 ? 44.068 71.089 20.324 1.00 51.02 112 LEU B O 1
ATOM 5439 N N . PHE B 1 113 ? 43.617 73.274 20.045 1.00 56.40 113 PHE B N 1
ATOM 5440 C CA . PHE B 1 113 ? 42.175 73.077 20.214 1.00 58.38 113 PHE B CA 1
ATOM 5441 C C . PHE B 1 113 ? 41.587 72.604 18.910 1.00 57.51 113 PHE B C 1
ATOM 5442 O O . PHE B 1 113 ? 41.964 73.113 17.843 1.00 60.19 113 PHE B O 1
ATOM 5450 N N . VAL B 1 114 ? 40.706 71.606 19.004 1.00 59.22 114 VAL B N 1
ATOM 5451 C CA . VAL B 1 114 ? 40.039 70.994 17.829 1.00 57.06 114 VAL B CA 1
ATOM 5452 C C . VAL B 1 114 ? 38.512 71.008 17.974 1.00 60.07 114 VAL B C 1
ATOM 5453 O O . VAL B 1 114 ? 37.986 70.404 18.921 1.00 56.96 114 VAL B O 1
ATOM 5457 N N . PRO B 1 115 ? 37.803 71.692 17.040 1.00 59.45 115 PRO B N 1
ATOM 5458 C CA . PRO B 1 115 ? 38.283 72.424 15.848 1.00 63.12 115 PRO B CA 1
ATOM 5459 C C . PRO B 1 115 ? 38.823 73.834 16.112 1.00 70.23 115 PRO B C 1
ATOM 5460 O O . PRO B 1 115 ? 39.531 74.356 15.259 1.00 71.21 115 PRO B O 1
ATOM 5464 N N . ARG B 1 116 ? 38.496 74.438 17.267 1.00 72.42 116 ARG B N 1
ATOM 5465 C CA . ARG B 1 116 ? 38.939 75.795 17.583 1.00 78.03 116 ARG B CA 1
ATOM 5466 C C . ARG B 1 116 ? 38.841 76.101 19.088 1.00 77.68 116 ARG B C 1
ATOM 5467 O O . ARG B 1 116 ? 38.154 75.406 19.834 1.00 76.71 116 ARG B O 1
ATOM 5475 N N . ARG B 1 117 ? 39.543 77.138 19.526 1.00 81.55 117 ARG B N 1
ATOM 5476 C CA . ARG B 1 117 ? 39.587 77.477 20.945 1.00 88.65 117 ARG B CA 1
ATOM 5477 C C . ARG B 1 117 ? 38.249 78.020 21.412 1.00 87.62 117 ARG B C 1
ATOM 5478 O O . ARG B 1 117 ? 37.383 78.256 20.592 1.00 89.01 117 ARG B O 1
ATOM 5486 N N . SER B 1 118 ? 38.072 78.168 22.726 1.00 88.74 118 SER B N 1
ATOM 5487 C CA . SER B 1 118 ? 36.908 78.862 23.284 1.00 92.37 118 SER B CA 1
ATOM 5488 C C . SER B 1 118 ? 37.398 79.796 24.366 1.00 94.88 118 SER B C 1
ATOM 5489 O O . SER B 1 118 ? 38.385 79.475 25.031 1.00 95.97 118 SER B O 1
ATOM 5492 N N . LEU B 1 119 ? 36.701 80.921 24.558 1.00 97.01 119 LEU B N 1
ATOM 5493 C CA . LEU B 1 119 ? 37.009 81.864 25.660 1.00 101.10 119 LEU B CA 1
ATOM 5494 C C . LEU B 1 119 ? 37.000 81.181 27.036 1.00 98.64 119 LEU B C 1
ATOM 5495 O O . LEU B 1 119 ? 37.947 81.301 27.801 1.00 98.52 119 LEU B O 1
ATOM 5500 N N . LEU B 1 120 ? 35.907 80.487 27.333 1.00 98.63 120 LEU B N 1
ATOM 5501 C CA . LEU B 1 120 ? 35.668 79.888 28.647 1.00 100.13 120 LEU B CA 1
ATOM 5502 C C . LEU B 1 120 ? 36.811 78.987 29.073 1.00 97.06 120 LEU B C 1
ATOM 5503 O O . LEU B 1 120 ? 37.194 78.967 30.249 1.00 98.32 120 LEU B O 1
ATOM 5508 N N . CYS B 1 121 ? 37.338 78.233 28.102 1.00 93.69 121 CYS B N 1
ATOM 5509 C CA . CYS B 1 121 ? 38.397 77.252 28.343 1.00 90.38 121 CYS B CA 1
ATOM 5510 C C . CYS B 1 121 ? 39.674 77.891 28.823 1.00 91.70 121 CYS B C 1
ATOM 5511 O O . CYS B 1 121 ? 40.248 77.492 29.838 1.00 95.49 121 CYS B O 1
ATOM 5514 N N . GLU B 1 122 ? 40.138 78.863 28.051 1.00 94.92 122 GLU B N 1
ATOM 5515 C CA . GLU B 1 122 ? 41.380 79.539 28.349 1.00 97.49 122 GLU B CA 1
ATOM 5516 C C . GLU B 1 122 ? 41.283 80.230 29.689 1.00 102.34 122 GLU B C 1
ATOM 5517 O O . GLU B 1 122 ? 42.283 80.340 30.397 1.00 104.72 122 GLU B O 1
ATOM 5523 N N . GLN B 1 123 ? 40.082 80.667 30.059 1.00 110.15 123 GLN B N 1
ATOM 5524 C CA . GLN B 1 123 ? 39.867 81.218 31.402 1.00 119.87 123 GLN B CA 1
ATOM 5525 C C . GLN B 1 123 ? 40.019 80.159 32.493 1.00 118.53 123 GLN B C 1
ATOM 5526 O O . GLN B 1 123 ? 40.467 80.470 33.590 1.00 116.31 123 GLN B O 1
ATOM 5532 N N . ARG B 1 124 ? 39.667 78.912 32.186 1.00 118.47 124 ARG B N 1
ATOM 5533 C CA . ARG B 1 124 ? 39.858 77.816 33.142 1.00 119.62 124 ARG B CA 1
ATOM 5534 C C . ARG B 1 124 ? 41.363 77.508 33.317 1.00 115.98 124 ARG B C 1
ATOM 5535 O O . ARG B 1 124 ? 41.823 77.231 34.436 1.00 113.80 124 ARG B O 1
ATOM 5543 N N . LEU B 1 125 ? 42.135 77.653 32.236 1.00 111.55 125 LEU B N 1
ATOM 5544 C CA . LEU B 1 125 ? 43.591 77.454 32.278 1.00 105.91 125 LEU B CA 1
ATOM 5545 C C . LEU B 1 125 ? 44.316 78.617 32.981 1.00 108.68 125 LEU B C 1
ATOM 5546 O O . LEU B 1 125 ? 45.266 78.385 33.740 1.00 112.12 125 LEU B O 1
ATOM 5551 N N . LYS B 1 126 ? 43.880 79.854 32.719 1.00 107.87 126 LYS B N 1
ATOM 5552 C CA . LYS B 1 126 ? 44.457 81.058 33.367 1.00 108.01 126 LYS B CA 1
ATOM 5553 C C . LYS B 1 126 ? 44.195 81.066 34.869 1.00 108.21 126 LYS B C 1
ATOM 5554 O O . LYS B 1 126 ? 45.057 81.450 35.645 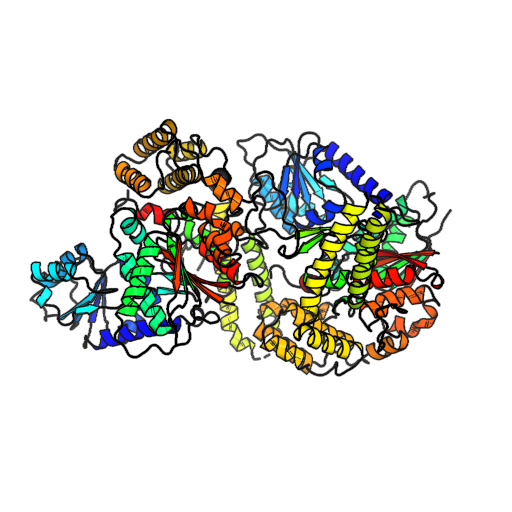1.00 107.15 126 LYS B O 1
ATOM 5560 N N . ASP B 1 127 ? 42.991 80.640 35.254 1.00 110.45 127 ASP B N 1
ATOM 5561 C CA . ASP B 1 127 ? 42.587 80.569 36.658 1.00 114.58 127 ASP B CA 1
ATOM 5562 C C . ASP B 1 127 ? 43.316 79.411 37.355 1.00 111.92 127 ASP B C 1
ATOM 5563 O O . ASP B 1 127 ? 43.651 79.511 38.534 1.00 115.75 127 ASP B O 1
ATOM 5568 N N . LEU B 1 128 ? 43.570 78.327 36.621 1.00 107.00 128 LEU B N 1
ATOM 5569 C CA . LEU B 1 128 ? 44.321 77.183 37.155 1.00 103.56 128 LEU B CA 1
ATOM 5570 C C . LEU B 1 128 ? 45.831 77.437 37.227 1.00 100.29 128 LEU B C 1
ATOM 5571 O O . LEU B 1 128 ? 46.559 76.666 37.866 1.00 98.39 128 LEU B O 1
ATOM 5576 N N . GLY B 1 129 ? 46.295 78.507 36.573 1.00 98.99 129 GLY B N 1
ATOM 5577 C CA . GLY B 1 129 ? 47.693 78.943 36.651 1.00 97.24 129 GLY B CA 1
ATOM 5578 C C . GLY B 1 129 ? 48.503 78.634 35.409 1.00 94.58 129 GLY B C 1
ATOM 5579 O O . GLY B 1 129 ? 49.393 79.406 35.024 1.00 92.49 129 GLY B O 1
ATOM 5580 N N . VAL B 1 130 ? 48.161 77.521 34.760 1.00 90.94 130 VAL B N 1
ATOM 5581 C CA . VAL B 1 130 ? 48.971 76.946 33.682 1.00 86.35 130 VAL B CA 1
ATOM 5582 C C . VAL B 1 130 ? 48.886 77.633 32.308 1.00 84.16 130 VAL B C 1
ATOM 5583 O O . VAL B 1 130 ? 49.643 77.266 31.406 1.00 80.61 130 VAL B O 1
ATOM 5587 N N . LEU B 1 131 ? 47.982 78.599 32.129 1.00 83.31 131 LEU B N 1
ATOM 5588 C CA . LEU B 1 131 ? 47.788 79.209 30.810 1.00 82.51 131 LEU B CA 1
ATOM 5589 C C . LEU B 1 131 ? 49.106 79.733 30.250 1.00 83.76 131 LEU B C 1
ATOM 5590 O O . LEU B 1 131 ? 49.413 79.539 29.068 1.00 80.46 131 LEU B O 1
ATOM 5595 N N . GLY B 1 132 ? 49.893 80.374 31.111 1.00 84.62 132 GLY B N 1
ATOM 5596 C CA . GLY B 1 132 ? 51.143 80.986 30.691 1.00 86.10 132 GLY B CA 1
ATOM 5597 C C . GLY B 1 132 ? 52.252 80.035 30.271 1.00 82.77 132 GLY B C 1
ATOM 5598 O O . GLY B 1 132 ? 53.258 80.492 29.738 1.00 82.23 132 GLY B O 1
ATOM 5599 N N . SER B 1 133 ? 52.069 78.729 30.493 1.00 79.88 133 SER B N 1
ATOM 5600 C CA . SER B 1 133 ? 53.110 77.713 30.243 1.00 75.34 133 SER B CA 1
ATOM 5601 C C . SER B 1 133 ? 53.074 77.143 28.834 1.00 73.86 133 SER B C 1
ATOM 5602 O O . SER B 1 133 ? 54.004 76.457 28.409 1.00 69.42 133 SER B O 1
ATOM 5605 N N . PHE B 1 134 ? 51.994 77.416 28.114 1.00 73.11 134 PHE B N 1
ATOM 5606 C CA . PHE B 1 134 ? 51.883 76.991 26.732 1.00 69.10 134 PHE B CA 1
ATOM 5607 C C . PHE B 1 134 ? 52.575 77.987 25.836 1.00 70.25 134 PHE B C 1
ATOM 5608 O O . PHE B 1 134 ? 52.291 79.189 25.899 1.00 72.23 134 PHE B O 1
ATOM 5616 N N . ILE B 1 135 ? 53.497 77.489 25.032 1.00 67.02 135 ILE B N 1
ATOM 5617 C CA . ILE B 1 135 ? 54.137 78.301 24.023 1.00 71.72 135 ILE B CA 1
ATOM 5618 C C . ILE B 1 135 ? 53.100 78.644 22.944 1.00 72.83 135 ILE B C 1
ATOM 5619 O O . ILE B 1 135 ? 52.643 79.792 22.873 1.00 80.40 135 ILE B O 1
ATOM 5624 N N . HIS B 1 136 ? 52.740 77.654 22.127 1.00 68.53 136 HIS B N 1
ATOM 5625 C CA . HIS B 1 136 ? 51.738 77.785 21.065 1.00 67.64 136 HIS B CA 1
ATOM 5626 C C . HIS B 1 136 ? 50.374 77.324 21.539 1.00 66.12 136 HIS B C 1
ATOM 5627 O O . HIS B 1 136 ? 50.205 76.161 21.889 1.00 64.86 136 HIS B O 1
ATOM 5634 N N . ARG B 1 137 ? 49.436 78.259 21.622 1.00 69.74 137 ARG B N 1
ATOM 5635 C CA . ARG B 1 137 ? 48.024 77.958 21.599 1.00 73.02 137 ARG B CA 1
ATOM 5636 C C . ARG B 1 137 ? 47.570 78.158 20.154 1.00 76.91 137 ARG B C 1
ATOM 5637 O O . ARG B 1 137 ? 47.915 79.151 19.517 1.00 77.76 137 ARG B O 1
ATOM 5645 N N . GLU B 1 138 ? 46.812 77.206 19.635 1.00 75.09 138 GLU B N 1
ATOM 5646 C CA . GLU B 1 138 ? 46.437 77.202 18.227 1.00 76.33 138 GLU B CA 1
ATOM 5647 C C . GLU B 1 138 ? 45.125 76.442 18.081 1.00 77.11 138 GLU B C 1
ATOM 5648 O O . GLU B 1 138 ? 44.618 75.849 19.045 1.00 77.54 138 GLU B O 1
ATOM 5654 N N . GLU B 1 139 ? 44.586 76.472 16.870 1.00 73.26 139 GLU B N 1
ATOM 5655 C CA . GLU B 1 139 ? 43.381 75.746 16.567 1.00 70.34 139 GLU B CA 1
ATOM 5656 C C . GLU B 1 139 ? 43.547 75.018 15.233 1.00 66.34 139 GLU B C 1
ATOM 5657 O O . GLU B 1 139 ? 44.349 75.417 14.395 1.00 67.12 139 GLU B O 1
ATOM 5663 N N . TYR B 1 140 ? 42.819 73.921 15.065 1.00 64.13 140 TYR B N 1
ATOM 5664 C CA . TYR B 1 140 ? 42.925 73.089 13.850 1.00 59.18 140 TYR B CA 1
ATOM 5665 C C . TYR B 1 140 ? 41.537 72.828 13.409 1.00 57.40 140 TYR B C 1
ATOM 5666 O O . TYR B 1 140 ? 40.809 72.077 14.045 1.00 55.27 140 TYR B O 1
ATOM 5675 N N . SER B 1 141 ? 41.153 73.481 12.327 1.00 60.54 141 SER B N 1
ATOM 5676 C CA . SER B 1 141 ? 39.739 73.623 11.976 1.00 64.81 141 SER B CA 1
ATOM 5677 C C . SER B 1 141 ? 39.229 72.397 11.232 1.00 57.46 141 SER B C 1
ATOM 5678 O O . SER B 1 141 ? 38.949 72.445 10.045 1.00 65.92 141 SER B O 1
ATOM 5681 N N . LEU B 1 142 ? 39.153 71.296 11.950 1.00 56.90 142 LEU B N 1
ATOM 5682 C CA . LEU B 1 142 ? 38.694 70.050 11.401 1.00 53.77 142 LEU B CA 1
ATOM 5683 C C . LEU B 1 142 ? 37.263 69.972 11.809 1.00 53.28 142 LEU B C 1
ATOM 5684 O O . LEU B 1 142 ? 36.989 69.726 12.967 1.00 60.84 142 LEU B O 1
ATOM 5689 N N . ASP B 1 143 ? 36.363 70.308 10.883 1.00 55.83 143 ASP B N 1
ATOM 5690 C CA . ASP B 1 143 ? 34.937 70.335 11.130 1.00 52.51 143 ASP B CA 1
ATOM 5691 C C . ASP B 1 143 ? 34.362 69.147 10.385 1.00 49.34 143 ASP B C 1
ATOM 5692 O O . ASP B 1 143 ? 34.242 68.082 10.967 1.00 50.81 143 ASP B O 1
ATOM 5697 N N . LEU B 1 144 ? 34.099 69.259 9.088 1.00 45.95 144 LEU B N 1
ATOM 5698 C CA . LEU B 1 144 ? 33.623 68.091 8.317 1.00 43.63 144 LEU B CA 1
ATOM 5699 C C . LEU B 1 144 ? 34.730 67.139 7.933 1.00 46.25 144 LEU B C 1
ATOM 5700 O O . LEU B 1 144 ? 35.671 67.538 7.263 1.00 48.27 144 LEU B O 1
ATOM 5705 N N . ILE B 1 145 ? 34.610 65.875 8.353 1.00 42.42 145 ILE B N 1
ATOM 5706 C CA . ILE B 1 145 ? 35.617 64.866 8.072 1.00 41.76 145 ILE B CA 1
ATOM 5707 C C . ILE B 1 145 ? 35.170 63.881 6.996 1.00 42.28 145 ILE B C 1
ATOM 5708 O O . ILE B 1 145 ? 34.115 63.251 7.134 1.00 40.09 145 ILE B O 1
ATOM 5713 N N . PRO B 1 146 ? 35.960 63.730 5.927 1.00 41.95 146 PRO B N 1
ATOM 5714 C CA . PRO B 1 146 ? 35.559 62.818 4.848 1.00 40.06 146 PRO B CA 1
ATOM 5715 C C . PRO B 1 146 ? 35.605 61.365 5.299 1.00 38.90 146 PRO B C 1
ATOM 5716 O O . PRO B 1 146 ? 36.652 60.929 5.723 1.00 39.14 146 PRO B O 1
ATOM 5720 N N . PHE B 1 147 ? 34.463 60.667 5.247 1.00 37.14 147 PHE B N 1
ATOM 5721 C CA . PHE B 1 147 ? 34.359 59.201 5.557 1.00 37.43 147 PHE B CA 1
ATOM 5722 C C . PHE B 1 147 ? 34.314 58.322 4.315 1.00 37.61 147 PHE B C 1
ATOM 5723 O O . PHE B 1 147 ? 34.657 57.126 4.381 1.00 40.36 147 PHE B O 1
ATOM 5731 N N . ASP B 1 148 ? 33.842 58.902 3.217 1.00 38.28 148 ASP B N 1
ATOM 5732 C CA . ASP B 1 148 ? 33.789 58.232 1.917 1.00 40.28 148 ASP B CA 1
ATOM 5733 C C . ASP B 1 148 ? 33.460 59.301 0.843 1.00 41.58 148 ASP B C 1
ATOM 5734 O O . ASP B 1 148 ? 33.260 60.517 1.166 1.00 40.85 148 ASP B O 1
ATOM 5739 N N . GLY B 1 149 ? 33.385 58.872 -0.414 1.00 38.58 149 GLY B N 1
ATOM 5740 C CA . GLY B 1 149 ? 33.258 59.796 -1.529 1.00 39.56 149 GLY B CA 1
ATOM 5741 C C . GLY B 1 149 ? 32.006 60.637 -1.523 1.00 39.57 149 GLY B C 1
ATOM 5742 O O . GLY B 1 149 ? 32.004 61.704 -2.052 1.00 39.05 149 GLY B O 1
ATOM 5743 N N . ASP B 1 150 ? 30.960 60.155 -0.863 1.00 43.14 150 ASP B N 1
ATOM 5744 C CA . ASP B 1 150 ? 29.711 60.911 -0.685 1.00 41.63 150 ASP B CA 1
ATOM 5745 C C . ASP B 1 150 ? 29.362 61.083 0.817 1.00 37.75 150 ASP B C 1
ATOM 5746 O O . ASP B 1 150 ? 28.233 61.271 1.163 1.00 34.99 150 ASP B O 1
ATOM 5751 N N . LEU B 1 151 ? 30.328 61.049 1.708 1.00 36.93 151 LEU B N 1
ATOM 5752 C CA . LEU B 1 151 ? 29.983 61.109 3.132 1.00 34.16 151 LEU B CA 1
ATOM 5753 C C . LEU B 1 151 ? 30.976 61.880 3.983 1.00 35.32 151 LEU B C 1
ATOM 5754 O O . LEU B 1 151 ? 32.166 61.544 4.051 1.00 34.22 151 LEU B O 1
ATOM 5759 N N . LEU B 1 152 ? 30.450 62.895 4.658 1.00 37.78 152 LEU B N 1
ATOM 5760 C CA . LEU B 1 152 ? 31.200 63.724 5.603 1.00 37.81 152 LEU B CA 1
ATOM 5761 C C . LEU B 1 152 ? 30.527 63.726 6.965 1.00 34.97 152 LEU B C 1
ATOM 5762 O O . LEU B 1 152 ? 29.315 63.790 7.061 1.00 41.84 152 LEU B O 1
ATOM 5767 N N . SER B 1 153 ? 31.310 63.737 8.028 1.00 34.06 153 SER B N 1
ATOM 5768 C CA . SER B 1 153 ? 30.740 63.889 9.372 1.00 35.02 153 SER B CA 1
ATOM 5769 C C . SER B 1 153 ? 31.606 64.738 10.266 1.00 34.11 153 SER B C 1
ATOM 5770 O O . SER B 1 153 ? 32.814 64.667 10.212 1.00 33.60 153 SER B O 1
ATOM 5773 N N . MET B 1 154 ? 30.956 65.546 11.091 1.00 34.91 154 MET B N 1
ATOM 5774 C CA . MET B 1 154 ? 31.610 66.235 12.188 1.00 35.33 154 MET B CA 1
ATOM 5775 C C . MET B 1 154 ? 32.042 65.330 13.320 1.00 35.61 154 MET B C 1
ATOM 5776 O O . MET B 1 154 ? 32.915 65.682 14.058 1.00 36.08 154 MET B O 1
ATOM 5781 N N . GLU B 1 155 ? 31.455 64.139 13.430 1.00 38.87 155 GLU B N 1
ATOM 5782 C CA . GLU B 1 155 ? 31.568 63.269 14.623 1.00 40.24 155 GLU B CA 1
ATOM 5783 C C . GLU B 1 155 ? 31.530 64.018 15.943 1.00 43.06 155 GLU B C 1
ATOM 5784 O O . GLU B 1 155 ? 32.429 63.915 16.763 1.00 40.03 155 GLU B O 1
ATOM 5790 N N . SER B 1 156 ? 30.458 64.784 16.094 1.00 47.42 156 SER B N 1
ATOM 5791 C CA . SER B 1 156 ? 30.169 65.556 17.277 1.00 51.73 156 SER B CA 1
ATOM 5792 C C . SER B 1 156 ? 28.977 64.898 17.975 1.00 54.34 156 SER B C 1
ATOM 5793 O O . SER B 1 156 ? 27.794 65.177 17.709 1.00 53.27 156 SER B O 1
ATOM 5796 N N . GLU B 1 157 ? 29.303 63.999 18.884 1.00 47.91 157 GLU B N 1
ATOM 5797 C CA . GLU B 1 157 ? 28.296 63.160 19.543 1.00 54.04 157 GLU B CA 1
ATOM 5798 C C . GLU B 1 157 ? 27.257 63.914 20.345 1.00 47.67 157 GLU B C 1
ATOM 5799 O O . GLU B 1 157 ? 26.056 63.617 20.248 1.00 47.71 157 GLU B O 1
ATOM 5805 N N . GLY B 1 158 ? 27.736 64.877 21.132 1.00 43.46 158 GLY B N 1
ATOM 5806 C CA . GLY B 1 158 ? 26.876 65.676 21.977 1.00 42.56 158 GLY B CA 1
ATOM 5807 C C . GLY B 1 158 ? 26.003 66.684 21.239 1.00 43.61 158 GLY B C 1
ATOM 5808 O O . GLY B 1 158 ? 25.262 67.389 21.874 1.00 49.09 158 GLY B O 1
ATOM 5809 N N . ALA B 1 159 ? 26.041 66.745 19.913 1.00 39.49 159 ALA B N 1
ATOM 5810 C CA . ALA B 1 159 ? 25.411 67.850 19.213 1.00 43.57 159 ALA B CA 1
ATOM 5811 C C . ALA B 1 159 ? 23.907 67.880 19.347 1.00 43.27 159 ALA B C 1
ATOM 5812 O O . ALA B 1 159 ? 23.300 68.952 19.473 1.00 44.89 159 ALA B O 1
ATOM 5814 N N . PHE B 1 160 ? 23.312 66.708 19.337 1.00 41.75 160 PHE B N 1
ATOM 5815 C CA . PHE B 1 160 ? 21.892 66.580 19.537 1.00 44.03 160 PHE B CA 1
ATOM 5816 C C . PHE B 1 160 ? 21.509 67.022 20.956 1.00 46.21 160 PHE B C 1
ATOM 5817 O O . PHE B 1 160 ? 20.567 67.771 21.149 1.00 45.47 160 PHE B O 1
ATOM 5825 N N . LYS B 1 161 ? 22.212 66.491 21.944 1.00 48.95 161 LYS B N 1
ATOM 5826 C CA . LYS B 1 161 ? 21.906 66.781 23.333 1.00 49.75 161 LYS B CA 1
ATOM 5827 C C . LYS B 1 161 ? 22.031 68.296 23.603 1.00 49.85 161 LYS B C 1
ATOM 5828 O O . LYS B 1 161 ? 21.166 68.893 24.239 1.00 48.49 161 LYS B O 1
ATOM 5834 N N . GLU B 1 162 ? 23.083 68.906 23.058 1.00 47.64 162 GLU B N 1
ATOM 5835 C CA . GLU B 1 162 ? 23.389 70.296 23.293 1.00 47.78 162 GLU B CA 1
ATOM 5836 C C . GLU B 1 162 ? 22.301 71.194 22.711 1.00 46.26 162 GLU B C 1
ATOM 5837 O O . GLU B 1 162 ? 21.770 72.049 23.435 1.00 47.22 162 GLU B O 1
ATOM 5843 N N . CYS B 1 163 ? 21.997 71.023 21.418 1.00 42.70 163 CYS B N 1
ATOM 5844 C CA . CYS B 1 163 ? 21.042 71.888 20.722 1.00 46.04 163 CYS B CA 1
ATOM 5845 C C . CYS B 1 163 ? 19.640 71.702 21.251 1.00 46.97 163 CYS B C 1
ATOM 5846 O O . CYS B 1 163 ? 18.951 72.687 21.495 1.00 46.03 163 CYS B O 1
ATOM 5849 N N . TYR B 1 164 ? 19.216 70.450 21.450 1.00 49.20 164 TYR B N 1
ATOM 5850 C CA . TYR B 1 164 ? 17.802 70.184 21.775 1.00 50.59 164 TYR B CA 1
ATOM 5851 C C . TYR B 1 164 ? 17.524 70.134 23.280 1.00 52.05 164 TYR B C 1
ATOM 5852 O O . TYR B 1 164 ? 16.395 70.401 23.690 1.00 50.09 164 TYR B O 1
ATOM 5861 N N . LEU B 1 165 ? 18.524 69.805 24.108 1.00 53.05 165 LEU B N 1
ATOM 5862 C CA . LEU B 1 165 ? 18.309 69.776 25.564 1.00 51.15 165 LEU B CA 1
ATOM 5863 C C . LEU B 1 165 ? 18.956 70.903 26.372 1.00 53.79 165 LEU B C 1
ATOM 5864 O O . LEU B 1 165 ? 18.401 71.310 27.382 1.00 50.83 165 LEU B O 1
ATOM 5869 N N . GLU B 1 166 ? 20.105 71.409 25.957 1.00 55.03 166 GLU B N 1
ATOM 5870 C CA . GLU B 1 166 ? 20.896 72.264 26.845 1.00 58.99 166 GLU B CA 1
ATOM 5871 C C . GLU B 1 166 ? 20.920 73.723 26.415 1.00 58.79 166 GLU B C 1
ATOM 5872 O O . GLU B 1 166 ? 21.658 74.514 26.970 1.00 61.75 166 GLU B O 1
ATOM 5878 N N . GLY B 1 167 ? 20.118 74.069 25.415 1.00 62.68 167 GLY B N 1
ATOM 5879 C CA . GLY B 1 167 ? 20.155 75.401 24.814 1.00 61.71 167 GLY B CA 1
ATOM 5880 C C . GLY B 1 167 ? 21.486 75.857 24.206 1.00 64.04 167 GLY B C 1
ATOM 5881 O O . GLY B 1 167 ? 21.660 77.057 23.939 1.00 66.44 167 GLY B O 1
ATOM 5882 N N . ASP B 1 168 ? 22.388 74.908 23.933 1.00 59.20 168 ASP B N 1
ATOM 5883 C CA . ASP B 1 168 ? 23.720 75.196 23.425 1.00 57.29 168 ASP B CA 1
ATOM 5884 C C . ASP B 1 168 ? 23.835 74.882 21.915 1.00 53.04 168 ASP B C 1
ATOM 5885 O O . ASP B 1 168 ? 23.784 73.733 21.514 1.00 49.70 168 ASP B O 1
ATOM 5890 N N . GLN B 1 169 ? 23.981 75.927 21.091 1.00 52.91 169 GLN B N 1
ATOM 5891 C CA . GLN B 1 169 ? 24.104 75.811 19.634 1.00 53.27 169 GLN B CA 1
ATOM 5892 C C . GLN B 1 169 ? 25.552 75.889 19.132 1.00 55.19 169 GLN B C 1
ATOM 5893 O O . GLN B 1 169 ? 25.786 76.175 17.964 1.00 57.10 169 GLN B O 1
ATOM 5899 N N . THR B 1 170 ? 26.521 75.614 19.995 1.00 52.97 170 THR B N 1
ATOM 5900 C CA . THR B 1 170 ? 27.922 75.684 19.605 1.00 52.63 170 THR B CA 1
ATOM 5901 C C . THR B 1 170 ? 28.238 74.796 18.382 1.00 50.04 170 THR B C 1
ATOM 5902 O O . THR B 1 170 ? 29.044 75.152 17.572 1.00 47.00 170 THR B O 1
ATOM 5906 N N . SER B 1 171 ? 27.626 73.627 18.279 1.00 49.36 171 SER B N 1
ATOM 5907 C CA . SER B 1 171 ? 27.873 72.755 17.142 1.00 51.91 171 SER B CA 1
ATOM 5908 C C . SER B 1 171 ? 27.413 73.386 15.810 1.00 51.01 171 SER B C 1
ATOM 5909 O O . SER B 1 171 ? 27.998 73.128 14.755 1.00 53.95 171 SER B O 1
ATOM 5912 N N . LEU B 1 172 ? 26.329 74.154 15.860 1.00 46.65 172 LEU B N 1
ATOM 5913 C CA . LEU B 1 172 ? 25.770 74.751 14.665 1.00 47.87 172 LEU B CA 1
ATOM 5914 C C . LEU B 1 172 ? 26.737 75.766 14.093 1.00 47.95 172 LEU B C 1
ATOM 5915 O O . LEU B 1 172 ? 26.940 75.865 12.893 1.00 46.30 172 LEU B O 1
ATOM 5920 N N . TYR B 1 173 ? 27.389 76.484 14.986 1.00 46.22 173 TYR B N 1
ATOM 5921 C CA . TYR B 1 173 ? 28.398 77.387 14.585 1.00 48.06 173 TYR B CA 1
ATOM 5922 C C . TYR B 1 173 ? 29.508 76.647 13.852 1.00 42.83 173 TYR B C 1
ATOM 5923 O O . TYR B 1 173 ? 29.941 77.072 12.776 1.00 44.78 173 TYR B O 1
ATOM 5932 N N . HIS B 1 174 ? 30.012 75.592 14.451 1.00 39.02 174 HIS B N 1
ATOM 5933 C CA . HIS B 1 174 ? 31.033 74.799 13.795 1.00 40.18 174 HIS B CA 1
ATOM 5934 C C . HIS B 1 174 ? 30.559 74.256 12.445 1.00 37.07 174 HIS B C 1
ATOM 5935 O O . HIS B 1 174 ? 31.323 74.253 11.483 1.00 35.86 174 HIS B O 1
ATOM 5942 N N . ALA B 1 175 ? 29.318 73.770 12.380 1.00 35.96 175 ALA B N 1
ATOM 5943 C CA . ALA B 1 175 ? 28.730 73.332 11.093 1.00 38.06 175 ALA B CA 1
ATOM 5944 C C . ALA B 1 175 ? 28.808 74.438 10.020 1.00 38.80 175 ALA B C 1
ATOM 5945 O O . ALA B 1 175 ? 29.271 74.221 8.911 1.00 42.33 175 ALA B O 1
ATOM 5947 N N . ALA B 1 176 ? 28.357 75.620 10.378 1.00 40.01 176 ALA B N 1
ATOM 5948 C CA . ALA B 1 176 ? 28.462 76.793 9.489 1.00 42.41 176 ALA B CA 1
ATOM 5949 C C . ALA B 1 176 ? 29.898 77.022 9.028 1.00 42.51 176 ALA B C 1
ATOM 5950 O O . ALA B 1 176 ? 30.154 77.206 7.849 1.00 41.65 176 ALA B O 1
ATOM 5952 N N . LYS B 1 177 ? 30.824 76.985 9.979 1.00 45.97 177 LYS B N 1
ATOM 5953 C CA . LYS B 1 177 ? 32.264 77.080 9.697 1.00 47.63 177 LYS B CA 1
ATOM 5954 C C . LYS B 1 177 ? 32.721 76.046 8.693 1.00 46.86 177 LYS B C 1
ATOM 5955 O O . LYS B 1 177 ? 33.489 76.339 7.767 1.00 47.65 177 LYS B O 1
ATOM 5961 N N . GLY B 1 178 ? 32.264 74.817 8.891 1.00 43.31 178 GLY B N 1
ATOM 5962 C CA . GLY B 1 178 ? 32.634 73.739 8.030 1.00 42.48 178 GLY B CA 1
ATOM 5963 C C . GLY B 1 178 ? 32.046 73.942 6.645 1.00 42.11 178 GLY B C 1
ATOM 5964 O O . GLY B 1 178 ? 32.693 73.658 5.656 1.00 45.74 178 GLY B O 1
ATOM 5965 N N . LEU B 1 179 ? 30.813 74.415 6.560 1.00 40.92 179 LEU B N 1
ATOM 5966 C CA . LEU B 1 179 ? 30.256 74.798 5.266 1.00 41.84 179 LEU B CA 1
ATOM 5967 C C . LEU B 1 179 ? 31.040 75.913 4.584 1.00 42.50 179 LEU B C 1
ATOM 5968 O O . LEU B 1 179 ? 31.077 75.948 3.358 1.00 43.03 179 LEU B O 1
ATOM 5973 N N . MET B 1 180 ? 31.657 76.832 5.347 1.00 45.36 180 MET B N 1
ATOM 5974 C CA . MET B 1 180 ? 32.476 77.933 4.728 1.00 46.43 180 MET B CA 1
ATOM 5975 C C . MET B 1 180 ? 33.761 77.378 4.138 1.00 46.32 180 MET B C 1
ATOM 5976 O O . MET B 1 180 ? 34.184 77.728 3.036 1.00 46.59 180 MET B O 1
ATOM 5981 N N . THR B 1 181 ? 34.379 76.475 4.871 1.00 47.22 181 THR B N 1
ATOM 5982 C CA . THR B 1 181 ? 35.514 75.737 4.355 1.00 48.17 181 THR B CA 1
ATOM 5983 C C . THR B 1 181 ? 35.156 74.972 3.071 1.00 49.87 181 THR B C 1
ATOM 5984 O O . THR B 1 181 ? 35.926 75.012 2.128 1.00 51.14 181 THR B O 1
ATOM 5988 N N . LEU B 1 182 ? 34.003 74.290 3.039 1.00 50.00 182 LEU B N 1
ATOM 5989 C CA . LEU B 1 182 ? 33.575 73.557 1.838 1.00 49.94 182 LEU B CA 1
ATOM 5990 C C . LEU B 1 182 ? 33.417 74.497 0.708 1.00 48.11 182 LEU B C 1
ATOM 5991 O O . LEU B 1 182 ? 33.795 74.169 -0.402 1.00 49.91 182 LEU B O 1
ATOM 5996 N N . GLN B 1 183 ? 32.786 75.642 0.972 1.00 47.09 183 GLN B N 1
ATOM 5997 C CA . GLN B 1 183 ? 32.556 76.619 -0.090 1.00 47.56 183 GLN B CA 1
ATOM 5998 C C . GLN B 1 183 ? 33.847 77.180 -0.637 1.00 46.51 183 GLN B C 1
ATOM 5999 O O . GLN B 1 183 ? 33.967 77.371 -1.844 1.00 49.63 183 GLN B O 1
ATOM 6005 N N . ALA B 1 184 ? 34.825 77.422 0.229 1.00 46.67 184 ALA B N 1
ATOM 6006 C CA . ALA B 1 184 ? 36.077 78.035 -0.228 1.00 49.35 184 ALA B CA 1
ATOM 6007 C C . ALA B 1 184 ? 36.849 77.086 -1.161 1.00 49.21 184 ALA B C 1
ATOM 6008 O O . ALA B 1 184 ? 37.513 77.540 -2.101 1.00 52.68 184 ALA B O 1
ATOM 6010 N N . LEU B 1 185 ? 36.742 75.788 -0.916 1.00 46.64 185 LEU B N 1
ATOM 6011 C CA . LEU B 1 185 ? 37.373 74.757 -1.788 1.00 47.04 185 LEU B CA 1
ATOM 6012 C C . LEU B 1 185 ? 36.515 74.302 -3.006 1.00 45.81 185 LEU B C 1
ATOM 6013 O O . LEU B 1 185 ? 37.083 73.938 -4.014 1.00 49.90 185 LEU B O 1
ATOM 6018 N N . TYR B 1 186 ? 35.177 74.311 -2.901 1.00 44.24 186 TYR B N 1
ATOM 6019 C CA . TYR B 1 186 ? 34.281 73.676 -3.902 1.00 44.19 186 TYR B CA 1
ATOM 6020 C C . TYR B 1 186 ? 33.278 74.611 -4.507 1.00 45.37 186 TYR B C 1
ATOM 6021 O O . TYR B 1 186 ? 32.419 74.208 -5.301 1.00 43.00 186 TYR B O 1
ATOM 6030 N N . GLY B 1 187 ? 33.370 75.869 -4.127 1.00 47.44 187 GLY B N 1
ATOM 6031 C CA . GLY B 1 187 ? 32.502 76.860 -4.697 1.00 48.62 187 GLY B CA 1
ATOM 6032 C C . GLY B 1 187 ? 31.346 77.116 -3.765 1.00 50.71 187 GLY B C 1
ATOM 6033 O O . GLY B 1 187 ? 30.932 76.240 -2.974 1.00 47.68 187 GLY B O 1
ATOM 6034 N N . THR B 1 188 ? 30.880 78.355 -3.839 1.00 51.25 188 THR B N 1
ATOM 6035 C CA . THR B 1 188 ? 29.700 78.807 -3.167 1.00 51.35 188 THR B CA 1
ATOM 6036 C C . THR B 1 188 ? 28.497 77.959 -3.590 1.00 51.16 188 THR B C 1
ATOM 6037 O O . THR B 1 188 ? 28.338 77.696 -4.779 1.00 53.74 188 THR B O 1
ATOM 6041 N N . ILE B 1 189 ? 27.644 77.594 -2.630 1.00 47.28 189 ILE B N 1
ATOM 6042 C CA . ILE B 1 189 ? 26.417 76.874 -2.892 1.00 47.64 189 ILE B CA 1
ATOM 6043 C C . ILE B 1 189 ? 25.283 77.844 -3.181 1.00 48.86 189 ILE B C 1
ATOM 6044 O O . ILE B 1 189 ? 24.860 78.584 -2.280 1.00 49.42 189 ILE B O 1
ATOM 6049 N N . PRO B 1 190 ? 24.767 77.853 -4.421 1.00 51.98 190 PRO B N 1
ATOM 6050 C CA . PRO B 1 190 ? 23.824 78.924 -4.868 1.00 57.07 190 PRO B CA 1
ATOM 6051 C C . PRO B 1 190 ? 22.514 78.939 -4.113 1.00 56.10 190 PRO B C 1
ATOM 6052 O O . PRO B 1 190 ? 21.967 80.017 -3.876 1.00 56.13 190 PRO B O 1
ATOM 6056 N N . GLN B 1 191 ? 22.023 77.747 -3.779 1.00 52.26 191 GLN B N 1
ATOM 6057 C CA . GLN B 1 191 ? 20.696 77.592 -3.247 1.00 53.86 191 GLN B CA 1
ATOM 6058 C C . GLN B 1 191 ? 20.781 76.839 -1.954 1.00 49.48 191 GLN B C 1
ATOM 6059 O O . GLN B 1 191 ? 21.453 75.840 -1.870 1.00 49.11 191 GLN B O 1
ATOM 6065 N N . ILE B 1 192 ? 20.090 77.328 -0.951 1.00 48.80 192 ILE B N 1
ATOM 6066 C CA . ILE B 1 192 ? 20.033 76.694 0.353 1.00 46.88 192 ILE B CA 1
ATOM 6067 C C . ILE B 1 192 ? 18.590 76.443 0.667 1.00 46.81 192 ILE B C 1
ATOM 6068 O O . ILE B 1 192 ? 17.775 77.368 0.601 1.00 47.45 192 ILE B O 1
ATOM 6073 N N . PHE B 1 1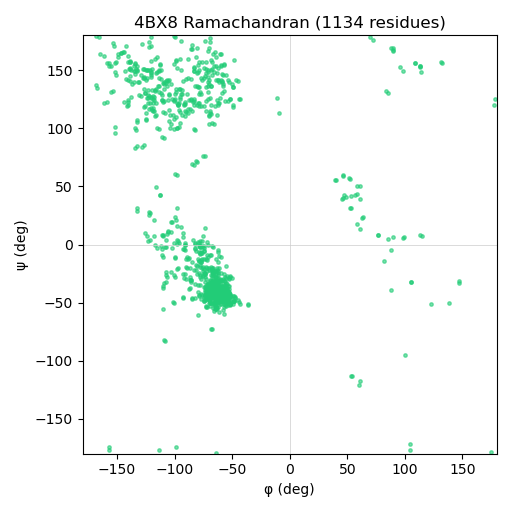93 ? 18.277 75.208 1.032 1.00 46.01 193 PHE B N 1
ATOM 6074 C CA . PHE B 1 193 ? 16.977 74.865 1.538 1.00 47.78 193 PHE B CA 1
ATOM 6075 C C . PHE B 1 193 ? 17.103 74.299 2.932 1.00 45.90 193 PHE B C 1
ATOM 6076 O O . PHE B 1 193 ? 18.069 73.591 3.243 1.00 45.56 193 PHE B O 1
ATOM 6084 N N . GLY B 1 194 ? 16.093 74.523 3.763 1.00 46.08 194 GLY B N 1
ATOM 6085 C CA . GLY B 1 194 ? 16.139 73.939 5.112 1.00 42.37 194 GLY B CA 1
ATOM 6086 C C . GLY B 1 194 ? 14.785 73.666 5.717 1.00 41.47 194 GLY B C 1
ATOM 6087 O O . GLY B 1 194 ? 13.787 74.270 5.311 1.00 41.39 194 GLY B O 1
ATOM 6088 N N . LYS B 1 195 ? 14.765 72.718 6.657 1.00 40.06 195 LYS B N 1
ATOM 6089 C CA . LYS B 1 195 ? 13.638 72.488 7.547 1.00 39.79 195 LYS B CA 1
ATOM 6090 C C . LYS B 1 195 ? 14.139 72.158 8.930 1.00 39.40 195 LYS B C 1
ATOM 6091 O O . LYS B 1 195 ? 14.840 71.197 9.121 1.00 35.56 195 LYS B O 1
ATOM 6097 N N . GLY B 1 196 ? 13.770 72.994 9.893 1.00 42.93 196 GLY B N 1
ATOM 6098 C CA . GLY B 1 196 ? 14.224 72.870 11.273 1.00 44.02 196 GLY B CA 1
ATOM 6099 C C . GLY B 1 196 ? 14.725 74.184 11.899 1.00 44.09 196 GLY B C 1
ATOM 6100 O O . GLY B 1 196 ? 15.182 75.091 11.215 1.00 43.87 196 GLY B O 1
ATOM 6101 N N . GLU B 1 197 ? 14.684 74.241 13.214 1.00 45.83 197 GLU B N 1
ATOM 6102 C CA . GLU B 1 197 ? 15.220 75.379 13.927 1.00 54.11 197 GLU B CA 1
ATOM 6103 C C . GLU B 1 197 ? 16.723 75.431 13.751 1.00 48.77 197 GLU B C 1
ATOM 6104 O O . GLU B 1 197 ? 17.272 76.491 13.445 1.00 50.51 197 GLU B O 1
ATOM 6110 N N . CYS B 1 198 ? 17.388 74.306 14.006 1.00 44.36 198 CYS B N 1
ATOM 6111 C CA . CYS B 1 198 ? 18.825 74.273 13.921 1.00 43.00 198 CYS B CA 1
ATOM 6112 C C . CYS B 1 198 ? 19.198 74.623 12.524 1.00 39.36 198 CYS B C 1
ATOM 6113 O O . CYS B 1 198 ? 20.129 75.335 12.358 1.00 40.32 198 CYS B O 1
ATOM 6116 N N . ALA B 1 199 ? 18.450 74.154 11.519 1.00 37.45 199 ALA B N 1
ATOM 6117 C CA . ALA B 1 199 ? 18.763 74.490 10.103 1.00 37.60 199 ALA B CA 1
ATOM 6118 C C . ALA B 1 199 ? 18.684 75.997 9.779 1.00 38.36 199 ALA B C 1
ATOM 6119 O O . ALA B 1 199 ? 19.504 76.483 9.052 1.00 36.27 199 ALA B O 1
ATOM 6121 N N . ARG B 1 200 ? 17.678 76.669 10.306 1.00 37.28 200 ARG B N 1
ATOM 6122 C CA . ARG B 1 200 ? 17.513 78.132 10.177 1.00 42.07 200 ARG B CA 1
ATOM 6123 C C . ARG B 1 200 ? 18.750 78.833 10.721 1.00 43.88 200 ARG B C 1
ATOM 6124 O O . ARG B 1 200 ? 19.365 79.644 10.034 1.00 44.36 200 ARG B O 1
ATOM 6132 N N . GLN B 1 201 ? 19.186 78.416 11.902 1.00 45.77 201 GLN B N 1
ATOM 6133 C CA . GLN B 1 201 ? 20.370 78.989 12.522 1.00 47.11 201 GLN B CA 1
ATOM 6134 C C . GLN B 1 201 ? 21.621 78.761 11.700 1.00 46.46 201 GLN B C 1
ATOM 6135 O O . GLN B 1 201 ? 22.418 79.708 11.480 1.00 41.98 201 GLN B O 1
ATOM 6141 N N . VAL B 1 202 ? 21.828 77.530 11.230 1.00 42.12 202 VAL B N 1
ATOM 6142 C CA . VAL B 1 202 ? 23.020 77.311 10.403 1.00 43.08 202 VAL B CA 1
ATOM 6143 C C . VAL B 1 202 ? 22.989 78.215 9.150 1.00 44.79 202 VAL B C 1
ATOM 6144 O O . VAL B 1 202 ? 23.999 78.824 8.779 1.00 44.45 202 VAL B O 1
ATOM 6148 N N . ALA B 1 203 ? 21.832 78.260 8.490 1.00 45.74 203 ALA B N 1
ATOM 6149 C CA . ALA B 1 203 ? 21.631 79.066 7.300 1.00 45.92 203 ALA B CA 1
ATOM 6150 C C . ALA B 1 203 ? 21.962 80.543 7.596 1.00 47.47 203 ALA B C 1
ATOM 6151 O O . ALA B 1 203 ? 22.706 81.187 6.863 1.00 49.82 203 ALA B O 1
ATOM 6153 N N . ASN B 1 204 ? 21.430 81.051 8.695 1.00 44.47 204 ASN B N 1
ATOM 6154 C CA . ASN B 1 204 ? 21.686 82.410 9.070 1.00 44.60 204 ASN B CA 1
ATOM 6155 C C . ASN B 1 204 ? 23.147 82.650 9.257 1.00 45.36 204 ASN B C 1
ATOM 6156 O O . ASN B 1 204 ? 23.651 83.693 8.872 1.00 48.12 204 ASN B O 1
ATOM 6161 N N . MET B 1 205 ? 23.827 81.704 9.877 1.00 46.88 205 MET B N 1
ATOM 6162 C CA . MET B 1 205 ? 25.242 81.856 10.159 1.00 50.26 205 MET B CA 1
ATOM 6163 C C . MET B 1 205 ? 26.053 81.799 8.882 1.00 50.43 205 MET B C 1
ATOM 6164 O O . MET B 1 205 ? 26.933 82.651 8.685 1.00 49.17 205 MET B O 1
ATOM 6169 N N . MET B 1 206 ? 25.753 80.830 8.010 1.00 49.21 206 MET B N 1
ATOM 6170 C CA . MET B 1 206 ? 26.409 80.763 6.692 1.00 48.76 206 MET B CA 1
ATOM 6171 C C . MET B 1 206 ? 26.341 82.099 6.010 1.00 48.20 206 MET B C 1
ATOM 6172 O O . MET B 1 206 ? 27.288 82.540 5.375 1.00 49.38 206 MET B O 1
ATOM 6177 N N . ILE B 1 207 ? 25.150 82.656 5.993 1.00 49.12 207 ILE B N 1
ATOM 6178 C CA . ILE B 1 207 ? 24.899 83.765 5.097 1.00 53.94 207 ILE B CA 1
ATOM 6179 C C . ILE B 1 207 ? 25.610 84.991 5.653 1.00 53.97 207 ILE B C 1
ATOM 6180 O O . ILE B 1 207 ? 26.253 85.699 4.913 1.00 53.85 207 ILE B O 1
ATOM 6185 N N . ARG B 1 208 ? 25.502 85.182 6.969 1.00 52.64 208 ARG B N 1
ATOM 6186 C CA . ARG B 1 208 ? 26.222 86.209 7.676 1.00 56.22 208 ARG B CA 1
ATOM 6187 C C . ARG B 1 208 ? 27.746 86.100 7.499 1.00 55.69 208 ARG B C 1
ATOM 6188 O O . ARG B 1 208 ? 28.437 87.133 7.310 1.00 52.83 208 ARG B O 1
ATOM 6196 N N . MET B 1 209 ? 28.267 84.877 7.575 1.00 52.13 209 MET B N 1
ATOM 6197 C CA . MET B 1 209 ? 29.724 84.676 7.546 1.00 54.44 209 MET B CA 1
ATOM 6198 C C . MET B 1 209 ? 30.217 85.066 6.185 1.00 55.56 209 MET B C 1
ATOM 6199 O O . MET B 1 209 ? 31.273 85.694 6.047 1.00 59.44 209 MET B O 1
ATOM 6204 N N . LYS B 1 210 ? 29.447 84.713 5.165 1.00 57.58 210 LYS B N 1
ATOM 6205 C CA . LYS B 1 210 ? 29.838 85.011 3.782 1.00 58.41 210 LYS B CA 1
ATOM 6206 C C . LYS B 1 210 ? 29.687 86.480 3.508 1.00 56.67 210 LYS B C 1
ATOM 6207 O O . LYS B 1 210 ? 30.544 87.080 2.871 1.00 59.21 210 LYS B O 1
ATOM 6213 N N . ARG B 1 211 ? 28.569 87.038 3.948 1.00 56.18 211 ARG B N 1
ATOM 6214 C CA . ARG B 1 211 ? 28.260 88.444 3.730 1.00 60.55 211 ARG B CA 1
ATOM 6215 C C . ARG B 1 211 ? 29.316 89.336 4.422 1.00 58.60 211 ARG B C 1
ATOM 6216 O O . ARG B 1 211 ? 29.637 90.377 3.910 1.00 60.68 211 ARG B O 1
ATOM 6224 N N . GLU B 1 212 ? 29.872 88.892 5.550 1.00 57.32 212 GLU B N 1
ATOM 6225 C CA . GLU B 1 212 ? 30.846 89.673 6.312 1.00 58.73 212 GLU B CA 1
ATOM 6226 C C . GLU B 1 212 ? 32.289 89.405 5.901 1.00 60.21 212 GLU B C 1
ATOM 6227 O O . GLU B 1 212 ? 33.221 89.965 6.474 1.00 63.98 212 GLU B O 1
ATOM 6233 N N . PHE B 1 213 ? 32.480 88.549 4.923 1.00 60.24 213 PHE B N 1
ATOM 6234 C CA . PHE B 1 213 ? 33.799 88.316 4.379 1.00 64.26 213 PHE B CA 1
ATOM 6235 C C . PHE B 1 213 ? 34.301 89.528 3.567 1.00 66.65 213 PHE B C 1
ATOM 6236 O O . PHE B 1 213 ? 33.542 90.166 2.839 1.00 62.79 213 PHE B O 1
ATOM 6244 N N . THR B 1 214 ? 35.584 89.845 3.715 1.00 68.21 214 THR B N 1
ATOM 6245 C CA . THR B 1 214 ? 36.220 90.867 2.883 1.00 71.64 214 THR B CA 1
ATOM 6246 C C . THR B 1 214 ? 37.422 90.224 2.236 1.00 74.65 214 THR B C 1
ATOM 6247 O O . THR B 1 214 ? 38.389 89.872 2.911 1.00 78.12 214 THR B O 1
ATOM 6251 N N . GLY B 1 215 ? 37.378 90.074 0.930 1.00 75.79 215 GLY B N 1
ATOM 6252 C CA . GLY B 1 215 ? 38.473 89.425 0.267 1.00 78.67 215 GLY B CA 1
ATOM 6253 C C . GLY B 1 215 ? 38.166 89.242 -1.190 1.00 83.79 215 GLY B C 1
ATOM 6254 O O . GLY B 1 215 ? 37.115 89.664 -1.666 1.00 84.12 215 GLY B O 1
ATOM 6255 N N . SER B 1 216 ? 39.104 88.625 -1.896 1.00 88.84 216 SER B N 1
ATOM 6256 C CA . SER B 1 216 ? 38.900 88.223 -3.279 1.00 92.94 216 SER B CA 1
ATOM 6257 C C . SER B 1 216 ? 37.568 87.445 -3.382 1.00 92.09 216 SER B C 1
ATOM 6258 O O . SER B 1 216 ? 37.248 86.665 -2.499 1.00 86.38 216 SER B O 1
ATOM 6261 N N . GLN B 1 217 ? 36.769 87.696 -4.421 1.00 94.40 217 GLN B N 1
ATOM 6262 C CA . GLN B 1 217 ? 35.533 86.937 -4.600 1.00 92.39 217 GLN B CA 1
ATOM 6263 C C . GLN B 1 217 ? 35.829 85.540 -5.135 1.00 88.12 217 GLN B C 1
ATOM 6264 O O . GLN B 1 217 ? 36.699 85.346 -5.995 1.00 89.26 217 GLN B O 1
ATOM 6270 N N . ASN B 1 218 ? 35.071 84.578 -4.629 1.00 80.68 218 ASN B N 1
ATOM 6271 C CA . ASN B 1 218 ? 35.310 83.173 -4.929 1.00 78.77 218 ASN B CA 1
ATOM 6272 C C . ASN B 1 218 ? 35.011 82.795 -6.376 1.00 78.93 218 ASN B C 1
ATOM 6273 O O . ASN B 1 218 ? 33.853 82.817 -6.797 1.00 77.10 218 ASN B O 1
ATOM 6278 N N . SER B 1 219 ? 36.064 82.458 -7.120 1.00 77.91 219 SER B N 1
ATOM 6279 C CA . SER B 1 219 ? 35.973 82.211 -8.563 1.00 80.50 219 SER B CA 1
ATOM 6280 C C . SER B 1 219 ? 35.751 80.743 -8.954 1.00 76.94 219 SER B C 1
ATOM 6281 O O . SER B 1 219 ? 35.895 80.383 -10.132 1.00 76.03 219 SER B O 1
ATOM 6284 N N . ILE B 1 220 ? 35.466 79.891 -7.978 1.00 70.43 220 ILE B N 1
ATOM 6285 C CA . ILE B 1 220 ? 35.413 78.423 -8.207 1.00 67.91 220 ILE B CA 1
ATOM 6286 C C . ILE B 1 220 ? 34.001 78.010 -8.625 1.00 65.16 220 ILE B C 1
ATOM 6287 O O . ILE B 1 220 ? 33.010 78.371 -7.961 1.00 56.61 220 ILE B O 1
ATOM 6292 N N . PHE B 1 221 ? 33.921 77.254 -9.714 1.00 65.64 221 PHE B N 1
ATOM 6293 C CA . PHE B 1 221 ? 32.642 76.826 -10.246 1.00 69.10 221 PHE B CA 1
ATOM 6294 C C . PHE B 1 221 ? 32.034 75.822 -9.279 1.00 63.50 221 PHE B C 1
ATOM 6295 O O . PHE B 1 221 ? 32.682 74.836 -8.940 1.00 63.74 221 PHE B O 1
ATOM 6303 N N . PRO B 1 222 ? 30.790 76.072 -8.832 1.00 62.59 222 PRO B N 1
ATOM 6304 C CA . PRO B 1 222 ? 30.105 75.288 -7.806 1.00 58.46 222 PRO B CA 1
ATOM 6305 C C . PRO B 1 222 ? 30.002 73.792 -8.116 1.00 56.86 222 PRO B C 1
ATOM 6306 O O . PRO B 1 222 ? 29.488 73.395 -9.164 1.00 57.15 222 PRO B O 1
ATOM 6310 N N . VAL B 1 223 ? 30.514 72.994 -7.193 1.00 50.88 223 VAL B N 1
ATOM 6311 C CA . VAL B 1 223 ? 30.365 71.569 -7.245 1.00 51.55 223 VAL B CA 1
ATOM 6312 C C . VAL B 1 223 ? 28.962 71.163 -6.758 1.00 49.63 223 VAL B C 1
ATOM 6313 O O . VAL B 1 223 ? 28.292 70.357 -7.393 1.00 48.67 223 VAL B O 1
ATOM 6317 N N . PHE B 1 224 ? 28.512 71.771 -5.665 1.00 47.84 224 PHE B N 1
ATOM 6318 C CA . PHE B 1 224 ? 27.197 71.520 -5.116 1.00 46.40 224 PHE B CA 1
ATOM 6319 C C . PHE B 1 224 ? 26.201 72.531 -5.586 1.00 47.68 224 PHE B C 1
ATOM 6320 O O . PHE B 1 224 ? 26.436 73.728 -5.442 1.00 52.25 224 PHE B O 1
ATOM 6328 N N . ASP B 1 225 ? 25.105 72.061 -6.180 1.00 47.30 225 ASP B N 1
ATOM 6329 C CA . ASP B 1 225 ? 24.053 72.953 -6.672 1.00 48.27 225 ASP B CA 1
ATOM 6330 C C . ASP B 1 225 ? 23.158 73.472 -5.552 1.00 49.68 225 ASP B C 1
ATOM 6331 O O . ASP B 1 225 ? 22.705 74.632 -5.585 1.00 49.69 225 ASP B O 1
ATOM 6336 N N . ASN B 1 226 ? 22.925 72.612 -4.557 1.00 49.39 226 ASN B N 1
ATOM 6337 C CA . ASN B 1 226 ? 21.985 72.886 -3.472 1.00 49.46 226 ASN B CA 1
ATOM 6338 C C . ASN B 1 226 ? 22.534 72.429 -2.142 1.00 47.72 226 ASN B C 1
ATOM 6339 O O . ASN B 1 226 ? 23.251 71.419 -2.070 1.00 45.24 226 ASN B O 1
ATOM 6344 N N . LEU B 1 227 ? 22.099 73.101 -1.074 1.00 44.78 227 LEU B N 1
ATOM 6345 C CA . LEU B 1 227 ? 22.274 72.566 0.270 1.00 43.17 227 LEU B CA 1
ATOM 6346 C C . LEU B 1 227 ? 20.927 72.313 0.845 1.00 40.65 227 LEU B C 1
ATOM 6347 O O . LEU B 1 227 ? 20.081 73.184 0.806 1.00 45.47 227 LEU B O 1
ATOM 6352 N N . LEU B 1 228 ? 20.727 71.167 1.448 1.00 39.22 228 LEU B N 1
ATOM 6353 C CA . LEU B 1 228 ? 19.518 70.920 2.240 1.00 37.65 228 LEU B CA 1
ATOM 6354 C C . LEU B 1 228 ? 19.917 70.647 3.674 1.00 36.81 228 LEU B C 1
ATOM 6355 O O . LEU B 1 228 ? 20.564 69.631 3.976 1.00 36.86 228 LEU B O 1
ATOM 6360 N N . LEU B 1 229 ? 19.463 71.524 4.572 1.00 37.87 229 LEU B N 1
ATOM 6361 C CA . LEU B 1 229 ? 19.753 71.425 5.990 1.00 35.94 229 LEU B CA 1
ATOM 6362 C C . LEU B 1 229 ? 18.548 70.865 6.695 1.00 36.97 229 LEU B C 1
ATOM 6363 O O . LEU B 1 229 ? 17.459 71.431 6.593 1.00 37.10 229 LEU B O 1
ATOM 6368 N N . LEU B 1 230 ? 18.741 69.765 7.447 1.00 38.07 230 LEU B N 1
ATOM 6369 C CA . LEU B 1 230 ? 17.651 69.077 8.108 1.00 37.67 230 LEU B CA 1
ATOM 6370 C C . LEU B 1 230 ? 17.886 68.764 9.596 1.00 35.99 230 LEU B C 1
ATOM 6371 O O . LEU B 1 230 ? 18.893 68.180 9.986 1.00 33.27 230 LEU B O 1
ATOM 6376 N N . ASP B 1 231 ? 16.922 69.155 10.421 1.00 37.40 231 ASP B N 1
ATOM 6377 C CA . ASP B 1 231 ? 16.979 68.930 11.870 1.00 36.86 231 ASP B CA 1
ATOM 6378 C C . ASP B 1 231 ? 16.609 67.493 12.128 1.00 35.62 231 ASP B C 1
ATOM 6379 O O . ASP B 1 231 ? 15.578 67.026 11.673 1.00 33.32 231 ASP B O 1
ATOM 6384 N N . ARG B 1 232 ? 17.424 66.823 12.924 1.00 34.15 232 ARG B N 1
ATOM 6385 C CA . ARG B 1 232 ? 17.150 65.471 13.327 1.00 32.48 232 ARG B CA 1
ATOM 6386 C C . ARG B 1 232 ? 15.774 65.411 13.935 1.00 34.66 232 ARG B C 1
ATOM 6387 O O . ARG B 1 232 ? 15.024 64.414 13.728 1.00 33.76 232 ARG B O 1
ATOM 6395 N N . ASN B 1 233 ? 15.384 66.472 14.647 1.00 33.56 233 ASN B N 1
ATOM 6396 C CA . ASN B 1 233 ? 14.125 66.379 15.383 1.00 35.68 233 ASN B CA 1
ATOM 6397 C C . ASN B 1 233 ? 12.866 66.558 14.521 1.00 37.63 233 ASN B C 1
ATOM 6398 O O . ASN B 1 233 ? 11.753 66.439 14.999 1.00 43.53 233 ASN B O 1
ATOM 6403 N N . VAL B 1 234 ? 13.050 66.791 13.248 1.00 36.00 234 VAL B N 1
ATOM 6404 C CA . VAL B 1 234 ? 11.965 66.692 12.302 1.00 35.92 234 VAL B CA 1
ATOM 6405 C C . VAL B 1 234 ? 11.585 65.240 11.976 1.00 35.52 234 VAL B C 1
ATOM 6406 O O . VAL B 1 234 ? 10.458 64.972 11.593 1.00 37.81 234 VAL B O 1
ATOM 6410 N N . ASP B 1 235 ? 12.534 64.315 12.086 1.00 34.20 235 ASP B N 1
ATOM 6411 C CA . ASP B 1 235 ? 12.257 62.906 11.983 1.00 35.10 235 ASP B CA 1
ATOM 6412 C C . ASP B 1 235 ? 12.942 62.143 13.146 1.00 33.92 235 ASP B C 1
ATOM 6413 O O . ASP B 1 235 ? 14.043 61.579 12.986 1.00 31.04 235 ASP B O 1
ATOM 6418 N N . LEU B 1 236 ? 12.261 62.091 14.288 1.00 36.07 236 LEU B N 1
ATOM 6419 C CA . LEU B 1 236 ? 12.740 61.323 15.480 1.00 34.81 236 LEU B CA 1
ATOM 6420 C C . LEU B 1 236 ? 12.492 59.836 15.404 1.00 35.26 236 LEU B C 1
ATOM 6421 O O . LEU B 1 236 ? 13.055 59.038 16.208 1.00 35.90 236 LEU B O 1
ATOM 6426 N N . LEU B 1 237 ? 11.656 59.415 14.481 1.00 35.14 237 LEU B N 1
ATOM 6427 C CA . LEU B 1 237 ? 11.344 57.964 14.400 1.00 33.72 237 LEU B CA 1
ATOM 6428 C C . LEU B 1 237 ? 12.496 57.152 13.841 1.00 34.66 237 LEU B C 1
ATOM 6429 O O . LEU B 1 237 ? 12.941 56.158 14.442 1.00 37.56 237 LEU B O 1
ATOM 6434 N N . THR B 1 238 ? 12.976 57.547 12.674 1.00 32.39 238 THR B N 1
ATOM 6435 C CA . THR B 1 238 ? 13.897 56.735 11.911 1.00 30.52 238 THR B CA 1
ATOM 6436 C C . THR B 1 238 ? 15.039 56.089 12.694 1.00 32.38 238 THR B C 1
ATOM 6437 O O . THR B 1 238 ? 15.283 54.867 12.543 1.00 32.42 238 THR B O 1
ATOM 6441 N N . PRO B 1 239 ? 15.744 56.852 13.554 1.00 31.82 239 PRO B N 1
ATOM 6442 C CA . PRO B 1 239 ? 16.881 56.244 14.275 1.00 29.82 239 PRO B CA 1
ATOM 6443 C C . PRO B 1 239 ? 16.443 55.169 15.310 1.00 31.24 239 PRO B C 1
ATOM 6444 O O . PRO B 1 239 ? 17.220 54.265 15.680 1.00 28.22 239 PRO B O 1
ATOM 6448 N N . LEU B 1 240 ? 15.200 55.229 15.718 1.00 29.82 240 LEU B N 1
ATOM 6449 C CA . LEU B 1 240 ? 14.724 54.246 16.672 1.00 32.55 240 LEU B CA 1
ATOM 6450 C C . LEU B 1 240 ? 14.571 52.856 16.086 1.00 33.19 240 LEU B C 1
ATOM 6451 O O . LEU B 1 240 ? 14.770 51.857 16.788 1.00 31.25 240 LEU B O 1
ATOM 6456 N N . ALA B 1 241 ? 14.182 52.788 14.825 1.00 34.37 241 ALA B N 1
ATOM 6457 C CA . ALA B 1 241 ? 13.888 51.479 14.196 1.00 36.92 241 ALA B CA 1
ATOM 6458 C C . ALA B 1 241 ? 15.147 50.638 13.959 1.00 35.88 241 ALA B C 1
ATOM 6459 O O . ALA B 1 241 ? 16.252 51.165 13.707 1.00 38.91 241 ALA B O 1
ATOM 6461 N N . THR B 1 242 ? 14.977 49.320 13.991 1.00 39.26 242 THR B N 1
ATOM 6462 C CA . THR B 1 242 ? 16.074 48.428 13.638 1.00 35.35 242 THR B CA 1
ATOM 6463 C C . THR B 1 242 ? 16.361 48.548 12.129 1.00 36.73 242 THR B C 1
ATOM 6464 O O . THR B 1 242 ? 15.514 48.235 11.307 1.00 36.43 242 THR B O 1
ATOM 6468 N N . GLN B 1 243 ? 17.547 49.052 11.798 1.00 34.10 243 GLN B N 1
ATOM 6469 C CA . GLN B 1 243 ? 18.057 49.111 10.438 1.00 31.95 243 GLN B CA 1
ATOM 6470 C C . GLN B 1 243 ? 18.206 47.701 9.871 1.00 34.16 243 GLN B C 1
ATOM 6471 O O . GLN B 1 243 ? 18.563 46.806 10.624 1.00 31.21 243 GLN B O 1
ATOM 6477 N N . LEU B 1 244 ? 17.882 47.514 8.578 1.00 31.23 244 LEU B N 1
ATOM 6478 C CA . LEU B 1 244 ? 17.824 46.176 7.989 1.00 30.45 244 LEU B CA 1
ATOM 6479 C C . LEU B 1 244 ? 18.704 46.063 6.745 1.00 31.13 244 LEU B C 1
ATOM 6480 O O . LEU B 1 244 ? 18.634 45.103 6.045 1.00 31.52 244 LEU B O 1
ATOM 6485 N N . THR B 1 245 ? 19.543 47.056 6.463 1.00 31.89 245 THR B N 1
ATOM 6486 C CA . THR B 1 245 ? 20.525 46.930 5.418 1.00 30.25 245 THR B CA 1
ATOM 6487 C C . THR B 1 245 ? 21.731 46.257 5.977 1.00 32.29 245 THR B C 1
ATOM 6488 O O . THR B 1 245 ? 21.808 45.992 7.205 1.00 33.32 245 THR B O 1
ATOM 6492 N N . TYR B 1 246 ? 22.673 45.905 5.100 1.00 33.56 246 TYR B N 1
ATOM 6493 C CA . TYR B 1 246 ? 23.853 45.119 5.532 1.00 31.83 246 TYR B CA 1
ATOM 6494 C C . TYR B 1 246 ? 24.664 45.974 6.477 1.00 31.81 246 TYR B C 1
ATOM 6495 O O . TYR B 1 246 ? 24.886 45.574 7.602 1.00 33.62 246 TYR B O 1
ATOM 6504 N N . GLU B 1 247 ? 25.080 47.144 6.026 1.00 29.39 247 GLU B N 1
ATOM 6505 C CA . GLU B 1 247 ? 25.860 48.048 6.817 1.00 32.36 247 GLU B CA 1
ATOM 6506 C C . GLU B 1 247 ? 25.072 48.418 8.087 1.00 33.46 247 GLU B C 1
ATOM 6507 O O . GLU B 1 247 ? 25.637 48.439 9.137 1.00 34.50 247 GLU B O 1
ATOM 6513 N N . GLY B 1 248 ? 23.781 48.684 7.986 1.00 34.68 248 GLY B N 1
ATOM 6514 C CA . GLY B 1 248 ? 23.001 49.024 9.146 1.00 33.95 248 GLY B CA 1
ATOM 6515 C C . GLY B 1 248 ? 23.043 47.927 10.203 1.00 35.64 248 GLY B C 1
ATOM 6516 O O . GLY B 1 248 ? 23.212 48.206 11.407 1.00 43.35 248 GLY B O 1
ATOM 6517 N N . LEU B 1 249 ? 22.842 46.691 9.804 1.00 30.70 249 LEU B N 1
ATOM 6518 C CA . LEU B 1 249 ? 22.880 45.587 10.773 1.00 31.64 249 LEU B CA 1
ATOM 6519 C C . LEU B 1 249 ? 24.248 45.434 11.415 1.00 31.05 249 LEU B C 1
ATOM 6520 O O . LEU B 1 249 ? 24.344 45.135 12.604 1.00 31.35 249 LEU B O 1
ATOM 6525 N N . ILE B 1 250 ? 25.292 45.632 10.631 1.00 30.00 250 ILE B N 1
ATOM 6526 C CA . ILE B 1 250 ? 26.634 45.587 11.166 1.00 30.72 250 ILE B CA 1
ATOM 6527 C C . ILE B 1 250 ? 26.758 46.648 12.275 1.00 32.77 250 ILE B C 1
ATOM 6528 O O . ILE B 1 250 ? 27.307 46.372 13.370 1.00 30.47 250 ILE B O 1
ATOM 6533 N N . ASP B 1 251 ? 26.229 47.834 11.990 1.00 30.05 251 ASP B N 1
ATOM 6534 C CA . ASP B 1 251 ? 26.301 48.920 12.916 1.00 31.93 251 ASP B CA 1
ATOM 6535 C C . ASP B 1 251 ? 25.436 48.621 14.141 1.00 32.13 251 ASP B C 1
ATOM 6536 O O . ASP B 1 251 ? 25.844 48.913 15.242 1.00 33.48 251 ASP B O 1
ATOM 6541 N N . GLU B 1 252 ? 24.249 48.057 13.951 1.00 31.91 252 GLU B N 1
ATOM 6542 C CA . GLU B 1 252 ? 23.355 47.785 15.071 1.00 30.47 252 GLU B CA 1
ATOM 6543 C C . GLU B 1 252 ? 23.910 46.766 15.994 1.00 30.69 252 GLU B C 1
ATOM 6544 O O . GLU B 1 252 ? 23.729 46.880 17.180 1.00 32.45 252 GLU B O 1
ATOM 6550 N N . ILE B 1 253 ? 24.549 45.743 15.464 1.00 34.64 253 ILE B N 1
ATOM 6551 C CA . ILE B 1 253 ? 24.953 44.585 16.254 1.00 32.57 253 ILE B CA 1
ATOM 6552 C C . ILE B 1 253 ? 26.359 44.736 16.783 1.00 32.51 253 ILE B C 1
ATOM 6553 O O . ILE B 1 253 ? 26.634 44.403 17.934 1.00 29.51 253 ILE B O 1
ATOM 6558 N N . TYR B 1 254 ? 27.268 45.170 15.929 1.00 32.99 254 TYR B N 1
ATOM 6559 C CA . TYR B 1 254 ? 28.656 45.352 16.324 1.00 34.26 254 TYR B CA 1
ATOM 6560 C C . TYR B 1 254 ? 29.097 46.805 16.480 1.00 33.50 254 TYR B C 1
ATOM 6561 O O . TYR B 1 254 ? 30.004 47.068 17.248 1.00 32.16 254 TYR B O 1
ATOM 6570 N N . GLY B 1 255 ? 28.486 47.738 15.765 1.00 35.52 255 GLY B N 1
ATOM 6571 C CA . GLY B 1 255 ? 28.919 49.137 15.826 1.00 35.43 255 GLY B CA 1
ATOM 6572 C C . GLY B 1 255 ? 30.070 49.370 14.845 1.00 39.00 255 GLY B C 1
ATOM 6573 O O . GLY B 1 255 ? 31.009 48.564 14.754 1.00 44.06 255 GLY B O 1
ATOM 6574 N N . ILE B 1 256 ? 29.953 50.417 14.023 1.00 40.66 256 ILE B N 1
ATOM 6575 C CA . ILE B 1 256 ? 31.032 50.856 13.145 1.00 37.76 256 ILE B CA 1
ATOM 6576 C C . ILE B 1 256 ? 31.529 52.183 13.645 1.00 37.59 256 ILE B C 1
ATOM 6577 O O . ILE B 1 256 ? 30.748 53.103 13.786 1.00 38.31 256 ILE B O 1
ATOM 6582 N N . GLN B 1 257 ? 32.826 52.275 13.911 1.00 38.98 257 GLN B N 1
ATOM 6583 C CA . GLN B 1 257 ? 33.435 53.466 14.492 1.00 44.75 257 GLN B CA 1
ATOM 6584 C C . GLN B 1 257 ? 34.520 54.042 13.565 1.00 44.13 257 GLN B C 1
ATOM 6585 O O . GLN B 1 257 ? 35.508 53.367 13.277 1.00 42.53 257 GLN B O 1
ATOM 6591 N N . ASN B 1 258 ? 34.348 55.264 13.075 1.00 42.74 258 ASN B N 1
ATOM 6592 C CA . ASN B 1 258 ? 35.362 55.831 12.169 1.00 41.39 258 ASN B CA 1
ATOM 6593 C C . ASN B 1 258 ? 35.731 54.840 11.064 1.00 44.44 258 ASN B C 1
ATOM 6594 O O . ASN B 1 258 ? 36.909 54.683 10.701 1.00 42.12 258 ASN B O 1
ATOM 6599 N N . SER B 1 259 ? 34.682 54.179 10.561 1.00 45.12 259 SER B N 1
ATOM 6600 C CA . SER B 1 259 ? 34.693 53.320 9.385 1.00 46.82 259 SER B CA 1
ATOM 6601 C C . SER B 1 259 ? 35.321 51.941 9.621 1.00 43.76 259 SER B C 1
ATOM 6602 O O . SER B 1 259 ? 35.474 51.180 8.686 1.00 45.49 259 SER B O 1
ATOM 6605 N N . TYR B 1 260 ? 35.617 51.625 10.871 1.00 41.36 260 TYR B N 1
ATOM 6606 C CA . TYR B 1 260 ? 36.102 50.313 11.256 1.00 42.27 260 TYR B CA 1
ATOM 6607 C C . TYR B 1 260 ? 35.068 49.580 12.107 1.00 39.90 260 TYR B C 1
ATOM 6608 O O . TYR B 1 260 ? 34.305 50.202 12.842 1.00 40.18 260 TYR B O 1
ATOM 6617 N N . VAL B 1 261 ? 35.061 48.263 12.022 1.00 39.63 261 VAL B N 1
ATOM 6618 C CA . VAL B 1 261 ? 34.253 47.432 12.892 1.00 40.33 261 VAL B CA 1
ATOM 6619 C C . VAL B 1 261 ? 35.153 46.391 13.564 1.00 43.47 261 VAL B C 1
ATOM 6620 O O . VAL B 1 261 ? 36.177 45.977 13.002 1.00 48.01 261 VAL B O 1
ATOM 6624 N N . LYS B 1 262 ? 34.780 45.956 14.759 1.00 44.24 262 LYS B N 1
ATOM 6625 C CA . LYS B 1 262 ? 35.516 44.869 15.433 1.00 46.06 262 LYS B CA 1
ATOM 6626 C C . LYS B 1 262 ? 34.600 43.703 15.649 1.00 41.27 262 LYS B C 1
ATOM 6627 O O . LYS B 1 262 ? 33.557 43.844 16.274 1.00 37.55 262 LYS B O 1
ATOM 6633 N N . LEU B 1 263 ? 35.015 42.545 15.159 1.00 40.14 263 LEU B N 1
ATOM 6634 C CA . LEU B 1 263 ? 34.157 41.394 15.077 1.00 39.27 263 LEU B CA 1
ATOM 6635 C C . LEU B 1 263 ? 34.700 40.212 15.877 1.00 39.82 263 LEU B C 1
ATOM 6636 O O . LEU B 1 263 ? 35.901 40.096 16.073 1.00 40.39 263 LEU B O 1
ATOM 6641 N N . PRO B 1 264 ? 33.824 39.270 16.259 1.00 41.67 264 PRO B N 1
ATOM 6642 C CA . PRO B 1 264 ? 34.317 38.032 16.896 1.00 42.99 264 PRO B CA 1
ATOM 6643 C C . PRO B 1 264 ? 35.301 37.365 15.923 1.00 45.21 264 PRO B C 1
ATOM 6644 O O . PRO B 1 264 ? 35.033 37.333 14.727 1.00 41.87 264 PRO B O 1
ATOM 6648 N N . PRO B 1 265 ? 36.442 36.880 16.427 1.00 46.06 265 PRO B N 1
ATOM 6649 C CA . PRO B 1 265 ? 37.505 36.545 15.484 1.00 44.68 265 PRO B CA 1
ATOM 6650 C C . PRO B 1 265 ? 37.519 35.106 14.979 1.00 44.77 265 PRO B C 1
ATOM 6651 O O . PRO B 1 265 ? 38.284 34.794 14.090 1.00 43.44 265 PRO B O 1
ATOM 6655 N N . GLU B 1 266 ? 36.630 34.265 15.487 1.00 48.89 266 GLU B N 1
ATOM 6656 C CA . GLU B 1 266 ? 36.669 32.820 15.240 1.00 50.53 266 GLU B CA 1
ATOM 6657 C C . GLU B 1 266 ? 36.558 32.476 13.780 1.00 49.35 266 GLU B C 1
ATOM 6658 O O . GLU B 1 266 ? 37.247 31.591 13.307 1.00 47.20 266 GLU B O 1
ATOM 6664 N N . LYS B 1 267 ? 35.633 33.108 13.069 1.00 47.99 267 LYS B N 1
ATOM 6665 C CA . LYS B 1 267 ? 35.411 32.705 11.670 1.00 45.23 267 LYS B CA 1
ATOM 6666 C C . LYS B 1 267 ? 36.488 33.190 10.744 1.00 46.98 267 LYS B C 1
ATOM 6667 O O . LYS B 1 267 ? 36.634 32.648 9.669 1.00 52.51 267 LYS B O 1
ATOM 6673 N N . PHE B 1 268 ? 37.256 34.198 11.147 1.00 48.96 268 PHE B N 1
ATOM 6674 C CA . PHE B 1 268 ? 38.205 34.862 10.248 1.00 48.74 268 PHE B CA 1
ATOM 6675 C C . PHE B 1 268 ? 39.623 34.386 10.357 1.00 52.04 268 PHE B C 1
ATOM 6676 O O . PHE B 1 268 ? 40.052 33.979 11.429 1.00 51.22 268 PHE B O 1
ATOM 6684 N N . ALA B 1 269 ? 40.377 34.491 9.258 1.00 56.63 269 ALA B N 1
ATOM 6685 C CA . ALA B 1 269 ? 41.810 34.144 9.307 1.00 66.80 269 ALA B CA 1
ATOM 6686 C C . ALA B 1 269 ? 42.553 34.823 10.515 1.00 72.57 269 ALA B C 1
ATOM 6687 O O . ALA B 1 269 ? 42.315 36.012 10.836 1.00 70.08 269 ALA B O 1
ATOM 6689 N N . PRO B 1 270 ? 43.402 34.049 11.229 1.00 79.69 270 PRO B N 1
ATOM 6690 C CA . PRO B 1 270 ? 44.205 34.629 12.344 1.00 81.52 270 PRO B CA 1
ATOM 6691 C C . PRO B 1 270 ? 45.399 35.512 11.893 1.00 82.63 270 PRO B C 1
ATOM 6692 O O . PRO B 1 270 ? 45.944 35.292 10.811 1.00 91.73 270 PRO B O 1
ATOM 6696 N N . LYS B 1 271 ? 45.799 36.484 12.720 1.00 80.90 271 LYS B N 1
ATOM 6697 C CA . LYS B 1 271 ? 46.905 37.417 12.397 1.00 81.20 271 LYS B CA 1
ATOM 6698 C C . LYS B 1 271 ? 48.292 36.750 12.395 1.00 89.58 271 LYS B C 1
ATOM 6699 O O . LYS B 1 271 ? 48.585 35.939 13.280 1.00 90.85 271 LYS B O 1
ATOM 6701 N N . LYS B 1 272 ? 49.136 37.091 11.411 1.00 89.89 272 LYS B N 1
ATOM 6702 C CA . LYS B 1 272 ? 50.547 36.644 11.387 1.00 96.63 272 LYS B CA 1
ATOM 6703 C C . LYS B 1 272 ? 51.367 37.576 12.282 1.00 96.96 272 LYS B C 1
ATOM 6704 O O . LYS B 1 272 ? 51.195 38.807 12.239 1.00 93.86 272 LYS B O 1
ATOM 6706 N N . GLN B 1 273 ? 52.253 36.982 13.086 1.00 98.78 273 GLN B N 1
ATOM 6707 C CA . GLN B 1 273 ? 52.980 37.706 14.142 1.00 96.18 273 GLN B CA 1
ATOM 6708 C C . GLN B 1 273 ? 54.486 37.872 13.842 1.00 95.41 273 GLN B C 1
ATOM 6709 O O . GLN B 1 273 ? 55.003 38.996 13.821 1.00 91.30 273 GLN B O 1
ATOM 6715 N N . GLY B 1 274 ? 55.174 36.760 13.594 1.00 93.80 274 GLY B N 1
ATOM 6716 C CA . GLY B 1 274 ? 56.616 36.788 13.366 1.00 97.10 274 GLY B CA 1
ATOM 6717 C C . GLY B 1 274 ? 57.268 35.631 14.083 1.00 103.35 274 GLY B C 1
ATOM 6718 O O . GLY B 1 274 ? 58.041 34.874 13.488 1.00 107.03 274 GLY B O 1
ATOM 6719 N N . ASP B 1 275 ? 56.945 35.494 15.368 1.00 104.89 275 ASP B N 1
ATOM 6720 C CA . ASP B 1 275 ? 57.323 34.306 16.153 1.00 105.63 275 ASP B CA 1
ATOM 6721 C C . ASP B 1 275 ? 56.465 33.085 15.794 1.00 104.63 275 ASP B C 1
ATOM 6722 O O . ASP B 1 275 ? 56.683 32.002 16.334 1.00 100.20 275 ASP B O 1
ATOM 6727 N N . GLY B 1 276 ? 55.487 33.262 14.900 1.00 105.86 276 GLY B N 1
ATOM 6728 C CA . GLY B 1 276 ? 54.657 32.150 14.421 1.00 107.84 276 GLY B CA 1
ATOM 6729 C C . GLY B 1 276 ? 53.413 31.853 15.256 1.00 106.78 276 GLY B C 1
ATOM 6730 O O . GLY B 1 276 ? 52.352 31.544 14.702 1.00 100.62 276 GLY B O 1
ATOM 6731 N N . GLY B 1 277 ? 53.537 31.937 16.582 1.00 108.03 277 GLY B N 1
ATOM 6732 C CA . GLY B 1 277 ? 52.418 31.669 17.488 1.00 104.98 277 GLY B CA 1
ATOM 6733 C C . GLY B 1 277 ? 51.257 32.652 17.368 1.00 97.61 277 GLY B C 1
ATOM 6734 O O . GLY B 1 277 ? 51.372 33.708 16.732 1.00 97.08 277 GLY B O 1
ATOM 6735 N N . LYS B 1 278 ? 50.123 32.264 17.949 1.00 90.42 278 LYS B N 1
ATOM 6736 C CA . LYS B 1 278 ? 48.969 33.135 18.117 1.00 81.67 278 LYS B CA 1
ATOM 6737 C C . LYS B 1 278 ? 48.908 33.434 19.615 1.00 81.79 278 LYS B C 1
ATOM 6738 O O . LYS B 1 278 ? 49.073 32.536 20.454 1.00 84.19 278 LYS B O 1
ATOM 6740 N N . ASP B 1 279 ? 48.722 34.709 19.948 1.00 77.34 279 ASP B N 1
ATOM 6741 C CA . ASP B 1 279 ? 48.658 35.156 21.333 1.00 72.21 279 ASP B CA 1
ATOM 6742 C C . ASP B 1 279 ? 47.212 35.210 21.763 1.00 69.62 279 ASP B C 1
ATOM 6743 O O . ASP B 1 279 ? 46.314 35.484 20.934 1.00 68.92 279 ASP B O 1
ATOM 6748 N N . LEU B 1 280 ? 47.000 34.992 23.064 1.00 67.63 280 LEU B N 1
ATOM 6749 C CA . LEU B 1 280 ? 45.645 34.931 23.650 1.00 64.91 280 LEU B CA 1
ATOM 6750 C C . LEU B 1 280 ? 45.402 35.924 24.811 1.00 63.70 280 LEU B C 1
ATOM 6751 O O . LEU B 1 280 ? 46.339 36.259 25.539 1.00 61.09 280 LEU B O 1
ATOM 6756 N N . PRO B 1 281 ? 44.134 36.385 24.997 1.00 63.02 281 PRO B N 1
ATOM 6757 C CA . PRO B 1 281 ? 42.971 36.047 24.168 1.00 62.15 281 PRO B CA 1
ATOM 6758 C C . PRO B 1 281 ? 43.135 36.595 22.751 1.00 60.62 281 PRO B C 1
ATOM 6759 O O . PRO B 1 281 ? 43.900 37.549 22.531 1.00 61.17 281 PRO B O 1
ATOM 6763 N N . THR B 1 282 ? 42.478 35.942 21.803 1.00 59.41 282 THR B N 1
ATOM 6764 C CA . THR B 1 282 ? 42.493 36.391 20.424 1.00 57.33 282 THR B CA 1
ATOM 6765 C C . THR B 1 282 ? 41.832 37.776 20.366 1.00 56.27 282 THR B C 1
ATOM 6766 O O . THR B 1 282 ? 40.721 37.957 20.850 1.00 53.07 282 THR B O 1
ATOM 6770 N N . GLU B 1 283 ? 42.535 38.772 19.831 1.00 57.04 283 GLU B N 1
ATOM 6771 C CA . GLU B 1 283 ? 41.920 40.075 19.647 1.00 61.48 283 GLU B CA 1
ATOM 6772 C C . GLU B 1 283 ? 40.826 40.054 18.568 1.00 57.30 283 GLU B C 1
ATOM 6773 O O . GLU B 1 283 ? 40.871 39.285 17.608 1.00 57.79 283 GLU B O 1
ATOM 6779 N N . ALA B 1 284 ? 39.839 40.915 18.735 1.00 52.66 284 ALA B N 1
ATOM 6780 C CA . ALA B 1 284 ? 38.833 41.120 17.711 1.00 50.58 284 ALA B CA 1
ATOM 6781 C C . ALA B 1 284 ? 39.434 41.295 16.319 1.00 47.09 284 ALA B C 1
ATOM 6782 O O . ALA B 1 284 ? 40.477 41.880 16.151 1.00 44.68 284 ALA B O 1
ATOM 6784 N N . LYS B 1 285 ? 38.758 40.722 15.341 1.00 47.82 285 LYS B N 1
ATOM 6785 C CA . LYS B 1 285 ? 39.025 40.961 13.922 1.00 47.21 285 LYS B CA 1
ATOM 6786 C C . LYS B 1 285 ? 38.584 42.382 13.578 1.00 43.79 285 LYS B C 1
ATOM 6787 O O . LYS B 1 285 ? 37.399 42.701 13.625 1.00 42.76 285 LYS B O 1
ATOM 6793 N N . LYS B 1 286 ? 39.550 43.226 13.288 1.00 44.81 286 LYS B N 1
ATOM 6794 C CA . LYS B 1 286 ? 39.285 44.618 12.972 1.00 46.09 286 LYS B CA 1
ATOM 6795 C C . LYS B 1 286 ? 39.231 44.804 11.467 1.00 44.74 286 LYS B C 1
ATOM 6796 O O . LYS B 1 286 ? 40.180 44.450 10.786 1.00 45.75 286 LYS B O 1
ATOM 6802 N N . LEU B 1 287 ? 38.119 45.302 10.938 1.00 42.27 287 LEU B N 1
ATOM 6803 C CA . LEU B 1 287 ? 37.997 45.532 9.490 1.00 45.11 287 LEU B CA 1
ATOM 6804 C C . LEU B 1 287 ? 37.584 46.956 9.149 1.00 42.68 287 LEU B C 1
ATOM 6805 O O . LEU B 1 287 ? 36.765 47.545 9.853 1.00 42.01 287 LEU B O 1
ATOM 6810 N N . GLN B 1 288 ? 38.118 47.480 8.056 1.00 40.76 288 GLN B N 1
ATOM 6811 C CA . GLN B 1 288 ? 37.684 48.771 7.543 1.00 41.00 288 GLN B CA 1
ATOM 6812 C C . GLN B 1 288 ? 36.534 48.506 6.567 1.00 38.06 288 GLN B C 1
ATOM 6813 O O . GLN B 1 288 ? 36.592 47.559 5.802 1.00 33.34 288 GLN B O 1
ATOM 6819 N N . LEU B 1 289 ? 35.542 49.385 6.586 1.00 35.47 289 LEU B N 1
ATOM 6820 C CA . LEU B 1 289 ? 34.337 49.248 5.825 1.00 34.22 289 LEU B CA 1
ATOM 6821 C C . LEU B 1 289 ? 34.046 50.579 5.176 1.00 34.81 289 LEU B C 1
ATOM 6822 O O . LEU B 1 289 ? 33.541 51.480 5.830 1.00 34.59 289 LEU B O 1
ATOM 6827 N N . ASN B 1 290 ? 34.396 50.695 3.890 1.00 35.72 290 ASN B N 1
ATOM 6828 C CA . ASN B 1 290 ? 34.061 51.812 3.032 1.00 36.44 290 ASN B CA 1
ATOM 6829 C C . ASN B 1 290 ? 34.103 51.370 1.573 1.00 36.91 290 ASN B C 1
ATOM 6830 O O . ASN B 1 290 ? 34.350 50.200 1.277 1.00 37.70 290 ASN B O 1
ATOM 6835 N N . SER B 1 291 ? 33.924 52.320 0.649 1.00 36.25 291 SER B N 1
ATOM 6836 C CA . SER B 1 291 ? 33.711 51.948 -0.773 1.00 35.41 291 SER B CA 1
ATOM 6837 C C . SER B 1 291 ? 34.963 51.564 -1.508 1.00 35.32 291 SER B C 1
ATOM 6838 O O . SER B 1 291 ? 34.893 51.214 -2.650 1.00 39.53 291 SER B O 1
ATOM 6841 N N . ALA B 1 292 ? 36.119 51.603 -0.865 1.00 37.31 292 ALA B N 1
ATOM 6842 C CA . ALA B 1 292 ? 37.355 51.163 -1.533 1.00 38.22 292 ALA B CA 1
ATOM 6843 C C . ALA B 1 292 ? 37.341 49.691 -1.797 1.00 40.36 292 ALA B C 1
ATOM 6844 O O . ALA B 1 292 ? 38.087 49.239 -2.620 1.00 41.50 292 ALA B O 1
ATOM 6846 N N . GLU B 1 293 ? 36.549 48.940 -1.027 1.00 42.75 293 GLU B N 1
ATOM 6847 C CA . GLU B 1 293 ? 36.426 47.504 -1.166 1.00 40.23 293 GLU B CA 1
ATOM 6848 C C . GLU B 1 293 ? 35.240 47.288 -2.077 1.00 38.88 293 GLU B C 1
ATOM 6849 O O . GLU B 1 293 ? 34.100 47.510 -1.711 1.00 37.98 293 GLU B O 1
ATOM 6855 N N . GLU B 1 294 ? 35.508 46.811 -3.265 1.00 41.35 294 GLU B N 1
ATOM 6856 C CA . GLU B 1 294 ? 34.476 46.732 -4.306 1.00 42.24 294 GLU B CA 1
ATOM 6857 C C . GLU B 1 294 ? 33.273 45.845 -3.883 1.00 38.74 294 GLU B C 1
ATOM 6858 O O . GLU B 1 294 ? 32.137 46.218 -4.066 1.00 37.43 294 GLU B O 1
ATOM 6864 N N . LEU B 1 295 ? 33.518 44.702 -3.269 1.00 38.60 295 LEU B N 1
ATOM 6865 C CA . LEU B 1 295 ? 32.417 43.854 -2.850 1.00 38.85 295 LEU B CA 1
ATOM 6866 C C . LEU B 1 295 ? 31.550 44.542 -1.819 1.00 38.68 295 LEU B C 1
ATOM 6867 O O . LEU B 1 295 ? 30.323 44.438 -1.850 1.00 41.26 295 LEU B O 1
ATOM 6872 N N . TYR B 1 296 ? 32.169 45.307 -0.934 1.00 39.14 296 TYR B N 1
ATOM 6873 C CA . TYR B 1 296 ? 31.406 46.000 0.100 1.00 38.53 296 TYR B CA 1
ATOM 6874 C C . TYR B 1 296 ? 30.569 47.142 -0.427 1.00 37.07 296 TYR B C 1
ATOM 6875 O O . TYR B 1 296 ? 29.450 47.358 0.030 1.00 36.42 296 TYR B O 1
ATOM 6884 N N . ALA B 1 297 ? 31.120 47.880 -1.371 1.00 37.27 297 ALA B N 1
ATOM 6885 C CA . ALA B 1 297 ? 30.340 48.854 -2.130 1.00 38.06 297 ALA B CA 1
ATOM 6886 C C . ALA B 1 297 ? 29.103 48.245 -2.733 1.00 38.29 297 ALA B C 1
ATOM 6887 O O . ALA B 1 297 ? 28.076 48.881 -2.758 1.00 41.14 297 ALA B O 1
ATOM 6889 N N . GLU B 1 298 ? 29.175 47.003 -3.217 1.00 40.85 298 GLU B N 1
ATOM 6890 C CA . GLU B 1 298 ? 28.007 46.391 -3.863 1.00 42.16 298 GLU B CA 1
ATOM 6891 C C . GLU B 1 298 ? 26.964 45.922 -2.845 1.00 40.66 298 GLU B C 1
ATOM 6892 O O . GLU B 1 298 ? 25.776 45.907 -3.158 1.00 39.99 298 GLU B O 1
ATOM 6898 N N . ILE B 1 299 ? 27.374 45.529 -1.629 1.00 37.42 299 ILE B N 1
ATOM 6899 C CA . ILE B 1 299 ? 26.392 45.024 -0.640 1.00 34.70 299 ILE B CA 1
ATOM 6900 C C . ILE B 1 299 ? 25.984 45.993 0.516 1.00 34.20 299 ILE B C 1
ATOM 6901 O O . ILE B 1 299 ? 24.921 45.822 1.101 1.00 33.50 299 ILE B O 1
ATOM 6906 N N . ARG B 1 300 ? 26.813 46.970 0.871 1.00 31.76 300 ARG B N 1
ATOM 6907 C CA . ARG B 1 300 ? 26.544 47.765 2.062 1.00 30.81 300 ARG B CA 1
ATOM 6908 C C . ARG B 1 300 ? 25.170 48.351 2.137 1.00 31.15 300 ARG B C 1
ATOM 6909 O O . ARG B 1 300 ? 24.511 48.223 3.192 1.00 32.74 300 ARG B O 1
ATOM 6917 N N . ASP B 1 301 ? 24.688 48.888 1.029 1.00 30.46 301 ASP B N 1
ATOM 6918 C CA . ASP B 1 301 ? 23.352 49.462 0.911 1.00 30.60 301 ASP B CA 1
ATOM 6919 C C . ASP B 1 301 ? 22.185 48.503 0.684 1.00 33.02 301 ASP B C 1
ATOM 6920 O O . ASP B 1 301 ? 21.020 48.933 0.672 1.00 33.51 301 ASP B O 1
ATOM 6925 N N . LYS B 1 302 ? 22.434 47.213 0.490 1.00 33.35 302 LYS B N 1
ATOM 6926 C CA . LYS B 1 302 ? 21.342 46.307 0.213 1.00 32.98 302 LYS B CA 1
ATOM 6927 C C . LYS B 1 302 ? 20.613 45.955 1.459 1.00 32.26 302 LYS B C 1
ATOM 6928 O O . LYS B 1 302 ? 21.215 45.872 2.508 1.00 31.15 302 LYS B O 1
ATOM 6934 N N . ASN B 1 303 ? 19.311 45.680 1.341 1.00 33.91 303 ASN B N 1
ATOM 6935 C CA . ASN B 1 303 ? 18.581 44.995 2.405 1.00 35.00 303 ASN B CA 1
ATOM 6936 C C . ASN B 1 303 ? 19.359 43.720 2.688 1.00 38.39 303 ASN B C 1
ATOM 6937 O O . ASN B 1 303 ? 19.869 43.081 1.748 1.00 35.67 303 ASN B O 1
ATOM 6942 N N . PHE B 1 304 ? 19.446 43.342 3.957 1.00 37.40 304 PHE B N 1
ATOM 6943 C CA . PHE B 1 304 ? 20.242 42.215 4.303 1.00 37.53 304 PHE B CA 1
ATOM 6944 C C . PHE B 1 304 ? 19.800 40.979 3.587 1.00 40.36 304 PHE B C 1
ATOM 6945 O O . PHE B 1 304 ? 20.633 40.210 3.194 1.00 44.83 304 PHE B O 1
ATOM 6953 N N . ASN B 1 305 ? 18.495 40.777 3.428 1.00 41.76 305 ASN B N 1
ATOM 6954 C CA . ASN B 1 305 ? 17.976 39.585 2.722 1.00 41.34 305 ASN B CA 1
ATOM 6955 C C . ASN B 1 305 ? 18.404 39.502 1.255 1.00 40.11 305 ASN B C 1
ATOM 6956 O O . ASN B 1 305 ? 18.106 38.527 0.598 1.00 39.05 305 ASN B O 1
ATOM 6961 N N . ALA B 1 306 ? 19.090 40.508 0.739 1.00 36.51 306 ALA B N 1
ATOM 6962 C CA . ALA B 1 306 ? 19.553 40.436 -0.657 1.00 38.35 306 ALA B CA 1
ATOM 6963 C C . ALA B 1 306 ? 21.016 40.030 -0.738 1.00 37.45 306 ALA B C 1
ATOM 6964 O O . ALA B 1 306 ? 21.501 39.720 -1.794 1.00 39.95 306 ALA B O 1
ATOM 6966 N N . VAL B 1 307 ? 21.715 40.036 0.379 1.00 36.54 307 VAL B N 1
ATOM 6967 C CA . VAL B 1 307 ? 23.160 39.908 0.353 1.00 38.15 307 VAL B CA 1
ATOM 6968 C C . VAL B 1 307 ? 23.637 38.533 -0.072 1.00 39.61 307 VAL B C 1
ATOM 6969 O O . VAL B 1 307 ? 24.566 38.412 -0.865 1.00 43.03 307 VAL B O 1
ATOM 6973 N N . GLY B 1 308 ? 23.019 37.493 0.487 1.00 45.37 308 GLY B N 1
ATOM 6974 C CA . GLY B 1 308 ? 23.280 36.108 0.083 1.00 43.72 308 GLY B CA 1
ATOM 6975 C C . GLY B 1 308 ? 23.521 36.000 -1.396 1.00 44.62 308 GLY B C 1
ATOM 6976 O O . GLY B 1 308 ? 24.526 35.437 -1.801 1.00 45.94 308 GLY B O 1
ATOM 6977 N N . SER B 1 309 ? 22.614 36.543 -2.211 1.00 44.60 309 SER B N 1
ATOM 6978 C CA . SER B 1 309 ? 22.685 36.358 -3.672 1.00 43.99 309 SER B CA 1
ATOM 6979 C C . SER B 1 309 ? 23.877 37.031 -4.295 1.00 42.61 309 SER B C 1
ATOM 6980 O O . SER B 1 309 ? 24.441 36.521 -5.278 1.00 42.46 309 SER B O 1
ATOM 6983 N N . VAL B 1 310 ? 24.263 38.178 -3.769 1.00 39.83 310 VAL B N 1
ATOM 6984 C CA . VAL B 1 310 ? 25.456 38.804 -4.294 1.00 39.49 310 VAL B CA 1
ATOM 6985 C C . VAL B 1 310 ? 26.663 37.899 -4.004 1.00 38.84 310 VAL B C 1
ATOM 6986 O O . VAL B 1 310 ? 27.525 37.748 -4.864 1.00 36.65 310 VAL B O 1
ATOM 6990 N N . LEU B 1 311 ? 26.708 37.303 -2.792 1.00 38.39 311 LEU B N 1
ATOM 6991 C CA . LEU B 1 311 ? 27.836 36.434 -2.368 1.00 38.63 311 LEU B CA 1
ATOM 6992 C C . LEU B 1 311 ? 27.993 35.188 -3.224 1.00 39.92 311 LEU B C 1
ATOM 6993 O O . LEU B 1 311 ? 29.110 34.866 -3.649 1.00 40.10 311 LEU B O 1
ATOM 6998 N N . SER B 1 312 ? 26.882 34.501 -3.486 1.00 41.49 312 SER B N 1
ATOM 6999 C CA . SER B 1 312 ? 26.881 33.377 -4.405 1.00 45.22 312 SER B CA 1
ATOM 7000 C C . SER B 1 312 ? 27.381 33.799 -5.755 1.00 46.44 312 SER B C 1
ATOM 7001 O O . SER B 1 312 ? 28.144 33.091 -6.365 1.00 47.26 312 SER B O 1
ATOM 7004 N N . LYS B 1 313 ? 26.983 34.987 -6.208 1.00 46.48 313 LYS B N 1
ATOM 7005 C CA . LYS B 1 313 ? 27.371 35.433 -7.517 1.00 47.38 313 LYS B CA 1
ATOM 7006 C C . LYS B 1 313 ? 28.877 35.675 -7.520 1.00 46.33 313 LYS B C 1
ATOM 7007 O O . LYS B 1 313 ? 29.542 35.326 -8.490 1.00 47.23 313 LYS B O 1
ATOM 7013 N N . LYS B 1 314 ? 29.441 36.246 -6.455 1.00 45.37 314 LYS B N 1
ATOM 7014 C CA . LYS B 1 314 ? 30.895 36.496 -6.477 1.00 47.64 314 LYS B CA 1
ATOM 7015 C C . LYS B 1 314 ? 31.685 35.179 -6.553 1.00 46.72 314 LYS B C 1
ATOM 7016 O O . LYS B 1 314 ? 32.681 35.078 -7.284 1.00 42.71 314 LYS B O 1
ATOM 7022 N N . ALA B 1 315 ? 31.227 34.170 -5.815 1.00 45.50 315 ALA B N 1
ATOM 7023 C CA . ALA B 1 315 ? 31.856 32.858 -5.896 1.00 46.86 315 ALA B CA 1
ATOM 7024 C C . ALA B 1 315 ? 31.833 32.328 -7.348 1.00 48.52 315 ALA B C 1
ATOM 7025 O O . ALA B 1 315 ? 32.841 31.802 -7.849 1.00 49.56 315 ALA B O 1
ATOM 7027 N N . LYS B 1 316 ? 30.718 32.467 -8.058 1.00 50.30 316 LYS B N 1
ATOM 7028 C CA . LYS B 1 316 ? 30.728 31.993 -9.462 1.00 54.12 316 LYS B CA 1
ATOM 7029 C C . LYS B 1 316 ? 31.694 32.795 -10.312 1.00 50.35 316 LYS B C 1
ATOM 7030 O O . LYS B 1 316 ? 32.374 32.229 -11.143 1.00 49.02 316 LYS B O 1
ATOM 7036 N N . ILE B 1 317 ? 31.730 34.116 -10.134 1.00 44.63 317 ILE B N 1
ATOM 7037 C CA . ILE B 1 317 ? 32.606 34.937 -10.950 1.00 44.45 317 ILE B CA 1
ATOM 7038 C C . ILE B 1 317 ? 34.025 34.491 -10.742 1.00 45.27 317 ILE B C 1
ATOM 7039 O O . ILE B 1 317 ? 34.786 34.417 -11.701 1.00 47.76 317 ILE B O 1
ATOM 7044 N N . ILE B 1 318 ? 34.380 34.174 -9.510 1.00 43.94 318 ILE B N 1
ATOM 7045 C CA . ILE B 1 318 ? 35.714 33.649 -9.187 1.00 45.81 318 ILE B CA 1
ATOM 7046 C C . ILE B 1 318 ? 35.993 32.306 -9.826 1.00 48.49 318 ILE B C 1
ATOM 7047 O O . ILE B 1 318 ? 37.054 32.143 -10.407 1.00 53.97 318 ILE B O 1
ATOM 7052 N N . SER B 1 319 ? 35.072 31.335 -9.749 1.00 50.94 319 SER B N 1
ATOM 7053 C CA . SER B 1 319 ? 35.295 29.983 -10.383 1.00 51.89 319 SER B CA 1
ATOM 7054 C C . SER B 1 319 ? 35.494 30.041 -11.900 1.00 51.20 319 SER B C 1
ATOM 7055 O O . SER B 1 319 ? 36.385 29.419 -12.441 1.00 52.50 319 SER B O 1
ATOM 7058 N N . ALA B 1 320 ? 34.626 30.782 -12.563 1.00 50.06 320 ALA B N 1
ATOM 7059 C CA . ALA B 1 320 ? 34.784 31.122 -13.958 1.00 50.34 320 ALA B CA 1
ATOM 7060 C C . ALA B 1 320 ? 36.132 31.802 -14.270 1.00 51.22 320 ALA B C 1
ATOM 7061 O O . ALA B 1 320 ? 36.746 31.504 -15.308 1.00 51.40 320 ALA B O 1
ATOM 7063 N N . ALA B 1 321 ? 36.576 32.749 -13.446 1.00 49.25 321 ALA B N 1
ATOM 7064 C CA . ALA B 1 321 ? 37.899 33.369 -13.676 1.00 51.30 321 ALA B CA 1
ATOM 7065 C C . ALA B 1 321 ? 39.014 32.303 -13.669 1.00 54.69 321 ALA B C 1
ATOM 7066 O O . ALA B 1 321 ? 39.943 32.357 -14.484 1.00 56.44 321 ALA B O 1
ATOM 7068 N N . PHE B 1 322 ? 38.892 31.314 -12.780 1.00 55.08 322 PHE B N 1
ATOM 7069 C CA . PHE B 1 322 ? 39.849 30.203 -12.729 1.00 56.77 322 PHE B CA 1
ATOM 7070 C C . PHE B 1 322 ? 39.668 29.265 -13.909 1.00 60.51 322 PHE B C 1
ATOM 7071 O O . PHE B 1 322 ? 40.645 28.750 -14.423 1.00 63.08 322 PHE B O 1
ATOM 7079 N N . GLU B 1 323 ? 38.425 29.034 -14.333 1.00 64.83 323 GLU B N 1
ATOM 7080 C CA . GLU B 1 323 ? 38.129 28.248 -15.560 1.00 69.91 323 GLU B CA 1
ATOM 7081 C C . GLU B 1 323 ? 38.741 28.845 -16.820 1.00 70.13 323 GLU B C 1
ATOM 7082 O O . GLU B 1 323 ? 39.270 28.135 -17.650 1.00 70.22 323 GLU B O 1
ATOM 7088 N N . GLU B 1 324 ? 38.618 30.154 -16.970 1.00 74.06 324 GLU B N 1
ATOM 7089 C CA . GLU B 1 324 ? 39.238 30.857 -18.082 1.00 81.91 324 GLU B CA 1
ATOM 7090 C C . GLU B 1 324 ? 40.738 30.721 -18.048 1.00 84.94 324 GLU B C 1
ATOM 7091 O O . GLU B 1 324 ? 41.354 30.494 -19.077 1.00 89.59 324 GLU B O 1
ATOM 7097 N N . ARG B 1 325 ? 41.326 30.896 -16.865 1.00 91.23 325 ARG B N 1
ATOM 7098 C CA . ARG B 1 325 ? 42.792 30.948 -16.720 1.00 99.17 325 ARG B CA 1
ATOM 7099 C C . ARG B 1 325 ? 43.468 29.703 -17.308 1.00 99.79 325 ARG B C 1
ATOM 7100 O O . ARG B 1 325 ? 44.659 29.724 -17.595 1.00 105.10 325 ARG B O 1
ATOM 7108 N N . HIS B 1 326 ? 42.702 28.631 -17.492 1.00 102.84 326 HIS B N 1
ATOM 7109 C CA . HIS B 1 326 ? 43.130 27.506 -18.327 1.00 108.30 326 HIS B CA 1
ATOM 7110 C C . HIS B 1 326 ? 42.925 27.802 -19.832 1.00 107.36 326 HIS B C 1
ATOM 7111 O O . HIS B 1 326 ? 43.882 27.874 -20.615 1.00 108.58 326 HIS B O 1
ATOM 7118 N N . ASN B 1 327 ? 41.678 28.030 -20.217 1.00 104.03 327 ASN B N 1
ATOM 7119 C CA . ASN B 1 327 ? 41.318 28.147 -21.631 1.00 102.63 327 ASN B CA 1
ATOM 7120 C C . ASN B 1 327 ? 41.232 29.602 -22.065 1.00 101.26 327 ASN B C 1
ATOM 7121 O O . ASN B 1 327 ? 41.156 29.882 -23.253 1.00 104.57 327 ASN B O 1
ATOM 7126 N N . PRO B 1 342 ? 45.501 38.895 -10.068 1.00 91.35 342 PRO B N 1
ATOM 7127 C CA . PRO B 1 342 ? 46.074 40.140 -9.513 1.00 94.98 342 PRO B CA 1
ATOM 7128 C C . PRO B 1 342 ? 45.106 40.892 -8.571 1.00 90.72 342 PRO B C 1
ATOM 7129 O O . PRO B 1 342 ? 45.478 41.237 -7.451 1.00 96.74 342 PRO B O 1
ATOM 7133 N N . HIS B 1 343 ? 43.878 41.126 -9.035 1.00 83.95 343 HIS B N 1
ATOM 7134 C CA . HIS B 1 343 ? 42.730 41.478 -8.170 1.00 78.64 343 HIS B CA 1
ATOM 7135 C C . HIS B 1 343 ? 42.202 40.216 -7.496 1.00 72.84 343 HIS B C 1
ATOM 7136 O O . HIS B 1 343 ? 41.348 40.291 -6.627 1.00 67.02 343 HIS B O 1
ATOM 7143 N N . MET B 1 344 ? 42.713 39.058 -7.913 1.00 67.48 344 MET B N 1
ATOM 7144 C CA . MET B 1 344 ? 42.156 37.785 -7.506 1.00 65.40 344 MET B CA 1
ATOM 7145 C C . MET B 1 344 ? 42.211 37.590 -6.003 1.00 59.61 344 MET B C 1
ATOM 7146 O O . MET B 1 344 ? 41.183 37.255 -5.396 1.00 53.33 344 MET B O 1
ATOM 7151 N N . GLN B 1 345 ? 43.390 37.784 -5.411 1.00 60.85 345 GLN B N 1
ATOM 7152 C CA . GLN B 1 345 ? 43.544 37.595 -3.940 1.00 64.18 345 GLN B CA 1
ATOM 7153 C C . GLN B 1 345 ? 42.608 38.487 -3.211 1.00 60.02 345 GLN B C 1
ATOM 7154 O O . GLN B 1 345 ? 41.875 38.025 -2.342 1.00 61.91 345 GLN B O 1
ATOM 7160 N N . ALA B 1 346 ? 42.566 39.748 -3.635 1.00 56.21 346 ALA B N 1
ATOM 7161 C CA . ALA B 1 346 ? 41.675 40.726 -3.024 1.00 52.75 346 ALA B CA 1
ATOM 7162 C C . ALA B 1 346 ? 40.214 40.322 -3.153 1.00 49.68 346 ALA B C 1
ATOM 7163 O O . ALA B 1 346 ? 39.460 40.487 -2.229 1.00 47.12 346 ALA B O 1
ATOM 7165 N N . ALA B 1 347 ? 39.822 39.782 -4.296 1.00 50.02 347 ALA B N 1
ATOM 7166 C CA . ALA B 1 347 ? 38.430 39.318 -4.486 1.00 48.57 347 ALA B CA 1
ATOM 7167 C C . ALA B 1 347 ? 38.060 38.124 -3.606 1.00 46.64 347 ALA B C 1
ATOM 7168 O O . ALA B 1 347 ? 36.931 38.011 -3.161 1.00 45.21 347 ALA B O 1
ATOM 7170 N N . ARG B 1 348 ? 38.993 37.236 -3.331 1.00 45.49 348 ARG B N 1
ATOM 7171 C CA . ARG B 1 348 ? 38.614 36.027 -2.572 1.00 46.49 348 ARG B CA 1
ATOM 7172 C C . ARG B 1 348 ? 38.564 36.301 -1.071 1.00 45.62 348 ARG B C 1
ATOM 7173 O O . ARG B 1 348 ? 37.736 35.716 -0.375 1.00 47.01 348 ARG B O 1
ATOM 7181 N N . GLY B 1 349 ? 39.452 37.185 -0.602 1.00 45.32 349 GLY B N 1
ATOM 7182 C CA . GLY B 1 349 ? 39.633 37.502 0.822 1.00 44.97 349 GLY B CA 1
ATOM 7183 C C . GLY B 1 349 ? 38.480 38.335 1.315 1.00 43.27 349 GLY B C 1
ATOM 7184 O O . GLY B 1 349 ? 37.852 38.048 2.317 1.00 44.89 349 GLY B O 1
ATOM 7185 N N . SER B 1 350 ? 38.190 39.330 0.533 1.00 41.95 350 SER B N 1
ATOM 7186 C CA . SER B 1 350 ? 36.970 40.064 0.616 1.00 42.65 350 SER B CA 1
ATOM 7187 C C . SER B 1 350 ? 35.697 39.181 0.594 1.00 42.27 350 SER B C 1
ATOM 7188 O O . SER B 1 350 ? 34.861 39.288 1.482 1.00 43.91 350 SER B O 1
ATOM 7191 N N . LEU B 1 351 ? 35.551 38.281 -0.371 1.00 41.11 351 LEU B N 1
ATOM 7192 C CA . LEU B 1 351 ? 34.379 37.390 -0.332 1.00 40.75 351 LEU B CA 1
ATOM 7193 C C . LEU B 1 351 ? 34.330 36.563 0.954 1.00 38.50 351 LEU B C 1
ATOM 7194 O O . LEU B 1 351 ? 33.272 36.343 1.518 1.00 38.72 351 LEU B O 1
ATOM 7199 N N . ALA B 1 352 ? 35.475 36.057 1.388 1.00 37.95 352 ALA B N 1
ATOM 7200 C CA . ALA B 1 352 ? 35.553 35.226 2.646 1.00 36.80 352 ALA B CA 1
ATOM 7201 C C . ALA B 1 352 ? 35.188 36.060 3.881 1.00 35.56 352 ALA B C 1
ATOM 7202 O O . ALA B 1 352 ? 34.423 35.631 4.743 1.00 32.46 352 ALA B O 1
ATOM 7204 N N . ASN B 1 353 ? 35.658 37.297 3.913 1.00 36.79 353 ASN B N 1
ATOM 7205 C CA . ASN B 1 353 ? 35.357 38.167 5.047 1.00 36.69 353 ASN B CA 1
ATOM 7206 C C . ASN B 1 353 ? 33.894 38.443 5.146 1.00 35.93 353 ASN B C 1
ATOM 7207 O O . ASN B 1 353 ? 33.322 38.337 6.234 1.00 38.30 353 ASN B O 1
ATOM 7212 N N . HIS B 1 354 ? 33.255 38.755 4.025 1.00 37.89 354 HIS B N 1
ATOM 7213 C CA . HIS B 1 354 ? 31.831 39.160 4.043 1.00 35.62 354 HIS B CA 1
ATOM 7214 C C . HIS B 1 354 ? 30.927 37.952 4.136 1.00 36.64 354 HIS B C 1
ATOM 7215 O O . HIS B 1 354 ? 29.813 38.040 4.635 1.00 38.22 354 HIS B O 1
ATOM 7222 N N . THR B 1 355 ? 31.390 36.809 3.686 1.00 35.52 355 THR B N 1
ATOM 7223 C CA . THR B 1 355 ? 30.622 35.578 3.915 1.00 37.70 355 THR B CA 1
ATOM 7224 C C . THR B 1 355 ? 30.543 35.279 5.410 1.00 37.25 355 THR B C 1
ATOM 7225 O O . THR B 1 355 ? 29.501 34.944 5.931 1.00 37.59 355 THR B O 1
ATOM 7229 N N . SER B 1 356 ? 31.625 35.528 6.122 1.00 38.76 356 SER B N 1
ATOM 7230 C CA . SER B 1 356 ? 31.633 35.324 7.570 1.00 37.65 356 SER B CA 1
ATOM 7231 C C . SER B 1 356 ? 30.749 36.355 8.259 1.00 39.77 356 SER B C 1
ATOM 7232 O O . SER B 1 356 ? 29.982 36.033 9.163 1.00 42.92 356 SER B O 1
ATOM 7235 N N . ILE B 1 357 ? 30.854 37.620 7.852 1.00 37.86 357 ILE B N 1
ATOM 7236 C CA . ILE B 1 357 ? 30.031 38.632 8.489 1.00 36.99 357 ILE B CA 1
ATOM 7237 C C . ILE B 1 357 ? 28.547 38.349 8.288 1.00 36.53 357 ILE B C 1
ATOM 7238 O O . ILE B 1 357 ? 27.775 38.399 9.206 1.00 37.51 357 ILE B O 1
ATOM 7243 N N . ALA B 1 358 ? 28.157 38.054 7.067 1.00 37.64 358 ALA B N 1
ATOM 7244 C CA . ALA B 1 358 ? 26.771 37.682 6.771 1.00 36.18 358 ALA B CA 1
ATOM 7245 C C . ALA B 1 358 ? 26.319 36.548 7.661 1.00 36.07 358 ALA B C 1
ATOM 7246 O O . ALA B 1 358 ? 25.210 36.596 8.127 1.00 38.57 358 ALA B O 1
ATOM 7248 N N . GLU B 1 359 ? 27.179 35.561 7.924 1.00 35.43 359 GLU B N 1
ATOM 7249 C CA . GLU B 1 359 ? 26.811 34.452 8.838 1.00 37.82 359 GLU B CA 1
ATOM 7250 C C . GLU B 1 359 ? 26.636 34.975 10.230 1.00 39.26 359 GLU B C 1
ATOM 7251 O O . GLU B 1 359 ? 25.715 34.572 10.934 1.00 43.33 359 GLU B O 1
ATOM 7257 N N . LEU B 1 360 ? 27.532 35.836 10.683 1.00 39.74 360 LEU B N 1
ATOM 7258 C CA . LEU B 1 360 ? 27.336 36.395 12.020 1.00 39.84 360 LEU B CA 1
ATOM 7259 C C . LEU B 1 360 ? 26.024 37.120 12.139 1.00 39.07 360 LEU B C 1
ATOM 7260 O O . LEU B 1 360 ? 25.334 36.995 13.140 1.00 43.26 360 LEU B O 1
ATOM 7265 N N . ILE B 1 361 ? 25.654 37.855 11.112 1.00 39.14 361 ILE B N 1
ATOM 7266 C CA . ILE B 1 361 ? 24.432 38.654 11.155 1.00 40.46 361 ILE B CA 1
ATOM 7267 C C . ILE B 1 361 ? 23.183 37.791 11.060 1.00 43.64 361 ILE B C 1
ATOM 7268 O O . ILE B 1 361 ? 22.209 38.052 11.749 1.00 47.88 361 ILE B O 1
ATOM 7273 N N . LYS B 1 362 ? 23.209 36.782 10.199 1.00 45.67 362 LYS B N 1
ATOM 7274 C CA . LYS B 1 362 ? 22.089 35.854 10.021 1.00 50.34 362 LYS B CA 1
ATOM 7275 C C . LYS B 1 362 ? 21.745 35.146 11.354 1.00 52.24 362 LYS B C 1
ATOM 7276 O O . LYS B 1 362 ? 20.576 34.895 11.660 1.00 52.00 362 LYS B O 1
ATOM 7282 N N . ASP B 1 363 ? 22.772 34.834 12.135 1.00 53.16 363 ASP B N 1
ATOM 7283 C CA . ASP B 1 363 ? 22.586 34.284 13.465 1.00 54.70 363 ASP B CA 1
ATOM 7284 C C . ASP B 1 363 ? 21.768 35.203 14.334 1.00 52.05 363 ASP B C 1
ATOM 7285 O O . ASP B 1 363 ? 20.876 34.752 15.007 1.00 46.86 363 ASP B O 1
ATOM 7290 N N . VAL B 1 364 ? 22.060 36.502 14.312 1.00 49.27 364 VAL B N 1
ATOM 7291 C CA . VAL B 1 364 ? 21.231 37.424 15.055 1.00 47.48 364 VAL B CA 1
ATOM 7292 C C . VAL B 1 364 ? 19.837 37.539 14.432 1.00 44.46 364 VAL B C 1
ATOM 7293 O O . VAL B 1 364 ? 18.857 37.382 15.110 1.00 43.98 364 VAL B O 1
ATOM 7297 N N . THR B 1 365 ? 19.743 37.770 13.142 1.00 42.55 365 THR B N 1
ATOM 7298 C CA . THR B 1 365 ? 18.446 38.035 12.544 1.00 45.21 365 THR B CA 1
ATOM 7299 C C . THR B 1 365 ? 17.466 36.847 12.352 1.00 51.37 365 THR B C 1
ATOM 7300 O O . THR B 1 365 ? 16.349 37.069 11.868 1.00 47.62 365 THR B O 1
ATOM 7304 N N . THR B 1 366 ? 17.866 35.615 12.719 1.00 53.16 366 THR B N 1
ATOM 7305 C CA . THR B 1 366 ? 16.968 34.479 12.677 1.00 50.27 366 THR B CA 1
ATOM 7306 C C . THR B 1 366 ? 16.543 34.020 14.043 1.00 51.86 366 THR B C 1
ATOM 7307 O O . THR B 1 366 ? 15.852 33.024 14.187 1.00 58.51 366 THR B O 1
ATOM 7311 N N . SER B 1 367 ? 16.951 34.727 15.068 1.00 51.20 367 SER B N 1
ATOM 7312 C CA . SER B 1 367 ? 16.539 34.373 16.411 1.00 50.75 367 SER B CA 1
ATOM 7313 C C . SER B 1 367 ? 15.070 34.752 16.577 1.00 51.61 367 SER B C 1
ATOM 7314 O O . SER B 1 367 ? 14.560 35.640 15.888 1.00 52.71 367 SER B O 1
ATOM 7317 N N . GLU B 1 368 ? 14.415 34.096 17.516 1.00 50.86 368 GLU B N 1
ATOM 7318 C CA . GLU B 1 368 ? 13.044 34.376 17.828 1.00 54.41 368 GLU B CA 1
ATOM 7319 C C . GLU B 1 368 ? 12.899 35.781 18.402 1.00 49.82 368 GLU B C 1
ATOM 7320 O O . GLU B 1 368 ? 11.902 36.468 18.136 1.00 53.86 368 GLU B O 1
ATOM 7326 N N . ASP B 1 369 ? 13.844 36.204 19.225 1.00 47.29 369 ASP B N 1
ATOM 7327 C CA . ASP B 1 369 ? 13.705 37.531 19.832 1.00 48.18 369 ASP B CA 1
ATOM 7328 C C . ASP B 1 369 ? 13.732 38.607 18.740 1.00 44.16 369 ASP B C 1
ATOM 7329 O O . ASP B 1 369 ? 12.958 39.530 18.783 1.00 41.09 369 ASP B O 1
ATOM 7334 N N . PHE B 1 370 ? 14.563 38.429 17.726 1.00 41.74 370 PHE B N 1
ATOM 7335 C CA . PHE B 1 370 ? 14.599 39.375 16.631 1.00 40.40 370 PHE B CA 1
ATOM 7336 C C . PHE B 1 370 ? 13.281 39.460 15.883 1.00 41.98 370 PHE B C 1
ATOM 7337 O O . PHE B 1 370 ? 12.816 40.558 15.592 1.00 40.97 370 PHE B O 1
ATOM 7345 N N . PHE B 1 371 ? 12.695 38.322 15.557 1.00 45.01 371 PHE B N 1
ATOM 7346 C CA . PHE B 1 371 ? 11.397 38.299 14.888 1.00 45.25 371 PHE B CA 1
ATOM 7347 C C . PHE B 1 371 ? 10.370 39.058 15.713 1.00 42.34 371 PHE B C 1
ATOM 7348 O O . PHE B 1 371 ? 9.590 39.790 15.181 1.00 45.62 371 PHE B O 1
ATOM 7356 N N . ASP B 1 372 ? 10.296 38.797 17.007 1.00 43.76 372 ASP B N 1
ATOM 7357 C CA . ASP B 1 372 ? 9.277 39.438 17.853 1.00 41.53 372 ASP B CA 1
ATOM 7358 C C . ASP B 1 372 ? 9.484 40.955 17.954 1.00 40.17 372 ASP B C 1
ATOM 7359 O O . ASP B 1 372 ? 8.534 41.706 17.829 1.00 38.98 372 ASP B O 1
ATOM 7364 N N . LYS B 1 373 ? 10.714 41.380 18.186 1.00 35.83 373 LYS B N 1
ATOM 7365 C CA . LYS B 1 373 ? 11.044 42.779 18.185 1.00 41.09 373 LYS B CA 1
ATOM 7366 C C . LYS B 1 373 ? 10.610 43.494 16.867 1.00 40.75 373 LYS B C 1
ATOM 7367 O O . LYS B 1 373 ? 9.923 44.507 16.860 1.00 36.74 373 LYS B O 1
ATOM 7373 N N . LEU B 1 374 ? 10.985 42.916 15.767 1.00 42.70 374 LEU B N 1
ATOM 7374 C CA . LEU B 1 374 ? 10.628 43.440 14.459 1.00 44.41 374 LEU B CA 1
ATOM 7375 C C . LEU B 1 374 ? 9.123 43.481 14.189 1.00 41.84 374 LEU B C 1
ATOM 7376 O O . LEU B 1 374 ? 8.656 44.391 13.529 1.00 38.10 374 LEU B O 1
ATOM 7381 N N . THR B 1 375 ? 8.377 42.478 14.669 1.00 41.69 375 THR B N 1
ATOM 7382 C CA . THR B 1 375 ? 6.921 42.482 14.548 1.00 42.43 375 THR B CA 1
ATOM 7383 C C . THR B 1 375 ? 6.374 43.698 15.273 1.00 43.64 375 THR B C 1
ATOM 7384 O O . THR B 1 375 ? 5.554 44.428 14.746 1.00 47.31 375 THR B O 1
ATOM 7388 N N . VAL B 1 376 ? 6.843 43.931 16.493 1.00 41.04 376 VAL B N 1
ATOM 7389 C CA . VAL B 1 376 ? 6.374 45.063 17.251 1.00 39.08 376 VAL B CA 1
ATOM 7390 C C . VAL B 1 376 ? 6.766 46.375 16.571 1.00 35.76 376 VAL B C 1
ATOM 7391 O O . VAL B 1 376 ? 5.943 47.261 16.440 1.00 34.41 376 VAL B O 1
ATOM 7395 N N . GLU B 1 377 ? 8.004 46.485 16.135 1.00 33.16 377 GLU B N 1
ATOM 7396 C CA . GLU B 1 377 ? 8.438 47.704 15.478 1.00 33.33 377 GLU B CA 1
ATOM 7397 C C . GLU B 1 377 ? 7.550 48.062 14.287 1.00 35.48 377 GLU B C 1
ATOM 7398 O O . GLU B 1 377 ? 7.109 49.191 14.156 1.00 33.47 377 GLU B O 1
ATOM 7404 N N . GLN B 1 378 ? 7.234 47.058 13.472 1.00 35.64 378 GLN B N 1
ATOM 7405 C CA . GLN B 1 378 ? 6.382 47.240 12.314 1.00 37.20 378 GLN B CA 1
ATOM 7406 C C . GLN B 1 378 ? 4.946 47.511 12.689 1.00 37.53 378 GLN B C 1
ATOM 7407 O O . GLN B 1 378 ? 4.262 48.224 11.973 1.00 37.59 378 GLN B O 1
ATOM 7413 N N . GLU B 1 379 ? 4.468 46.918 13.772 1.00 39.85 379 GLU B N 1
ATOM 7414 C CA . GLU B 1 379 ? 3.132 47.258 14.251 1.00 43.62 379 GLU B CA 1
ATOM 7415 C C . GLU B 1 379 ? 3.113 48.777 14.494 1.00 45.42 379 GLU B C 1
ATOM 7416 O O . GLU B 1 379 ? 2.301 49.501 13.912 1.00 45.95 379 GLU B O 1
ATOM 7422 N N . PHE B 1 380 ? 4.054 49.277 15.287 1.00 41.35 380 PHE B N 1
ATOM 7423 C CA . PHE B 1 380 ? 4.049 50.708 15.572 1.00 40.93 380 PHE B CA 1
ATOM 7424 C C . PHE B 1 380 ? 4.206 51.590 14.319 1.00 41.78 380 PHE B C 1
ATOM 7425 O O . PHE B 1 380 ? 3.542 52.615 14.189 1.00 37.77 380 PHE B O 1
ATOM 7433 N N . MET B 1 381 ? 5.074 51.194 13.397 1.00 43.28 381 MET B N 1
ATOM 7434 C CA . MET B 1 381 ? 5.348 52.042 12.237 1.00 43.43 381 MET B CA 1
ATOM 7435 C C . MET B 1 381 ? 4.181 52.090 11.234 1.00 46.01 381 MET B C 1
ATOM 7436 O O . MET B 1 381 ? 4.018 53.072 10.493 1.00 51.73 381 MET B O 1
ATOM 7441 N N . SER B 1 382 ? 3.338 51.076 11.267 1.00 45.40 382 SER B N 1
ATOM 7442 C CA . SER B 1 382 ? 2.166 51.019 10.408 1.00 52.23 382 SER B CA 1
ATOM 7443 C C . SER B 1 382 ? 0.830 51.303 11.137 1.00 56.77 382 SER B C 1
ATOM 7444 O O . SER B 1 382 ? -0.231 51.106 10.568 1.00 61.24 382 SER B O 1
ATOM 7447 N N . GLY B 1 383 ? 0.877 51.785 12.376 1.00 63.77 383 GLY B N 1
ATOM 7448 C CA . GLY B 1 383 ? -0.315 52.336 13.052 1.00 64.65 383 GLY B CA 1
ATOM 7449 C C . GLY B 1 383 ? -1.061 51.445 14.032 1.00 69.13 383 GLY B C 1
ATOM 7450 O O . GLY B 1 383 ? -2.084 51.859 14.580 1.00 69.48 383 GLY B O 1
ATOM 7451 N N . ILE B 1 384 ? -0.535 50.257 14.327 1.00 74.50 384 ILE B N 1
ATOM 7452 C CA . ILE B 1 384 ? -1.241 49.299 15.207 1.00 80.28 384 ILE B CA 1
ATOM 7453 C C . ILE B 1 384 ? -0.889 49.399 16.718 1.00 79.76 384 ILE B C 1
ATOM 7454 O O . ILE B 1 384 ? 0.271 49.226 17.105 1.00 75.68 384 ILE B O 1
ATOM 7459 N N . ASP B 1 385 ? -1.918 49.664 17.538 1.00 84.78 385 ASP B N 1
ATOM 7460 C CA . ASP B 1 385 ? -1.874 49.600 19.011 1.00 80.97 385 ASP B CA 1
ATOM 7461 C C . ASP B 1 385 ? -0.754 50.427 19.592 1.00 75.74 385 ASP B C 1
ATOM 7462 O O . ASP B 1 385 ? -0.059 50.023 20.527 1.00 85.61 385 ASP B O 1
ATOM 7467 N N . THR B 1 386 ? -0.574 51.599 19.036 1.00 66.66 386 THR B N 1
ATOM 7468 C CA . THR B 1 386 ? 0.516 52.444 19.474 1.00 68.56 386 THR B CA 1
ATOM 7469 C C . THR B 1 386 ? 0.184 53.113 20.818 1.00 67.24 386 THR B C 1
ATOM 7470 O O . THR B 1 386 ? 1.013 53.880 21.342 1.00 67.20 386 THR B O 1
ATOM 7474 N N . ASP B 1 387 ? -1.017 52.869 21.347 1.00 61.94 387 ASP B N 1
ATOM 7475 C CA . ASP B 1 387 ? -1.490 53.623 22.498 1.00 68.71 387 ASP B CA 1
ATOM 7476 C C . ASP B 1 387 ? -1.679 52.773 23.758 1.00 62.10 387 ASP B C 1
ATOM 7477 O O . ASP B 1 387 ? -2.008 53.306 24.792 1.00 62.17 387 ASP B O 1
ATOM 7482 N N . LYS B 1 388 ? -1.458 51.471 23.673 1.00 55.84 388 LYS B N 1
ATOM 7483 C CA . LYS B 1 388 ? -1.666 50.564 24.808 1.00 56.95 388 LYS B CA 1
ATOM 7484 C C . LYS B 1 388 ? -0.323 50.039 25.242 1.00 51.36 388 LYS B C 1
ATOM 7485 O O . LYS B 1 388 ? 0.600 49.957 24.444 1.00 50.93 388 LYS B O 1
ATOM 7491 N N . VAL B 1 389 ? -0.207 49.647 26.492 1.00 45.85 389 VAL B N 1
ATOM 7492 C CA . VAL B 1 389 ? 1.005 48.979 26.918 1.00 43.46 389 VAL B CA 1
ATOM 7493 C C . VAL B 1 389 ? 1.257 47.729 26.081 1.00 43.15 389 VAL B C 1
ATOM 7494 O O . VAL B 1 389 ? 0.380 46.913 25.917 1.00 43.31 389 VAL B O 1
ATOM 7498 N N . ASN B 1 390 ? 2.468 47.553 25.585 1.00 42.44 390 ASN B N 1
ATOM 7499 C CA . ASN B 1 390 ? 2.761 46.409 24.750 1.00 41.93 390 ASN B CA 1
ATOM 7500 C C . ASN B 1 390 ? 3.325 45.203 25.538 1.00 45.54 390 ASN B C 1
ATOM 7501 O O . ASN B 1 390 ? 4.286 45.328 26.322 1.00 42.43 390 ASN B O 1
ATOM 7506 N N . ASN B 1 391 ? 2.726 44.034 25.322 1.00 47.75 391 ASN B N 1
ATOM 7507 C CA . ASN B 1 391 ? 3.105 42.858 26.051 1.00 47.01 391 ASN B CA 1
ATOM 7508 C C . ASN B 1 391 ? 4.554 42.444 25.838 1.00 46.51 391 ASN B C 1
ATOM 7509 O O . ASN B 1 391 ? 5.211 42.031 26.797 1.00 46.47 391 ASN B O 1
ATOM 7514 N N . TYR B 1 392 ? 5.056 42.553 24.599 1.00 47.06 392 TYR B N 1
ATOM 7515 C CA . TYR B 1 392 ? 6.432 42.140 24.295 1.00 43.18 392 TYR B CA 1
ATOM 7516 C C . TYR B 1 392 ? 7.329 43.059 25.072 1.00 41.04 392 TYR B C 1
ATOM 7517 O O . TYR B 1 392 ? 8.244 42.610 25.725 1.00 41.92 392 TYR B O 1
ATOM 7526 N N . ILE B 1 393 ? 7.069 44.356 25.043 1.00 40.02 393 ILE B N 1
ATOM 7527 C CA . ILE B 1 393 ? 7.906 45.232 25.823 1.00 39.84 393 ILE B CA 1
ATOM 7528 C C . ILE B 1 393 ? 7.877 44.880 27.298 1.00 41.04 393 ILE B C 1
ATOM 7529 O O . ILE B 1 393 ? 8.894 44.950 27.939 1.00 45.01 393 ILE B O 1
ATOM 7534 N N . GLU B 1 394 ? 6.716 44.554 27.850 1.00 42.87 394 GLU B N 1
ATOM 7535 C CA . GLU B 1 394 ? 6.627 44.199 29.264 1.00 45.15 394 GLU B CA 1
ATOM 7536 C C . GLU B 1 394 ? 7.441 42.940 29.550 1.00 47.29 394 GLU B C 1
ATOM 7537 O O . GLU B 1 394 ? 8.126 42.886 30.552 1.00 46.42 394 GLU B O 1
ATOM 7543 N N . ASP B 1 395 ? 7.336 41.929 28.672 1.00 46.77 395 ASP B N 1
ATOM 7544 C CA . ASP B 1 395 ? 8.139 40.738 28.753 1.00 47.55 395 ASP B CA 1
ATOM 7545 C C . ASP B 1 395 ? 9.622 41.040 28.721 1.00 44.86 395 ASP B C 1
ATOM 7546 O O . ASP B 1 395 ? 10.396 40.435 29.480 1.00 51.48 395 ASP B O 1
ATOM 7551 N N . CYS B 1 396 ? 10.051 41.973 27.889 1.00 39.20 396 CYS B N 1
ATOM 7552 C CA . CYS B 1 396 ? 11.465 42.263 27.821 1.00 38.58 396 CYS B CA 1
ATOM 7553 C C . CYS B 1 396 ? 11.911 42.869 29.141 1.00 39.60 396 CYS B C 1
ATOM 7554 O O . CYS B 1 396 ? 13.017 42.612 29.605 1.00 38.14 396 CYS B O 1
ATOM 7557 N N . ILE B 1 397 ? 11.077 43.706 29.724 1.00 38.56 397 ILE B N 1
ATOM 7558 C CA . ILE B 1 397 ? 11.453 44.333 30.965 1.00 39.84 397 ILE B CA 1
ATOM 7559 C C . ILE B 1 397 ? 11.522 43.285 32.093 1.00 42.92 397 ILE B C 1
ATOM 7560 O O . ILE B 1 397 ? 12.442 43.288 32.900 1.00 40.94 397 ILE B O 1
ATOM 7565 N N . ALA B 1 398 ? 10.567 42.373 32.105 1.00 42.68 398 ALA B N 1
ATOM 7566 C CA . ALA B 1 398 ? 10.510 41.390 33.146 1.00 43.10 398 ALA B CA 1
ATOM 7567 C C . ALA B 1 398 ? 11.685 40.438 33.033 1.00 45.22 398 ALA B C 1
ATOM 7568 O O . ALA B 1 398 ? 12.220 40.044 34.032 1.00 43.03 398 ALA B O 1
ATOM 7570 N N . GLN B 1 399 ? 12.106 40.097 31.811 1.00 47.96 399 GLN B N 1
ATOM 7571 C CA . GLN B 1 399 ? 13.301 39.260 31.598 1.00 47.74 399 GLN B CA 1
ATOM 7572 C C . GLN B 1 399 ? 14.592 40.107 31.672 1.00 48.62 399 GLN B C 1
ATOM 7573 O O . GLN B 1 399 ? 15.671 39.580 31.471 1.00 54.05 399 GLN B O 1
ATOM 7579 N N . LYS B 1 400 ? 14.508 41.410 31.909 1.00 47.92 400 LYS B N 1
ATOM 7580 C CA . LYS B 1 400 ? 15.723 42.263 32.076 1.00 49.59 400 LYS B CA 1
ATOM 7581 C C . LYS B 1 400 ? 16.628 42.281 30.851 1.00 46.10 400 LYS B C 1
ATOM 7582 O O . LYS B 1 400 ? 17.840 42.238 30.930 1.00 42.04 400 LYS B O 1
ATOM 7588 N N . HIS B 1 401 ? 15.993 42.313 29.694 1.00 44.57 401 HIS B N 1
ATOM 7589 C CA . HIS B 1 401 ? 16.685 42.576 28.453 1.00 41.43 401 HIS B CA 1
ATOM 7590 C C . HIS B 1 401 ? 17.360 43.941 28.510 1.00 38.45 401 HIS B C 1
ATOM 7591 O O . HIS B 1 401 ? 17.090 44.756 29.386 1.00 40.01 401 HIS B O 1
ATOM 7598 N N . SER B 1 402 ? 18.281 44.155 27.591 1.00 40.21 402 SER B N 1
ATOM 7599 C CA . SER B 1 402 ? 19.038 45.403 27.488 1.00 43.41 402 SER B CA 1
ATOM 7600 C C . SER B 1 402 ? 18.142 46.659 27.649 1.00 38.78 402 SER B C 1
ATOM 7601 O O . SER B 1 402 ? 17.107 46.804 26.997 1.00 35.54 402 SER B O 1
ATOM 7604 N N . LEU B 1 403 ? 18.499 47.512 28.575 1.00 36.59 403 LEU B N 1
ATOM 7605 C CA . LEU B 1 403 ? 17.737 48.728 28.790 1.00 38.17 403 LEU B CA 1
ATOM 7606 C C . LEU B 1 403 ? 17.536 49.507 27.491 1.00 36.47 403 LEU B C 1
ATOM 7607 O O . LEU B 1 403 ? 16.426 49.904 27.168 1.00 36.91 403 LEU B O 1
ATOM 7612 N N . ILE B 1 404 ? 18.591 49.590 26.691 1.00 38.27 404 ILE B N 1
ATOM 7613 C CA . ILE B 1 404 ? 18.547 50.361 25.433 1.00 43.01 404 ILE B CA 1
ATOM 7614 C C . ILE B 1 404 ? 17.525 49.841 24.449 1.00 38.51 404 ILE B C 1
ATOM 7615 O O . ILE B 1 404 ? 16.906 50.607 23.726 1.00 35.44 404 ILE B O 1
ATOM 7620 N N . LYS B 1 405 ? 17.361 48.528 24.403 1.00 37.40 405 LYS B N 1
ATOM 7621 C CA . LYS B 1 405 ? 16.426 47.969 23.460 1.00 36.36 405 LYS B CA 1
ATOM 7622 C C . LYS B 1 405 ? 15.013 48.296 23.902 1.00 39.07 405 LYS B C 1
ATOM 7623 O O . LYS B 1 405 ? 14.152 48.623 23.095 1.00 36.63 405 LYS B O 1
ATOM 7629 N N . VAL B 1 406 ? 14.791 48.264 25.211 1.00 40.44 406 VAL B N 1
ATOM 7630 C CA . VAL B 1 406 ? 13.504 48.610 25.774 1.00 37.49 406 VAL B CA 1
ATOM 7631 C C . VAL B 1 406 ? 13.211 50.075 25.506 1.00 36.15 406 VAL B C 1
ATOM 7632 O O . VAL B 1 406 ? 12.115 50.403 25.063 1.00 36.14 406 VAL B O 1
ATOM 7636 N N . LEU B 1 407 ? 14.190 50.934 25.728 1.00 34.86 407 LEU B N 1
ATOM 7637 C CA . LEU B 1 407 ? 13.979 52.368 25.535 1.00 37.87 407 LEU B CA 1
ATOM 7638 C C . LEU B 1 407 ? 13.704 52.706 24.072 1.00 37.16 407 LEU B C 1
ATOM 7639 O O . LEU B 1 407 ? 12.905 53.591 23.768 1.00 34.42 407 LEU B O 1
ATOM 7644 N N . ARG B 1 408 ? 14.396 52.016 23.157 1.00 37.06 408 ARG B N 1
ATOM 7645 C CA . ARG B 1 408 ? 14.167 52.256 21.719 1.00 37.54 408 ARG B CA 1
ATOM 7646 C C . ARG B 1 408 ? 12.728 51.995 21.368 1.00 36.04 408 ARG B C 1
ATOM 7647 O O . ARG B 1 408 ? 12.077 52.790 20.663 1.00 33.58 408 ARG B O 1
ATOM 7655 N N . LEU B 1 409 ? 12.210 50.907 21.902 1.00 35.97 409 LEU B N 1
ATOM 7656 C CA . LEU B 1 409 ? 10.855 50.506 21.591 1.00 39.34 409 LEU B CA 1
ATOM 7657 C C . LEU B 1 409 ? 9.818 51.393 22.256 1.00 37.60 409 LEU B C 1
ATOM 7658 O O . LEU B 1 409 ? 8.834 51.796 21.618 1.00 43.32 409 LEU B O 1
ATOM 7663 N N . VAL B 1 410 ? 10.005 51.733 23.517 1.00 35.49 410 VAL B N 1
ATOM 7664 C CA . VAL B 1 410 ? 9.015 52.612 24.121 1.00 34.63 410 VAL B CA 1
ATOM 7665 C C . VAL B 1 410 ? 9.020 53.986 23.453 1.00 32.50 410 VAL B C 1
ATOM 7666 O O . VAL B 1 410 ? 7.961 54.576 23.265 1.00 32.62 410 VAL B O 1
ATOM 7670 N N . CYS B 1 411 ? 10.194 54.486 23.075 1.00 33.61 411 CYS B N 1
ATOM 7671 C CA . CYS B 1 411 ? 10.293 55.734 22.320 1.00 36.15 411 CYS B CA 1
ATOM 7672 C C . CYS B 1 411 ? 9.686 55.615 20.920 1.00 36.60 411 CYS B C 1
ATOM 7673 O O . CYS B 1 411 ? 9.052 56.553 20.413 1.00 39.60 411 CYS B O 1
ATOM 7676 N N . LEU B 1 412 ? 9.844 54.453 20.297 1.00 39.29 412 LEU B N 1
ATOM 7677 C CA . LEU B 1 412 ? 9.280 54.267 18.981 1.00 39.07 412 LEU B CA 1
ATOM 7678 C C . LEU B 1 412 ? 7.781 54.347 19.116 1.00 39.32 412 LEU B C 1
ATOM 7679 O O . LEU B 1 412 ? 7.129 55.042 18.350 1.00 38.30 412 LEU B O 1
ATOM 7684 N N . GLN B 1 413 ? 7.237 53.664 20.136 1.00 37.87 413 GLN B N 1
ATOM 7685 C CA . GLN B 1 413 ? 5.798 53.732 20.420 1.00 37.71 413 GLN B CA 1
ATOM 7686 C C . GLN B 1 413 ? 5.323 55.155 20.624 1.00 38.07 413 GLN B C 1
ATOM 7687 O O . GLN B 1 413 ? 4.295 55.590 20.072 1.00 38.65 413 GLN B O 1
ATOM 7693 N N . SER B 1 414 ? 6.072 55.889 21.431 1.00 39.17 414 SER B N 1
ATOM 7694 C CA . SER B 1 414 ? 5.688 57.255 21.761 1.00 38.64 414 SER B CA 1
ATOM 7695 C C . SER B 1 414 ? 5.708 58.147 20.509 1.00 38.87 414 SER B C 1
ATOM 7696 O O . SER B 1 414 ? 4.787 58.920 20.254 1.00 38.49 414 SER B O 1
ATOM 7699 N N . VAL B 1 415 ? 6.732 58.034 19.692 1.00 38.00 415 VAL B N 1
ATOM 7700 C CA . VAL B 1 415 ? 6.774 58.890 18.504 1.00 38.68 415 VAL B CA 1
ATOM 7701 C C . VAL B 1 415 ? 5.693 58.506 17.511 1.00 38.77 415 VAL B C 1
ATOM 7702 O O . VAL B 1 415 ? 5.138 59.361 16.899 1.00 36.49 415 VAL B O 1
ATOM 7706 N N . CYS B 1 416 ? 5.393 57.210 17.350 1.00 40.06 416 CYS B N 1
ATOM 7707 C CA . CYS B 1 416 ? 4.316 56.808 16.445 1.00 42.98 416 CYS B CA 1
ATOM 7708 C C . CYS B 1 416 ? 2.948 57.213 16.934 1.00 44.69 416 CYS B C 1
ATOM 7709 O O . CYS B 1 416 ? 2.004 57.294 16.165 1.00 49.31 416 CYS B O 1
ATOM 7712 N N . ASN B 1 417 ? 2.841 57.498 18.212 1.00 46.74 417 ASN B N 1
ATOM 7713 C CA . ASN B 1 417 ? 1.575 57.871 18.799 1.00 49.61 417 ASN B CA 1
ATOM 7714 C C . ASN B 1 417 ? 1.464 59.357 19.190 1.00 51.02 417 ASN B C 1
ATOM 7715 O O . ASN B 1 417 ? 0.413 59.791 19.625 1.00 48.46 417 ASN B O 1
ATOM 7720 N N . SER B 1 418 ? 2.541 60.130 18.997 1.00 49.57 418 SER B N 1
ATOM 7721 C CA . SER B 1 418 ? 2.673 61.505 19.494 1.00 48.70 418 SER B CA 1
ATOM 7722 C C . SER B 1 418 ? 2.596 61.578 20.988 1.00 46.88 418 SER B C 1
ATOM 7723 O O . SER B 1 418 ? 1.841 62.387 21.536 1.00 49.06 418 SER B O 1
ATOM 7726 N N . GLY B 1 419 ? 3.389 60.741 21.649 1.00 43.16 419 GLY B N 1
ATOM 7727 C CA . GLY B 1 419 ? 3.355 60.618 23.081 1.00 41.44 419 GLY B CA 1
ATOM 7728 C C . GLY B 1 419 ? 2.333 59.593 23.484 1.00 40.74 419 GLY B C 1
ATOM 7729 O O . GLY B 1 419 ? 1.513 59.179 22.698 1.00 40.83 419 GLY B O 1
ATOM 7730 N N . LEU B 1 420 ? 2.363 59.232 24.750 1.00 43.96 420 LEU B N 1
ATOM 7731 C CA . LEU B 1 420 ? 1.494 58.224 25.295 1.00 43.68 420 LEU B CA 1
ATOM 7732 C C . LEU B 1 420 ? 0.560 58.852 26.309 1.00 45.20 420 LEU B C 1
ATOM 7733 O O . LEU B 1 420 ? 0.838 59.900 26.822 1.00 48.26 420 LEU B O 1
ATOM 7738 N N . LYS B 1 421 ? -0.537 58.198 26.639 1.00 49.90 421 LYS B N 1
ATOM 7739 C CA . LYS B 1 421 ? -1.404 58.652 27.729 1.00 50.82 421 LYS B CA 1
ATOM 7740 C C . LYS B 1 421 ? -0.560 58.588 28.968 1.00 51.74 421 LYS B C 1
ATOM 7741 O O . LYS B 1 421 ? 0.334 57.768 29.032 1.00 51.92 421 LYS B O 1
ATOM 7747 N N . GLN B 1 422 ? -0.853 59.427 29.958 1.00 55.29 422 GLN B N 1
ATOM 7748 C CA . GLN B 1 422 ? -0.095 59.459 31.200 1.00 58.61 422 GLN B CA 1
ATOM 7749 C C . GLN B 1 422 ? 0.004 58.071 31.807 1.00 58.16 422 GLN B C 1
ATOM 7750 O O . GLN B 1 422 ? 1.064 57.671 32.256 1.00 58.55 422 GLN B O 1
ATOM 7756 N N . LYS B 1 423 ? -1.100 57.342 31.818 1.00 60.47 423 LYS B N 1
ATOM 7757 C CA . LYS B 1 423 ? -1.149 56.076 32.530 1.00 63.16 423 LYS B CA 1
ATOM 7758 C C . LYS B 1 423 ? -0.181 55.088 31.932 1.00 60.00 423 LYS B C 1
ATOM 7759 O O . LYS B 1 423 ? 0.459 54.342 32.672 1.00 57.03 423 LYS B O 1
ATOM 7765 N N . VAL B 1 424 ? -0.090 55.088 30.589 1.00 54.16 424 VAL B N 1
ATOM 7766 C CA . VAL B 1 424 ? 0.783 54.201 29.865 1.00 49.51 424 VAL B CA 1
ATOM 7767 C C . VAL B 1 424 ? 2.199 54.690 30.042 1.00 46.95 424 VAL B C 1
ATOM 7768 O O . VAL B 1 424 ? 3.087 53.920 30.333 1.00 47.72 424 VAL B O 1
ATOM 7772 N N . LEU B 1 425 ? 2.423 55.976 29.905 1.00 47.61 425 LEU B N 1
ATOM 7773 C CA . LEU B 1 425 ? 3.753 56.496 30.167 1.00 48.52 425 LEU B CA 1
ATOM 7774 C C . LEU B 1 425 ? 4.226 56.217 31.586 1.00 49.15 425 LEU B C 1
ATOM 7775 O O . LEU B 1 425 ? 5.349 55.771 31.771 1.00 52.22 425 LEU B O 1
ATOM 7780 N N . ASP B 1 426 ? 3.386 56.493 32.576 1.00 49.17 426 ASP B N 1
ATOM 7781 C CA . ASP B 1 426 ? 3.748 56.298 33.968 1.00 50.11 426 ASP B CA 1
ATOM 7782 C C . ASP B 1 426 ? 3.947 54.831 34.310 1.00 47.68 426 ASP B C 1
ATOM 7783 O O . ASP B 1 426 ? 4.792 54.482 35.151 1.00 49.19 426 ASP B O 1
ATOM 7788 N N . TYR B 1 427 ? 3.208 53.954 33.640 1.00 45.54 427 TYR B N 1
ATOM 7789 C CA . TYR B 1 427 ? 3.420 52.521 33.830 1.00 43.37 427 TYR B CA 1
ATOM 7790 C C . TYR B 1 427 ? 4.813 52.145 33.343 1.00 42.12 427 TYR B C 1
ATOM 7791 O O . TYR B 1 427 ? 5.550 51.419 34.017 1.00 43.85 427 TYR B O 1
ATOM 7800 N N . TYR B 1 428 ? 5.209 52.641 32.173 1.00 42.15 428 TYR B N 1
ATOM 7801 C CA . TYR B 1 428 ? 6.491 52.200 31.602 1.00 41.14 428 TYR B CA 1
ATOM 7802 C C . TYR B 1 428 ? 7.650 52.744 32.428 1.00 42.12 428 TYR B C 1
ATOM 7803 O O . TYR B 1 428 ? 8.641 52.056 32.646 1.00 41.38 428 TYR B O 1
ATOM 7812 N N . LYS B 1 429 ? 7.505 53.962 32.914 1.00 44.85 429 LYS B N 1
ATOM 7813 C CA . LYS B 1 429 ? 8.525 54.570 33.757 1.00 44.33 429 LYS B CA 1
ATOM 7814 C C . LYS B 1 429 ? 8.671 53.785 35.070 1.00 44.42 429 LYS B C 1
ATOM 7815 O O . LYS B 1 429 ? 9.793 53.472 35.493 1.00 43.94 429 LYS B O 1
ATOM 7821 N N . ARG B 1 430 ? 7.562 53.455 35.707 1.00 42.76 430 ARG B N 1
ATOM 7822 C CA . ARG B 1 430 ? 7.666 52.768 36.973 1.00 45.58 430 ARG B CA 1
ATOM 7823 C C . ARG B 1 430 ? 8.396 51.422 36.821 1.00 44.23 430 ARG B C 1
ATOM 7824 O O . ARG B 1 430 ? 9.277 51.110 37.608 1.00 41.02 430 ARG B O 1
ATOM 7832 N N . GLU B 1 431 ? 8.074 50.665 35.774 1.00 44.51 431 GLU B N 1
ATOM 7833 C CA . GLU B 1 431 ? 8.699 49.352 35.545 1.00 45.29 431 GLU B CA 1
ATOM 7834 C C . GLU B 1 431 ? 10.177 49.439 35.182 1.00 44.40 431 GLU B C 1
ATOM 7835 O O . GLU B 1 431 ? 10.983 48.598 35.580 1.00 47.29 431 GLU B O 1
ATOM 7841 N N . ILE B 1 432 ? 10.516 50.438 34.383 1.00 45.10 432 ILE B N 1
ATOM 7842 C CA . ILE B 1 432 ? 11.887 50.674 33.972 1.00 44.44 432 ILE B CA 1
ATOM 7843 C C . ILE B 1 432 ? 12.708 51.015 35.227 1.00 45.45 432 ILE B C 1
ATOM 7844 O O . ILE B 1 432 ? 13.722 50.392 35.505 1.00 44.08 432 ILE B O 1
ATOM 7849 N N . LEU B 1 433 ? 12.266 52.032 35.963 1.00 45.59 433 LEU B N 1
ATOM 7850 C CA . LEU B 1 433 ? 12.937 52.432 37.215 1.00 45.39 433 LEU B CA 1
ATOM 7851 C C . LEU B 1 433 ? 13.097 51.282 38.196 1.00 48.13 433 LEU B C 1
ATOM 7852 O O . LEU B 1 433 ? 14.194 51.062 38.714 1.00 51.15 433 LEU B O 1
ATOM 7857 N N . GLN B 1 434 ? 12.013 50.548 38.424 1.00 49.31 434 GLN B N 1
ATOM 7858 C CA . GLN B 1 434 ? 12.039 49.410 39.333 1.00 52.56 434 GLN B CA 1
ATOM 7859 C C . GLN B 1 434 ? 12.944 48.282 38.904 1.00 49.30 434 GLN B C 1
ATOM 7860 O O . GLN B 1 434 ? 13.577 47.654 39.735 1.00 52.56 434 GLN B O 1
ATOM 7866 N N . THR B 1 435 ? 13.035 48.038 37.610 1.00 48.34 435 THR B N 1
ATOM 7867 C CA . THR B 1 435 ? 13.897 46.944 37.088 1.00 46.52 435 THR B CA 1
ATOM 7868 C C . THR B 1 435 ? 15.383 47.345 36.850 1.00 47.87 435 THR B C 1
ATOM 7869 O O . THR B 1 435 ? 16.295 46.568 37.086 1.00 50.77 435 THR B O 1
ATOM 7873 N N . TYR B 1 436 ? 15.633 48.555 36.380 1.00 46.77 436 TYR B N 1
ATOM 7874 C CA . TYR B 1 436 ? 16.979 48.922 35.970 1.00 47.55 436 TYR B CA 1
ATOM 7875 C C . TYR B 1 436 ? 17.602 49.944 36.923 1.00 46.85 436 TYR B C 1
ATOM 7876 O O . TYR B 1 436 ? 18.785 50.225 36.818 1.00 45.50 436 TYR B O 1
ATOM 7885 N N . GLY B 1 437 ? 16.802 50.506 37.820 1.00 48.06 437 GLY B N 1
ATOM 7886 C CA . GLY B 1 437 ? 17.318 51.333 38.906 1.00 47.33 437 GLY B CA 1
ATOM 7887 C C . GLY B 1 437 ? 16.903 52.781 38.751 1.00 49.72 437 GLY B C 1
ATOM 7888 O O . GLY B 1 437 ? 16.733 53.260 37.632 1.00 47.46 437 GLY B O 1
ATOM 7889 N N . TYR B 1 438 ? 16.831 53.497 39.878 1.00 53.33 438 TYR B N 1
ATOM 7890 C CA . TYR B 1 438 ? 16.360 54.881 39.908 1.00 53.18 438 TYR B CA 1
ATOM 7891 C C . TYR B 1 438 ? 17.320 55.882 39.298 1.00 48.01 438 TYR B C 1
ATOM 7892 O O . TYR B 1 438 ? 16.919 57.019 39.060 1.00 46.01 438 TYR B O 1
ATOM 7901 N N . GLU B 1 439 ? 18.564 55.485 39.054 1.00 46.72 439 GLU B N 1
ATOM 7902 C CA . GLU B 1 439 ? 19.498 56.358 38.364 1.00 51.08 439 GLU B CA 1
ATOM 7903 C C . GLU B 1 439 ? 18.915 56.797 37.012 1.00 51.59 439 GLU B C 1
ATOM 7904 O O . GLU B 1 439 ? 19.196 57.902 36.529 1.00 49.78 439 GLU B O 1
ATOM 7910 N N . HIS B 1 440 ? 18.063 55.940 36.446 1.00 48.97 440 HIS B N 1
ATOM 7911 C CA . HIS B 1 440 ? 17.498 56.176 35.139 1.00 49.55 440 HIS B CA 1
ATOM 7912 C C . HIS B 1 440 ? 16.402 57.194 35.079 1.00 48.28 440 HIS B C 1
ATOM 7913 O O . HIS B 1 440 ? 15.838 57.438 34.034 1.00 53.03 440 HIS B O 1
ATOM 7920 N N . ILE B 1 441 ? 16.109 57.803 36.192 1.00 47.09 441 ILE B N 1
ATOM 7921 C CA . ILE B 1 441 ? 15.306 58.986 36.159 1.00 49.48 441 ILE B CA 1
ATOM 7922 C C . ILE B 1 441 ? 15.955 60.150 35.418 1.00 47.32 441 ILE B C 1
ATOM 7923 O O . ILE B 1 441 ? 15.236 61.002 34.939 1.00 49.16 441 ILE B O 1
ATOM 7928 N N . LEU B 1 442 ? 17.286 60.234 35.377 1.00 46.72 442 LEU B N 1
ATOM 7929 C CA . LEU B 1 442 ? 17.953 61.228 34.484 1.00 49.04 442 LEU B CA 1
ATOM 7930 C C . LEU B 1 442 ? 17.640 60.817 33.037 1.00 46.90 442 LEU B C 1
ATOM 7931 O O . LEU B 1 442 ? 17.151 61.611 32.235 1.00 46.54 442 LEU B O 1
ATOM 7936 N N . THR B 1 443 ? 17.868 59.538 32.735 1.00 46.20 443 THR B N 1
ATOM 7937 C CA . THR B 1 443 ? 17.587 58.993 31.418 1.00 40.96 443 THR B CA 1
ATOM 7938 C C . THR B 1 443 ? 16.165 59.370 30.942 1.00 39.54 443 THR B C 1
ATOM 7939 O O . THR B 1 443 ? 15.997 59.922 29.860 1.00 33.27 443 THR B O 1
ATOM 7943 N N . LEU B 1 444 ? 15.140 59.130 31.750 1.00 40.84 444 LEU B N 1
ATOM 7944 C CA . LEU B 1 444 ? 13.770 59.431 31.289 1.00 42.59 444 LEU B CA 1
ATOM 7945 C C . LEU B 1 444 ? 13.478 60.916 31.119 1.00 46.07 444 LEU B C 1
ATOM 7946 O O . LEU B 1 444 ? 12.772 61.355 30.177 1.00 46.34 444 LEU B O 1
ATOM 7951 N N . HIS B 1 445 ? 14.012 61.716 32.024 1.00 49.44 445 HIS B N 1
ATOM 7952 C CA . HIS B 1 445 ? 13.854 63.135 31.872 1.00 52.29 445 HIS B CA 1
ATOM 7953 C C . HIS B 1 445 ? 14.391 63.549 30.513 1.00 47.49 445 HIS B C 1
ATOM 7954 O O . HIS B 1 445 ? 13.781 64.345 29.820 1.00 48.04 445 HIS B O 1
ATOM 7961 N N . ASN B 1 446 ? 15.579 63.073 30.169 1.00 47.12 446 ASN B N 1
ATOM 7962 C CA . ASN B 1 446 ? 16.232 63.496 28.932 1.00 48.75 446 ASN B CA 1
ATOM 7963 C C . ASN B 1 446 ? 15.454 63.067 27.707 1.00 45.33 446 ASN B C 1
ATOM 7964 O O . ASN B 1 446 ? 15.384 63.799 26.729 1.00 47.39 446 ASN B O 1
ATOM 7969 N N . LEU B 1 447 ? 14.862 61.894 27.762 1.00 41.52 447 LEU B N 1
ATOM 7970 C CA . LEU B 1 447 ? 14.091 61.358 26.619 1.00 39.93 447 LEU B CA 1
ATOM 7971 C C . LEU B 1 447 ? 12.784 62.114 26.471 1.00 38.39 447 LEU B C 1
ATOM 7972 O O . LEU B 1 447 ? 12.309 62.295 25.362 1.00 38.23 447 LEU B O 1
ATOM 7977 N N . GLU B 1 448 ? 12.240 62.617 27.569 1.00 39.96 448 GLU B N 1
ATOM 7978 C CA . GLU B 1 448 ? 11.081 63.488 27.461 1.00 44.50 448 GLU B CA 1
ATOM 7979 C C . GLU B 1 448 ? 11.480 64.872 26.892 1.00 43.33 448 GLU B C 1
ATOM 7980 O O . GLU B 1 448 ? 10.832 65.371 25.986 1.00 44.14 448 GLU B O 1
ATOM 7986 N N . LYS B 1 449 ? 12.542 65.474 27.400 1.00 43.07 449 LYS B N 1
ATOM 7987 C CA . LYS B 1 449 ? 12.958 66.789 26.883 1.00 45.82 449 LYS B CA 1
ATOM 7988 C C . LYS B 1 449 ? 13.328 66.718 25.394 1.00 45.77 449 LYS B C 1
ATOM 7989 O O . LYS B 1 449 ? 13.069 67.616 24.640 1.00 55.45 449 LYS B O 1
ATOM 7991 N N . ALA B 1 450 ? 13.847 65.592 24.960 1.00 48.10 450 ALA B N 1
ATOM 7992 C CA . ALA B 1 450 ? 14.196 65.385 23.582 1.00 45.19 450 ALA B CA 1
ATOM 7993 C C . ALA B 1 450 ? 13.034 65.056 22.637 1.00 42.94 450 ALA B C 1
ATOM 7994 O O . ALA B 1 450 ? 13.268 64.947 21.449 1.00 47.57 450 ALA B O 1
ATOM 7996 N N . GLY B 1 451 ? 11.821 64.849 23.143 1.00 40.68 451 GLY B N 1
ATOM 7997 C CA . GLY B 1 451 ? 10.668 64.492 22.300 1.00 39.27 451 GLY B CA 1
ATOM 7998 C C . GLY B 1 451 ? 10.472 62.982 22.079 1.00 38.38 451 GLY B C 1
ATOM 7999 O O . GLY B 1 451 ? 9.597 62.554 21.363 1.00 35.52 451 GLY B O 1
ATOM 8000 N N . LEU B 1 452 ? 11.260 62.169 22.751 1.00 38.64 452 LEU B N 1
ATOM 8001 C CA . LEU B 1 452 ? 11.321 60.775 22.428 1.00 39.37 452 LEU B CA 1
ATOM 8002 C C . LEU B 1 452 ? 10.351 59.919 23.233 1.00 40.22 452 LEU B C 1
ATOM 8003 O O . LEU B 1 452 ? 9.865 58.909 22.732 1.00 40.28 452 LEU B O 1
ATOM 8008 N N . LEU B 1 453 ? 10.029 60.332 24.436 1.00 41.84 453 LEU B N 1
ATOM 8009 C CA . LEU B 1 453 ? 9.184 59.522 25.317 1.00 40.94 453 LEU B CA 1
ATOM 8010 C C . LEU B 1 453 ? 8.514 60.521 26.171 1.00 44.01 453 LEU B C 1
ATOM 8011 O O . LEU B 1 453 ? 9.109 61.024 27.107 1.00 42.79 453 LEU B O 1
ATOM 8016 N N . LYS B 1 454 ? 7.301 60.888 25.780 1.00 44.74 454 LYS B N 1
ATOM 8017 C CA . LYS B 1 454 ? 6.638 62.019 26.380 1.00 45.79 454 LYS B CA 1
ATOM 8018 C C . LYS B 1 454 ? 5.164 61.711 26.568 1.00 44.86 454 LYS B C 1
ATOM 8019 O O . LYS B 1 454 ? 4.678 60.786 25.943 1.00 47.77 454 LYS B O 1
ATOM 8025 N N . PRO B 1 455 ? 4.459 62.486 27.430 1.00 44.48 455 PRO B N 1
ATOM 8026 C CA . PRO B 1 455 ? 3.016 62.364 27.451 1.00 45.27 455 PRO B CA 1
ATOM 8027 C C . PRO B 1 455 ? 2.432 63.003 26.231 1.00 45.38 455 PRO B C 1
ATOM 8028 O O . PRO B 1 455 ? 2.968 63.971 25.787 1.00 45.72 455 PRO B O 1
ATOM 8032 N N . GLN B 1 456 ? 1.356 62.453 25.691 1.00 48.33 456 GLN B N 1
ATOM 8033 C CA . GLN B 1 456 ? 0.639 63.125 24.621 1.00 53.93 456 GLN B CA 1
ATOM 8034 C C . GLN B 1 456 ? 0.019 64.463 25.060 1.00 56.47 456 GLN B C 1
ATOM 8035 O O . GLN B 1 456 ? -0.192 64.732 26.248 1.00 55.13 456 GLN B O 1
ATOM 8041 N N . THR B 1 457 ? -0.298 65.278 24.071 1.00 63.16 457 THR B N 1
ATOM 8042 C CA . THR B 1 457 ? -0.543 66.699 24.282 1.00 72.28 457 THR B CA 1
ATOM 8043 C C . THR B 1 457 ? -2.025 67.091 24.296 1.00 78.39 457 THR B C 1
ATOM 8044 O O . THR B 1 457 ? -2.364 68.271 24.542 1.00 84.08 457 THR B O 1
ATOM 8048 N N . GLY B 1 458 ? -2.909 66.119 24.050 1.00 79.52 458 GLY B N 1
ATOM 8049 C CA . GLY B 1 458 ? -4.328 66.421 23.841 1.00 82.73 458 GLY B CA 1
ATOM 8050 C C . GLY B 1 458 ? -4.614 66.864 22.409 1.00 84.92 458 GLY B C 1
ATOM 8051 O O . GLY B 1 458 ? -5.773 66.898 21.993 1.00 82.59 458 GLY B O 1
ATOM 8052 N N . GLY B 1 459 ? -3.558 67.206 21.655 1.00 85.01 459 GLY B N 1
ATOM 8053 C CA . GLY B 1 459 ? -3.682 67.473 20.226 1.00 81.97 459 GLY B CA 1
ATOM 8054 C C . GLY B 1 459 ? -3.989 66.219 19.400 1.00 77.67 459 GLY B C 1
ATOM 8055 O O . GLY B 1 459 ? -4.102 65.096 19.922 1.00 73.44 459 GLY B O 1
ATOM 8056 N N . ARG B 1 460 ? -4.163 66.426 18.098 1.00 73.99 460 ARG B N 1
ATOM 8057 C CA . ARG B 1 460 ? -4.380 65.337 17.157 1.00 68.59 460 ARG B CA 1
ATOM 8058 C C . ARG B 1 460 ? -3.073 64.550 17.089 1.00 63.12 460 ARG B C 1
ATOM 8059 O O . ARG B 1 460 ? -2.005 65.156 17.033 1.00 60.96 460 ARG B O 1
ATOM 8061 N N . ASN B 1 461 ? -3.136 63.216 17.104 1.00 59.06 461 ASN B N 1
ATOM 8062 C CA . ASN B 1 461 ? -1.978 62.440 16.675 1.00 53.43 461 ASN B CA 1
ATOM 8063 C C . ASN B 1 461 ? -1.775 62.573 15.164 1.00 50.44 461 ASN B C 1
ATOM 8064 O O . ASN B 1 461 ? -2.468 61.951 14.381 1.00 51.67 461 ASN B O 1
ATOM 8069 N N . ASN B 1 462 ? -0.801 63.378 14.789 1.00 51.63 462 ASN B N 1
ATOM 8070 C CA . ASN B 1 462 ? -0.503 63.646 13.403 1.00 53.64 462 ASN B CA 1
ATOM 8071 C C . ASN B 1 462 ? 0.292 62.578 12.658 1.00 49.25 462 ASN B C 1
ATOM 8072 O O . ASN B 1 462 ? 0.296 62.596 11.430 1.00 47.25 462 ASN B O 1
ATOM 8077 N N . TYR B 1 463 ? 0.913 61.623 13.346 1.00 49.73 463 TYR B N 1
ATOM 8078 C CA . TYR B 1 463 ? 1.729 60.621 12.606 1.00 47.88 463 TYR B CA 1
ATOM 8079 C C . TYR B 1 463 ? 0.966 59.909 11.485 1.00 47.55 463 TYR B C 1
ATOM 8080 O O . TYR B 1 463 ? 1.490 59.782 10.394 1.00 49.11 463 TYR B O 1
ATOM 8089 N N . PRO B 1 464 ? -0.263 59.466 11.736 1.00 47.80 464 PRO B N 1
ATOM 8090 C CA . PRO B 1 464 ? -0.997 58.785 10.669 1.00 47.43 464 PRO B CA 1
ATOM 8091 C C . PRO B 1 464 ? -1.227 59.639 9.410 1.00 49.48 464 PRO B C 1
ATOM 8092 O O . PRO B 1 464 ? -1.137 59.117 8.299 1.00 48.96 464 PRO B O 1
ATOM 8096 N N . THR B 1 465 ? -1.514 60.929 9.578 1.00 47.67 465 THR B N 1
ATOM 8097 C CA . THR B 1 465 ? -1.692 61.809 8.434 1.00 50.07 465 THR B CA 1
ATOM 8098 C C . THR B 1 465 ? -0.397 61.939 7.634 1.00 48.90 465 THR B C 1
ATOM 8099 O O . THR B 1 465 ? -0.398 61.934 6.413 1.00 51.87 465 THR B O 1
ATOM 8103 N N . ILE B 1 466 ? 0.708 62.048 8.338 1.00 45.41 466 ILE B N 1
ATOM 8104 C CA . ILE B 1 466 ? 1.981 62.207 7.685 1.00 44.33 466 ILE B CA 1
ATOM 8105 C C . ILE B 1 466 ? 2.353 60.911 6.970 1.00 41.05 466 ILE B C 1
ATOM 8106 O O . ILE B 1 466 ? 2.824 60.919 5.851 1.00 37.44 466 ILE B O 1
ATOM 8111 N N . ARG B 1 467 ? 2.137 59.807 7.656 1.00 41.11 467 ARG B N 1
ATOM 8112 C CA . ARG B 1 467 ? 2.527 58.510 7.184 1.00 42.21 467 ARG B CA 1
ATOM 8113 C C . ARG B 1 467 ? 1.807 58.194 5.891 1.00 44.81 467 ARG B C 1
ATOM 8114 O O . ARG B 1 467 ? 2.431 57.771 4.924 1.00 46.73 467 ARG B O 1
ATOM 8122 N N . LYS B 1 468 ? 0.510 58.463 5.863 1.00 48.01 468 LYS B N 1
ATOM 8123 C CA . LYS B 1 468 ? -0.292 58.200 4.697 1.00 54.59 468 LYS B CA 1
ATOM 8124 C C . LYS B 1 468 ? 0.132 59.071 3.521 1.00 52.76 468 LYS B C 1
ATOM 8125 O O . LYS B 1 468 ? 0.472 58.552 2.464 1.00 54.25 468 LYS B O 1
ATOM 8131 N N . THR B 1 469 ? 0.138 60.375 3.756 1.00 49.32 469 THR B N 1
ATOM 8132 C CA . THR B 1 469 ? 0.429 61.404 2.779 1.00 45.86 469 THR B CA 1
ATOM 8133 C C . THR B 1 469 ? 1.787 61.322 2.161 1.00 43.75 469 THR B C 1
ATOM 8134 O O . THR B 1 469 ? 1.968 61.671 0.998 1.00 45.99 469 THR B O 1
ATOM 8138 N N . LEU B 1 470 ? 2.769 60.930 2.941 1.00 42.89 470 LEU B N 1
ATOM 8139 C CA . LEU B 1 470 ? 4.104 60.701 2.385 1.00 43.18 470 LEU B CA 1
ATOM 8140 C C . LEU B 1 470 ? 4.428 59.203 2.195 1.00 44.18 470 LEU B C 1
ATOM 8141 O O . LEU B 1 470 ? 5.594 58.847 1.955 1.00 45.15 470 LEU B O 1
ATOM 8146 N N . ARG B 1 471 ? 3.425 58.323 2.326 1.00 44.09 471 ARG B N 1
ATOM 8147 C CA . ARG B 1 471 ? 3.625 56.900 2.064 1.00 45.36 471 ARG B CA 1
ATOM 8148 C C . ARG B 1 471 ? 4.849 56.312 2.828 1.00 41.32 471 ARG B C 1
ATOM 8149 O O . ARG B 1 471 ? 5.760 55.777 2.225 1.00 42.01 471 ARG B O 1
ATOM 8157 N N . LEU B 1 472 ? 4.851 56.433 4.143 1.00 39.43 472 LEU B N 1
ATOM 8158 C CA . LEU B 1 472 ? 5.988 56.048 4.975 1.00 38.58 472 LEU B CA 1
ATOM 8159 C C . LEU B 1 472 ? 5.978 54.600 5.356 1.00 37.43 472 LEU B C 1
ATOM 8160 O O . LEU B 1 472 ? 7.011 54.073 5.777 1.00 35.87 472 LEU B O 1
ATOM 8165 N N . TRP B 1 473 ? 4.813 53.980 5.275 1.00 39.50 473 TRP B N 1
ATOM 8166 C CA . TRP B 1 473 ? 4.683 52.561 5.489 1.00 43.29 473 TRP B CA 1
ATOM 8167 C C . TRP B 1 473 ? 4.034 51.929 4.276 1.00 47.88 473 TRP B C 1
ATOM 8168 O O . TRP B 1 473 ? 2.977 52.350 3.878 1.00 51.97 473 TRP B O 1
ATOM 8179 N N . MET B 1 474 ? 4.680 50.911 3.715 1.00 54.30 474 MET B N 1
ATOM 8180 C CA . MET B 1 474 ? 4.096 50.075 2.667 1.00 59.72 474 MET B CA 1
ATOM 8181 C C . MET B 1 474 ? 4.304 48.596 2.995 1.00 55.69 474 MET B C 1
ATOM 8182 O O . MET B 1 474 ? 5.348 48.194 3.528 1.00 48.14 474 MET B O 1
ATOM 8187 N N . ASP B 1 475 ? 3.271 47.805 2.728 1.00 60.05 475 ASP B N 1
ATOM 8188 C CA . ASP B 1 475 ? 3.317 46.355 2.889 1.00 60.79 475 ASP B CA 1
ATOM 8189 C C . ASP B 1 475 ? 4.015 45.684 1.703 1.00 58.52 475 ASP B C 1
ATOM 8190 O O . ASP B 1 475 ? 4.055 46.223 0.608 1.00 53.89 475 ASP B O 1
ATOM 8195 N N . ASP B 1 476 ? 4.574 44.511 1.965 1.00 61.87 476 ASP B N 1
ATOM 8196 C CA . ASP B 1 476 ? 5.148 43.666 0.937 1.00 65.93 476 ASP B CA 1
ATOM 8197 C C . ASP B 1 476 ? 6.036 44.416 -0.029 1.00 60.32 476 ASP B C 1
ATOM 8198 O O . ASP B 1 476 ? 5.818 44.420 -1.231 1.00 62.02 476 ASP B O 1
ATOM 8203 N N . VAL B 1 477 ? 7.071 45.016 0.519 1.00 58.45 477 VAL B N 1
ATOM 8204 C CA . VAL B 1 477 ? 8.009 45.832 -0.250 1.00 57.69 477 VAL B CA 1
ATOM 8205 C C . VAL B 1 477 ? 9.026 44.912 -0.890 1.00 55.24 477 VAL B C 1
ATOM 8206 O O . VAL B 1 477 ? 9.375 43.862 -0.336 1.00 54.02 477 VAL B O 1
ATOM 8210 N N . ASN B 1 478 ? 9.534 45.287 -2.045 1.00 51.21 478 ASN B N 1
ATOM 8211 C CA . ASN B 1 478 ? 10.523 44.428 -2.663 1.00 49.31 478 ASN B CA 1
ATOM 8212 C C . ASN B 1 478 ? 11.879 44.726 -2.051 1.00 44.72 478 ASN B C 1
ATOM 8213 O O . ASN B 1 478 ? 12.355 45.873 -2.122 1.00 46.87 478 ASN B O 1
ATOM 8218 N N . GLU B 1 479 ? 12.518 43.703 -1.505 1.00 42.22 479 GLU B N 1
ATOM 8219 C CA . GLU B 1 479 ? 13.825 43.858 -0.868 1.00 40.74 479 GLU B CA 1
ATOM 8220 C C . GLU B 1 479 ? 14.956 43.485 -1.781 1.00 40.94 479 GLU B C 1
ATOM 8221 O O . GLU B 1 479 ? 16.101 43.859 -1.494 1.00 39.02 479 GLU B O 1
ATOM 8227 N N . GLN B 1 480 ? 14.645 42.688 -2.819 1.00 41.27 480 GLN B N 1
ATOM 8228 C CA . GLN B 1 480 ? 15.635 42.103 -3.716 1.00 41.23 480 GLN B CA 1
ATOM 8229 C C . GLN B 1 480 ? 16.012 43.075 -4.838 1.00 42.74 480 GLN B C 1
ATOM 8230 O O . GLN B 1 480 ? 17.193 43.210 -5.157 1.00 40.20 480 GLN B O 1
ATOM 8236 N N . ASN B 1 481 ? 15.003 43.687 -5.463 1.00 46.48 481 ASN B N 1
ATOM 8237 C CA . ASN B 1 481 ? 15.171 44.806 -6.422 1.00 49.75 481 ASN B CA 1
ATOM 8238 C C . ASN B 1 481 ? 14.297 45.947 -5.976 1.00 49.59 481 ASN B C 1
ATOM 8239 O O . ASN B 1 481 ? 13.171 46.061 -6.400 1.00 57.98 481 ASN B O 1
ATOM 8244 N N . PRO B 1 482 ? 14.805 46.770 -5.073 1.00 46.62 482 PRO B N 1
ATOM 8245 C CA . PRO B 1 482 ? 13.953 47.798 -4.503 1.00 45.67 482 PRO B CA 1
ATOM 8246 C C . PRO B 1 482 ? 13.452 48.797 -5.518 1.00 44.37 482 PRO B C 1
ATOM 8247 O O . PRO B 1 482 ? 14.179 49.153 -6.436 1.00 51.06 482 PRO B O 1
ATOM 8251 N N . THR B 1 483 ? 12.203 49.222 -5.380 1.00 44.22 483 THR B N 1
ATOM 8252 C CA . THR B 1 483 ? 11.672 50.326 -6.181 1.00 43.48 483 THR B CA 1
ATOM 8253 C C . THR B 1 483 ? 11.384 51.576 -5.365 1.00 45.29 483 THR B C 1
ATOM 8254 O O . THR B 1 483 ? 10.912 52.563 -5.922 1.00 47.83 483 THR B O 1
ATOM 8258 N N . ASP B 1 484 ? 11.609 51.528 -4.055 1.00 42.85 484 ASP B N 1
ATOM 8259 C CA . ASP B 1 484 ? 11.358 52.652 -3.208 1.00 42.88 484 ASP B CA 1
ATOM 8260 C C . ASP B 1 484 ? 12.344 52.651 -2.032 1.00 41.22 484 ASP B C 1
ATOM 8261 O O . ASP B 1 484 ? 12.960 51.639 -1.765 1.00 42.00 484 ASP B O 1
ATOM 8266 N N . ILE B 1 485 ? 12.479 53.782 -1.340 1.00 37.10 485 ILE B N 1
ATOM 8267 C CA . ILE B 1 485 ? 13.434 53.938 -0.271 1.00 34.70 485 ILE B CA 1
ATOM 8268 C C . ILE B 1 485 ? 13.053 53.113 0.967 1.00 34.04 485 ILE B C 1
ATOM 8269 O O . ILE B 1 485 ? 13.914 52.829 1.813 1.00 32.15 485 ILE B O 1
ATOM 8274 N N . SER B 1 486 ? 11.782 52.764 1.092 1.00 33.58 486 SER B N 1
ATOM 8275 C CA . SER B 1 486 ? 11.329 51.886 2.203 1.00 34.93 486 SER B CA 1
ATOM 8276 C C . SER B 1 486 ? 11.981 50.517 2.236 1.00 34.99 486 SER B C 1
ATOM 8277 O O . SER B 1 486 ? 11.804 49.796 3.221 1.00 37.84 486 SER B O 1
ATOM 8280 N N . TYR B 1 487 ? 12.720 50.120 1.191 1.00 34.63 487 TYR B N 1
ATOM 8281 C CA . TYR B 1 487 ? 13.400 48.806 1.237 1.00 34.59 487 TYR B CA 1
ATOM 8282 C C . TYR B 1 487 ? 14.401 48.748 2.407 1.00 34.69 487 TYR B C 1
ATOM 8283 O O . TYR B 1 487 ? 14.647 47.669 2.976 1.00 32.22 487 TYR B O 1
ATOM 8292 N N . VAL B 1 488 ? 14.966 49.905 2.778 1.00 33.57 488 VAL B N 1
ATOM 8293 C CA . VAL B 1 488 ? 15.953 49.921 3.863 1.00 35.98 488 VAL B CA 1
ATOM 8294 C C . VAL B 1 488 ? 15.406 49.561 5.229 1.00 34.57 488 VAL B C 1
ATOM 8295 O O . VAL B 1 488 ? 16.183 49.157 6.064 1.00 36.99 488 VAL B O 1
ATOM 8299 N N . TYR B 1 489 ? 14.107 49.705 5.452 1.00 35.67 489 TYR B N 1
ATOM 8300 C CA . TYR B 1 489 ? 13.495 49.192 6.681 1.00 36.32 489 TYR B CA 1
ATOM 8301 C C . TYR B 1 489 ? 12.381 48.191 6.360 1.00 38.56 489 TYR B C 1
ATOM 8302 O O . TYR B 1 489 ? 11.434 48.020 7.139 1.00 36.75 489 TYR B O 1
ATOM 8311 N N . SER B 1 490 ? 12.502 47.515 5.207 1.00 40.41 490 SER B N 1
ATOM 8312 C CA . SER B 1 490 ? 11.515 46.537 4.782 1.00 39.33 490 SER B CA 1
ATOM 8313 C C . SER B 1 490 ? 10.082 47.033 4.957 1.00 39.88 490 SER B C 1
ATOM 8314 O O . SER B 1 490 ? 9.197 46.288 5.377 1.00 42.28 490 SER B O 1
ATOM 8317 N N . GLY B 1 491 ? 9.845 48.313 4.660 1.00 41.12 491 GLY B N 1
ATOM 8318 C CA . GLY B 1 491 ? 8.484 48.855 4.730 1.00 38.85 491 GLY B CA 1
ATOM 8319 C C . GLY B 1 491 ? 8.384 50.280 5.146 1.00 37.68 491 GLY B C 1
ATOM 8320 O O . GLY B 1 491 ? 7.491 50.999 4.703 1.00 40.82 491 GLY B O 1
ATOM 8321 N N . TYR B 1 492 ? 9.310 50.722 5.973 1.00 35.02 492 TYR B N 1
ATOM 8322 C CA . TYR B 1 492 ? 9.276 52.108 6.435 1.00 34.50 492 TYR B CA 1
ATOM 8323 C C . TYR B 1 492 ? 10.200 52.953 5.595 1.00 32.83 492 TYR B C 1
ATOM 8324 O O . TYR B 1 492 ? 11.386 52.734 5.554 1.00 30.16 492 TYR B O 1
ATOM 8333 N N . ALA B 1 493 ? 9.637 53.964 4.955 1.00 33.73 493 ALA B N 1
ATOM 8334 C CA . ALA B 1 493 ? 10.392 54.921 4.195 1.00 33.27 493 ALA B CA 1
ATOM 8335 C C . ALA B 1 493 ? 10.872 56.029 5.123 1.00 34.27 493 ALA B C 1
ATOM 8336 O O . ALA B 1 493 ? 10.073 56.768 5.659 1.00 35.94 493 ALA B O 1
ATOM 8338 N N . PRO B 1 494 ? 12.191 56.191 5.295 1.00 33.95 494 PRO B N 1
ATOM 8339 C CA . PRO B 1 494 ? 12.606 57.254 6.202 1.00 33.44 494 PRO B CA 1
ATOM 8340 C C . PRO B 1 494 ? 11.972 58.624 5.883 1.00 34.09 494 PRO B C 1
ATOM 8341 O O . PRO B 1 494 ? 12.070 59.125 4.749 1.00 33.60 494 PRO B O 1
ATOM 8345 N N . LEU B 1 495 ? 11.312 59.227 6.865 1.00 35.35 495 LEU B N 1
ATOM 8346 C CA . LEU B 1 495 ? 10.680 60.565 6.639 1.00 35.82 495 LEU B CA 1
ATOM 8347 C C . LEU B 1 495 ? 11.705 61.546 6.163 1.00 33.85 495 LEU B C 1
ATOM 8348 O O . LEU B 1 495 ? 11.456 62.319 5.278 1.00 33.63 495 LEU B O 1
ATOM 8353 N N . SER B 1 496 ? 12.884 61.487 6.757 1.00 34.13 496 SER B N 1
ATOM 8354 C CA . SER B 1 496 ? 13.909 62.419 6.392 1.00 34.17 496 SER B CA 1
ATOM 8355 C C . SER B 1 496 ? 14.220 62.400 4.909 1.00 36.12 496 SER B C 1
ATOM 8356 O O . SER B 1 496 ? 14.249 63.440 4.255 1.00 35.50 496 SER B O 1
ATOM 8359 N N . VAL B 1 497 ? 14.490 61.199 4.393 1.00 37.59 497 VAL B N 1
ATOM 8360 C CA . VAL B 1 497 ? 14.868 61.009 2.988 1.00 36.56 497 VAL B CA 1
ATOM 8361 C C . VAL B 1 497 ? 13.683 61.293 2.112 1.00 34.89 497 VAL B C 1
ATOM 8362 O O . VAL B 1 497 ? 13.824 61.787 0.989 1.00 39.62 497 VAL B O 1
ATOM 8366 N N . ARG B 1 498 ? 12.497 60.969 2.594 1.00 34.43 498 ARG B N 1
ATOM 8367 C CA . ARG B 1 498 ? 11.297 61.241 1.811 1.00 36.46 498 ARG B CA 1
ATOM 8368 C C . ARG B 1 498 ? 11.196 62.732 1.575 1.00 38.59 498 ARG B C 1
ATOM 8369 O O . ARG B 1 498 ? 10.900 63.161 0.482 1.00 39.35 498 ARG B O 1
ATOM 8377 N N . LEU B 1 499 ? 11.511 63.518 2.592 1.00 41.13 499 LEU B N 1
ATOM 8378 C CA . LEU B 1 499 ? 11.470 64.951 2.447 1.00 44.59 499 LEU B CA 1
ATOM 8379 C C . LEU B 1 499 ? 12.502 65.445 1.456 1.00 45.32 499 LEU B C 1
ATOM 8380 O O . LEU B 1 499 ? 12.249 66.423 0.728 1.00 44.58 499 LEU B O 1
ATOM 8385 N N . ALA B 1 500 ? 13.667 64.793 1.436 1.00 41.58 500 ALA B N 1
ATOM 8386 C CA . ALA B 1 500 ? 14.698 65.152 0.455 1.00 41.18 500 ALA B CA 1
ATOM 8387 C C . ALA B 1 500 ? 14.161 64.907 -0.955 1.00 43.89 500 ALA B C 1
ATOM 8388 O O . ALA B 1 500 ? 14.305 65.706 -1.855 1.00 43.59 500 ALA B O 1
ATOM 8390 N N . GLN B 1 501 ? 13.537 63.757 -1.100 1.00 44.44 501 GLN B N 1
ATOM 8391 C CA . GLN B 1 501 ? 13.081 63.306 -2.358 1.00 43.84 501 GLN B CA 1
ATOM 8392 C C . GLN B 1 501 ? 12.061 64.207 -2.964 1.00 43.97 501 GLN B C 1
ATOM 8393 O O . GLN B 1 501 ? 12.119 64.522 -4.146 1.00 47.29 501 GLN B O 1
ATOM 8399 N N . LEU B 1 502 ? 11.087 64.588 -2.162 1.00 45.33 502 LEU B N 1
ATOM 8400 C CA . LEU B 1 502 ? 9.997 65.421 -2.623 1.00 47.63 502 LEU B CA 1
ATOM 8401 C C . LEU B 1 502 ? 10.405 66.877 -2.824 1.00 48.13 502 LEU B C 1
ATOM 8402 O O . LEU B 1 502 ? 9.729 67.619 -3.538 1.00 54.98 502 LEU B O 1
ATOM 8407 N N . LEU B 1 503 ? 11.449 67.317 -2.136 1.00 48.35 503 LEU B N 1
ATOM 8408 C CA . LEU B 1 503 ? 11.995 68.631 -2.331 1.00 47.44 503 LEU B CA 1
ATOM 8409 C C . LEU B 1 503 ? 12.486 68.689 -3.753 1.00 50.86 503 LEU B C 1
ATOM 8410 O O . LEU B 1 503 ? 12.236 69.617 -4.462 1.00 48.00 503 LEU B O 1
ATOM 8415 N N . SER B 1 504 ? 13.170 67.644 -4.164 1.00 54.93 504 SER B N 1
ATOM 8416 C CA . SER B 1 504 ? 13.718 67.563 -5.505 1.00 56.74 504 SER B CA 1
ATOM 8417 C C . SER B 1 504 ? 12.628 67.421 -6.582 1.00 57.45 504 SER B C 1
ATOM 8418 O O . SER B 1 504 ? 12.763 67.941 -7.671 1.00 53.64 504 SER B O 1
ATOM 8421 N N . ARG B 1 505 ? 11.569 66.674 -6.271 1.00 63.30 505 ARG B N 1
ATOM 8422 C CA . ARG B 1 505 ? 10.478 66.426 -7.206 1.00 64.52 505 ARG B CA 1
ATOM 8423 C C . ARG B 1 505 ? 9.213 65.943 -6.482 1.00 60.30 505 ARG B C 1
ATOM 8424 O O . ARG B 1 505 ? 9.246 64.927 -5.788 1.00 53.61 505 ARG B O 1
ATOM 8432 N N . PRO B 1 506 ? 8.091 66.663 -6.635 1.00 59.55 506 PRO B N 1
ATOM 8433 C CA . PRO B 1 506 ? 7.841 67.816 -7.472 1.00 57.49 506 PRO B CA 1
ATOM 8434 C C . PRO B 1 506 ? 8.032 69.155 -6.746 1.00 56.61 506 PRO B C 1
ATOM 8435 O O . PRO B 1 506 ? 7.552 70.152 -7.226 1.00 55.16 506 PRO B O 1
ATOM 8439 N N . GLY B 1 507 ? 8.684 69.166 -5.579 1.00 55.06 507 GLY B N 1
ATOM 8440 C CA . GLY B 1 507 ? 8.927 70.399 -4.816 1.00 51.51 507 GLY B CA 1
ATOM 8441 C C . GLY B 1 507 ? 8.082 70.456 -3.566 1.00 52.04 507 GLY B C 1
ATOM 8442 O O . GLY B 1 507 ? 7.042 69.807 -3.476 1.00 49.49 507 GLY B O 1
ATOM 8443 N N . TRP B 1 508 ? 8.526 71.224 -2.580 1.00 53.85 508 TRP B N 1
ATOM 8444 C CA . TRP B 1 508 ? 7.863 71.219 -1.263 1.00 57.57 508 TRP B CA 1
ATOM 8445 C C . TRP B 1 508 ? 6.542 71.977 -1.186 1.00 61.98 508 TRP B C 1
ATOM 8446 O O . TRP B 1 508 ? 5.864 71.928 -0.149 1.00 61.79 508 TRP B O 1
ATOM 8457 N N . ARG B 1 509 ? 6.182 72.687 -2.246 1.00 69.26 509 ARG B N 1
ATOM 8458 C CA . ARG B 1 509 ? 4.912 73.392 -2.236 1.00 76.34 509 ARG B CA 1
ATOM 8459 C C . ARG B 1 509 ? 3.821 72.341 -2.287 1.00 67.39 509 ARG B C 1
ATOM 8460 O O . ARG B 1 509 ? 2.792 72.481 -1.658 1.00 64.71 509 ARG B O 1
ATOM 8468 N N . SER B 1 510 ? 4.053 71.263 -3.016 1.00 66.32 510 SER B N 1
ATOM 8469 C CA . SER B 1 510 ? 3.060 70.207 -3.044 1.00 65.29 510 SER B CA 1
ATOM 8470 C C . SER B 1 510 ? 2.885 69.459 -1.689 1.00 61.42 510 SER B C 1
ATOM 8471 O O . SER B 1 510 ? 2.022 68.600 -1.587 1.00 60.02 510 SER B O 1
ATOM 8474 N N . ILE B 1 511 ? 3.642 69.798 -0.638 1.00 57.05 511 ILE B N 1
ATOM 8475 C CA . ILE B 1 511 ? 3.387 69.200 0.668 1.00 57.12 511 ILE B CA 1
ATOM 8476 C C . ILE B 1 511 ? 3.345 70.188 1.842 1.00 57.60 511 ILE B C 1
ATOM 8477 O O . ILE B 1 511 ? 3.658 69.831 2.988 1.00 54.80 511 ILE B O 1
ATOM 8482 N N . GLU B 1 512 ? 2.900 71.396 1.561 1.00 60.02 512 GLU B N 1
ATOM 8483 C CA . GLU B 1 512 ? 2.830 72.455 2.548 1.00 62.74 512 GLU B CA 1
ATOM 8484 C C . GLU B 1 512 ? 2.064 72.058 3.836 1.00 59.31 512 GLU B C 1
ATOM 8485 O O . GLU B 1 512 ? 2.526 72.351 4.926 1.00 61.04 512 GLU B O 1
ATOM 8491 N N . GLU B 1 513 ? 0.929 71.375 3.726 1.00 58.55 513 GLU B N 1
ATOM 8492 C CA . GLU B 1 513 ? 0.118 71.025 4.909 1.00 56.01 513 GLU B CA 1
ATOM 8493 C C . GLU B 1 513 ? 0.864 70.072 5.854 1.00 56.74 513 GLU B C 1
ATOM 8494 O O . GLU B 1 513 ? 0.786 70.190 7.100 1.00 59.71 513 GLU B O 1
ATOM 8496 N N . VAL B 1 514 ? 1.669 69.198 5.273 1.00 50.88 514 VAL B N 1
ATOM 8497 C CA . VAL B 1 514 ? 2.502 68.325 6.058 1.00 50.55 514 VAL B CA 1
ATOM 8498 C C . VAL B 1 514 ? 3.690 69.039 6.712 1.00 48.18 514 VAL B C 1
ATOM 8499 O O . VAL B 1 514 ? 3.993 68.838 7.902 1.00 48.80 514 VAL B O 1
ATOM 8503 N N . LEU B 1 515 ? 4.391 69.850 5.943 1.00 49.81 515 LEU B N 1
ATOM 8504 C CA . LEU B 1 515 ? 5.515 70.617 6.493 1.00 48.46 515 LEU B CA 1
ATOM 8505 C C . LEU B 1 515 ? 5.109 71.453 7.700 1.00 47.65 515 LEU B C 1
ATOM 8506 O O . LEU B 1 515 ? 5.846 71.527 8.676 1.00 46.09 515 LEU B O 1
ATOM 8511 N N . ARG B 1 516 ? 3.925 72.049 7.643 1.00 51.89 516 ARG B N 1
ATOM 8512 C CA . ARG B 1 516 ? 3.425 72.892 8.741 1.00 56.30 516 ARG B CA 1
ATOM 8513 C C . ARG B 1 516 ? 3.179 72.150 10.055 1.00 55.79 516 ARG B C 1
ATOM 8514 O O . ARG B 1 516 ? 3.160 72.752 11.096 1.00 60.75 516 ARG B O 1
ATOM 8522 N N . ILE B 1 517 ? 2.963 70.848 10.017 1.00 55.55 517 ILE B N 1
ATOM 8523 C CA . ILE B 1 517 ? 2.776 70.104 11.251 1.00 53.36 517 ILE B CA 1
ATOM 8524 C C . ILE B 1 517 ? 4.030 69.322 11.617 1.00 54.25 517 ILE B C 1
ATOM 8525 O O . ILE B 1 517 ? 3.962 68.359 12.373 1.00 64.03 517 ILE B O 1
ATOM 8530 N N . LEU B 1 518 ? 5.161 69.725 11.049 1.00 52.69 518 LEU B N 1
ATOM 8531 C CA . LEU B 1 518 ? 6.472 69.268 11.457 1.00 49.56 518 LEU B CA 1
ATOM 8532 C C . LEU B 1 518 ? 7.254 70.449 12.016 1.00 51.27 518 LEU B C 1
ATOM 8533 O O . LEU B 1 518 ? 7.087 71.575 11.569 1.00 51.75 518 LEU B O 1
ATOM 8538 N N . PRO B 1 519 ? 8.139 70.196 12.984 1.00 52.96 519 PRO B N 1
ATOM 8539 C CA . PRO B 1 519 ? 8.821 71.244 13.777 1.00 53.02 519 PRO B CA 1
ATOM 8540 C C . PRO B 1 519 ? 9.666 72.253 12.993 1.00 51.59 519 PRO B C 1
ATOM 8541 O O . PRO B 1 519 ? 10.400 71.884 12.085 1.00 55.38 519 PRO B O 1
ATOM 8545 N N . GLY B 1 520 ? 9.601 73.505 13.416 1.00 52.20 520 GLY B N 1
ATOM 8546 C CA . GLY B 1 520 ? 10.426 74.564 12.876 1.00 47.33 520 GLY B CA 1
ATOM 8547 C C . GLY B 1 520 ? 10.072 74.954 11.468 1.00 46.41 520 GLY B C 1
ATOM 8548 O O . GLY B 1 520 ? 9.199 74.356 10.848 1.00 47.44 520 GLY B O 1
ATOM 8549 N N . PRO B 1 521 ? 10.780 75.954 10.933 1.00 45.13 521 PRO B N 1
ATOM 8550 C CA . PRO B 1 521 ? 10.397 76.538 9.662 1.00 45.48 521 PRO B CA 1
ATOM 8551 C C . PRO B 1 521 ? 11.019 75.809 8.510 1.00 45.63 521 PRO B C 1
ATOM 8552 O O . PRO B 1 521 ? 11.990 75.069 8.680 1.00 46.84 521 PRO B O 1
ATOM 8556 N N . HIS B 1 522 ? 10.428 75.977 7.344 1.00 47.83 522 HIS B N 1
ATOM 8557 C CA . HIS B 1 522 ? 11.029 75.533 6.089 1.00 46.61 522 HIS B CA 1
ATOM 8558 C C . HIS B 1 522 ? 11.316 76.786 5.303 1.00 48.47 522 HIS B C 1
ATOM 8559 O O . HIS B 1 522 ? 10.499 77.684 5.262 1.00 49.36 522 HIS B O 1
ATOM 8566 N N . PHE B 1 523 ? 12.485 76.861 4.698 1.00 47.51 523 PHE B N 1
ATOM 8567 C CA . PHE B 1 523 ? 12.900 78.076 4.034 1.00 47.32 523 PHE B CA 1
ATOM 8568 C C . PHE B 1 523 ? 13.747 77.720 2.825 1.00 47.32 523 PHE B C 1
ATOM 8569 O O . PHE B 1 523 ? 14.212 76.579 2.673 1.00 48.71 523 PHE B O 1
ATOM 8577 N N . GLU B 1 524 ? 13.921 78.698 1.958 1.00 49.59 524 GLU B N 1
ATOM 8578 C CA . GLU B 1 524 ? 14.972 78.692 0.980 1.00 52.52 524 GLU B CA 1
ATOM 8579 C C . GLU B 1 524 ? 15.684 80.047 0.986 1.00 52.53 524 GLU B C 1
ATOM 8580 O O . GLU B 1 524 ? 15.119 81.043 1.364 1.00 54.72 524 GLU B O 1
ATOM 8586 N N . GLU B 1 525 ? 16.961 80.032 0.645 1.00 52.97 525 GLU B N 1
ATOM 8587 C CA . GLU B 1 525 ? 17.770 81.230 0.554 1.00 54.87 525 GLU B CA 1
ATOM 8588 C C . GLU B 1 525 ? 18.594 81.032 -0.695 1.00 56.94 525 GLU B C 1
ATOM 8589 O O . GLU B 1 525 ? 18.784 79.884 -1.121 1.00 57.83 525 GLU B O 1
ATOM 8595 N N . ARG B 1 526 ? 19.065 82.133 -1.265 1.00 57.28 526 ARG B N 1
ATOM 8596 C CA . ARG B 1 526 ? 19.849 82.152 -2.499 1.00 63.98 526 ARG B CA 1
ATOM 8597 C C . ARG B 1 526 ? 21.133 82.890 -2.212 1.00 64.98 526 ARG B C 1
ATOM 8598 O O . ARG B 1 526 ? 21.117 83.992 -1.666 1.00 67.71 526 ARG B O 1
ATOM 8606 N N . GLN B 1 527 ? 22.256 82.314 -2.586 1.00 64.27 527 GLN B N 1
ATOM 8607 C CA . GLN B 1 527 ? 23.519 83.023 -2.462 1.00 64.65 527 GLN B CA 1
ATOM 8608 C C . GLN B 1 527 ? 23.970 83.482 -3.863 1.00 68.96 527 GLN B C 1
ATOM 8609 O O . GLN B 1 527 ? 24.034 82.673 -4.785 1.00 67.94 527 GLN B O 1
ATOM 8615 N N . PRO B 1 528 ? 24.298 84.775 -4.022 1.00 73.67 528 PRO B N 1
ATOM 8616 C CA . PRO B 1 528 ? 24.642 85.297 -5.352 1.00 75.57 528 PRO B CA 1
ATOM 8617 C C . PRO B 1 528 ? 26.002 84.822 -5.907 1.00 73.68 528 PRO B C 1
ATOM 8618 O O . PRO B 1 528 ? 26.925 84.584 -5.145 1.00 68.77 528 PRO B O 1
ATOM 8622 N N . LEU B 1 529 ? 26.108 84.690 -7.225 1.00 75.69 529 LEU B N 1
ATOM 8623 C CA . LEU B 1 529 ? 27.360 84.284 -7.889 1.00 81.65 529 LEU B CA 1
ATOM 8624 C C . LEU B 1 529 ? 27.860 85.320 -8.878 1.00 90.01 529 LEU B C 1
ATOM 8625 O O . LEU B 1 529 ? 27.046 85.925 -9.571 1.00 97.42 529 LEU B O 1
ATOM 8630 N N . PRO B 1 530 ? 29.198 85.495 -8.993 1.00 95.36 530 PRO B N 1
ATOM 8631 C CA . PRO B 1 530 ? 29.752 86.294 -10.119 1.00 94.99 530 PRO B CA 1
ATOM 8632 C C . PRO B 1 530 ? 29.466 85.708 -11.517 1.00 95.86 530 PRO B C 1
ATOM 8633 O O . PRO B 1 530 ? 29.664 86.394 -12.541 1.00 107.33 530 PRO B O 1
ATOM 8637 N N . ASN B 1 542 ? 22.682 65.667 -13.859 1.00 67.06 542 ASN B N 1
ATOM 8638 C CA . ASN B 1 542 ? 22.250 65.622 -12.482 1.00 63.21 542 ASN B CA 1
ATOM 8639 C C . ASN B 1 542 ? 22.752 66.829 -11.651 1.00 57.21 542 ASN B C 1
ATOM 8640 O O . ASN B 1 542 ? 23.939 67.138 -11.612 1.00 50.83 542 ASN B O 1
ATOM 8645 N N . ARG B 1 543 ? 21.820 67.526 -11.008 1.00 54.85 543 ARG B N 1
ATOM 8646 C CA . ARG B 1 543 ? 22.153 68.367 -9.872 1.00 54.41 543 ARG B CA 1
ATOM 8647 C C . ARG B 1 543 ? 22.821 67.559 -8.730 1.00 51.05 543 ARG B C 1
ATOM 8648 O O . ARG B 1 543 ? 22.539 66.370 -8.528 1.00 44.33 543 ARG B O 1
ATOM 8656 N N . VAL B 1 544 ? 23.735 68.199 -8.007 1.00 50.56 544 VAL B N 1
ATOM 8657 C CA . VAL B 1 544 ? 24.293 67.618 -6.781 1.00 48.71 544 VAL B CA 1
ATOM 8658 C C . VAL B 1 544 ? 23.783 68.360 -5.576 1.00 46.35 544 VAL B C 1
ATOM 8659 O O . VAL B 1 544 ? 23.939 69.551 -5.479 1.00 43.10 544 VAL B O 1
ATOM 8663 N N . THR B 1 545 ? 23.156 67.640 -4.657 1.00 45.17 545 THR B N 1
ATOM 8664 C CA . THR B 1 545 ? 22.653 68.210 -3.436 1.00 42.71 545 THR B CA 1
ATOM 8665 C C . THR B 1 545 ? 23.458 67.692 -2.265 1.00 43.43 545 THR B C 1
ATOM 8666 O O . THR B 1 545 ? 23.654 66.479 -2.099 1.00 43.95 545 THR B O 1
ATOM 8670 N N . LEU B 1 546 ? 23.897 68.638 -1.443 1.00 46.22 546 LEU B N 1
ATOM 8671 C CA . LEU B 1 546 ? 24.528 68.376 -0.162 1.00 43.43 546 LEU B CA 1
ATOM 8672 C C . LEU B 1 546 ? 23.450 68.349 0.888 1.00 42.29 546 LEU B C 1
ATOM 8673 O O . LEU B 1 546 ? 22.747 69.316 1.075 1.00 40.27 546 LEU B O 1
ATOM 8678 N N . ILE B 1 547 ? 23.312 67.226 1.586 1.00 43.78 547 ILE B N 1
ATOM 8679 C CA . ILE B 1 547 ? 22.225 67.095 2.543 1.00 38.59 547 ILE B CA 1
ATOM 8680 C C . ILE B 1 547 ? 22.831 66.943 3.923 1.00 35.60 547 ILE B C 1
ATOM 8681 O O . ILE B 1 547 ? 23.642 66.075 4.158 1.00 36.43 547 ILE B O 1
ATOM 8686 N N . PHE B 1 548 ? 22.471 67.844 4.825 1.00 34.62 548 PHE B N 1
ATOM 8687 C CA . PHE B 1 548 ? 23.198 67.998 6.065 1.00 32.87 548 PHE B CA 1
ATOM 8688 C C . PHE B 1 548 ? 22.259 67.668 7.223 1.00 32.91 548 PHE B C 1
ATOM 8689 O O . PHE B 1 548 ? 21.329 68.412 7.452 1.00 32.75 548 PHE B O 1
ATOM 8697 N N . PHE B 1 549 ? 22.492 66.534 7.926 1.00 31.30 549 PHE B N 1
ATOM 8698 C CA . PHE B 1 549 ? 21.632 66.130 9.013 1.00 30.58 549 PHE B CA 1
ATOM 8699 C C . PHE B 1 549 ? 22.181 66.793 10.245 1.00 30.86 549 PHE B C 1
ATOM 8700 O O . PHE B 1 549 ? 23.302 66.505 10.672 1.00 29.57 549 PHE B O 1
ATOM 8708 N N . LEU B 1 550 ? 21.383 67.672 10.820 1.00 33.54 550 LEU B N 1
ATOM 8709 C CA . LEU B 1 550 ? 21.792 68.399 12.036 1.00 35.92 550 LEU B CA 1
ATOM 8710 C C . LEU B 1 550 ? 21.223 67.647 13.201 1.00 32.42 550 LEU B C 1
ATOM 8711 O O . LEU B 1 550 ? 20.029 67.727 13.448 1.00 35.74 550 LEU B O 1
ATOM 8716 N N . GLY B 1 551 ? 22.061 66.873 13.859 1.00 31.59 551 GLY B N 1
ATOM 8717 C CA . GLY B 1 551 ? 21.626 65.967 14.956 1.00 32.90 551 GLY B CA 1
ATOM 8718 C C . GLY B 1 551 ? 21.781 64.470 14.715 1.00 32.20 551 GLY B C 1
ATOM 8719 O O . GLY B 1 551 ? 21.269 63.663 15.500 1.00 33.45 551 GLY B O 1
ATOM 8720 N N . GLY B 1 552 ? 22.423 64.081 13.615 1.00 31.39 552 GLY B N 1
ATOM 8721 C CA . GLY B 1 552 ? 22.727 62.657 13.365 1.00 31.81 552 GLY B CA 1
ATOM 8722 C C . GLY B 1 552 ? 22.020 61.993 12.177 1.00 31.51 552 GLY B C 1
ATOM 8723 O O . GLY B 1 552 ? 20.901 62.344 11.815 1.00 32.95 552 GLY B O 1
ATOM 8724 N N . VAL B 1 553 ? 22.700 61.037 11.558 1.00 29.94 553 VAL B N 1
ATOM 8725 C CA . VAL B 1 553 ? 22.097 60.276 10.480 1.00 30.73 553 VAL B CA 1
ATOM 8726 C C . VAL B 1 553 ? 22.469 58.809 10.601 1.00 30.27 553 VAL B C 1
ATOM 8727 O O . VAL B 1 553 ? 23.520 58.500 11.126 1.00 30.46 553 VAL B O 1
ATOM 8731 N N . THR B 1 554 ? 21.594 57.937 10.122 1.00 31.23 554 THR B N 1
ATOM 8732 C CA . THR B 1 554 ? 21.792 56.527 10.209 1.00 32.53 554 THR B CA 1
ATOM 8733 C C . THR B 1 554 ? 22.338 56.014 8.894 1.00 33.02 554 THR B C 1
ATOM 8734 O O . THR B 1 554 ? 22.212 56.684 7.856 1.00 37.93 554 THR B O 1
ATOM 8738 N N . PHE B 1 555 ? 22.978 54.854 8.919 1.00 27.69 555 PHE B N 1
ATOM 8739 C CA . PHE B 1 555 ? 23.446 54.254 7.688 1.00 28.43 555 PHE B CA 1
ATOM 8740 C C . PHE B 1 555 ? 22.309 53.899 6.728 1.00 29.33 555 PHE B C 1
ATOM 8741 O O . PHE B 1 555 ? 22.461 53.924 5.512 1.00 32.34 555 PHE B O 1
ATOM 8749 N N . ALA B 1 556 ? 21.191 53.481 7.270 1.00 31.08 556 ALA B N 1
ATOM 8750 C CA . ALA B 1 556 ? 20.020 53.137 6.481 1.00 31.35 556 ALA B CA 1
ATOM 8751 C C . ALA B 1 556 ? 19.506 54.335 5.709 1.00 30.90 556 ALA B C 1
ATOM 8752 O O . ALA B 1 556 ? 19.188 54.223 4.543 1.00 34.39 556 ALA B O 1
ATOM 8754 N N . GLU B 1 557 ? 19.458 55.498 6.343 1.00 31.82 557 GLU B N 1
ATOM 8755 C CA . GLU B 1 557 ? 19.146 56.764 5.662 1.00 30.50 557 GLU B CA 1
ATOM 8756 C C . GLU B 1 557 ? 20.106 57.073 4.576 1.00 28.90 557 GLU B C 1
ATOM 8757 O O . GLU B 1 557 ? 19.708 57.513 3.469 1.00 35.22 557 GLU B O 1
ATOM 8763 N N . ILE B 1 558 ? 21.376 56.869 4.854 1.00 26.55 558 ILE B N 1
ATOM 8764 C CA . ILE B 1 558 ? 22.389 57.059 3.847 1.00 27.43 558 ILE B CA 1
ATOM 8765 C C . ILE B 1 558 ? 22.137 56.072 2.642 1.00 29.62 558 ILE B C 1
ATOM 8766 O O . ILE B 1 558 ? 22.205 56.467 1.465 1.00 30.62 558 ILE B O 1
ATOM 8771 N N . ALA B 1 559 ? 21.936 54.788 2.931 1.00 30.23 559 ALA B N 1
ATOM 8772 C CA . ALA B 1 559 ? 21.597 53.839 1.870 1.00 31.76 559 ALA B CA 1
ATOM 8773 C C . ALA B 1 559 ? 20.399 54.306 1.050 1.00 31.57 559 ALA B C 1
ATOM 8774 O O . ALA B 1 559 ? 20.412 54.182 -0.142 1.00 34.08 559 ALA B O 1
ATOM 8776 N N . ALA B 1 560 ? 19.421 54.945 1.678 1.00 31.49 560 ALA B N 1
ATOM 8777 C CA . ALA B 1 560 ? 18.247 55.393 0.954 1.00 30.35 560 ALA B CA 1
ATOM 8778 C C . ALA B 1 560 ? 18.532 56.581 0.052 1.00 31.77 560 ALA B C 1
ATOM 8779 O O . ALA B 1 560 ? 17.944 56.706 -1.024 1.00 34.64 560 ALA B O 1
ATOM 8781 N N . LEU B 1 561 ? 19.407 57.460 0.505 1.00 33.84 561 LEU B N 1
ATOM 8782 C CA . LEU B 1 561 ? 19.867 58.589 -0.297 1.00 35.68 561 LEU B CA 1
ATOM 8783 C C . LEU B 1 561 ? 20.754 58.137 -1.439 1.00 35.79 561 LEU B C 1
ATOM 8784 O O . LEU B 1 561 ? 20.641 58.675 -2.536 1.00 32.40 561 LEU B O 1
ATOM 8789 N N . ARG B 1 562 ? 21.603 57.129 -1.224 1.00 37.30 562 ARG B N 1
ATOM 8790 C CA . ARG B 1 562 ? 22.334 56.556 -2.378 1.00 39.26 562 ARG B CA 1
ATOM 8791 C C . ARG B 1 562 ? 21.380 55.865 -3.384 1.00 40.03 562 ARG B C 1
ATOM 8792 O O . ARG B 1 562 ? 21.627 55.878 -4.577 1.00 43.26 562 ARG B O 1
ATOM 8800 N N . PHE B 1 563 ? 20.283 55.296 -2.894 1.00 39.80 563 PHE B N 1
ATOM 8801 C CA . PHE B 1 563 ? 19.270 54.744 -3.766 1.00 39.57 563 PHE B CA 1
ATOM 8802 C C . PHE B 1 563 ? 18.657 55.865 -4.638 1.00 40.04 563 PHE B C 1
ATOM 8803 O O . PHE B 1 563 ? 18.469 55.707 -5.819 1.00 39.53 563 PHE B O 1
ATOM 8811 N N . LEU B 1 564 ? 18.313 56.996 -4.048 1.00 38.73 564 LEU B N 1
ATOM 8812 C CA . LEU B 1 564 ? 17.762 58.073 -4.849 1.00 38.19 564 LEU B CA 1
ATOM 8813 C C . LEU B 1 564 ? 18.760 58.568 -5.898 1.00 37.31 564 LEU B C 1
ATOM 8814 O O . LEU B 1 564 ? 18.381 58.822 -7.011 1.00 36.74 564 LEU B O 1
ATOM 8819 N N . SER B 1 565 ? 20.031 58.657 -5.546 1.00 38.44 565 SER B N 1
ATOM 8820 C CA . SER B 1 565 ? 21.047 59.163 -6.442 1.00 44.19 565 SER B CA 1
ATOM 8821 C C . SER B 1 565 ? 21.288 58.276 -7.648 1.00 49.49 565 SER B C 1
ATOM 8822 O O . SER B 1 565 ? 21.767 58.766 -8.636 1.00 49.91 565 SER B O 1
ATOM 8825 N N . GLN B 1 566 ? 20.988 56.978 -7.550 1.00 54.17 566 GLN B N 1
ATOM 8826 C CA . GLN B 1 566 ? 21.220 56.074 -8.655 1.00 56.50 566 GLN B CA 1
ATOM 8827 C C . GLN B 1 566 ? 19.947 55.852 -9.448 1.00 60.08 566 GLN B C 1
ATOM 8828 O O . GLN B 1 566 ? 19.975 55.095 -10.389 1.00 70.08 566 GLN B O 1
ATOM 8834 N N . LEU B 1 567 ? 18.825 56.468 -9.094 1.00 63.04 567 LEU B N 1
ATOM 8835 C CA . LEU B 1 567 ? 17.699 56.484 -10.036 1.00 74.47 567 LEU B CA 1
ATOM 8836 C C . LEU B 1 567 ? 18.059 57.488 -11.119 1.00 80.39 567 LEU B C 1
ATOM 8837 O O . LEU B 1 567 ? 18.289 58.644 -10.799 1.00 89.51 567 LEU B O 1
ATOM 8842 N N . GLU B 1 568 ? 18.154 57.083 -12.382 1.00 91.64 568 GLU B N 1
ATOM 8843 C CA . GLU B 1 568 ? 18.518 58.089 -13.420 1.00 102.97 568 GLU B CA 1
ATOM 8844 C C . GLU B 1 568 ? 17.424 59.173 -13.625 1.00 111.08 568 GLU B C 1
ATOM 8845 O O . GLU B 1 568 ? 17.748 60.329 -13.933 1.00 108.48 568 GLU B O 1
ATOM 8851 N N . ASP B 1 569 ? 16.152 58.816 -13.413 1.00 118.58 569 ASP B N 1
ATOM 8852 C CA . ASP B 1 569 ? 15.053 59.775 -13.598 1.00 123.29 569 ASP B CA 1
ATOM 8853 C C . ASP B 1 569 ? 14.951 60.804 -12.455 1.00 115.83 569 ASP B C 1
ATOM 8854 O O . ASP B 1 569 ? 14.463 61.911 -12.687 1.00 110.68 569 ASP B O 1
ATOM 8859 N N . GLY B 1 570 ? 15.416 60.446 -11.247 1.00 103.99 570 GLY B N 1
ATOM 8860 C CA . GLY B 1 570 ? 15.303 61.302 -10.044 1.00 100.95 570 GLY B CA 1
ATOM 8861 C C . GLY B 1 570 ? 16.008 62.653 -10.097 1.00 100.20 570 GLY B C 1
ATOM 8862 O O . GLY B 1 570 ? 15.689 63.555 -9.297 1.00 93.00 570 GLY B O 1
ATOM 8863 N N . GLY B 1 571 ? 16.979 62.777 -11.015 1.00 95.37 571 GLY B N 1
ATOM 8864 C CA . GLY B 1 571 ? 17.604 64.057 -11.371 1.00 87.15 571 GLY B CA 1
ATOM 8865 C C . GLY B 1 571 ? 18.364 64.780 -10.261 1.00 80.70 571 GLY B C 1
ATOM 8866 O O . GLY B 1 571 ? 18.538 66.009 -10.329 1.00 84.99 571 GLY B O 1
ATOM 8867 N N . THR B 1 572 ? 18.809 64.041 -9.245 1.00 62.30 572 THR B N 1
ATOM 8868 C CA . THR B 1 572 ? 19.525 64.621 -8.121 1.00 58.86 572 THR B CA 1
ATOM 8869 C C . THR B 1 572 ? 20.425 63.566 -7.520 1.00 53.55 572 THR B C 1
ATOM 8870 O O . THR B 1 572 ? 19.991 62.426 -7.276 1.00 46.07 572 THR B O 1
ATOM 8874 N N . GLU B 1 573 ? 21.676 63.942 -7.283 1.00 50.14 573 GLU B N 1
ATOM 8875 C CA . GLU B 1 573 ? 22.606 63.087 -6.569 1.00 47.85 573 GLU B CA 1
ATOM 8876 C C . GLU B 1 573 ? 22.932 63.707 -5.219 1.00 45.05 573 GLU B C 1
ATOM 8877 O O . GLU B 1 573 ? 23.100 64.913 -5.131 1.00 44.00 573 GLU B O 1
ATOM 8883 N N . TYR B 1 574 ? 23.067 62.863 -4.190 1.00 40.82 574 TYR B N 1
ATOM 8884 C CA . TYR B 1 574 ? 23.238 63.326 -2.848 1.00 38.09 574 TYR B CA 1
ATOM 8885 C C . TYR B 1 574 ? 24.650 63.123 -2.339 1.00 37.63 574 TYR B C 1
ATOM 8886 O O . TYR B 1 574 ? 25.260 62.160 -2.626 1.00 36.14 574 TYR B O 1
ATOM 8895 N N . VAL B 1 575 ? 25.177 64.107 -1.628 1.00 42.67 575 VAL B N 1
ATOM 8896 C CA . VAL B 1 575 ? 26.382 63.938 -0.846 1.00 41.98 575 VAL B CA 1
ATOM 8897 C C . VAL B 1 575 ? 25.914 64.207 0.564 1.00 43.46 575 VAL B C 1
ATOM 8898 O O . VAL B 1 575 ? 25.254 65.243 0.830 1.00 41.75 575 VAL B O 1
ATOM 8902 N N . ILE B 1 576 ? 26.199 63.262 1.466 1.00 42.17 576 ILE B N 1
ATOM 8903 C CA . ILE B 1 576 ? 25.604 63.310 2.775 1.00 38.18 576 ILE B CA 1
ATOM 8904 C C . ILE B 1 576 ? 26.575 63.904 3.759 1.00 38.02 576 ILE B C 1
ATOM 8905 O O . ILE B 1 576 ? 27.710 63.477 3.865 1.00 37.15 576 ILE B O 1
ATOM 8910 N N . ALA B 1 577 ? 26.084 64.865 4.539 1.00 37.69 577 ALA B N 1
ATOM 8911 C CA . ALA B 1 577 ? 26.834 65.448 5.633 1.00 34.98 577 ALA B CA 1
ATOM 8912 C C . ALA B 1 577 ? 26.012 65.323 6.920 1.00 35.73 577 ALA B C 1
ATOM 8913 O O . ALA B 1 577 ? 24.766 65.349 6.896 1.00 33.01 577 ALA B O 1
ATOM 8915 N N . THR B 1 578 ? 26.725 65.221 8.038 1.00 34.63 578 THR B N 1
ATOM 8916 C CA . THR B 1 578 ? 26.085 65.052 9.312 1.00 33.67 578 THR B CA 1
ATOM 8917 C C . THR B 1 578 ? 26.956 65.466 10.464 1.00 32.70 578 THR B C 1
ATOM 8918 O O . THR B 1 578 ? 28.181 65.512 10.335 1.00 34.81 578 THR B O 1
ATOM 8922 N N . THR B 1 579 ? 26.311 65.814 11.574 1.00 32.75 579 THR B N 1
ATOM 8923 C CA . THR B 1 579 ? 27.018 66.157 12.791 1.00 33.94 579 THR B CA 1
ATOM 8924 C C . THR B 1 579 ? 27.569 64.898 13.406 1.00 35.90 579 THR B C 1
ATOM 8925 O O . THR B 1 579 ? 28.525 64.985 14.186 1.00 42.29 579 THR B O 1
ATOM 8929 N N . LYS B 1 580 ? 26.957 63.740 13.098 1.00 33.51 580 LYS B N 1
ATOM 8930 C CA . LYS B 1 580 ? 27.336 62.458 13.672 1.00 33.43 580 LYS B CA 1
ATOM 8931 C C . LYS B 1 580 ? 26.680 61.271 12.943 1.00 33.38 580 LYS B C 1
ATOM 8932 O O . LYS B 1 580 ? 25.493 61.268 12.607 1.00 37.95 580 LYS B O 1
ATOM 8938 N N . LEU B 1 581 ? 27.475 60.245 12.721 1.00 30.93 581 LEU B N 1
ATOM 8939 C CA . LEU B 1 581 ? 26.957 58.971 12.310 1.00 30.99 581 LEU B CA 1
ATOM 8940 C C . LEU B 1 581 ? 26.506 58.225 13.563 1.00 31.54 581 LEU B C 1
ATOM 8941 O O . LEU B 1 581 ? 27.311 58.010 14.483 1.00 28.77 581 LEU B O 1
ATOM 8946 N N . MET B 1 582 ? 25.221 57.886 13.609 1.00 32.83 582 MET B N 1
ATOM 8947 C CA . MET B 1 582 ? 24.688 57.200 14.732 1.00 35.84 582 MET B CA 1
ATOM 8948 C C . MET B 1 582 ? 23.612 56.209 14.353 1.00 35.67 582 MET B C 1
ATOM 8949 O O . MET B 1 582 ? 23.214 56.123 13.193 1.00 35.73 582 MET B O 1
ATOM 8954 N N . ASN B 1 583 ? 23.308 55.334 15.335 1.00 35.02 583 ASN B N 1
ATOM 8955 C CA . ASN B 1 583 ? 22.161 54.490 15.363 1.00 30.74 583 ASN B CA 1
ATOM 8956 C C . ASN B 1 583 ? 21.338 54.740 16.624 1.00 32.24 583 ASN B C 1
ATOM 8957 O O . ASN B 1 583 ? 21.735 55.457 17.506 1.00 39.62 583 ASN B O 1
ATOM 8962 N N . GLY B 1 584 ? 20.182 54.116 16.725 1.00 33.99 584 GLY B N 1
ATOM 8963 C CA . GLY B 1 584 ? 19.309 54.317 17.848 1.00 34.78 584 GLY B CA 1
ATOM 8964 C C . GLY B 1 584 ? 19.951 53.991 19.183 1.00 35.69 584 GLY B C 1
ATOM 8965 O O . GLY B 1 584 ? 19.650 54.641 20.176 1.00 35.96 584 GLY B O 1
ATOM 8966 N N . THR B 1 585 ? 20.839 53.009 19.207 1.00 31.84 585 THR B N 1
ATOM 8967 C CA . THR B 1 585 ? 21.506 52.650 20.434 1.00 33.50 585 THR B CA 1
ATOM 8968 C C . THR B 1 585 ? 22.484 53.746 20.886 1.00 33.88 585 THR B C 1
ATOM 8969 O O . THR B 1 585 ? 22.384 54.210 22.022 1.00 30.47 585 THR B O 1
ATOM 8973 N N . SER B 1 586 ? 23.393 54.180 20.007 1.00 34.82 586 SER B N 1
ATOM 8974 C CA . SER B 1 586 ? 24.347 55.262 20.372 1.00 37.46 586 SER B CA 1
ATOM 8975 C C . SER B 1 586 ? 23.648 56.588 20.555 1.00 34.93 586 SER B C 1
ATOM 8976 O O . SER B 1 586 ? 24.109 57.434 21.289 1.00 37.42 586 SER B O 1
ATOM 8979 N N . TRP B 1 587 ? 22.516 56.774 19.910 1.00 36.67 587 TRP B N 1
ATOM 8980 C CA . TRP B 1 587 ? 21.791 58.050 20.018 1.00 38.36 587 TRP B CA 1
ATOM 8981 C C . TRP B 1 587 ? 21.206 58.191 21.412 1.00 40.66 587 TRP B C 1
ATOM 8982 O O . TRP B 1 587 ? 21.342 59.217 22.087 1.00 38.55 587 TRP B O 1
ATOM 8993 N N . ILE B 1 588 ? 20.573 57.135 21.862 1.00 38.22 588 ILE B N 1
ATOM 8994 C CA . ILE B 1 588 ? 20.020 57.153 23.175 1.00 40.74 588 ILE B CA 1
ATOM 8995 C C . ILE B 1 588 ? 21.117 57.149 24.236 1.00 39.26 588 ILE B C 1
ATOM 8996 O O . ILE B 1 588 ? 20.990 57.797 25.258 1.00 40.24 588 ILE B O 1
ATOM 9001 N N . GLU B 1 589 ? 22.219 56.476 23.987 1.00 40.90 589 GLU B N 1
ATOM 9002 C CA . GLU B 1 589 ? 23.298 56.460 24.986 1.00 43.88 589 GLU B CA 1
ATOM 9003 C C . GLU B 1 589 ? 23.904 57.854 25.197 1.00 41.99 589 GLU B C 1
ATOM 9004 O O . GLU B 1 589 ? 24.256 58.217 26.304 1.00 41.78 589 GLU B O 1
ATOM 9010 N N . ALA B 1 590 ? 23.952 58.648 24.162 1.00 39.00 590 ALA B N 1
ATOM 9011 C CA . ALA B 1 590 ? 24.450 60.040 24.269 1.00 40.34 590 ALA B CA 1
ATOM 9012 C C . ALA B 1 590 ? 23.482 60.948 25.027 1.00 40.24 590 ALA B C 1
ATOM 9013 O O . ALA B 1 590 ? 23.817 62.067 25.340 1.00 45.35 590 ALA B O 1
ATOM 9015 N N . LEU B 1 591 ? 22.273 60.470 25.281 1.00 44.90 591 LEU B N 1
ATOM 9016 C CA . LEU B 1 591 ? 21.346 61.163 26.181 1.00 46.06 591 LEU B CA 1
ATOM 9017 C C . LEU B 1 591 ? 21.383 60.596 27.621 1.00 48.01 591 LEU B C 1
ATOM 9018 O O . LEU B 1 591 ? 20.613 61.004 28.467 1.00 50.32 591 LEU B O 1
ATOM 9023 N N . MET B 1 592 ? 22.236 59.610 27.882 1.00 49.31 592 MET B N 1
ATOM 9024 C CA . MET B 1 592 ? 22.360 59.017 29.218 1.00 48.31 592 MET B CA 1
ATOM 9025 C C . MET B 1 592 ? 23.581 59.616 29.878 1.00 48.67 592 MET B C 1
ATOM 9026 O O . MET B 1 592 ? 24.486 60.135 29.230 1.00 45.18 592 MET B O 1
ATOM 9031 N N . GLU B 1 593 ? 23.562 59.605 31.193 1.00 57.88 593 GLU B N 1
ATOM 9032 C CA . GLU B 1 593 ? 24.611 60.251 31.961 1.00 59.48 593 GLU B CA 1
ATOM 9033 C C . GLU B 1 593 ? 25.825 59.321 32.031 1.00 61.58 593 GLU B C 1
ATOM 9034 O O . GLU B 1 593 ? 25.724 58.182 32.508 1.00 62.29 593 GLU B O 1
ATOM 9040 N N . LYS B 1 594 ? 26.962 59.796 31.523 1.00 67.29 594 LYS B N 1
ATOM 9041 C CA . LYS B 1 594 ? 28.196 58.993 31.565 1.00 71.61 594 LYS B CA 1
ATOM 9042 C C . LYS B 1 594 ? 28.654 58.955 33.045 1.00 77.02 594 LYS B C 1
ATOM 9043 O O . LYS B 1 594 ? 28.412 59.917 33.798 1.00 76.18 594 LYS B O 1
ATOM 9045 N N . PRO B 1 595 ? 29.214 57.818 33.506 1.00 77.44 595 PRO B N 1
ATOM 9046 C CA . PRO B 1 595 ? 29.360 56.469 32.923 1.00 76.22 595 PRO B CA 1
ATOM 9047 C C . PRO B 1 595 ? 28.137 55.560 33.134 1.00 76.32 595 PRO B C 1
ATOM 9048 O O . PRO B 1 595 ? 27.301 55.876 33.973 1.00 73.97 595 PRO B O 1
ATOM 9052 N N . PHE B 1 596 ? 28.081 54.416 32.435 1.00 78.40 596 PHE B N 1
ATOM 9053 C CA . PHE B 1 596 ? 26.914 53.501 32.472 1.00 82.06 596 PHE B CA 1
ATOM 9054 C C . PHE B 1 596 ? 27.016 52.345 33.465 1.00 84.33 596 PHE B C 1
ATOM 9055 O O . PHE B 1 596 ? 28.010 52.208 34.173 1.00 88.40 596 PHE B O 1
#

Nearest PDB structures (foldseek):
  4bx8-assembly1_A  TM=1.002E+00  e=0.000E+00  Homo sapiens
  4bx8-assembly2_B  TM=9.849E-01  e=7.915E-104  Homo sapiens
  4bx9-assembly1_A  TM=9.809E-01  e=5.164E-98  Homo sapiens
  5bv1-assembly1_A  TM=9.196E-01  e=2.099E-48  Thermochaetoides thermophila DSM 1495
  4jc8-assembly3_A  TM=8.941E-01  e=1.792E-48  Thermochaetoides thermophila DSM 1495

B-factor: mean 58.9, std 22.29, range [26.55, 152.86]